Protein 5KRV (pdb70)

CATH classification: 3.40.50.720 (+1 more: 1.10.1740.10)

Radius of gyration: 30.46 Å; Cα contacts (8 Å, |Δi|>4): 1663; chains: 2; bounding box: 67×87×94 Å

InterPro domains:
  IPR003821 1-deoxy-D-xylulose 5-phosphate reductoisomerase [MF_00183] (4-396)
  IPR003821 1-deoxy-D-xylulose 5-phosphate reductoisomerase [PIRSF006205] (1-399)
  IPR003821 1-deoxy-D-xylulose 5-phosphate reductoisomerase [PTHR30525] (2-397)
  IPR003821 1-deoxy-D-xylulose 5-phosphate reductoisomerase [TIGR00243] (2-397)
  IPR013512 1-deoxy-D-xylulose 5-phosphate reductoisomerase, N-terminal [PF02670] (4-132)
  IPR013644 1-deoxy-D-xylulose 5-phosphate reductoisomerase, C-terminal [PF08436] (146-239)
  IPR026877 DXP reductoisomerase, C-terminal domain [PF13288] (271-391)
  IPR036169 DXP reductoisomerase, C-terminal domain superfamily [SSF69055] (302-399)
  IPR036291 NAD(P)-binding domain superfamily [SSF51735] (2-150)

Sequence (787 aa):
GMQKLTILGATGSIGASTLKVIEQNPDKFSVVALAADSNVEKMQQLCQQRWQPEYAVMANKEAALRLKMALAVLAPNTQVLGGQEALCYVATLEQVDSVMAAIVGAAGLVPTMAAVKAGKRILLANKEALVMSGQLFIDEVEKSGAQLLPVDSEHNAIFQCLPQTVQGNLGRCDLASQGVSHILLTGSGGPFRYTDVAELEAVTPEQAIASMGPKISVDSATMMNKGLEYIEAKWLFNASRDQLKVIIHPQSVIHSMVQYLDGSVLAQMGEPDMATPIALTLSYPERVKAGVKPLDFTQVGELTFLQPDFERYPCLALAIEACYLGQHATTTLNAANEVAVAAFLARQIKFTDIARVNDSVLNQVCKQSLDSLESLLELDRMARTLADEVVRERAGMQKLTILGATGSIGASTLKVIEQNPDKFSVVALAADSNVEKMQQLCQRWQPEYAVMANKEAALRLKMALAVLAPNTQVLGGQEALCYVATLEQVDSVMAAIVGAAGLVPTMAAVKAGKRILLANKEALVMSGQLFIDEVEKSGAQLLPVDSEHNAIFQCLPQTVQGNLGRCDLASQGVSHILLTGSGGPFRYTDVAELEAVTPEQAIAMGPKISVDSATMMNKGLEYIEAKWLFNASRDQLKVIIHPQSVIHSMVQYLDGSVLAQMGEPDMATPIALTLSYPERVKAGVKPLDFTQVGELTFLQPDFERYPCLALAIEACYLGQHATTTLNAANEVAVAAFLARQIKFTDIARVNDSVLNQVCKQSLDSLESLLELDRMARTLADEVVRERA

Organism: Vibrio vulnificus (strain CMCP6) (NCBI:txid216895)

Solvent-accessible surface area: 32197 Å² total

Structure (mmCIF, N/CA/C/O backbone):
data_5KRV
#
_entry.id   5KRV
#
_cell.length_a   65.165
_cell.length_b   149.129
_cell.length_c   245.089
_cell.angle_alpha   90.00
_cell.angle_beta   90.00
_cell.angle_gamma   90.00
#
_symmetry.space_group_name_H-M   'C 2 2 21'
#
loop_
_entity.id
_entity.type
_entity.pdbx_description
1 polymer '1-deoxy-D-xylulose 5-phosphate reductoisomerase'
2 non-polymer 1,2-ETHANEDIOL
3 non-polymer ARGININE
4 non-polymer 'CHLORIDE ION'
5 non-polymer 'S,R MESO-TARTARIC ACID'
6 water water
#
loop_
_atom_site.group_PDB
_atom_site.id
_atom_site.type_symbol
_atom_site.label_atom_id
_atom_site.label_alt_id
_atom_site.label_comp_id
_atom_site.label_asym_id
_atom_site.label_entity_id
_atom_site.label_seq_id
_atom_site.pdbx_PDB_ins_code
_atom_site.Cartn_x
_atom_site.Cartn_y
_atom_site.Cartn_z
_atom_site.occupancy
_atom_site.B_iso_or_equiv
_atom_site.auth_seq_id
_atom_site.auth_comp_id
_atom_site.auth_asym_id
_atom_site.auth_atom_id
_atom_site.pdbx_PDB_model_num
ATOM 1 N N . GLY A 1 25 ? -4.172 42.612 114.343 1.00 103.22 0 GLY A N 1
ATOM 2 C CA . GLY A 1 25 ? -2.770 42.534 113.807 1.00 99.59 0 GLY A CA 1
ATOM 3 C C . GLY A 1 25 ? -1.888 41.486 114.486 1.00 93.20 0 GLY A C 1
ATOM 4 O O . GLY A 1 25 ? -1.072 40.828 113.825 1.00 90.51 0 GLY A O 1
ATOM 5 N N . MET A 1 26 ? -2.046 41.347 115.803 1.00 85.82 1 MET A N 1
ATOM 6 C CA . MET A 1 26 ? -1.350 40.328 116.593 1.00 79.67 1 MET A CA 1
ATOM 7 C C . MET A 1 26 ? -1.716 38.882 116.186 1.00 72.73 1 MET A C 1
ATOM 8 O O . MET A 1 26 ? -2.888 38.519 116.125 1.00 74.50 1 MET A O 1
ATOM 13 N N . GLN A 1 27 ? -0.701 38.066 115.922 1.00 64.02 2 GLN A N 1
ATOM 14 C CA . GLN A 1 27 ? -0.891 36.677 115.599 1.00 60.36 2 GLN A CA 1
ATOM 15 C C . GLN A 1 27 ? -0.914 35.872 116.914 1.00 57.90 2 GLN A C 1
ATOM 16 O O . GLN A 1 27 ? 0.004 35.964 117.735 1.00 54.47 2 GLN A O 1
ATOM 22 N N . LYS A 1 28 ? -1.972 35.095 117.114 1.00 56.09 3 LYS A N 1
ATOM 23 C CA . LYS A 1 28 ? -2.127 34.264 118.310 1.00 55.02 3 LYS A CA 1
ATOM 24 C C . LYS A 1 28 ? -1.771 32.780 118.068 1.00 53.54 3 LYS A C 1
ATOM 25 O O . LYS A 1 28 ? -2.287 32.156 117.147 1.00 53.23 3 LYS A O 1
ATOM 31 N N . LEU A 1 29 ? -0.858 32.261 118.890 1.00 50.94 4 LEU A N 1
ATOM 32 C CA . LEU A 1 29 ? -0.249 30.957 118.721 1.00 50.08 4 LEU A CA 1
ATOM 33 C C . LEU A 1 29 ? -0.602 29.950 119.822 1.00 47.98 4 LEU A C 1
ATOM 34 O O . LEU A 1 29 ? -0.689 30.293 121.005 1.00 45.86 4 LEU A O 1
ATOM 39 N N . THR A 1 30 ? -0.773 28.708 119.393 1.00 45.23 5 THR A N 1
ATOM 40 C CA . THR A 1 30 ? -0.690 27.553 120.249 1.00 44.29 5 THR A CA 1
ATOM 41 C C . THR A 1 30 ? 0.586 26.831 119.875 1.00 43.24 5 THR A C 1
ATOM 42 O O . THR A 1 30 ? 0.847 26.608 118.692 1.00 43.82 5 THR A O 1
ATOM 46 N N . ILE A 1 31 ? 1.398 26.492 120.869 1.00 42.79 6 ILE A N 1
ATOM 47 C CA . ILE A 1 31 ? 2.624 25.718 120.626 1.00 42.14 6 ILE A CA 1
ATOM 48 C C . ILE A 1 31 ? 2.444 24.303 121.131 1.00 43.34 6 ILE A C 1
ATOM 49 O O . ILE A 1 31 ? 2.340 24.092 122.333 1.00 42.99 6 ILE A O 1
ATOM 54 N N . LEU A 1 32 ? 2.346 23.344 120.202 1.00 44.48 7 LEU A N 1
ATOM 55 C CA . LEU A 1 32 ? 2.317 21.904 120.543 1.00 45.28 7 LEU A CA 1
ATOM 56 C C . LEU A 1 32 ? 3.752 21.423 120.535 1.00 46.01 7 LEU A C 1
ATOM 57 O O . LEU A 1 32 ? 4.378 21.408 119.496 1.00 46.56 7 LEU A O 1
ATOM 62 N N . GLY A 1 33 ? 4.272 21.074 121.703 1.00 45.87 8 GLY A N 1
ATOM 63 C CA . GLY A 1 33 ? 5.648 20.614 121.853 1.00 45.82 8 GLY A CA 1
ATOM 64 C C . GLY A 1 33 ? 6.569 21.694 122.371 1.00 47.03 8 GLY A C 1
ATOM 65 O O . GLY A 1 33 ? 7.675 21.864 121.873 1.00 49.19 8 GLY A O 1
ATOM 66 N N . ALA A 1 34 ? 6.145 22.395 123.415 1.00 45.98 9 ALA A N 1
ATOM 67 C CA . ALA A 1 34 ? 6.853 23.586 123.850 1.00 45.43 9 ALA A CA 1
ATOM 68 C C . ALA A 1 34 ? 8.177 23.352 124.558 1.00 46.43 9 ALA A C 1
ATOM 69 O O . ALA A 1 34 ? 8.989 24.271 124.643 1.00 47.36 9 ALA A O 1
ATOM 71 N N . THR A 1 35 ? 8.395 22.149 125.071 1.00 46.83 10 THR A N 1
ATOM 72 C CA . THR A 1 35 ? 9.559 21.871 125.944 1.00 48.97 10 THR A CA 1
ATOM 73 C C . THR A 1 35 ? 10.764 21.321 125.203 1.00 50.05 10 THR A C 1
ATOM 74 O O . THR A 1 35 ? 11.823 21.149 125.796 1.00 50.62 10 THR A O 1
ATOM 78 N N . GLY A 1 36 ? 10.609 21.044 123.915 1.00 49.61 11 GLY A N 1
ATOM 79 C CA . GLY A 1 36 ? 11.758 20.659 123.091 1.00 50.70 11 GLY A CA 1
ATOM 80 C C . GLY A 1 36 ? 12.499 21.845 122.470 1.00 49.24 11 GLY A C 1
ATOM 81 O O . GLY A 1 36 ? 12.149 23.005 122.705 1.00 47.49 11 GLY A O 1
ATOM 82 N N . SER A 1 37 ? 13.509 21.536 121.657 1.00 48.19 12 SER A N 1
ATOM 83 C CA . SER A 1 37 ? 14.361 22.552 121.056 1.00 47.47 12 SER A CA 1
ATOM 84 C C . SER A 1 37 ? 13.611 23.411 120.023 1.00 44.39 12 SER A C 1
ATOM 85 O O . SER A 1 37 ? 13.869 24.608 119.906 1.00 46.23 12 SER A O 1
ATOM 88 N N . ILE A 1 38 ? 12.634 22.825 119.352 1.00 43.88 13 ILE A N 1
ATOM 89 C CA . ILE A 1 38 ? 11.777 23.547 118.412 1.00 43.89 13 ILE A CA 1
ATOM 90 C C . ILE A 1 38 ? 10.912 24.563 119.170 1.00 45.29 13 ILE A C 1
ATOM 91 O O . ILE A 1 38 ? 10.778 25.722 118.757 1.00 44.40 13 ILE A O 1
ATOM 96 N N . GLY A 1 39 ? 10.307 24.105 120.264 1.00 44.66 14 GLY A N 1
ATOM 97 C CA . GLY A 1 39 ? 9.548 24.969 121.165 1.00 42.01 14 GLY A CA 1
ATOM 98 C C . GLY A 1 39 ? 10.380 26.126 121.672 1.00 42.02 14 GLY A C 1
ATOM 99 O O . GLY A 1 39 ? 9.925 27.266 121.648 1.00 43.89 14 GLY A O 1
ATOM 100 N N . ALA A 1 40 ? 11.612 25.842 122.082 1.00 40.44 15 ALA A N 1
ATOM 101 C CA . ALA A 1 40 ? 12.529 26.869 122.571 1.00 40.40 15 ALA A CA 1
ATOM 102 C C . ALA A 1 40 ? 12.889 27.901 121.517 1.00 41.63 15 ALA A C 1
ATOM 103 O O . ALA A 1 40 ? 12.802 29.094 121.768 1.00 42.43 15 ALA A O 1
ATOM 105 N N . SER A 1 41 ? 13.268 27.428 120.335 1.00 42.42 16 SER A N 1
ATOM 106 C CA . SER A 1 41 ? 13.486 28.315 119.191 1.00 42.52 16 SER A CA 1
ATOM 107 C C . SER A 1 41 ? 12.259 29.151 118.806 1.00 41.65 16 SER A C 1
ATOM 108 O O . SER A 1 41 ? 12.396 30.318 118.468 1.00 41.91 16 SER A O 1
ATOM 111 N N . THR A 1 42 ? 11.071 28.572 118.871 1.00 39.58 17 THR A N 1
ATOM 112 C CA . THR A 1 42 ? 9.888 29.328 118.561 1.00 39.57 17 THR A CA 1
ATOM 113 C C . THR A 1 42 ? 9.736 30.476 119.569 1.00 42.79 17 THR A C 1
ATOM 114 O O . THR A 1 42 ? 9.432 31.635 119.199 1.00 41.49 17 THR A O 1
ATOM 118 N N . LEU A 1 43 ? 9.938 30.153 120.848 1.00 42.97 18 LEU A N 1
ATOM 119 C CA . LEU A 1 43 ? 9.729 31.130 121.916 1.00 42.52 18 LEU A CA 1
ATOM 120 C C . LEU A 1 43 ? 10.755 32.274 121.854 1.00 44.01 18 LEU A C 1
ATOM 121 O O . LEU A 1 43 ? 10.420 33.405 122.167 1.00 42.38 18 LEU A O 1
ATOM 126 N N . LYS A 1 44 ? 11.972 31.971 121.420 1.00 45.16 19 LYS A N 1
ATOM 127 C CA . LYS A 1 44 ? 13.016 32.985 121.169 1.00 47.69 19 LYS A CA 1
ATOM 128 C C . LYS A 1 44 ? 12.605 33.984 120.104 1.00 49.79 19 LYS A C 1
ATOM 129 O O . LYS A 1 44 ? 12.869 35.174 120.241 1.00 53.04 19 LYS A O 1
ATOM 135 N N . VAL A 1 45 ? 11.969 33.499 119.041 1.00 46.76 20 VAL A N 1
ATOM 136 C CA . VAL A 1 45 ? 11.499 34.385 117.999 1.00 46.54 20 VAL A CA 1
ATOM 137 C C . VAL A 1 45 ? 10.366 35.252 118.517 1.00 45.42 20 VAL A C 1
ATOM 138 O O . VAL A 1 45 ? 10.306 36.440 118.217 1.00 45.87 20 VAL A O 1
ATOM 142 N N . ILE A 1 46 ? 9.456 34.656 119.268 1.00 44.56 21 ILE A N 1
ATOM 143 C CA . ILE A 1 46 ? 8.332 35.407 119.831 1.00 46.35 21 ILE A CA 1
ATOM 144 C C . ILE A 1 46 ? 8.843 36.462 120.803 1.00 47.96 21 ILE A C 1
ATOM 145 O O . ILE A 1 46 ? 8.370 37.594 120.784 1.00 49.89 21 ILE A O 1
ATOM 150 N N . GLU A 1 47 ? 9.858 36.104 121.576 1.00 49.80 22 GLU A N 1
ATOM 151 C CA . GLU A 1 47 ? 10.525 37.028 122.504 1.00 56.02 22 GLU A CA 1
ATOM 152 C C . GLU A 1 47 ? 11.104 38.300 121.788 1.00 55.24 22 GLU A C 1
ATOM 153 O O . GLU A 1 47 ? 11.053 39.391 122.326 1.00 53.60 22 GLU A O 1
ATOM 159 N N . GLN A 1 48 ? 11.648 38.122 120.588 1.00 54.39 23 GLN A N 1
ATOM 160 C CA . GLN A 1 48 ? 12.182 39.219 119.772 1.00 56.06 23 GLN A CA 1
ATOM 161 C C . GLN A 1 48 ? 11.104 40.107 119.186 1.00 52.48 23 GLN A C 1
ATOM 162 O O . GLN A 1 48 ? 11.402 41.190 118.746 1.00 54.49 23 GLN A O 1
ATOM 168 N N . ASN A 1 49 ? 9.870 39.626 119.154 1.00 50.96 24 ASN A N 1
ATOM 169 C CA . ASN A 1 49 ? 8.773 40.289 118.466 1.00 51.70 24 ASN A CA 1
ATOM 170 C C . ASN A 1 49 ? 7.478 40.332 119.300 1.00 53.23 24 ASN A C 1
ATOM 171 O O . ASN A 1 49 ? 6.434 39.889 118.822 1.00 53.31 24 ASN A O 1
ATOM 176 N N . PRO A 1 50 ? 7.525 40.888 120.540 1.00 53.05 25 PRO A N 1
ATOM 177 C CA . PRO A 1 50 ? 6.320 40.940 121.397 1.00 53.54 25 PRO A CA 1
ATOM 178 C C . PRO A 1 50 ? 5.149 41.754 120.819 1.00 56.90 25 PRO A C 1
ATOM 179 O O . PRO A 1 50 ? 4.012 41.509 121.166 1.00 58.86 25 PRO A O 1
ATOM 183 N N . ASP A 1 51 ? 5.420 42.687 119.924 1.00 59.78 26 ASP A N 1
ATOM 184 C CA . ASP A 1 51 ? 4.347 43.415 119.232 1.00 64.78 26 ASP A CA 1
ATOM 185 C C . ASP A 1 51 ? 3.603 42.613 118.130 1.00 64.39 26 ASP A C 1
ATOM 186 O O . ASP A 1 51 ? 2.569 43.067 117.655 1.00 65.51 26 ASP A O 1
ATOM 191 N N . LYS A 1 52 ? 4.139 41.463 117.702 1.00 61.37 27 LYS A N 1
ATOM 192 C CA . LYS A 1 52 ? 3.561 40.694 116.584 1.00 60.11 27 LYS A CA 1
ATOM 193 C C . LYS A 1 52 ? 2.950 39.364 116.961 1.00 57.61 27 LYS A C 1
ATOM 194 O O . LYS A 1 52 ? 1.976 38.954 116.335 1.00 55.48 27 LYS A O 1
ATOM 200 N N . PHE A 1 53 ? 3.520 38.687 117.967 1.00 54.84 28 PHE A N 1
ATOM 201 C CA . PHE A 1 53 ? 3.118 37.323 118.335 1.00 52.76 28 PHE A CA 1
ATOM 202 C C . PHE A 1 53 ? 2.728 37.226 119.807 1.00 54.25 28 PHE A C 1
ATOM 203 O O . PHE A 1 53 ? 3.329 37.865 120.655 1.00 57.63 28 PHE A O 1
ATOM 211 N N . SER A 1 54 ? 1.718 36.422 120.100 1.00 53.80 29 SER A N 1
ATOM 212 C CA . SER A 1 54 ? 1.310 36.187 121.460 1.00 52.44 29 SER A CA 1
ATOM 213 C C . SER A 1 54 ? 0.947 34.730 121.701 1.00 51.25 29 SER A C 1
ATOM 214 O O . SER A 1 54 ? 0.245 34.108 120.890 1.00 49.09 29 SER A O 1
ATOM 217 N N . VAL A 1 55 ? 1.432 34.194 122.819 1.00 48.19 30 VAL A N 1
ATOM 218 C CA . VAL A 1 55 ? 1.245 32.800 123.156 1.00 47.60 30 VAL A CA 1
ATOM 219 C C . VAL A 1 55 ? -0.042 32.617 123.957 1.00 47.17 30 VAL A C 1
ATOM 220 O O . VAL A 1 55 ? -0.139 33.043 125.085 1.00 51.29 30 VAL A O 1
ATOM 224 N N . VAL A 1 56 ? -1.007 31.956 123.349 1.00 47.36 31 VAL A N 1
ATOM 225 C CA . VAL A 1 56 ? -2.284 31.630 123.962 1.00 46.36 31 VAL A CA 1
ATOM 226 C C . VAL A 1 56 ? -2.190 30.325 124.749 1.00 46.49 31 VAL A C 1
ATOM 227 O O . VAL A 1 56 ? -2.697 30.246 125.881 1.00 45.88 31 VAL A O 1
ATOM 231 N N . ALA A 1 57 ? -1.588 29.296 124.145 1.00 45.18 32 ALA A N 1
ATOM 232 C CA . ALA A 1 57 ? -1.512 27.984 124.768 1.00 43.29 32 ALA A CA 1
ATOM 233 C C . ALA A 1 57 ? -0.168 27.340 124.556 1.00 43.53 32 ALA A C 1
ATOM 234 O O . ALA A 1 57 ? 0.431 27.463 123.486 1.00 43.84 32 ALA A O 1
ATOM 236 N N . LEU A 1 58 ? 0.309 26.656 125.594 1.00 42.18 33 LEU A N 1
ATOM 237 C CA . LEU A 1 58 ? 1.499 25.849 125.503 1.00 42.43 33 LEU A CA 1
ATOM 238 C C . LEU A 1 58 ? 1.096 24.415 125.837 1.00 43.98 33 LEU A C 1
ATOM 239 O O . LEU A 1 58 ? 0.288 24.199 126.718 1.00 45.04 33 LEU A O 1
ATOM 244 N N . ALA A 1 59 ? 1.691 23.453 125.145 1.00 42.61 34 ALA A N 1
ATOM 245 C CA . ALA A 1 59 ? 1.365 22.061 125.308 1.00 44.04 34 ALA A CA 1
ATOM 246 C C . ALA A 1 59 ? 2.627 21.234 125.207 1.00 45.76 34 ALA A C 1
ATOM 247 O O . ALA A 1 59 ? 3.528 21.527 124.421 1.00 47.24 34 ALA A O 1
ATOM 249 N N . ALA A 1 60 ? 2.685 20.194 126.007 1.00 48.36 35 ALA A N 1
ATOM 250 C CA . ALA A 1 60 ? 3.833 19.326 126.045 1.00 50.80 35 ALA A CA 1
ATOM 251 C C . ALA A 1 60 ? 3.425 17.901 126.299 1.00 54.77 35 ALA A C 1
ATOM 252 O O . ALA A 1 60 ? 2.275 17.590 126.634 1.00 53.88 35 ALA A O 1
ATOM 254 N N . ASP A 1 61 ? 4.366 17.035 125.967 1.00 61.32 36 ASP A N 1
ATOM 255 C CA . ASP A 1 61 ? 4.237 15.581 126.102 1.00 67.30 36 ASP A CA 1
ATOM 256 C C . ASP A 1 61 ? 5.348 15.046 126.968 1.00 68.44 36 ASP A C 1
ATOM 257 O O . ASP A 1 61 ? 5.421 13.847 127.191 1.00 76.84 36 ASP A O 1
ATOM 262 N N . SER A 1 62 ? 6.205 15.937 127.451 1.00 67.65 37 SER A N 1
ATOM 263 C CA . SER A 1 62 ? 7.250 15.593 128.396 1.00 70.35 37 SER A CA 1
ATOM 264 C C . SER A 1 62 ? 7.718 16.862 129.155 1.00 66.45 37 SER A C 1
ATOM 265 O O . SER A 1 62 ? 7.562 17.998 128.677 1.00 65.80 37 SER A O 1
ATOM 268 N N . ASN A 1 63 ? 8.343 16.621 130.298 1.00 61.37 38 ASN A N 1
ATOM 269 C CA . ASN A 1 63 ? 9.113 17.597 131.048 1.00 59.07 38 ASN A CA 1
ATOM 270 C C . ASN A 1 63 ? 8.290 18.672 131.787 1.00 54.77 38 ASN A C 1
ATOM 271 O O . ASN A 1 63 ? 8.312 19.861 131.465 1.00 51.34 38 ASN A O 1
ATOM 276 N N . VAL A 1 64 ? 7.570 18.214 132.800 1.00 53.87 39 VAL A N 1
ATOM 277 C CA . VAL A 1 64 ? 6.772 19.070 133.653 1.00 54.57 39 VAL A CA 1
ATOM 278 C C . VAL A 1 64 ? 7.609 20.214 134.255 1.00 53.91 39 VAL A C 1
ATOM 279 O O . VAL A 1 64 ? 7.122 21.337 134.364 1.00 52.67 39 VAL A O 1
ATOM 283 N N . GLU A 1 65 ? 8.839 19.924 134.664 1.00 54.99 40 GLU A N 1
ATOM 284 C CA . GLU A 1 65 ? 9.706 20.940 135.267 1.00 59.23 40 GLU A CA 1
ATOM 285 C C . GLU A 1 65 ? 10.008 22.098 134.298 1.00 56.30 40 GLU A C 1
ATOM 286 O O . GLU A 1 65 ? 9.952 23.262 134.668 1.00 54.13 40 GLU A O 1
ATOM 292 N N . LYS A 1 66 ? 10.318 21.765 133.056 1.00 55.10 41 LYS A N 1
ATOM 293 C CA . LYS A 1 66 ? 10.527 22.750 132.014 1.00 54.69 41 LYS A CA 1
ATOM 294 C C . LYS A 1 66 ? 9.221 23.487 131.741 1.00 50.46 41 LYS A C 1
ATOM 295 O O . LYS A 1 66 ? 9.205 24.700 131.552 1.00 49.55 41 LYS A O 1
ATOM 301 N N . MET A 1 67 ? 8.134 22.742 131.705 1.00 46.93 42 MET A N 1
ATOM 302 C CA . MET A 1 67 ? 6.853 23.312 131.393 1.00 46.15 42 MET A CA 1
ATOM 303 C C . MET A 1 67 ? 6.434 24.331 132.442 1.00 48.22 42 MET A C 1
ATOM 304 O O . MET A 1 67 ? 5.886 25.370 132.103 1.00 49.41 42 MET A O 1
ATOM 309 N N . GLN A 1 68 ? 6.673 24.048 133.716 1.00 48.31 43 GLN A N 1
ATOM 310 C CA . GLN A 1 68 ? 6.253 24.995 134.724 1.00 51.01 43 GLN A CA 1
ATOM 311 C C . GLN A 1 68 ? 7.092 26.297 134.665 1.00 50.81 43 GLN A C 1
ATOM 312 O O . GLN A 1 68 ? 6.560 27.392 134.846 1.00 51.60 43 GLN A O 1
ATOM 318 N N . GLN A 1 69 ? 8.375 26.167 134.380 1.00 51.25 44 GLN A N 1
ATOM 319 C CA . GLN A 1 69 ? 9.254 27.313 134.133 1.00 53.26 44 GLN A CA 1
ATOM 320 C C . GLN A 1 69 ? 8.802 28.146 132.918 1.00 51.72 44 GLN A C 1
ATOM 321 O O . GLN A 1 69 ? 8.821 29.372 132.969 1.00 51.94 44 GLN A O 1
ATOM 327 N N . LEU A 1 70 ? 8.363 27.486 131.840 1.00 49.31 45 LEU A N 1
ATOM 328 C CA . LEU A 1 70 ? 7.831 28.189 130.666 1.00 47.85 45 LEU A CA 1
ATOM 329 C C . LEU A 1 70 ? 6.487 28.847 130.934 1.00 46.93 45 LEU A C 1
ATOM 330 O O . LEU A 1 70 ? 6.255 29.948 130.472 1.00 45.99 45 LEU A O 1
ATOM 335 N N . CYS A 1 71 ? 5.604 28.180 131.669 1.00 46.22 46 CYS A N 1
ATOM 336 C CA . CYS A 1 71 ? 4.342 28.801 132.048 1.00 46.30 46 CYS A CA 1
ATOM 337 C C . CYS A 1 71 ? 4.549 29.968 132.991 1.00 47.77 46 CYS A C 1
ATOM 338 O O . CYS A 1 71 ? 3.799 30.934 132.927 1.00 48.75 46 CYS A O 1
ATOM 341 N N A GLN A 1 72 ? 5.553 29.882 133.858 0.70 49.43 47 GLN A N 1
ATOM 342 N N B GLN A 1 72 ? 5.555 29.886 133.862 0.30 48.78 47 GLN A N 1
ATOM 343 C CA A GLN A 1 72 ? 5.903 31.024 134.696 0.70 51.79 47 GLN A CA 1
ATOM 344 C CA B GLN A 1 72 ? 5.953 31.006 134.725 0.30 50.28 47 GLN A CA 1
ATOM 345 C C A GLN A 1 72 ? 6.359 32.244 133.871 0.70 50.52 47 GLN A C 1
ATOM 346 C C B GLN A 1 72 ? 6.381 32.240 133.894 0.30 50.41 47 GLN A C 1
ATOM 347 O O A GLN A 1 72 ? 5.852 33.335 134.079 0.70 49.62 47 GLN A O 1
ATOM 348 O O B GLN A 1 72 ? 5.848 33.333 134.085 0.30 50.40 47 GLN A O 1
ATOM 359 N N . ARG A 1 73 ? 7.281 32.039 132.937 1.00 51.00 48 ARG A N 1
ATOM 360 C CA . ARG A 1 73 ? 7.744 33.114 132.041 1.00 53.03 48 ARG A CA 1
ATOM 361 C C . ARG A 1 73 ? 6.603 33.652 131.114 1.00 50.62 48 ARG A C 1
ATOM 362 O O . ARG A 1 73 ? 6.381 34.849 131.056 1.00 51.93 48 ARG A O 1
ATOM 370 N N . TRP A 1 74 ? 5.834 32.763 130.482 1.00 48.13 49 TRP A N 1
ATOM 371 C CA . TRP A 1 74 ? 4.846 33.141 129.446 1.00 46.43 49 TRP A CA 1
ATOM 372 C C . TRP A 1 74 ? 3.419 33.390 129.959 1.00 48.74 49 TRP A C 1
ATOM 373 O O . TRP A 1 74 ? 2.656 34.049 129.293 1.00 50.43 49 TRP A O 1
ATOM 384 N N . GLN A 1 75 ? 3.046 32.851 131.121 1.00 49.64 50 GLN A N 1
ATOM 385 C CA . GLN A 1 75 ? 1.683 33.049 131.680 1.00 49.50 50 GLN A CA 1
ATOM 386 C C . GLN A 1 75 ? 0.595 32.850 130.619 1.00 46.84 50 GLN A C 1
ATOM 387 O O . GLN A 1 75 ? -0.210 33.731 130.395 1.00 48.59 50 GLN A O 1
ATOM 393 N N . PRO A 1 76 ? 0.576 31.699 129.948 1.00 45.74 51 PRO A N 1
ATOM 394 C CA . PRO A 1 76 ? -0.415 31.524 128.889 1.00 44.69 51 PRO A CA 1
ATOM 395 C C . PRO A 1 76 ? -1.786 31.249 129.467 1.00 44.69 51 PRO A C 1
ATOM 396 O O . PRO A 1 76 ? -1.887 30.827 130.618 1.00 44.59 51 PRO A O 1
ATOM 400 N N . GLU A 1 77 ? -2.818 31.454 128.659 1.00 45.15 52 GLU A N 1
ATOM 401 C CA . GLU A 1 77 ? -4.189 31.118 129.033 1.00 47.98 52 GLU A CA 1
ATOM 402 C C . GLU A 1 77 ? -4.379 29.647 129.315 1.00 47.39 52 GLU A C 1
ATOM 403 O O . GLU A 1 77 ? -5.146 29.285 130.215 1.00 48.41 52 GLU A O 1
ATOM 409 N N . TYR A 1 78 ? -3.726 28.808 128.513 1.00 45.63 53 TYR A N 1
ATOM 410 C CA . TYR A 1 78 ? -3.846 27.368 128.647 1.00 44.85 53 TYR A CA 1
ATOM 411 C C . TYR A 1 78 ? -2.479 26.745 128.680 1.00 44.82 53 TYR A C 1
ATOM 412 O O . TYR A 1 78 ? -1.546 27.217 128.018 1.00 44.88 53 TYR A O 1
ATOM 421 N N . ALA A 1 79 ? -2.374 25.667 129.454 1.00 44.03 54 ALA A N 1
ATOM 422 C CA . ALA A 1 79 ? -1.209 24.799 129.447 1.00 41.95 54 ALA A CA 1
ATOM 423 C C . ALA A 1 79 ? -1.708 23.373 129.456 1.00 43.47 54 ALA A C 1
ATOM 424 O O . ALA A 1 79 ? -2.607 23.042 130.217 1.00 44.36 54 ALA A O 1
ATOM 426 N N . VAL A 1 80 ? -1.132 22.540 128.592 1.00 44.04 55 VAL A N 1
ATOM 427 C CA . VAL A 1 80 ? -1.601 21.171 128.411 1.00 45.52 55 VAL A CA 1
ATOM 428 C C . VAL A 1 80 ? -0.444 20.211 128.477 1.00 46.32 55 VAL A C 1
ATOM 429 O O . VAL A 1 80 ? 0.566 20.442 127.842 1.00 45.52 55 VAL A O 1
ATOM 433 N N . MET A 1 81 ? -0.582 19.160 129.293 1.00 48.13 56 MET A N 1
ATOM 434 C CA . MET A 1 81 ? 0.302 17.987 129.207 1.00 48.23 56 MET A CA 1
ATOM 435 C C . MET A 1 81 ? -0.460 16.864 128.506 1.00 48.83 56 MET A C 1
ATOM 436 O O . MET A 1 81 ? -1.650 16.656 128.762 1.00 47.34 56 MET A O 1
ATOM 441 N N . ALA A 1 82 ? 0.249 16.118 127.656 1.00 49.75 57 ALA A N 1
ATOM 442 C CA . ALA A 1 82 ? -0.347 14.990 126.952 1.00 52.20 57 ALA A CA 1
ATOM 443 C C . ALA A 1 82 ? -0.734 13.919 127.943 1.00 54.31 57 ALA A C 1
ATOM 444 O O . ALA A 1 82 ? -1.788 13.297 127.826 1.00 55.96 57 ALA A O 1
ATOM 446 N N . ASN A 1 83 ? 0.127 13.711 128.932 1.00 55.14 58 ASN A N 1
ATOM 447 C CA . ASN A 1 83 ? -0.148 12.745 130.010 1.00 55.09 58 ASN A CA 1
ATOM 448 C C . ASN A 1 83 ? -0.967 13.417 131.135 1.00 54.00 58 ASN A C 1
ATOM 449 O O . ASN A 1 83 ? -0.582 14.467 131.650 1.00 50.06 58 ASN A O 1
ATOM 454 N N . LYS A 1 84 ? -2.073 12.790 131.507 1.00 54.86 59 LYS A N 1
ATOM 455 C CA . LYS A 1 84 ? -2.997 13.323 132.502 1.00 58.15 59 LYS A CA 1
ATOM 456 C C . LYS A 1 84 ? -2.405 13.406 133.909 1.00 58.86 59 LYS A C 1
ATOM 457 O O . LYS A 1 84 ? -2.671 14.359 134.627 1.00 58.75 59 LYS A O 1
ATOM 463 N N . GLU A 1 85 ? -1.577 12.428 134.264 1.00 59.65 60 GLU A N 1
ATOM 464 C CA . GLU A 1 85 ? -0.872 12.413 135.551 1.00 60.38 60 GLU A CA 1
ATOM 465 C C . GLU A 1 85 ? 0.104 13.572 135.607 1.00 55.44 60 GLU A C 1
ATOM 466 O O . GLU A 1 85 ? 0.162 14.287 136.602 1.00 55.39 60 GLU A O 1
ATOM 472 N N . ALA A 1 86 ? 0.844 13.771 134.523 1.00 52.31 61 ALA A N 1
ATOM 473 C CA . ALA A 1 86 ? 1.746 14.924 134.390 1.00 50.85 61 ALA A CA 1
ATOM 474 C C . ALA A 1 86 ? 0.971 16.258 134.468 1.00 48.89 61 ALA A C 1
ATOM 475 O O . ALA A 1 86 ? 1.436 17.201 135.097 1.00 50.21 61 ALA A O 1
ATOM 477 N N . ALA A 1 87 ? -0.220 16.311 133.870 1.00 48.38 62 ALA A N 1
ATOM 478 C CA . ALA A 1 87 ? -1.074 17.513 133.931 1.00 48.83 62 ALA A CA 1
ATOM 479 C C . ALA A 1 87 ? -1.458 17.851 135.375 1.00 50.14 62 ALA A C 1
ATOM 480 O O . ALA A 1 87 ? -1.490 19.023 135.748 1.00 49.16 62 ALA A O 1
ATOM 482 N N . LEU A 1 88 ? -1.751 16.833 136.173 1.00 53.18 63 LEU A N 1
ATOM 483 C CA . LEU A 1 88 ? -2.050 17.038 137.579 1.00 56.32 63 LEU A CA 1
ATOM 484 C C . LEU A 1 88 ? -0.877 17.655 138.333 1.00 54.51 63 LEU A C 1
ATOM 485 O O . LEU A 1 88 ? -1.072 18.592 139.119 1.00 53.87 63 LEU A O 1
ATOM 490 N N . ARG A 1 89 ? 0.326 17.145 138.105 1.00 52.63 64 ARG A N 1
ATOM 491 C CA . ARG A 1 89 ? 1.509 17.742 138.723 1.00 54.27 64 ARG A CA 1
ATOM 492 C C . ARG A 1 89 ? 1.691 19.212 138.302 1.00 52.48 64 ARG A C 1
ATOM 493 O O . ARG A 1 89 ? 1.971 20.068 139.141 1.00 53.06 64 ARG A O 1
ATOM 501 N N . LEU A 1 90 ? 1.489 19.502 137.019 1.00 50.76 65 LEU A N 1
ATOM 502 C CA . LEU A 1 90 ? 1.603 20.868 136.514 1.00 47.67 65 LEU A CA 1
ATOM 503 C C . LEU A 1 90 ? 0.561 21.818 137.123 1.00 47.21 65 LEU A C 1
ATOM 504 O O . LEU A 1 90 ? 0.863 22.976 137.464 1.00 43.53 65 LEU A O 1
ATOM 509 N N . LYS A 1 91 ? -0.660 21.318 137.248 1.00 46.28 66 LYS A N 1
ATOM 510 C CA . LYS A 1 91 ? -1.756 22.098 137.815 1.00 47.58 66 LYS A CA 1
ATOM 511 C C . LYS A 1 91 ? -1.469 22.534 139.266 1.00 48.93 66 LYS A C 1
ATOM 512 O O . LYS A 1 91 ? -1.761 23.663 139.669 1.00 49.43 66 LYS A O 1
ATOM 518 N N . MET A 1 92 ? -0.872 21.637 140.036 1.00 49.84 67 MET A N 1
ATOM 519 C CA . MET A 1 92 ? -0.446 21.937 141.414 1.00 51.45 67 MET A CA 1
ATOM 520 C C . MET A 1 92 ? 0.661 22.987 141.465 1.00 49.56 67 MET A C 1
ATOM 521 O O . MET A 1 92 ? 0.623 23.897 142.288 1.00 50.61 67 MET A O 1
ATOM 526 N N . ALA A 1 93 ? 1.644 22.853 140.589 1.00 47.54 68 ALA A N 1
ATOM 527 C CA . ALA A 1 93 ? 2.731 23.824 140.500 1.00 47.14 68 ALA A CA 1
ATOM 528 C C . ALA A 1 93 ? 2.244 25.226 140.078 1.00 46.77 68 ALA A C 1
ATOM 529 O O . ALA A 1 93 ? 2.652 26.224 140.651 1.00 47.02 68 ALA A O 1
ATOM 531 N N . LEU A 1 94 ? 1.367 25.281 139.087 1.00 44.88 69 LEU A N 1
ATOM 532 C CA . LEU A 1 94 ? 0.943 26.572 138.517 1.00 43.86 69 LEU A CA 1
ATOM 533 C C . LEU A 1 94 ? -0.090 27.303 139.375 1.00 45.82 69 LEU A C 1
ATOM 534 O O . LEU A 1 94 ? -0.248 28.506 139.244 1.00 45.39 69 LEU A O 1
ATOM 539 N N . ALA A 1 95 ? -0.705 26.602 140.316 1.00 48.25 70 ALA A N 1
ATOM 540 C CA . ALA A 1 95 ? -1.516 27.227 141.363 1.00 49.55 70 ALA A CA 1
ATOM 541 C C . ALA A 1 95 ? -0.699 28.280 142.135 1.00 49.54 70 ALA A C 1
ATOM 542 O O . ALA A 1 95 ? -1.259 29.212 142.724 1.00 47.64 70 ALA A O 1
ATOM 544 N N . VAL A 1 96 ? 0.621 28.137 142.086 1.00 48.45 71 VAL A N 1
ATOM 545 C CA . VAL A 1 96 ? 1.531 29.136 142.629 1.00 50.58 71 VAL A CA 1
ATOM 546 C C . VAL A 1 96 ? 2.287 29.928 141.538 1.00 50.61 71 VAL A C 1
ATOM 547 O O . VAL A 1 96 ? 2.428 31.146 141.633 1.00 50.86 71 VAL A O 1
ATOM 551 N N . LEU A 1 97 ? 2.803 29.245 140.527 1.00 49.52 72 LEU A N 1
ATOM 552 C CA . LEU A 1 97 ? 3.693 29.903 139.565 1.00 49.21 72 LEU A CA 1
ATOM 553 C C . LEU A 1 97 ? 2.995 30.679 138.441 1.00 47.19 72 LEU A C 1
ATOM 554 O O . LEU A 1 97 ? 3.597 31.601 137.896 1.00 47.33 72 LEU A O 1
ATOM 559 N N . ALA A 1 98 ? 1.739 30.335 138.140 1.00 45.53 73 ALA A N 1
ATOM 560 C CA . ALA A 1 98 ? 0.973 30.916 137.022 1.00 44.31 73 ALA A CA 1
ATOM 561 C C . ALA A 1 98 ? -0.504 30.733 137.293 1.00 44.74 73 ALA A C 1
ATOM 562 O O . ALA A 1 98 ? -1.158 29.895 136.674 1.00 42.76 73 ALA A O 1
ATOM 564 N N . PRO A 1 99 ? -1.041 31.515 138.253 1.00 46.88 74 PRO A N 1
ATOM 565 C CA . PRO A 1 99 ? -2.397 31.293 138.742 1.00 47.26 74 PRO A CA 1
ATOM 566 C C . PRO A 1 99 ? -3.506 31.411 137.713 1.00 47.83 74 PRO A C 1
ATOM 567 O O . PRO A 1 99 ? -4.558 30.757 137.875 1.00 47.24 74 PRO A O 1
ATOM 571 N N . ASN A 1 100 ? -3.304 32.253 136.694 1.00 47.56 75 ASN A N 1
ATOM 572 C CA . ASN A 1 100 ? -4.334 32.448 135.656 1.00 48.96 75 ASN A CA 1
ATOM 573 C C . ASN A 1 100 ? -4.274 31.470 134.468 1.00 48.15 75 ASN A C 1
ATOM 574 O O . ASN A 1 100 ? -5.118 31.513 133.574 1.00 49.40 75 ASN A O 1
ATOM 579 N N . THR A 1 101 ? -3.294 30.582 134.481 1.00 45.82 76 THR A N 1
ATOM 580 C CA . THR A 1 101 ? -3.185 29.560 133.473 1.00 45.37 76 THR A CA 1
ATOM 581 C C . THR A 1 101 ? -4.113 28.407 133.815 1.00 47.75 76 THR A C 1
ATOM 582 O O . THR A 1 101 ? -3.958 27.783 134.853 1.00 47.61 76 THR A O 1
ATOM 586 N N . GLN A 1 102 ? -5.056 28.101 132.923 1.00 50.03 77 GLN A N 1
ATOM 587 C CA . GLN A 1 102 ? -5.859 26.888 133.040 1.00 50.84 77 GLN A CA 1
ATOM 588 C C . GLN A 1 102 ? -5.064 25.661 132.510 1.00 49.36 77 GLN A C 1
ATOM 589 O O . GLN A 1 102 ? -4.736 25.593 131.325 1.00 49.86 77 GLN A O 1
ATOM 595 N N . VAL A 1 103 ? -4.791 24.688 133.383 1.00 47.79 78 VAL A N 1
ATOM 596 C CA . VAL A 1 103 ? -4.065 23.483 133.015 1.00 45.62 78 VAL A CA 1
ATOM 597 C C . VAL A 1 103 ? -5.040 22.379 132.611 1.00 47.07 78 VAL A C 1
ATOM 598 O O . VAL A 1 103 ? -6.035 22.150 133.282 1.00 50.84 78 VAL A O 1
ATOM 602 N N . LEU A 1 104 ? -4.719 21.670 131.535 1.00 46.65 79 LEU A N 1
ATOM 603 C CA . LEU A 1 104 ? -5.537 20.567 131.027 1.00 46.30 79 LEU A CA 1
ATOM 604 C C . LEU A 1 104 ? -4.630 19.382 130.741 1.00 47.04 79 LEU A C 1
ATOM 605 O O . LEU A 1 104 ? -3.412 19.532 130.580 1.00 44.71 79 LEU A O 1
ATOM 610 N N . GLY A 1 105 ? -5.238 18.204 130.646 1.00 49.20 80 GLY A N 1
ATOM 611 C CA . GLY A 1 105 ? -4.510 16.967 130.359 1.00 50.75 80 GLY A CA 1
ATOM 612 C C . GLY A 1 105 ? -5.169 16.104 129.303 1.00 53.25 80 GLY A C 1
ATOM 613 O O . GLY A 1 105 ? -6.387 16.098 129.167 1.00 53.94 80 GLY A O 1
ATOM 614 N N . GLY A 1 106 ? -4.353 15.393 128.530 1.00 54.30 81 GLY A N 1
ATOM 615 C CA . GLY A 1 106 ? -4.862 14.401 127.572 1.00 57.06 81 GLY A CA 1
ATOM 616 C C . GLY A 1 106 ? -4.934 14.793 126.111 1.00 57.12 81 GLY A C 1
ATOM 617 O O . GLY A 1 106 ? -4.728 15.951 125.754 1.00 56.58 81 GLY A O 1
ATOM 618 N N . GLN A 1 107 ? -5.238 13.804 125.269 1.00 59.28 82 GLN A N 1
ATOM 619 C CA . GLN A 1 107 ? -5.317 13.997 123.811 1.00 59.55 82 GLN A CA 1
ATOM 620 C C . GLN A 1 107 ? -6.429 14.976 123.404 1.00 58.80 82 GLN A C 1
ATOM 621 O O . GLN A 1 107 ? -6.199 15.838 122.568 1.00 57.93 82 GLN A O 1
ATOM 627 N N . GLU A 1 108 ? -7.614 14.858 123.994 1.00 60.69 83 GLU A N 1
ATOM 628 C CA . GLU A 1 108 ? -8.710 15.790 123.689 1.00 64.06 83 GLU A CA 1
ATOM 629 C C . GLU A 1 108 ? -8.319 17.245 123.983 1.00 60.08 83 GLU A C 1
ATOM 630 O O . GLU A 1 108 ? -8.710 18.160 123.247 1.00 58.27 83 GLU A O 1
ATOM 636 N N . ALA A 1 109 ? -7.537 17.439 125.050 1.00 56.61 84 ALA A N 1
ATOM 637 C CA . ALA A 1 109 ? -7.077 18.765 125.467 1.00 54.30 84 ALA A CA 1
ATOM 638 C C . ALA A 1 109 ? -6.064 19.362 124.474 1.00 52.89 84 ALA A C 1
ATOM 639 O O . ALA A 1 109 ? -6.103 20.560 124.185 1.00 50.10 84 ALA A O 1
ATOM 641 N N . LEU A 1 110 ? -5.162 18.523 123.968 1.00 53.38 85 LEU A N 1
ATOM 642 C CA . LEU A 1 110 ? -4.262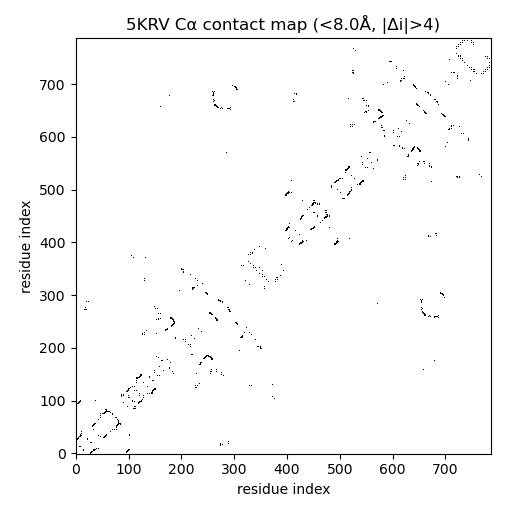 18.902 122.870 1.00 51.38 85 LEU A CA 1
ATOM 643 C C . LEU A 1 110 ? -5.048 19.397 121.643 1.00 51.29 85 LEU A C 1
ATOM 644 O O . LEU A 1 110 ? -4.752 20.463 121.100 1.00 50.04 85 LEU A O 1
ATOM 649 N N . CYS A 1 111 ? -6.079 18.657 121.263 1.00 50.94 86 CYS A N 1
ATOM 650 C CA . CYS A 1 111 ? -6.960 19.076 120.179 1.00 53.04 86 CYS A CA 1
ATOM 651 C C . CYS A 1 111 ? -7.692 20.362 120.480 1.00 53.01 86 CYS A C 1
ATOM 652 O O . CYS A 1 111 ? -7.921 21.174 119.591 1.00 52.76 86 CYS A O 1
ATOM 655 N N . TYR A 1 112 ? -8.091 20.528 121.737 1.00 54.91 87 TYR A N 1
ATOM 656 C CA . TYR A 1 112 ? -8.828 21.721 122.163 1.00 54.70 87 TYR A CA 1
ATOM 657 C C . TYR A 1 112 ? -7.988 22.994 121.980 1.00 52.34 87 TYR A C 1
ATOM 658 O O . TYR A 1 112 ? -8.462 23.946 121.383 1.00 52.17 87 TYR A O 1
ATOM 667 N N . VAL A 1 113 ? -6.759 22.997 122.474 1.00 49.71 88 VAL A N 1
ATOM 668 C CA . VAL A 1 113 ? -5.890 24.195 122.341 1.00 49.26 88 VAL A CA 1
ATOM 669 C C . VAL A 1 113 ? -5.414 24.434 120.904 1.00 50.85 88 VAL A C 1
ATOM 670 O O . VAL A 1 113 ? -5.161 25.572 120.499 1.00 52.12 88 VAL A O 1
ATOM 674 N N . ALA A 1 114 ? -5.335 23.350 120.127 1.00 51.19 89 ALA A N 1
ATOM 675 C CA . ALA A 1 114 ? -4.987 23.418 118.711 1.00 50.84 89 ALA A CA 1
ATOM 676 C C . ALA A 1 114 ? -6.099 23.994 117.839 1.00 52.26 89 ALA A C 1
ATOM 677 O O . ALA A 1 114 ? -5.840 24.375 116.718 1.00 51.13 89 ALA A O 1
ATOM 679 N N . THR A 1 115 ? -7.334 24.018 118.334 1.00 54.00 90 THR A N 1
ATOM 680 C CA . THR A 1 115 ? -8.481 24.438 117.522 1.00 56.54 90 THR A CA 1
ATOM 681 C C . THR A 1 115 ? -9.242 25.642 118.072 1.00 59.31 90 THR A C 1
ATOM 682 O O . THR A 1 115 ? -10.325 25.933 117.590 1.00 64.76 90 THR A O 1
ATOM 686 N N . LEU A 1 116 ? -8.673 26.348 119.052 1.00 59.58 91 LEU A N 1
ATOM 687 C CA . LEU A 1 116 ? -9.324 27.510 119.667 1.00 60.26 91 LEU A CA 1
ATOM 688 C C . LEU A 1 116 ? -9.645 28.580 118.638 1.00 63.07 91 LEU A C 1
ATOM 689 O O . LEU A 1 116 ? -8.854 28.835 117.729 1.00 63.81 91 LEU A O 1
ATOM 694 N N . GLU A 1 117 ? -10.798 29.214 118.810 1.00 67.58 92 GLU A N 1
ATOM 695 C CA . GLU A 1 117 ? -11.305 30.229 117.876 1.00 72.10 92 GLU A CA 1
ATOM 696 C C . GLU A 1 117 ? -10.347 31.417 117.761 1.00 68.96 92 GLU A C 1
ATOM 697 O O . GLU A 1 117 ? -10.075 31.879 116.670 1.00 68.52 92 GLU A O 1
ATOM 703 N N . GLN A 1 118 ? -9.798 31.871 118.882 1.00 68.56 93 GLN A N 1
ATOM 704 C CA . GLN A 1 118 ? -8.882 33.022 118.877 1.00 68.49 93 GLN A CA 1
ATOM 705 C C . GLN A 1 118 ? -7.481 32.729 118.287 1.00 67.28 93 GLN A C 1
ATOM 706 O O . GLN A 1 118 ? -6.771 33.672 117.940 1.00 69.97 93 GLN A O 1
ATOM 712 N N . VAL A 1 119 ? -7.105 31.447 118.150 1.00 62.46 94 VAL A N 1
ATOM 713 C CA . VAL A 1 119 ? -5.781 31.053 117.646 1.00 58.31 94 VAL A CA 1
ATOM 714 C C . VAL A 1 119 ? -5.661 31.133 116.113 1.00 58.76 94 VAL A C 1
ATOM 715 O O . VAL A 1 119 ? -6.491 30.604 115.387 1.00 59.15 94 VAL A O 1
ATOM 719 N N . ASP A 1 120 ? -4.601 31.779 115.636 1.00 56.90 95 ASP A N 1
ATOM 720 C CA . ASP A 1 120 ? -4.324 31.916 114.205 1.00 55.75 95 ASP A CA 1
ATOM 721 C C . ASP A 1 120 ? -3.364 30.829 113.699 1.00 53.97 95 ASP A C 1
ATOM 722 O O . ASP A 1 120 ? -3.574 30.264 112.628 1.00 55.20 95 ASP A O 1
ATOM 727 N N . SER A 1 121 ? -2.305 30.556 114.464 1.00 51.78 96 SER A N 1
ATOM 728 C CA . SER A 1 121 ? -1.286 29.584 114.086 1.00 50.01 96 SER A CA 1
ATOM 729 C C . SER A 1 121 ? -1.021 28.563 115.163 1.00 49.31 96 SER A C 1
ATOM 730 O O . SER A 1 121 ? -1.105 28.856 116.372 1.00 48.43 96 SER A O 1
ATOM 733 N N . VAL A 1 122 ? -0.668 27.362 114.707 1.00 46.47 97 VAL A N 1
ATOM 734 C CA . VAL A 1 122 ? -0.332 26.253 115.570 1.00 45.58 97 VAL A CA 1
ATOM 735 C C . VAL A 1 122 ? 1.033 25.720 115.175 1.00 44.41 97 VAL A C 1
ATOM 736 O O . VAL A 1 122 ? 1.199 25.226 114.072 1.00 44.58 97 VAL A O 1
ATOM 740 N N . MET A 1 123 ? 2.003 25.823 116.079 1.00 44.43 98 MET A N 1
ATOM 741 C CA . MET A 1 123 ? 3.308 25.153 115.922 1.00 44.57 98 MET A CA 1
ATOM 742 C C . MET A 1 123 ? 3.097 23.691 116.254 1.00 45.59 98 MET A C 1
ATOM 743 O O . MET A 1 123 ? 2.879 23.347 117.413 1.00 47.17 98 MET A O 1
ATOM 748 N N . ALA A 1 124 ? 3.151 22.827 115.236 1.00 46.35 99 ALA A N 1
ATOM 749 C CA . ALA A 1 124 ? 2.888 21.395 115.420 1.00 45.69 99 ALA A CA 1
ATOM 750 C C . ALA A 1 124 ? 4.201 20.661 115.569 1.00 45.58 99 ALA A C 1
ATOM 751 O O . ALA A 1 124 ? 4.738 20.159 114.599 1.00 47.83 99 ALA A O 1
ATOM 753 N N . ALA A 1 125 ? 4.737 20.665 116.791 1.00 44.97 100 ALA A N 1
ATOM 754 C CA . ALA A 1 125 ? 6.072 20.137 117.098 1.00 44.05 100 ALA A CA 1
ATOM 755 C C . ALA A 1 125 ? 6.065 18.979 118.088 1.00 45.54 100 ALA A C 1
ATOM 756 O O . ALA A 1 125 ? 7.105 18.571 118.541 1.00 48.14 100 ALA A O 1
ATOM 758 N N . ILE A 1 126 ? 4.911 18.389 118.349 1.00 49.40 101 ILE A N 1
ATOM 759 C CA . ILE A 1 126 ? 4.855 17.078 119.005 1.00 53.72 101 ILE A CA 1
ATOM 760 C C . ILE A 1 126 ? 5.274 16.004 117.986 1.00 55.54 101 ILE A C 1
ATOM 761 O O . ILE A 1 126 ? 4.650 15.871 116.941 1.00 54.43 101 ILE A O 1
ATOM 766 N N . VAL A 1 127 ? 6.299 15.223 118.321 1.00 57.45 102 VAL A N 1
ATOM 767 C CA . VAL A 1 127 ? 6.824 14.199 117.414 1.00 59.84 102 VAL A CA 1
ATOM 768 C C . VAL A 1 127 ? 6.136 12.858 117.554 1.00 63.61 102 VAL A C 1
ATOM 769 O O . VAL A 1 127 ? 5.478 12.569 118.555 1.00 68.64 102 VAL A O 1
ATOM 773 N N . GLY A 1 128 ? 6.340 12.020 116.544 1.00 66.40 103 GLY A N 1
ATOM 774 C CA . GLY A 1 128 ? 5.788 10.673 116.520 1.00 65.99 103 GLY A CA 1
ATOM 775 C C . GLY A 1 128 ? 4.321 10.675 116.157 1.00 66.25 103 GLY A C 1
ATOM 776 O O . GLY A 1 128 ? 3.713 11.718 115.951 1.00 61.97 103 GLY A O 1
ATOM 777 N N . ALA A 1 129 ? 3.755 9.475 116.114 1.00 71.81 104 ALA A N 1
ATOM 778 C CA . ALA A 1 129 ? 2.340 9.263 115.819 1.00 72.62 104 ALA A CA 1
ATOM 779 C C . ALA A 1 129 ? 1.372 9.984 116.798 1.00 70.41 104 ALA A C 1
ATOM 780 O O . ALA A 1 129 ? 0.262 10.324 116.405 1.00 68.27 104 ALA A O 1
ATOM 782 N N . ALA A 1 130 ? 1.804 10.243 118.037 1.00 67.15 105 ALA A N 1
ATOM 783 C CA . ALA A 1 130 ? 1.005 11.033 119.008 1.00 68.24 105 ALA A CA 1
ATOM 784 C C . ALA A 1 130 ? 0.674 12.468 118.546 1.00 66.41 105 ALA A C 1
ATOM 785 O O . ALA A 1 130 ? -0.335 13.039 118.931 1.00 64.66 105 ALA A O 1
ATOM 787 N N . GLY A 1 131 ? 1.543 13.033 117.715 1.00 64.87 106 GLY A N 1
ATOM 788 C CA . GLY A 1 131 ? 1.314 14.333 117.105 1.00 60.43 106 GLY A CA 1
ATOM 789 C C . GLY A 1 131 ? 0.268 14.390 116.001 1.00 61.62 106 GLY A C 1
ATOM 790 O O . GLY A 1 131 ? -0.229 15.474 115.702 1.00 63.25 106 GLY A O 1
ATOM 791 N N . LEU A 1 132 ? -0.052 13.254 115.370 1.00 62.50 107 LEU A N 1
ATOM 792 C CA . LEU A 1 132 ? -0.951 13.231 114.204 1.00 64.71 107 LEU A CA 1
ATOM 793 C C . LEU A 1 132 ? -2.311 13.823 114.491 1.00 62.18 107 LEU A C 1
ATOM 794 O O . LEU A 1 132 ? -2.778 14.675 113.752 1.00 63.29 107 LEU A O 1
ATOM 799 N N . VAL A 1 133 ? -2.965 13.323 115.528 1.00 61.45 108 VAL A N 1
ATOM 800 C CA . VAL A 1 133 ? -4.359 13.681 115.805 1.00 61.59 108 VAL A CA 1
ATOM 801 C C . VAL A 1 133 ? -4.525 15.174 116.114 1.00 58.16 108 VAL A C 1
ATOM 802 O O . VAL A 1 133 ? -5.379 15.814 115.504 1.00 59.40 108 VAL A O 1
ATOM 806 N N . PRO A 1 134 ? -3.704 15.735 117.024 1.00 55.49 109 PRO A N 1
ATOM 807 C CA . PRO A 1 134 ? -3.822 17.188 117.269 1.00 54.77 109 PRO A CA 1
ATOM 808 C C . PRO A 1 134 ? -3.396 18.056 116.070 1.00 53.04 109 PRO A C 1
ATOM 809 O O . PRO A 1 134 ? -4.047 19.068 115.788 1.00 52.75 109 PRO A O 1
ATOM 813 N N . THR A 1 135 ? -2.336 17.665 115.377 1.00 50.69 110 THR A N 1
ATOM 814 C CA . THR A 1 135 ? -1.964 18.354 114.148 1.00 51.87 110 THR A CA 1
ATOM 815 C C . THR A 1 135 ? -3.142 18.325 113.172 1.00 53.40 110 THR A C 1
ATOM 816 O O . THR A 1 135 ? -3.517 19.344 112.622 1.00 51.67 110 THR A O 1
ATOM 820 N N . MET A 1 136 ? -3.729 17.148 112.983 1.00 55.57 111 MET A N 1
ATOM 821 C CA . MET A 1 136 ? -4.875 16.998 112.086 1.00 57.81 111 MET A CA 1
ATOM 822 C C . MET A 1 136 ? -6.064 17.845 112.530 1.00 55.92 111 MET A C 1
ATOM 823 O O . MET A 1 136 ? -6.777 18.376 111.697 1.00 54.91 111 MET A O 1
ATOM 828 N N . ALA A 1 137 ? -6.302 17.930 113.839 1.00 55.02 112 ALA A N 1
ATOM 829 C CA . ALA A 1 137 ? -7.402 18.748 114.364 1.00 54.23 112 ALA A CA 1
ATOM 830 C C . ALA A 1 137 ? -7.202 20.234 114.017 1.00 53.00 112 ALA A C 1
ATOM 831 O O . ALA A 1 137 ? -8.141 20.908 113.606 1.00 54.22 112 ALA A O 1
ATOM 833 N N . ALA A 1 138 ? -5.972 20.725 114.161 1.00 51.13 113 ALA A N 1
ATOM 834 C CA . ALA A 1 138 ? -5.615 22.089 113.719 1.00 51.13 113 ALA A CA 1
ATOM 835 C C . ALA A 1 138 ? -5.879 22.286 112.221 1.00 51.62 113 ALA A C 1
ATOM 836 O O . ALA A 1 138 ? -6.436 23.297 111.815 1.00 52.69 113 ALA A O 1
ATOM 838 N N . VAL A 1 139 ? -5.492 21.302 111.420 1.00 53.08 114 VAL A N 1
ATOM 839 C CA . VAL A 1 139 ? -5.729 21.317 109.962 1.00 54.22 114 VAL A CA 1
ATOM 840 C C . VAL A 1 139 ? -7.217 21.442 109.656 1.00 58.07 114 VAL A C 1
ATOM 841 O O . VAL A 1 139 ? -7.620 22.325 108.894 1.00 60.75 114 VAL A O 1
ATOM 845 N N . LYS A 1 140 ? -8.040 20.603 110.277 1.00 59.84 115 LYS A N 1
ATOM 846 C CA . LYS A 1 140 ? -9.495 20.667 110.068 1.00 63.34 115 LYS A CA 1
ATOM 847 C C . LYS A 1 140 ? -10.137 21.972 110.547 1.00 63.31 115 LYS A C 1
ATOM 848 O O . LYS A 1 140 ? -11.185 22.366 110.056 1.00 65.87 115 LYS A O 1
ATOM 854 N N . ALA A 1 141 ? -9.500 22.648 111.495 1.00 62.23 116 ALA A N 1
ATOM 855 C CA . ALA A 1 141 ? -9.976 23.948 111.969 1.00 62.24 116 ALA A CA 1
ATOM 856 C C . ALA A 1 141 ? -9.558 25.111 111.075 1.00 62.24 116 ALA A C 1
ATOM 857 O O . ALA A 1 141 ? -9.903 26.255 111.361 1.00 62.09 116 ALA A O 1
ATOM 859 N N . GLY A 1 142 ? -8.789 24.831 110.021 1.00 62.34 117 GLY A N 1
ATOM 860 C CA . GLY A 1 142 ? -8.377 25.852 109.055 1.00 62.92 117 GLY A CA 1
ATOM 861 C C . GLY A 1 142 ? -7.281 26.775 109.553 1.00 60.85 117 GLY A C 1
ATOM 862 O O . GLY A 1 142 ? -7.127 27.888 109.071 1.00 61.61 117 GLY A O 1
ATOM 863 N N . LYS A 1 143 ? -6.507 26.302 110.514 1.00 59.27 118 LYS A N 1
ATOM 864 C CA . LYS A 1 143 ? -5.448 27.102 111.075 1.00 57.67 118 LYS A CA 1
ATOM 865 C C . LYS A 1 143 ? -4.240 27.124 110.145 1.00 55.88 118 LYS A C 1
ATOM 866 O O . LYS A 1 143 ? -4.049 26.287 109.282 1.00 57.76 118 LYS A O 1
ATOM 872 N N . ARG A 1 144 ? -3.389 28.083 110.396 1.00 54.55 119 ARG A N 1
ATOM 873 C CA . ARG A 1 144 ? -2.062 28.093 109.834 1.00 54.36 119 ARG A CA 1
ATOM 874 C C . ARG A 1 144 ? -1.196 27.089 110.611 1.00 51.31 119 ARG A C 1
ATOM 875 O O . ARG A 1 144 ? -1.113 27.158 111.830 1.00 50.89 119 ARG A O 1
ATOM 883 N N . ILE A 1 145 ? -0.573 26.159 109.905 1.00 48.98 120 ILE A N 1
ATOM 884 C CA . ILE A 1 145 ? 0.132 25.060 110.520 1.00 47.14 120 ILE A CA 1
ATOM 885 C C . ILE A 1 145 ? 1.616 25.208 110.290 1.00 45.83 120 ILE A C 1
ATOM 886 O O . ILE A 1 145 ? 2.090 25.140 109.158 1.00 47.20 120 ILE A O 1
ATOM 891 N N . LEU A 1 146 ? 2.354 25.378 111.372 1.00 43.65 121 LEU A N 1
ATOM 892 C CA . LEU A 1 146 ? 3.787 25.453 111.294 1.00 44.61 121 LEU A CA 1
ATOM 893 C C . LEU A 1 146 ? 4.234 24.016 111.524 1.00 45.50 121 LEU A C 1
ATOM 894 O O . LEU A 1 146 ? 4.280 23.536 112.657 1.00 45.90 121 LEU A O 1
ATOM 899 N N . LEU A 1 147 ? 4.510 23.308 110.436 1.00 46.15 122 LEU A N 1
ATOM 900 C CA . LEU A 1 147 ? 4.616 21.847 110.510 1.00 46.14 122 LEU A CA 1
ATOM 901 C C . LEU A 1 147 ? 6.000 21.395 110.918 1.00 46.07 122 LEU A C 1
ATOM 902 O O . LEU A 1 147 ? 6.964 21.585 110.181 1.00 43.92 122 LEU A O 1
ATOM 907 N N . ALA A 1 148 ? 6.091 20.832 112.120 1.00 45.92 123 ALA A N 1
ATOM 908 C CA . ALA A 1 148 ? 7.361 20.298 112.627 1.00 48.16 123 ALA A CA 1
ATOM 909 C C . ALA A 1 148 ? 7.204 18.845 113.102 1.00 50.06 123 ALA A C 1
ATOM 910 O O . ALA A 1 148 ? 7.946 18.409 113.954 1.00 55.94 123 ALA A O 1
ATOM 912 N N . ASN A 1 149 ? 6.229 18.130 112.558 1.00 51.19 124 ASN A N 1
ATOM 913 C CA . ASN A 1 149 ? 5.969 16.708 112.845 1.00 54.76 124 ASN A CA 1
ATOM 914 C C . ASN A 1 149 ? 6.206 15.953 111.530 1.00 56.76 124 ASN A C 1
ATOM 915 O O . ASN A 1 149 ? 5.544 16.241 110.552 1.00 53.90 124 ASN A O 1
ATOM 920 N N . LYS A 1 150 ? 7.192 15.057 111.510 1.00 57.31 125 LYS A N 1
ATOM 921 C CA . LYS A 1 150 ? 7.514 14.274 110.319 1.00 59.95 125 LYS A CA 1
ATOM 922 C C . LYS A 1 150 ? 6.433 13.244 109.933 1.00 60.26 125 LYS A C 1
ATOM 923 O O . LYS A 1 150 ? 6.213 12.984 108.755 1.00 61.84 125 LYS A O 1
ATOM 929 N N . GLU A 1 151 ? 5.739 12.687 110.909 1.00 56.12 126 GLU A N 1
ATOM 930 C CA . GLU A 1 151 ? 4.803 11.602 110.645 1.00 58.68 126 GLU A CA 1
ATOM 931 C C . GLU A 1 151 ? 3.591 12.014 109.799 1.00 57.88 126 GLU A C 1
ATOM 932 O O . GLU A 1 151 ? 3.058 11.191 109.025 1.00 59.33 126 GLU A O 1
ATOM 938 N N . ALA A 1 152 ? 3.174 13.267 109.913 1.00 54.04 127 ALA A N 1
ATOM 939 C CA . ALA A 1 152 ? 2.002 13.742 109.184 1.00 54.92 127 ALA A CA 1
ATOM 940 C C . ALA A 1 152 ? 2.124 13.477 107.676 1.00 58.28 127 ALA A C 1
ATOM 941 O O . ALA A 1 152 ? 1.204 12.973 107.057 1.00 59.53 127 ALA A O 1
ATOM 943 N N . LEU A 1 153 ? 3.284 13.780 107.110 1.00 55.76 128 LEU A N 1
ATOM 944 C CA . LEU A 1 153 ? 3.505 13.550 105.707 1.00 56.56 128 LEU A CA 1
ATOM 945 C C . LEU A 1 153 ? 4.152 12.209 105.373 1.00 57.93 128 LEU A C 1
ATOM 946 O O . LEU A 1 153 ? 3.885 11.677 104.299 1.00 59.54 128 LEU A O 1
ATOM 951 N N . VAL A 1 154 ? 4.985 11.666 106.259 1.00 56.71 129 VAL A N 1
ATOM 952 C CA . VAL A 1 154 ? 5.595 10.340 106.020 1.00 58.03 129 VAL A CA 1
ATOM 953 C C . VAL A 1 154 ? 4.547 9.218 106.040 1.00 59.96 129 VAL A C 1
ATOM 954 O O . VAL A 1 154 ? 4.586 8.325 105.219 1.00 61.86 129 VAL A O 1
ATOM 958 N N . MET A 1 155 ? 3.616 9.289 106.977 1.00 61.16 130 MET A N 1
ATOM 959 C CA . MET A 1 155 ? 2.589 8.255 107.154 1.00 64.04 130 MET A CA 1
ATOM 960 C C . MET A 1 155 ? 1.328 8.557 106.375 1.00 65.45 130 MET A C 1
ATOM 961 O O . MET A 1 155 ? 0.764 7.658 105.764 1.00 71.45 130 MET A O 1
ATOM 966 N N . SER A 1 156 ? 0.907 9.817 106.369 1.00 62.90 131 SER A N 1
ATOM 967 C CA . SER A 1 156 ? -0.424 10.182 105.898 1.00 62.57 131 SER A CA 1
ATOM 968 C C . SER A 1 156 ? -0.439 11.418 104.986 1.00 61.01 131 SER A C 1
ATOM 969 O O . SER A 1 156 ? -1.375 12.222 105.030 1.00 60.36 131 SER A O 1
ATOM 972 N N . GLY A 1 157 ? 0.587 11.546 104.149 1.00 59.67 132 GLY A N 1
ATOM 973 C CA . GLY A 1 157 ? 0.717 12.671 103.232 1.00 60.54 132 GLY A CA 1
ATOM 974 C C . GLY A 1 157 ? -0.515 13.002 102.397 1.00 62.93 132 GLY A C 1
ATOM 975 O O . GLY A 1 157 ? -0.973 14.141 102.384 1.00 61.70 132 GLY A O 1
ATOM 976 N N . GLN A 1 158 ? -1.064 12.003 101.707 1.00 67.52 133 GLN A N 1
ATOM 977 C CA . GLN A 1 158 ? -2.250 12.201 100.857 1.00 70.40 133 GLN A CA 1
ATOM 978 C C . GLN A 1 158 ? -3.413 12.741 101.702 1.00 69.58 133 GLN A C 1
ATOM 979 O O . GLN A 1 158 ? -4.086 13.710 101.340 1.00 68.28 133 GLN A O 1
ATOM 985 N N . LEU A 1 159 ? -3.626 12.086 102.835 1.00 69.95 134 LEU A N 1
ATOM 986 C CA . LEU A 1 159 ? -4.663 12.462 103.769 1.00 72.64 134 LEU A CA 1
ATOM 987 C C . LEU A 1 159 ? -4.506 13.904 104.265 1.00 69.25 134 LEU A C 1
ATOM 988 O O . LEU A 1 159 ? -5.483 14.657 104.267 1.00 68.81 134 LEU A O 1
ATOM 993 N N . PHE A 1 160 ? -3.287 14.284 104.666 1.00 66.65 135 PHE A N 1
ATOM 994 C CA . PHE A 1 160 ? -3.024 15.660 105.156 1.00 66.14 135 PHE A CA 1
ATOM 995 C C . PHE A 1 160 ? -3.222 16.706 104.072 1.00 64.85 135 PHE A C 1
ATOM 996 O O . PHE A 1 160 ? -3.923 17.682 104.304 1.00 64.17 135 PHE A O 1
ATOM 1004 N N . ILE A 1 161 ? -2.677 16.468 102.877 1.00 64.29 136 ILE A N 1
ATOM 1005 C CA . ILE A 1 161 ? -2.834 17.430 101.783 1.00 64.65 136 ILE A CA 1
ATOM 1006 C C . ILE A 1 161 ? -4.303 17.618 101.419 1.00 65.35 136 ILE A C 1
ATOM 1007 O O . ILE A 1 161 ? -4.739 18.743 101.202 1.00 64.85 136 ILE A O 1
ATOM 1012 N N . ASP A 1 162 ? -5.059 16.527 101.369 1.00 67.77 137 ASP A N 1
ATOM 1013 C CA . ASP A 1 162 ? -6.515 16.595 101.130 1.00 71.11 137 ASP A CA 1
ATOM 1014 C C . ASP A 1 162 ? -7.259 17.408 102.187 1.00 70.23 137 ASP A C 1
ATOM 1015 O O . ASP A 1 162 ? -8.093 18.254 101.851 1.00 70.97 137 ASP A O 1
ATOM 1020 N N . GLU A 1 163 ? -6.962 17.146 103.459 1.00 67.15 138 GLU A N 1
ATOM 1021 C CA . GLU A 1 163 ? -7.624 17.864 104.546 1.00 67.04 138 GLU A CA 1
ATOM 1022 C C . GLU A 1 163 ? -7.245 19.351 104.574 1.00 64.05 138 GLU A C 1
ATOM 1023 O O . GLU A 1 163 ? -8.085 20.207 104.888 1.00 64.79 138 GLU A O 1
ATOM 1029 N N . VAL A 1 164 ? -6.003 19.659 104.215 1.00 61.14 139 VAL A N 1
ATOM 1030 C CA . VAL A 1 164 ? -5.563 21.058 104.083 1.00 61.07 139 VAL A CA 1
ATOM 1031 C C . VAL A 1 164 ? -6.341 21.822 102.985 1.00 63.85 139 VAL A C 1
ATOM 1032 O O . VAL A 1 164 ? -6.769 22.959 103.186 1.00 63.97 139 VAL A O 1
ATOM 1036 N N . GLU A 1 165 ? -6.517 21.188 101.837 1.00 66.13 140 GLU A N 1
ATOM 1037 C CA . GLU A 1 165 ? -7.289 21.770 100.746 1.00 72.11 140 GLU A CA 1
ATOM 1038 C C . GLU A 1 165 ? -8.734 21.989 101.194 1.00 74.45 140 GLU A C 1
ATOM 1039 O O . GLU A 1 165 ? -9.321 23.046 100.949 1.00 75.06 140 GLU A O 1
ATOM 1045 N N . LYS A 1 166 ? -9.282 20.981 101.870 1.00 75.82 141 LYS A N 1
ATOM 1046 C CA . LYS A 1 166 ? -10.683 20.960 102.284 1.00 78.86 141 LYS A CA 1
ATOM 1047 C C . LYS A 1 166 ? -11.040 22.110 103.238 1.00 77.51 141 LYS A C 1
ATOM 1048 O O . LYS A 1 166 ? -12.110 22.690 103.115 1.00 78.75 141 LYS A O 1
ATOM 1054 N N . SER A 1 167 ? -10.127 22.457 104.153 1.00 74.74 142 SER A N 1
ATOM 1055 C CA . SER A 1 167 ? -10.381 23.466 105.207 1.00 72.57 142 SER A CA 1
ATOM 1056 C C . SER A 1 167 ? -9.821 24.879 104.947 1.00 71.33 142 SER A C 1
ATOM 1057 O O . SER A 1 167 ? -10.151 25.809 105.685 1.00 70.83 142 SER A O 1
ATOM 1060 N N . GLY A 1 168 ? -8.946 25.030 103.950 1.00 69.37 143 GLY A N 1
ATOM 1061 C CA . GLY A 1 168 ? -8.247 26.296 103.723 1.00 69.27 143 GLY A CA 1
ATOM 1062 C C . GLY A 1 168 ? -7.099 26.592 104.690 1.00 69.15 143 GLY A C 1
ATOM 1063 O O . GLY A 1 168 ? -6.671 27.746 104.814 1.00 69.47 143 GLY A O 1
ATOM 1064 N N . ALA A 1 169 ? -6.599 25.563 105.378 1.00 67.96 144 ALA A N 1
ATOM 1065 C CA . ALA A 1 169 ? -5.428 25.701 106.250 1.00 67.09 144 ALA A CA 1
ATOM 1066 C C . ALA A 1 169 ? -4.189 26.041 105.414 1.00 67.74 144 ALA A C 1
ATOM 1067 O O . ALA A 1 169 ? -4.070 25.609 104.289 1.00 66.83 144 ALA A O 1
ATOM 1069 N N . GLN A 1 170 ? -3.277 26.821 105.977 1.00 75.62 145 GLN A N 1
ATOM 1070 C CA . GLN A 1 170 ? -1.980 27.060 105.355 1.00 73.64 145 GLN A CA 1
ATOM 1071 C C . GLN A 1 170 ? -0.947 26.155 106.004 1.00 69.04 145 GLN A C 1
ATOM 1072 O O . GLN A 1 170 ? -0.909 26.020 107.221 1.00 72.22 145 GLN A O 1
ATOM 1078 N N . LEU A 1 171 ? -0.122 25.522 105.189 1.00 64.82 146 LEU A N 1
ATOM 1079 C CA . LEU A 1 171 ? 0.919 24.623 105.652 1.00 62.18 146 LEU A CA 1
ATOM 1080 C C . LEU A 1 171 ? 2.237 25.340 105.411 1.00 59.25 146 LEU A C 1
ATOM 1081 O O . LEU A 1 171 ? 2.519 25.771 104.288 1.00 58.87 146 LEU A O 1
ATOM 1086 N N . LEU A 1 172 ? 3.035 25.492 106.464 1.00 56.13 147 LEU A N 1
ATOM 1087 C CA . LEU A 1 172 ? 4.340 26.093 106.340 1.00 54.00 147 LEU A CA 1
ATOM 1088 C C . LEU A 1 172 ? 5.360 25.191 107.024 1.00 53.36 147 LEU A C 1
ATOM 1089 O O . LEU A 1 172 ? 5.295 24.995 108.234 1.00 58.15 147 LEU A O 1
ATOM 1094 N N . PRO A 1 173 ? 6.321 24.646 106.266 1.00 50.51 148 PRO A N 1
ATOM 1095 C CA . PRO A 1 173 ? 7.235 23.679 106.843 1.00 48.91 148 PRO A CA 1
ATOM 1096 C C . PRO A 1 173 ? 8.324 24.302 107.706 1.00 47.47 148 PRO A C 1
ATOM 1097 O O . PRO A 1 173 ? 8.946 25.292 107.311 1.00 48.75 148 PRO A O 1
ATOM 1101 N N . VAL A 1 174 ? 8.567 23.690 108.865 1.00 46.13 149 VAL A N 1
ATOM 1102 C CA . VAL A 1 174 ? 9.536 24.192 109.827 1.00 46.64 149 VAL A CA 1
ATOM 1103 C C . VAL A 1 174 ? 10.928 23.640 109.566 1.00 47.50 149 VAL A C 1
ATOM 1104 O O . VAL A 1 174 ? 11.933 24.320 109.773 1.00 48.23 149 VAL A O 1
ATOM 1108 N N . ASP A 1 175 ? 10.985 22.386 109.186 1.00 48.58 150 ASP A N 1
ATOM 1109 C CA . ASP A 1 175 ? 12.247 21.695 109.047 1.00 51.85 150 ASP A CA 1
ATOM 1110 C C . ASP A 1 175 ? 13.145 22.415 108.032 1.00 50.00 150 ASP A C 1
ATOM 1111 O O . ASP A 1 175 ? 12.682 22.975 107.023 1.00 48.51 150 ASP A O 1
ATOM 1116 N N . SER A 1 176 ? 14.429 22.415 108.345 1.00 48.94 151 SER A N 1
ATOM 1117 C CA . SER A 1 176 ? 15.444 23.238 107.709 1.00 48.91 151 SER A CA 1
ATOM 1118 C C . SER A 1 176 ? 15.479 23.099 106.179 1.00 49.59 151 SER A C 1
ATOM 1119 O O . SER A 1 176 ? 15.407 24.087 105.451 1.00 49.20 151 SER A O 1
ATOM 1122 N N . GLU A 1 177 ? 15.530 21.858 105.707 1.00 49.27 152 GLU A N 1
ATOM 1123 C CA . GLU A 1 177 ? 15.623 21.568 104.284 1.00 47.33 152 GLU A CA 1
ATOM 1124 C C . GLU A 1 177 ? 14.350 21.981 103.543 1.00 45.73 152 GLU A C 1
ATOM 1125 O O . GLU A 1 177 ? 14.410 22.624 102.475 1.00 44.22 152 GLU A O 1
ATOM 1131 N N . HIS A 1 178 ? 13.203 21.678 104.128 1.00 44.45 153 HIS A N 1
ATOM 1132 C CA . HIS A 1 178 ? 11.936 22.014 103.503 1.00 43.95 153 HIS A CA 1
ATOM 1133 C C . HIS A 1 178 ? 11.708 23.502 103.492 1.00 44.07 153 HIS A C 1
ATOM 1134 O O . HIS A 1 178 ? 11.144 24.061 102.550 1.00 44.68 153 HIS A O 1
ATOM 1141 N N . ASN A 1 179 ? 12.123 24.155 104.574 1.00 45.02 154 ASN A N 1
ATOM 1142 C CA . ASN A 1 179 ? 11.960 25.583 104.699 1.00 43.49 154 ASN A CA 1
ATOM 1143 C C . ASN A 1 179 ? 12.854 26.275 103.689 1.00 42.60 154 ASN A C 1
ATOM 1144 O O . ASN A 1 179 ? 12.441 27.259 103.093 1.00 42.31 154 ASN A O 1
ATOM 1149 N N . ALA A 1 180 ? 14.067 25.749 103.520 1.00 40.70 155 ALA A N 1
ATOM 1150 C CA . ALA A 1 180 ? 15.015 26.282 102.550 1.00 40.90 155 ALA A CA 1
ATOM 1151 C C . ALA A 1 180 ? 14.454 26.190 101.125 1.00 42.55 155 ALA A C 1
ATOM 1152 O O . ALA A 1 180 ? 14.462 27.180 100.386 1.00 42.51 155 ALA A O 1
ATOM 1154 N N . ILE A 1 181 ? 13.908 25.019 100.784 1.00 43.00 156 ILE A N 1
ATOM 1155 C CA . ILE A 1 181 ? 13.264 24.776 99.483 1.00 44.37 156 ILE A CA 1
ATOM 1156 C C . ILE A 1 181 ? 12.120 25.749 99.268 1.00 45.44 156 ILE A C 1
ATOM 1157 O O . ILE A 1 181 ? 11.982 26.352 98.206 1.00 46.46 156 ILE A O 1
ATOM 1162 N N . PHE A 1 182 ? 11.298 25.894 100.299 1.00 46.19 157 PHE A N 1
ATOM 1163 C CA . PHE A 1 182 ? 10.161 26.825 100.286 1.00 44.86 157 PHE A CA 1
ATOM 1164 C C . PHE A 1 182 ? 10.616 28.231 99.899 1.00 45.93 157 PHE A C 1
ATOM 1165 O O . PHE A 1 182 ? 9.982 28.872 99.048 1.00 46.31 157 PHE A O 1
ATOM 1173 N N . GLN A 1 183 ? 11.722 28.691 100.507 1.00 44.06 158 GLN A N 1
ATOM 1174 C CA . GLN A 1 183 ? 12.270 30.011 100.228 1.00 44.07 158 GLN A CA 1
ATOM 1175 C C . GLN A 1 183 ? 12.847 30.153 98.829 1.00 45.84 158 GLN A C 1
ATOM 1176 O O . GLN A 1 183 ? 12.864 31.244 98.281 1.00 48.10 158 GLN A O 1
ATOM 1182 N N . CYS A 1 184 ? 13.360 29.063 98.283 1.00 47.35 159 CYS A N 1
ATOM 1183 C CA . CYS A 1 184 ? 13.912 29.051 96.948 1.00 47.97 159 CYS A CA 1
ATOM 1184 C C . CYS A 1 184 ? 12.859 28.899 95.821 1.00 48.53 159 CYS A C 1
ATOM 1185 O O . CYS A 1 184 ? 13.209 29.001 94.662 1.00 48.71 159 CYS A O 1
ATOM 1188 N N . LEU A 1 185 ? 11.586 28.692 96.172 1.00 48.34 160 LEU A N 1
ATOM 1189 C CA . LEU A 1 185 ? 10.498 28.552 95.196 1.00 47.48 160 LEU A CA 1
ATOM 1190 C C . LEU A 1 185 ? 9.763 29.876 94.964 1.00 49.72 160 LEU A C 1
ATOM 1191 O O . LEU A 1 185 ? 9.769 30.756 95.820 1.00 49.07 160 LEU A O 1
ATOM 1196 N N . PRO A 1 186 ? 9.097 30.010 93.806 1.00 51.48 161 PRO A N 1
ATOM 1197 C CA . PRO A 1 186 ? 8.350 31.232 93.532 1.00 53.65 161 PRO A CA 1
ATOM 1198 C C . PRO A 1 186 ? 7.140 31.368 94.436 1.00 55.87 161 PRO A C 1
ATOM 1199 O O . PRO A 1 186 ? 6.629 30.373 94.927 1.00 55.06 161 PRO A O 1
ATOM 1203 N N . GLN A 1 187 ? 6.682 32.598 94.607 1.00 60.74 162 GLN A N 1
ATOM 1204 C CA . GLN A 1 187 ? 5.565 32.933 95.481 1.00 67.16 162 GLN A CA 1
ATOM 1205 C C . GLN A 1 187 ? 4.278 32.170 95.145 1.00 68.93 162 GLN A C 1
ATOM 1206 O O . GLN A 1 187 ? 3.531 31.813 96.050 1.00 67.97 162 GLN A O 1
ATOM 1212 N N . THR A 1 188 ? 4.010 31.952 93.857 1.00 72.14 163 THR A N 1
ATOM 1213 C CA . THR A 1 188 ? 2.807 31.210 93.413 1.00 73.83 163 THR A CA 1
ATOM 1214 C C . THR A 1 188 ? 2.788 29.768 93.961 1.00 71.62 163 THR A C 1
ATOM 1215 O O . THR A 1 188 ? 1.724 29.250 94.318 1.00 73.57 163 THR A O 1
ATOM 1219 N N . VAL A 1 189 ? 3.970 29.149 94.044 1.00 65.62 164 VAL A N 1
ATOM 1220 C CA . VAL A 1 189 ? 4.132 27.811 94.608 1.00 62.10 164 VAL A CA 1
ATOM 1221 C C . VAL A 1 189 ? 4.045 27.853 96.159 1.00 62.40 164 VAL A C 1
ATOM 1222 O O . VAL A 1 189 ? 3.463 26.974 96.773 1.00 60.44 164 VAL A O 1
ATOM 1226 N N . GLN A 1 190 ? 4.651 28.869 96.774 1.00 60.90 165 GLN A N 1
ATOM 1227 C CA . GLN A 1 190 ? 4.637 29.043 98.226 1.00 59.74 165 GLN A CA 1
ATOM 1228 C C . GLN A 1 190 ? 3.216 29.160 98.789 1.00 63.09 165 GLN A C 1
ATOM 1229 O O . GLN A 1 190 ? 2.923 28.609 99.847 1.00 63.92 165 GLN A O 1
ATOM 1235 N N . GLY A 1 191 ? 2.348 29.874 98.084 1.00 66.70 166 GLY A N 1
ATOM 1236 C CA . GLY A 1 191 ? 0.942 30.038 98.486 1.00 71.85 166 GLY A CA 1
ATOM 1237 C C . GLY A 1 191 ? 0.043 28.824 98.298 1.00 75.01 166 GLY A C 1
ATOM 1238 O O . GLY A 1 191 ? -1.071 28.805 98.817 1.00 78.27 166 GLY A O 1
ATOM 1239 N N . ASN A 1 192 ? 0.503 27.841 97.520 1.00 77.08 167 ASN A N 1
ATOM 1240 C CA . ASN A 1 192 ? -0.288 26.665 97.168 1.00 81.03 167 ASN A CA 1
ATOM 1241 C C . ASN A 1 192 ? 0.543 25.366 97.251 1.00 77.50 167 ASN A C 1
ATOM 1242 O O . ASN A 1 192 ? 0.728 24.619 96.271 1.00 80.71 167 ASN A O 1
ATOM 1247 N N . LEU A 1 193 ? 1.025 25.097 98.461 1.00 73.17 168 LEU A N 1
ATOM 1248 C CA . LEU A 1 193 ? 1.787 23.885 98.732 1.00 69.08 168 LEU A CA 1
ATOM 1249 C C . LEU A 1 193 ? 0.966 22.603 98.556 1.00 72.33 168 LEU A C 1
ATOM 1250 O O . LEU A 1 193 ? -0.176 22.488 99.031 1.00 73.65 168 LEU A O 1
ATOM 1255 N N . GLY A 1 194 ? 1.566 21.662 97.829 1.00 71.18 169 GLY A N 1
ATOM 1256 C CA . GLY A 1 194 ? 0.984 20.353 97.584 1.00 74.31 169 GLY A CA 1
ATOM 1257 C C . GLY A 1 194 ? 0.080 20.194 96.379 1.00 74.99 169 GLY A C 1
ATOM 1258 O O . GLY A 1 194 ? -0.329 19.074 96.075 1.00 72.87 169 GLY A O 1
ATOM 1259 N N . ARG A 1 195 ? -0.246 21.311 95.733 1.00 76.43 170 ARG A N 1
ATOM 1260 C CA . ARG A 1 195 ? -1.237 21.358 94.656 1.00 80.34 170 ARG A CA 1
ATOM 1261 C C . ARG A 1 195 ? -0.746 22.076 93.388 1.00 82.52 170 ARG A C 1
ATOM 1262 O O . ARG A 1 195 ? -1.446 22.080 92.380 1.00 88.92 170 ARG A O 1
ATOM 1264 N N . CYS A 1 196 ? 0.446 22.670 93.411 1.00 83.57 171 CYS A N 1
ATOM 1265 C CA . CYS A 1 196 ? 0.949 23.405 92.248 1.00 85.37 171 CYS A CA 1
ATOM 1266 C C . CYS A 1 196 ? 1.698 22.424 91.333 1.00 80.40 171 CYS A C 1
ATOM 1267 O O . CYS A 1 196 ? 2.338 21.490 91.801 1.00 77.42 171 CYS A O 1
ATOM 1270 N N . ASP A 1 197 ? 1.599 22.641 90.027 1.00 78.54 172 ASP A N 1
ATOM 1271 C CA . ASP A 1 197 ? 2.392 21.896 89.035 1.00 73.60 172 ASP A CA 1
ATOM 1272 C C . ASP A 1 197 ? 3.752 22.606 88.909 1.00 67.46 172 ASP A C 1
ATOM 1273 O O . ASP A 1 197 ? 3.822 23.712 88.372 1.00 66.82 172 ASP A O 1
ATOM 1278 N N . LEU A 1 198 ? 4.817 21.975 89.399 1.00 61.91 173 LEU A N 1
ATOM 1279 C CA . LEU A 1 198 ? 6.137 22.615 89.481 1.00 58.97 173 LEU A CA 1
ATOM 1280 C C . LEU A 1 198 ? 6.701 23.064 88.131 1.00 60.57 173 LEU A C 1
ATOM 1281 O O . LEU A 1 198 ? 7.249 24.177 88.016 1.00 58.34 173 LEU A O 1
ATOM 1286 N N . ALA A 1 199 ? 6.563 22.202 87.124 1.00 61.90 174 ALA A N 1
ATOM 1287 C CA . ALA A 1 199 ? 7.076 22.472 85.772 1.00 61.15 174 ALA A CA 1
ATOM 1288 C C . ALA A 1 199 ? 6.428 23.721 85.157 1.00 61.84 174 ALA A C 1
ATOM 1289 O O . ALA A 1 199 ? 7.113 24.513 84.538 1.00 60.28 174 ALA A O 1
ATOM 1291 N N . SER A 1 200 ? 5.142 23.939 85.426 1.00 63.82 175 SER A N 1
ATOM 1292 C CA . SER A 1 200 ? 4.450 25.157 84.970 1.00 66.11 175 SER A CA 1
ATOM 1293 C C . SER A 1 200 ? 4.908 26.472 85.667 1.00 64.99 175 SER A C 1
ATOM 1294 O O . SER A 1 200 ? 4.606 27.564 85.188 1.00 66.41 175 SER A O 1
ATOM 1297 N N . GLN A 1 201 ? 5.597 26.377 86.802 1.00 61.58 176 GLN A N 1
ATOM 1298 C CA . GLN A 1 201 ? 6.210 27.550 87.446 1.00 60.31 176 GLN A CA 1
ATOM 1299 C C . GLN A 1 201 ? 7.721 27.626 87.192 1.00 57.15 176 GLN A C 1
ATOM 1300 O O . GLN A 1 201 ? 8.445 28.325 87.904 1.00 58.52 176 GLN A O 1
ATOM 1306 N N . GLY A 1 202 ? 8.193 26.899 86.192 1.00 54.16 177 GLY A N 1
ATOM 1307 C CA . GLY A 1 202 ? 9.566 26.991 85.768 1.00 53.12 177 GLY A CA 1
ATOM 1308 C C . GLY A 1 202 ? 10.570 26.186 86.545 1.00 50.88 177 GLY A C 1
ATOM 1309 O O . GLY A 1 202 ? 11.769 26.364 86.356 1.00 50.94 177 GLY A O 1
ATOM 1310 N N . VAL A 1 203 ? 10.111 25.284 87.401 1.00 50.71 178 VAL A N 1
ATOM 1311 C CA . VAL A 1 203 ? 11.035 24.505 88.223 1.00 51.46 178 VAL A CA 1
ATOM 1312 C C . VAL A 1 203 ? 11.382 23.228 87.483 1.00 51.78 178 VAL A C 1
ATOM 1313 O O . VAL A 1 203 ? 10.495 22.528 87.085 1.00 54.49 178 VAL A O 1
ATOM 1317 N N . SER A 1 204 ? 12.667 22.952 87.281 1.00 53.10 179 SER A N 1
ATOM 1318 C CA . SER A 1 204 ? 13.112 21.662 86.748 1.00 55.30 179 SER A CA 1
ATOM 1319 C C . SER A 1 204 ? 13.161 20.665 87.887 1.00 56.28 179 SER A C 1
ATOM 1320 O O . SER A 1 204 ? 12.566 19.590 87.786 1.00 58.98 179 SER A O 1
ATOM 1323 N N . HIS A 1 205 ? 13.916 20.991 88.929 1.00 59.71 180 HIS A N 1
ATOM 1324 C CA . HIS A 1 205 ? 14.004 20.109 90.068 1.00 61.42 180 HIS A CA 1
ATOM 1325 C C . HIS A 1 205 ? 14.431 20.751 91.376 1.00 57.01 180 HIS A C 1
ATOM 1326 O O . HIS A 1 205 ? 15.003 21.841 91.405 1.00 58.37 180 HIS A O 1
ATOM 1333 N N . ILE A 1 206 ? 14.088 20.065 92.449 1.00 53.07 181 ILE A N 1
ATOM 1334 C CA . ILE A 1 206 ? 14.418 20.462 93.820 1.00 50.40 181 ILE A CA 1
ATOM 1335 C C . ILE A 1 206 ? 15.632 19.660 94.266 1.00 48.94 181 ILE A C 1
ATOM 1336 O O . ILE A 1 206 ? 15.699 18.462 94.043 1.00 48.13 181 ILE A O 1
ATOM 1341 N N . LEU A 1 207 ? 16.611 20.342 94.844 1.00 48.38 182 LEU A N 1
ATOM 1342 C CA . LEU A 1 207 ? 17.831 19.704 95.317 1.00 49.23 182 LEU A CA 1
ATOM 1343 C C . LEU A 1 207 ? 17.824 19.658 96.852 1.00 49.18 182 LEU A C 1
ATOM 1344 O O . LEU A 1 207 ? 18.171 20.613 97.534 1.00 47.36 182 LEU A O 1
ATOM 1349 N N . LEU A 1 208 ? 17.427 18.511 97.367 1.00 48.51 183 LEU A N 1
ATOM 1350 C CA . LEU A 1 208 ? 17.427 18.234 98.794 1.00 49.36 183 LEU A CA 1
ATOM 1351 C C . LEU A 1 208 ? 18.843 17.914 99.252 1.00 49.26 183 LEU A C 1
ATOM 1352 O O . LEU A 1 208 ? 19.424 16.936 98.796 1.00 50.60 183 LEU A O 1
ATOM 1357 N N . THR A 1 209 ? 19.407 18.746 100.121 1.00 47.72 184 THR A N 1
ATOM 1358 C CA . THR A 1 209 ? 20.778 18.571 100.569 1.00 48.48 184 THR A CA 1
ATOM 1359 C C . THR A 1 209 ? 20.865 17.923 101.956 1.00 48.96 184 THR A C 1
ATOM 1360 O O . THR A 1 209 ? 19.968 18.043 102.792 1.00 48.34 184 THR A O 1
ATOM 1364 N N . GLY A 1 210 ? 21.975 17.248 102.195 1.00 49.76 185 GLY A N 1
ATOM 1365 C CA . GLY A 1 210 ? 22.255 16.619 103.490 1.00 49.76 185 GLY A CA 1
ATOM 1366 C C . GLY A 1 210 ? 23.746 16.420 103.664 1.00 51.37 185 GLY A C 1
ATOM 1367 O O . GLY A 1 210 ? 24.498 16.382 102.695 1.00 51.33 185 GLY A O 1
ATOM 1368 N N . SER A 1 211 ? 24.166 16.268 104.908 1.00 53.04 186 SER A N 1
ATOM 1369 C CA . SER A 1 211 ? 25.581 16.205 105.240 1.00 55.16 186 SER A CA 1
ATOM 1370 C C . SER A 1 211 ? 26.211 14.866 104.880 1.00 56.52 186 SER A C 1
ATOM 1371 O O . SER A 1 211 ? 27.420 14.777 104.742 1.00 58.87 186 SER A O 1
ATOM 1374 N N . GLY A 1 212 ? 25.399 13.818 104.763 1.00 56.18 187 GLY A N 1
ATOM 1375 C CA . GLY A 1 212 ? 25.909 12.479 104.499 1.00 58.16 187 GLY A CA 1
ATOM 1376 C C . GLY A 1 212 ? 26.225 11.686 105.754 1.00 59.09 187 GLY A C 1
ATOM 1377 O O . GLY A 1 212 ? 26.573 10.518 105.658 1.00 57.71 187 GLY A O 1
ATOM 1378 N N . GLY A 1 213 ? 26.102 12.309 106.925 1.00 60.72 188 GLY A N 1
ATOM 1379 C CA . GLY A 1 213 ? 26.340 11.593 108.193 1.00 64.35 188 GLY A CA 1
ATOM 1380 C C . GLY A 1 213 ? 27.798 11.232 108.461 1.00 68.23 188 GLY A C 1
ATOM 1381 O O . GLY A 1 213 ? 28.674 11.519 107.628 1.00 69.55 188 GLY A O 1
ATOM 1382 N N . PRO A 1 214 ? 28.067 10.580 109.614 1.00 71.64 189 PRO A N 1
ATOM 1383 C CA . PRO A 1 214 ? 29.449 10.273 110.012 1.00 74.59 189 PRO A CA 1
ATOM 1384 C C . PRO A 1 214 ? 30.222 9.362 109.061 1.00 75.95 189 PRO A C 1
ATOM 1385 O O . PRO A 1 214 ? 31.448 9.456 109.025 1.00 78.21 189 PRO A O 1
ATOM 1389 N N . PHE A 1 215 ? 29.525 8.522 108.291 1.00 74.40 190 PHE A N 1
ATOM 1390 C CA . PHE A 1 215 ? 30.184 7.608 107.353 1.00 76.64 190 PHE A CA 1
ATOM 1391 C C . PHE A 1 215 ? 30.232 8.103 105.884 1.00 76.65 190 PHE A C 1
ATOM 1392 O O . PHE A 1 215 ? 30.465 7.306 104.973 1.00 78.35 190 PHE A O 1
ATOM 1400 N N . ARG A 1 216 ? 30.091 9.414 105.665 1.00 76.11 191 ARG A N 1
ATOM 1401 C CA . ARG A 1 216 ? 30.156 10.018 104.315 1.00 77.39 191 ARG A CA 1
ATOM 1402 C C . ARG A 1 216 ? 31.390 9.626 103.480 1.00 79.53 191 ARG A C 1
ATOM 1403 O O . ARG A 1 216 ? 31.301 9.531 102.253 1.00 78.48 191 ARG A O 1
ATOM 1411 N N . TYR A 1 217 ? 32.529 9.432 104.151 1.00 82.40 192 TYR A N 1
ATOM 1412 C CA . TYR A 1 217 ? 33.802 9.079 103.495 1.00 85.69 192 TYR A CA 1
ATOM 1413 C C . TYR A 1 217 ? 34.293 7.670 103.810 1.00 87.70 192 TYR A C 1
ATOM 1414 O O . TYR A 1 217 ? 35.410 7.314 103.445 1.00 90.16 192 TYR A O 1
ATOM 1423 N N . THR A 1 218 ? 33.469 6.875 104.485 1.00 86.39 193 THR A N 1
ATOM 1424 C CA . THR A 1 218 ? 33.869 5.541 104.931 1.00 89.03 193 THR A CA 1
ATOM 1425 C C . THR A 1 218 ? 33.673 4.523 103.817 1.00 90.50 193 THR A C 1
ATOM 1426 O O . THR A 1 218 ? 32.649 4.543 103.141 1.00 86.54 193 THR A O 1
ATOM 1430 N N . ASP A 1 219 ? 34.649 3.626 103.649 1.00 95.61 194 ASP A N 1
ATOM 1431 C CA . ASP A 1 219 ? 34.551 2.529 102.667 1.00 98.70 194 ASP A CA 1
ATOM 1432 C C . ASP A 1 219 ? 33.315 1.670 102.963 1.00 97.70 194 ASP A C 1
ATOM 1433 O O . ASP A 1 219 ? 33.042 1.372 104.127 1.00 99.30 194 ASP A O 1
ATOM 1438 N N . VAL A 1 220 ? 32.580 1.278 101.921 1.00 96.50 195 VAL A N 1
ATOM 1439 C CA . VAL A 1 220 ? 31.349 0.483 102.082 1.00 95.60 195 VAL A CA 1
ATOM 1440 C C . VAL A 1 220 ? 31.596 -0.828 102.849 1.00 99.53 195 VAL A C 1
ATOM 1441 O O . VAL A 1 220 ? 30.767 -1.234 103.667 1.00 98.16 195 VAL A O 1
ATOM 1445 N N . ALA A 1 221 ? 32.737 -1.469 102.597 1.00 103.83 196 ALA A N 1
ATOM 1446 C CA . ALA A 1 221 ? 33.104 -2.722 103.275 1.00 107.01 196 ALA A CA 1
ATOM 1447 C C . ALA A 1 221 ? 33.191 -2.600 104.808 1.00 107.62 196 ALA A C 1
ATOM 1448 O O . ALA A 1 221 ? 32.885 -3.564 105.517 1.00 109.52 196 ALA A O 1
ATOM 1450 N N . GLU A 1 222 ? 33.591 -1.426 105.306 1.00 106.43 197 GLU A N 1
ATOM 1451 C CA . GLU A 1 222 ? 33.713 -1.169 106.759 1.00 106.60 197 GLU A CA 1
ATOM 1452 C C . GLU A 1 222 ? 32.392 -0.946 107.500 1.00 101.57 197 GLU A C 1
ATOM 1453 O O . GLU A 1 222 ? 32.369 -0.984 108.727 1.00 102.04 197 GLU A O 1
ATOM 1459 N N . LEU A 1 223 ? 31.306 -0.709 106.769 1.00 97.84 198 LEU A N 1
ATOM 1460 C CA . LEU A 1 223 ? 29.996 -0.433 107.383 1.00 93.41 198 LEU A CA 1
ATOM 1461 C C . LEU A 1 223 ? 29.406 -1.602 108.175 1.00 92.88 198 LEU A C 1
ATOM 1462 O O . LEU A 1 223 ? 28.686 -1.392 109.147 1.00 88.21 198 LEU A O 1
ATOM 1467 N N . GLU A 1 224 ? 29.702 -2.825 107.744 1.00 97.35 199 GLU A N 1
ATOM 1468 C CA . GLU A 1 224 ? 29.292 -4.038 108.451 1.00 99.67 199 GLU A CA 1
ATOM 1469 C C . GLU A 1 224 ? 29.717 -4.083 109.928 1.00 100.93 199 GLU A C 1
ATOM 1470 O O . GLU A 1 224 ? 28.929 -4.506 110.783 1.00 99.32 199 GLU A O 1
ATOM 1476 N N . ALA A 1 225 ? 30.940 -3.631 110.218 1.00 103.55 200 ALA A N 1
ATOM 1477 C CA . ALA A 1 225 ? 31.492 -3.653 111.590 1.00 105.91 200 ALA A CA 1
ATOM 1478 C C . ALA A 1 225 ? 31.205 -2.398 112.457 1.00 103.36 200 ALA A C 1
ATOM 1479 O O . ALA A 1 225 ? 31.688 -2.304 113.580 1.00 104.30 200 ALA A O 1
ATOM 1481 N N . VAL A 1 226 ? 30.414 -1.453 111.956 1.00 99.67 201 VAL A N 1
ATOM 1482 C CA . VAL A 1 226 ? 30.083 -0.216 112.681 1.00 98.86 201 VAL A CA 1
ATOM 1483 C C . VAL A 1 226 ? 29.339 -0.490 113.978 1.00 98.34 201 VAL A C 1
ATOM 1484 O O . VAL A 1 226 ? 28.468 -1.332 114.025 1.00 97.74 201 VAL A O 1
ATOM 1488 N N . THR A 1 227 ? 29.671 0.280 115.006 1.00 100.62 202 THR A N 1
ATOM 1489 C CA . THR A 1 227 ? 29.102 0.143 116.335 1.00 104.40 202 THR A CA 1
ATOM 1490 C C . THR A 1 227 ? 28.234 1.343 116.644 1.00 100.73 202 THR A C 1
ATOM 1491 O O . THR A 1 227 ? 28.492 2.417 116.110 1.00 100.30 202 THR A O 1
ATOM 1495 N N . PRO A 1 228 ? 27.210 1.177 117.511 1.00 99.91 203 PRO A N 1
ATOM 1496 C CA . PRO A 1 228 ? 26.416 2.334 117.946 1.00 99.47 203 PRO A CA 1
ATOM 1497 C C . PRO A 1 228 ? 27.230 3.528 118.461 1.00 102.40 203 PRO A C 1
ATOM 1498 O O . PRO A 1 228 ? 26.846 4.665 118.224 1.00 101.51 203 PRO A O 1
ATOM 1502 N N . GLU A 1 229 ? 28.343 3.268 119.140 1.00 108.66 204 GLU A N 1
ATOM 1503 C CA . GLU A 1 229 ? 29.263 4.336 119.559 1.00 112.56 204 GLU A CA 1
ATOM 1504 C C . GLU A 1 229 ? 29.696 5.189 118.350 1.00 109.39 204 GLU A C 1
ATOM 1505 O O . GLU A 1 229 ? 29.621 6.422 118.379 1.00 109.33 204 GLU A O 1
ATOM 1511 N N . GLN A 1 230 ? 30.111 4.519 117.278 1.00 107.86 205 GLN A N 1
ATOM 1512 C CA . GLN A 1 230 ? 30.501 5.203 116.041 1.00 105.92 205 GLN A CA 1
ATOM 1513 C C . GLN A 1 230 ? 29.339 5.911 115.321 1.00 104.92 205 GLN A C 1
ATOM 1514 O O . GLN A 1 230 ? 29.526 6.997 114.774 1.00 107.04 205 GLN A O 1
ATOM 1520 N N . ALA A 1 231 ? 28.161 5.288 115.301 1.00 105.56 206 ALA A N 1
ATOM 1521 C CA . ALA A 1 231 ? 26.997 5.827 114.573 1.00 103.10 206 ALA A CA 1
ATOM 1522 C C . ALA A 1 231 ? 26.366 7.066 115.208 1.00 104.89 206 ALA A C 1
ATOM 1523 O O . ALA A 1 231 ? 25.653 7.796 114.525 1.00 104.47 206 ALA A O 1
ATOM 1525 N N . ILE A 1 232 ? 26.628 7.294 116.495 1.00 113.58 207 ILE A N 1
ATOM 1526 C CA . ILE A 1 232 ? 26.119 8.473 117.225 1.00 120.35 207 ILE A CA 1
ATOM 1527 C C . ILE A 1 232 ? 27.030 9.707 117.046 1.00 125.76 207 ILE A C 1
ATOM 1528 O O . ILE A 1 232 ? 26.527 10.823 116.884 1.00 128.62 207 ILE A O 1
ATOM 1533 N N . ALA A 1 233 ? 28.351 9.504 117.099 1.00 129.59 208 ALA A N 1
ATOM 1534 C CA . ALA A 1 233 ? 29.352 10.578 116.887 1.00 129.67 208 ALA A CA 1
ATOM 1535 C C . ALA A 1 233 ? 29.260 11.685 117.949 1.00 131.58 208 ALA A C 1
ATOM 1536 O O . ALA A 1 233 ? 29.345 12.884 117.645 1.00 133.18 208 ALA A O 1
ATOM 1538 N N . SER A 1 238 ? 24.826 17.349 118.898 1.00 140.74 213 SER A N 1
ATOM 1539 C CA . SER A 1 238 ? 24.397 16.249 119.755 1.00 141.48 213 SER A CA 1
ATOM 1540 C C . SER A 1 238 ? 22.869 16.262 119.954 1.00 142.37 213 SER A C 1
ATOM 1541 O O . SER A 1 238 ? 22.345 17.203 120.565 1.00 147.13 213 SER A O 1
ATOM 1544 N N . MET A 1 239 ? 22.171 15.250 119.408 1.00 138.47 214 MET A N 1
ATOM 1545 C CA . MET A 1 239 ? 20.717 14.998 119.667 1.00 133.23 214 MET A CA 1
ATOM 1546 C C . MET A 1 239 ? 20.403 13.472 119.929 1.00 123.74 214 MET A C 1
ATOM 1547 O O . MET A 1 239 ? 21.325 12.640 120.063 1.00 117.58 214 MET A O 1
ATOM 1552 N N . GLY A 1 240 ? 19.115 13.111 120.032 1.00 118.47 215 GLY A N 1
ATOM 1553 C CA . GLY A 1 240 ? 18.669 11.737 120.389 1.00 116.74 215 GLY A CA 1
ATOM 1554 C C . GLY A 1 240 ? 19.219 10.611 119.511 1.00 113.10 215 GLY A C 1
ATOM 1555 O O . GLY A 1 240 ? 19.470 10.833 118.334 1.00 108.85 215 GLY A O 1
ATOM 1556 N N . PRO A 1 241 ? 19.407 9.391 120.072 1.00 113.60 216 PRO A N 1
ATOM 1557 C CA . PRO A 1 241 ? 20.131 8.342 119.329 1.00 109.39 216 PRO A CA 1
ATOM 1558 C C . PRO A 1 241 ? 19.429 7.777 118.086 1.00 102.47 216 PRO A C 1
ATOM 1559 O O . PRO A 1 241 ? 20.112 7.386 117.138 1.00 100.84 216 PRO A O 1
ATOM 1563 N N . LYS A 1 242 ? 18.097 7.745 118.083 1.00 98.01 217 LYS A N 1
ATOM 1564 C CA . LYS A 1 242 ? 17.334 7.286 116.910 1.00 97.08 217 LYS A CA 1
ATOM 1565 C C . LYS A 1 242 ? 17.579 8.207 115.696 1.00 93.83 217 LYS A C 1
ATOM 1566 O O . LYS A 1 242 ? 17.889 7.743 114.579 1.00 89.16 217 LYS A O 1
ATOM 1568 N N . ILE A 1 243 ? 17.453 9.513 115.948 1.00 95.06 218 ILE A N 1
ATOM 1569 C CA . ILE A 1 243 ? 17.750 10.580 114.967 1.00 93.23 218 ILE A CA 1
ATOM 1570 C C . ILE A 1 243 ? 19.205 10.520 114.450 1.00 87.55 218 ILE A C 1
ATOM 1571 O O . ILE A 1 243 ? 19.449 10.763 113.264 1.00 86.07 218 ILE A O 1
ATOM 1576 N N . SER A 1 244 ? 20.150 10.187 115.330 1.00 85.64 219 SER A N 1
ATOM 1577 C CA . SER A 1 244 ? 21.572 10.039 114.950 1.00 83.07 219 SER A CA 1
ATOM 1578 C C . SER A 1 244 ? 21.858 8.841 114.054 1.00 79.30 219 SER A C 1
ATOM 1579 O O . SER A 1 244 ? 22.615 8.964 113.099 1.00 78.94 219 SER A O 1
ATOM 1582 N N . VAL A 1 245 ? 21.278 7.685 114.386 1.00 77.01 220 VAL A N 1
ATOM 1583 C CA . VAL A 1 245 ? 21.415 6.482 113.549 1.00 74.96 220 VAL A CA 1
ATOM 1584 C C . VAL A 1 245 ? 20.766 6.693 112.174 1.00 69.54 220 VAL A C 1
ATOM 1585 O O . VAL A 1 245 ? 21.354 6.330 111.161 1.00 68.19 220 VAL A O 1
ATOM 1589 N N . ASP A 1 246 ? 19.593 7.323 112.140 1.00 67.83 221 ASP A N 1
ATOM 1590 C CA . ASP A 1 246 ? 18.960 7.710 110.863 1.00 69.69 221 ASP A CA 1
ATOM 1591 C C . ASP A 1 246 ? 19.811 8.651 110.008 1.00 68.18 221 ASP A C 1
ATOM 1592 O O . ASP A 1 246 ? 19.816 8.558 108.766 1.00 70.30 221 ASP A O 1
ATOM 1597 N N . SER A 1 247 ? 20.522 9.547 110.676 1.00 67.88 222 SER A N 1
ATOM 1598 C CA . SER A 1 247 ? 21.507 10.403 110.024 1.00 69.52 222 SER A CA 1
ATOM 1599 C C . SER A 1 247 ? 22.670 9.598 109.422 1.00 68.13 222 SER A C 1
ATOM 1600 O O . SER A 1 247 ? 23.159 9.920 108.337 1.00 69.31 222 SER A O 1
ATOM 1603 N N . ALA A 1 248 ? 23.106 8.555 110.124 1.00 68.18 223 ALA A N 1
ATOM 1604 C CA . ALA A 1 248 ? 24.153 7.648 109.619 1.00 68.67 223 ALA A CA 1
ATOM 1605 C C . ALA A 1 248 ? 23.736 6.768 108.424 1.00 66.47 223 ALA A C 1
ATOM 1606 O O . ALA A 1 248 ? 24.527 6.533 107.517 1.00 67.78 223 ALA A O 1
ATOM 1608 N N . THR A 1 249 ? 22.498 6.303 108.419 1.00 63.62 224 THR A N 1
ATOM 1609 C CA . THR A 1 249 ? 21.972 5.515 107.290 1.00 63.53 224 THR A CA 1
ATOM 1610 C C . THR A 1 249 ? 21.407 6.368 106.135 1.00 62.04 224 THR A C 1
ATOM 1611 O O . THR A 1 249 ? 21.107 5.835 105.056 1.00 62.23 224 THR A O 1
ATOM 1615 N N . MET A 1 250 ? 21.231 7.668 106.398 1.00 59.71 225 MET A N 1
ATOM 1616 C CA . MET A 1 250 ? 20.506 8.627 105.545 1.00 59.68 225 MET A CA 1
ATOM 1617 C C . MET A 1 250 ? 19.016 8.328 105.392 1.00 58.53 225 MET A C 1
ATOM 1618 O O . MET A 1 250 ? 18.355 8.872 104.508 1.00 59.54 225 MET A O 1
ATOM 1623 N N . MET A 1 251 ? 18.470 7.532 106.307 1.00 59.47 226 MET A N 1
ATOM 1624 C CA . MET A 1 251 ? 17.027 7.380 106.409 1.00 58.66 226 MET A CA 1
ATOM 1625 C C . MET A 1 251 ? 16.389 8.712 106.781 1.00 56.60 226 MET A C 1
ATOM 1626 O O . MET A 1 251 ? 15.304 8.989 106.320 1.00 56.55 226 MET A O 1
ATOM 1631 N N . ASN A 1 252 ? 17.082 9.550 107.565 1.00 56.37 227 ASN A N 1
ATOM 1632 C CA . ASN A 1 252 ? 16.625 10.921 107.847 1.00 56.68 227 ASN A CA 1
ATOM 1633 C C . ASN A 1 252 ? 16.318 11.698 106.525 1.00 54.47 227 ASN A C 1
ATOM 1634 O O . ASN A 1 252 ? 15.243 12.278 106.347 1.00 52.02 227 ASN A O 1
ATOM 1639 N N . LYS A 1 253 ? 17.230 11.612 105.557 1.00 53.91 228 LYS A N 1
ATOM 1640 C CA . LYS A 1 253 ? 17.045 12.259 104.257 1.00 53.33 228 LYS A CA 1
ATOM 1641 C C . LYS A 1 253 ? 15.935 11.590 103.463 1.00 52.09 228 LYS A C 1
ATOM 1642 O O . LYS A 1 253 ? 15.214 12.236 102.679 1.00 52.60 228 LYS A O 1
ATOM 1648 N N . GLY A 1 254 ? 15.821 10.279 103.620 1.00 52.54 229 GLY A N 1
ATOM 1649 C CA . GLY A 1 254 ? 14.756 9.513 102.958 1.00 52.94 229 GLY A CA 1
ATOM 1650 C C . GLY A 1 254 ? 13.403 9.981 103.404 1.00 51.55 229 GLY A C 1
ATOM 1651 O O . GLY A 1 254 ? 12.508 10.211 102.599 1.00 50.76 229 GLY A O 1
ATOM 1652 N N . LEU A 1 255 ? 13.266 10.154 104.703 1.00 52.59 230 LEU A N 1
ATOM 1653 C CA . LEU A 1 255 ? 12.012 10.645 105.251 1.00 54.25 230 LEU A CA 1
ATOM 1654 C C . LEU A 1 255 ? 11.743 12.074 104.778 1.00 53.30 230 LEU A C 1
ATOM 1655 O O . LEU A 1 255 ? 10.647 12.368 104.336 1.00 54.23 230 LEU A O 1
ATOM 1660 N N . GLU A 1 256 ? 12.769 12.917 104.775 1.00 51.84 231 GLU A N 1
ATOM 1661 C CA . GLU A 1 256 ? 12.641 14.278 104.239 1.00 52.95 231 GLU A CA 1
ATOM 1662 C C . GLU A 1 256 ? 12.281 14.304 102.756 1.00 50.82 231 GLU A C 1
ATOM 1663 O O . GLU A 1 256 ? 11.494 15.150 102.307 1.00 50.07 231 GLU A O 1
ATOM 1669 N N . TYR A 1 257 ? 12.843 13.360 102.011 1.00 48.59 232 TYR A N 1
ATOM 1670 C CA . TYR A 1 257 ? 12.498 13.186 100.626 1.00 48.55 232 TYR A CA 1
ATOM 1671 C C . TYR A 1 257 ? 10.985 12.950 100.497 1.00 49.20 232 TYR A C 1
ATOM 1672 O O . TYR A 1 257 ? 10.311 13.576 99.668 1.00 50.04 232 TYR A O 1
ATOM 1681 N N . ILE A 1 258 ? 10.445 12.051 101.314 1.00 49.08 233 ILE A N 1
ATOM 1682 C CA . ILE A 1 258 ? 9.026 11.712 101.239 1.00 48.76 233 ILE A CA 1
ATOM 1683 C C . ILE A 1 258 ? 8.168 12.924 101.563 1.00 50.00 233 ILE A C 1
ATOM 1684 O O . ILE A 1 258 ? 7.166 13.183 100.906 1.00 50.32 233 ILE A O 1
ATOM 1689 N N . GLU A 1 259 ? 8.544 13.645 102.610 1.00 51.32 234 GLU A N 1
ATOM 1690 C CA . GLU A 1 259 ? 7.805 14.856 102.985 1.00 51.90 234 GLU A CA 1
ATOM 1691 C C . GLU A 1 259 ? 7.838 15.909 101.878 1.00 50.41 234 GLU A C 1
ATOM 1692 O O . GLU A 1 259 ? 6.812 16.517 101.573 1.00 50.11 234 GLU A O 1
ATOM 1698 N N . ALA A 1 260 ? 9.007 16.087 101.269 1.00 48.45 235 ALA A N 1
ATOM 1699 C CA . ALA A 1 260 ? 9.163 17.027 100.151 1.00 50.28 235 ALA A CA 1
ATOM 1700 C C . ALA A 1 260 ? 8.234 16.699 98.989 1.00 50.94 235 ALA A C 1
ATOM 1701 O O . ALA A 1 260 ? 7.612 17.580 98.400 1.00 52.25 235 ALA A O 1
ATOM 1703 N N . LYS A 1 261 ? 8.122 15.421 98.676 1.00 51.50 236 LYS A N 1
ATOM 1704 C CA . LYS A 1 261 ? 7.240 14.991 97.603 1.00 52.80 236 LYS A CA 1
ATOM 1705 C C . LYS A 1 261 ? 5.828 15.527 97.844 1.00 52.38 236 LYS A C 1
ATOM 1706 O O . LYS A 1 261 ? 5.203 16.046 96.926 1.00 52.02 236 LYS A O 1
ATOM 1712 N N . TRP A 1 262 ? 5.329 15.391 99.075 1.00 50.33 237 TRP A N 1
ATOM 1713 C CA . TRP A 1 262 ? 3.967 15.835 99.389 1.00 50.39 237 TRP A CA 1
ATOM 1714 C C . TRP A 1 262 ? 3.859 17.310 99.559 1.00 50.30 237 TRP A C 1
ATOM 1715 O O . TRP A 1 262 ? 2.865 17.887 99.173 1.00 52.83 237 TRP A O 1
ATOM 1726 N N . LEU A 1 263 ? 4.855 17.925 100.178 1.00 49.36 238 LEU A N 1
ATOM 1727 C CA . LEU A 1 263 ? 4.832 19.381 100.374 1.00 49.82 238 LEU A CA 1
ATOM 1728 C C . LEU A 1 263 ? 4.827 20.146 99.048 1.00 49.77 238 LEU A C 1
ATOM 1729 O O . LEU A 1 263 ? 4.106 21.124 98.896 1.00 49.55 238 LEU A O 1
ATOM 1734 N N . PHE A 1 264 ? 5.659 19.706 98.130 1.00 49.40 239 PHE A N 1
ATOM 1735 C CA . PHE A 1 264 ? 5.893 20.440 96.885 1.00 51.85 239 PHE A CA 1
ATOM 1736 C C . PHE A 1 264 ? 5.291 19.775 95.620 1.00 54.01 239 PHE A C 1
ATOM 1737 O O . PHE A 1 264 ? 5.390 20.323 94.530 1.00 55.83 239 PHE A O 1
ATOM 1745 N N . ASN A 1 265 ? 4.623 18.637 95.804 1.00 55.32 240 ASN A N 1
ATOM 1746 C CA . ASN A 1 265 ? 3.994 17.878 94.724 1.00 56.99 240 ASN A CA 1
ATOM 1747 C C . ASN A 1 265 ? 4.980 17.522 93.626 1.00 56.93 240 ASN A C 1
ATOM 1748 O O . ASN A 1 265 ? 4.725 17.733 92.472 1.00 56.81 240 ASN A O 1
ATOM 1753 N N . ALA A 1 266 ? 6.113 16.977 94.030 1.00 56.02 241 ALA A N 1
ATOM 1754 C CA . ALA A 1 266 ? 7.221 16.736 93.137 1.00 55.59 241 ALA A CA 1
ATOM 1755 C C . ALA A 1 266 ? 7.228 15.304 92.666 1.00 56.97 241 ALA A C 1
ATOM 1756 O O . ALA A 1 266 ? 7.045 14.404 93.458 1.00 60.04 241 ALA A O 1
ATOM 1758 N N . SER A 1 267 ? 7.442 15.083 91.376 1.00 58.21 242 SER A N 1
ATOM 1759 C CA . SER A 1 267 ? 7.647 13.720 90.840 1.00 59.13 242 SER A CA 1
ATOM 1760 C C . SER A 1 267 ? 9.089 13.267 91.081 1.00 58.51 242 SER A C 1
ATOM 1761 O O . SER A 1 267 ? 9.924 14.052 91.492 1.00 54.56 242 SER A O 1
ATOM 1764 N N . ARG A 1 268 ? 9.385 12.004 90.816 1.00 62.55 243 ARG A N 1
ATOM 1765 C CA . ARG A 1 268 ? 10.759 11.484 91.012 1.00 66.33 243 ARG A CA 1
ATOM 1766 C C . ARG A 1 268 ? 11.809 12.182 90.129 1.00 67.68 243 ARG A C 1
ATOM 1767 O O . ARG A 1 268 ? 12.990 12.161 90.459 1.00 67.42 243 ARG A O 1
ATOM 1775 N N . ASP A 1 269 ? 11.374 12.769 89.011 1.00 68.91 244 ASP A N 1
ATOM 1776 C CA . ASP A 1 269 ? 12.262 13.542 88.130 1.00 72.53 244 ASP A CA 1
ATOM 1777 C C . ASP A 1 269 ? 12.617 14.888 88.742 1.00 65.61 244 ASP A C 1
ATOM 1778 O O . ASP A 1 269 ? 13.653 15.426 88.435 1.00 63.25 244 ASP A O 1
ATOM 1783 N N . GLN A 1 270 ? 11.706 15.426 89.553 1.00 61.78 245 GLN A N 1
ATOM 1784 C CA . GLN A 1 270 ? 11.799 16.760 90.081 1.00 59.70 245 GLN A CA 1
ATOM 1785 C C . GLN A 1 270 ? 12.458 16.822 91.459 1.00 59.09 245 GLN A C 1
ATOM 1786 O O . GLN A 1 270 ? 12.486 17.895 92.069 1.00 62.73 245 GLN A O 1
ATOM 1792 N N . LEU A 1 271 ? 12.957 15.703 91.980 1.00 57.74 246 LEU A N 1
ATOM 1793 C CA . LEU A 1 271 ? 13.419 15.668 93.363 1.00 56.55 246 LEU A CA 1
ATOM 1794 C C . LEU A 1 271 ? 14.721 14.891 93.467 1.00 57.04 246 LEU A C 1
ATOM 1795 O O . LEU A 1 271 ? 14.741 13.695 93.238 1.00 63.57 246 LEU A O 1
ATOM 1800 N N . LYS A 1 272 ? 15.804 15.588 93.780 1.00 55.54 247 LYS A N 1
ATOM 1801 C CA . LYS A 1 272 ? 17.143 15.007 93.789 1.00 57.84 247 LYS A CA 1
ATOM 1802 C C . LYS A 1 272 ? 17.763 15.192 95.156 1.00 56.15 247 LYS A C 1
ATOM 1803 O O . LYS A 1 272 ? 17.382 16.091 95.900 1.00 55.23 247 LYS A O 1
ATOM 1809 N N . VAL A 1 273 ? 18.713 14.312 95.482 1.00 55.23 248 VAL A N 1
ATOM 1810 C CA . VAL A 1 273 ? 19.432 14.352 96.741 1.00 53.63 248 VAL A CA 1
ATOM 1811 C C . VAL A 1 273 ? 20.882 14.599 96.444 1.00 54.77 248 VAL A C 1
ATOM 1812 O O . VAL A 1 273 ? 21.466 13.900 95.642 1.00 56.17 248 VAL A O 1
ATOM 1816 N N . ILE A 1 274 ? 21.449 15.588 97.128 1.00 53.57 249 ILE A N 1
ATOM 1817 C CA . ILE A 1 274 ? 22.835 15.966 96.987 1.00 56.59 249 ILE A CA 1
ATOM 1818 C C . ILE A 1 274 ? 23.435 15.995 98.387 1.00 56.32 249 ILE A C 1
ATOM 1819 O O . ILE A 1 274 ? 22.833 16.480 99.330 1.00 56.04 249 ILE A O 1
ATOM 1824 N N . ILE A 1 275 ? 24.621 15.444 98.530 1.00 53.70 250 ILE A N 1
ATOM 1825 C CA . ILE A 1 275 ? 25.322 15.501 99.792 1.00 53.82 250 ILE A CA 1
ATOM 1826 C C . ILE A 1 275 ? 26.181 16.752 99.778 1.00 53.13 250 ILE A C 1
ATOM 1827 O O . ILE A 1 275 ? 26.900 17.017 98.823 1.00 52.27 250 ILE A O 1
ATOM 1832 N N . HIS A 1 276 ? 26.048 17.527 100.843 1.00 51.34 251 HIS A N 1
ATOM 1833 C CA . HIS A 1 276 ? 26.784 18.757 101.038 1.00 50.95 251 HIS A CA 1
ATOM 1834 C C . HIS A 1 276 ? 27.325 18.690 102.471 1.00 51.86 251 HIS A C 1
ATOM 1835 O O . HIS A 1 276 ? 26.598 19.010 103.416 1.00 50.24 251 HIS A O 1
ATOM 1842 N N . PRO A 1 277 ? 28.581 18.241 102.648 1.00 53.99 252 PRO A N 1
ATOM 1843 C CA . PRO A 1 277 ? 29.023 17.879 104.012 1.00 55.65 252 PRO A CA 1
ATOM 1844 C C . PRO A 1 277 ? 29.033 18.979 105.069 1.00 55.67 252 PRO A C 1
ATOM 1845 O O . PRO A 1 277 ? 28.872 18.672 106.245 1.00 56.45 252 PRO A O 1
ATOM 1849 N N . GLN A 1 278 ? 29.150 20.242 104.658 1.00 54.81 253 GLN A N 1
ATOM 1850 C CA . GLN A 1 278 ? 29.291 21.352 105.607 1.00 53.96 253 GLN A CA 1
ATOM 1851 C C . GLN A 1 278 ? 27.942 21.927 106.098 1.00 53.36 253 GLN A C 1
ATOM 1852 O O . GLN A 1 278 ? 27.911 22.679 107.063 1.00 52.83 253 GLN A O 1
ATOM 1858 N N . SER A 1 279 ? 26.836 21.579 105.441 1.00 53.65 254 SER A N 1
ATOM 1859 C CA . SER A 1 279 ? 25.501 22.064 105.835 1.00 54.10 254 SER A CA 1
ATOM 1860 C C . SER A 1 279 ? 25.327 23.596 105.973 1.00 54.79 254 SER A C 1
ATOM 1861 O O . SER A 1 279 ? 24.520 24.064 106.769 1.00 59.49 254 SER A O 1
ATOM 1864 N N . VAL A 1 280 ? 26.056 24.361 105.180 1.00 53.84 255 VAL A N 1
ATOM 1865 C CA . VAL A 1 280 ? 25.854 25.803 105.082 1.00 52.58 255 VAL A CA 1
ATOM 1866 C C . VAL A 1 280 ? 24.670 26.086 104.175 1.00 51.46 255 VAL A C 1
ATOM 1867 O O . VAL A 1 280 ? 23.773 26.830 104.533 1.00 51.87 255 VAL A O 1
ATOM 1871 N N . ILE A 1 281 ? 24.695 25.504 102.982 1.00 49.56 256 ILE A N 1
ATOM 1872 C CA . ILE A 1 281 ? 23.528 25.442 102.097 1.00 47.95 256 ILE A CA 1
ATOM 1873 C C . ILE A 1 281 ? 22.557 24.441 102.692 1.00 47.73 256 ILE A C 1
ATOM 1874 O O . ILE A 1 281 ? 22.960 23.330 103.038 1.00 49.01 256 ILE A O 1
ATOM 1879 N N . HIS A 1 282 ? 21.291 24.827 102.788 1.00 44.72 257 HIS A N 1
ATOM 1880 C CA . HIS A 1 282 ? 20.273 23.979 103.423 1.00 45.54 257 HIS A CA 1
ATOM 1881 C C . HIS A 1 282 ? 19.361 23.247 102.467 1.00 44.83 257 HIS A C 1
ATOM 1882 O O . HIS A 1 282 ? 18.847 22.199 102.816 1.00 43.72 257 HIS A O 1
ATOM 1889 N N . SER A 1 283 ? 19.167 23.817 101.276 1.00 45.82 258 SER A N 1
ATOM 1890 C CA . SER A 1 283 ? 18.698 23.101 100.059 1.00 44.33 258 SER A CA 1
ATOM 1891 C C . SER A 1 283 ? 18.619 24.117 98.919 1.00 45.01 258 SER A C 1
ATOM 1892 O O . SER A 1 283 ? 18.909 25.296 99.108 1.00 48.63 258 SER A O 1
ATOM 1895 N N . MET A 1 284 ? 18.315 23.651 97.723 1.00 45.24 259 MET A N 1
ATOM 1896 C CA . MET A 1 284 ? 18.344 24.484 96.510 1.00 45.88 259 MET A CA 1
ATOM 1897 C C . MET A 1 284 ? 17.236 24.067 95.539 1.00 45.08 259 MET A C 1
ATOM 1898 O O . MET A 1 284 ? 16.686 22.974 95.656 1.00 46.00 259 MET A O 1
ATOM 1903 N N . VAL A 1 285 ? 16.922 24.954 94.602 1.00 44.31 260 VAL A N 1
ATOM 1904 C CA . VAL A 1 285 ? 15.962 24.698 93.544 1.00 44.22 260 VAL A CA 1
ATOM 1905 C C . VAL A 1 285 ? 16.590 25.094 92.230 1.00 46.28 260 VAL A C 1
ATOM 1906 O O . VAL A 1 285 ? 17.128 26.191 92.097 1.00 48.52 260 VAL A O 1
ATOM 1910 N N . GLN A 1 286 ? 16.485 24.197 91.257 1.00 47.57 261 GLN A N 1
ATOM 1911 C CA . GLN A 1 286 ? 16.991 24.389 89.911 1.00 47.66 261 GLN A CA 1
ATOM 1912 C C . GLN A 1 286 ? 15.824 24.795 89.015 1.00 47.85 261 GLN A C 1
ATOM 1913 O O . GLN A 1 286 ? 14.846 24.058 88.891 1.00 48.15 261 GLN A O 1
ATOM 1919 N N . TYR A 1 287 ? 15.959 25.937 88.362 1.00 47.41 262 TYR A N 1
ATOM 1920 C CA . TYR A 1 287 ? 14.982 26.440 87.412 1.00 50.27 262 TYR A CA 1
ATOM 1921 C C . TYR A 1 287 ? 15.338 26.107 85.945 1.00 52.66 262 TYR A C 1
ATOM 1922 O O . TYR A 1 287 ? 16.480 25.768 85.595 1.00 51.06 262 TYR A O 1
ATOM 1931 N N . LEU A 1 288 ? 14.317 26.286 85.114 1.00 55.63 263 LEU A N 1
ATOM 1932 C CA . LEU A 1 288 ? 14.284 25.942 83.678 1.00 60.30 263 LEU A CA 1
ATOM 1933 C C . LEU A 1 288 ? 15.247 26.727 82.801 1.00 57.54 263 LEU A C 1
ATOM 1934 O O . LEU A 1 288 ? 15.663 26.274 81.759 1.00 58.99 263 LEU A O 1
ATOM 1939 N N . ASP A 1 289 ? 15.580 27.931 83.230 1.00 56.65 264 ASP A N 1
ATOM 1940 C CA . ASP A 1 289 ? 16.496 28.785 82.489 1.00 55.31 264 ASP A CA 1
ATOM 1941 C C . ASP A 1 289 ? 17.977 28.563 82.786 1.00 53.59 264 ASP A C 1
ATOM 1942 O O . ASP A 1 289 ? 18.856 29.261 82.183 1.00 55.32 264 ASP A O 1
ATOM 1947 N N . GLY A 1 290 ? 18.255 27.619 83.718 1.00 52.28 265 GLY A N 1
ATOM 1948 C CA . GLY A 1 290 ? 19.616 27.363 84.221 1.00 52.35 265 GLY A CA 1
ATOM 1949 C C . GLY A 1 290 ? 19.908 27.927 85.582 1.00 51.59 265 GLY A C 1
ATOM 1950 O O . GLY A 1 290 ? 20.878 27.533 86.214 1.00 53.05 265 GLY A O 1
ATOM 1951 N N . SER A 1 291 ? 19.049 28.812 86.070 1.00 51.78 266 SER A N 1
ATOM 1952 C CA . SER A 1 291 ? 19.260 29.477 87.365 1.00 50.31 266 SER A CA 1
ATOM 1953 C C . SER A 1 291 ? 18.995 28.531 88.531 1.00 50.11 266 SER A C 1
ATOM 1954 O O . SER A 1 291 ? 18.063 27.753 88.482 1.00 49.63 266 SER A O 1
ATOM 1957 N N . VAL A 1 292 ? 19.840 28.596 89.568 1.00 48.76 267 VAL A N 1
ATOM 1958 C CA . VAL A 1 292 ? 19.649 27.875 90.801 1.00 47.08 267 VAL A CA 1
ATOM 1959 C C . VAL A 1 292 ? 19.517 28.893 91.945 1.00 46.66 267 VAL A C 1
ATOM 1960 O O . VAL A 1 292 ? 20.319 29.822 92.065 1.00 45.10 267 VAL A O 1
ATOM 1964 N N . LEU A 1 293 ? 18.515 28.707 92.788 1.00 45.71 268 LEU A N 1
ATOM 1965 C CA . LEU A 1 293 ? 18.431 29.465 94.037 1.00 46.68 268 LEU A CA 1
ATOM 1966 C C . LEU A 1 293 ? 18.734 28.558 95.205 1.00 44.37 268 LEU A C 1
ATOM 1967 O O . LEU A 1 293 ? 18.245 27.429 95.277 1.00 44.23 268 LEU A O 1
ATOM 1972 N N . ALA A 1 294 ? 19.563 29.051 96.107 1.00 43.94 269 ALA A N 1
ATOM 1973 C CA . ALA A 1 294 ? 19.955 28.310 97.297 1.00 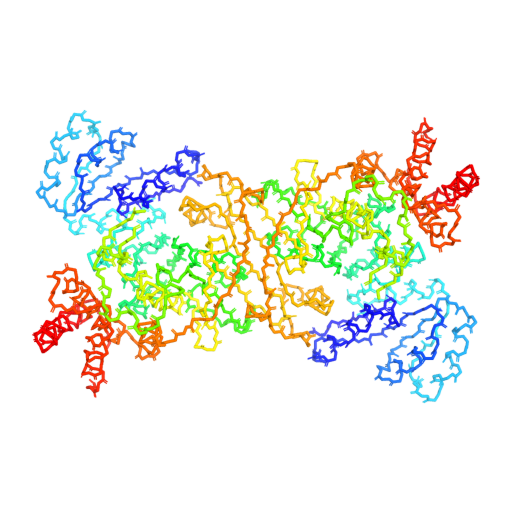44.63 269 ALA A CA 1
ATOM 1974 C C . ALA A 1 294 ? 19.692 29.147 98.529 1.00 45.20 269 ALA A C 1
ATOM 1975 O O . ALA A 1 294 ? 19.798 30.353 98.481 1.00 45.27 269 ALA A O 1
ATOM 1977 N N . GLN A 1 295 ? 19.358 28.473 99.624 1.00 46.45 270 GLN A N 1
ATOM 1978 C CA . GLN A 1 295 ? 19.201 29.098 100.924 1.00 45.98 270 GLN A CA 1
ATOM 1979 C C . GLN A 1 295 ? 20.321 28.639 101.828 1.00 44.74 270 GLN A C 1
ATOM 1980 O O . GLN A 1 295 ? 20.612 27.473 101.892 1.00 44.05 270 GLN A O 1
ATOM 1986 N N . MET A 1 296 ? 20.962 29.595 102.485 1.00 45.66 271 MET A N 1
ATOM 1987 C CA . MET A 1 296 ? 22.096 29.379 103.370 1.00 47.82 271 MET A CA 1
ATOM 1988 C C . MET A 1 296 ? 21.820 30.130 104.696 1.00 47.15 271 MET A C 1
ATOM 1989 O O . MET A 1 296 ? 20.946 30.992 104.747 1.00 44.44 271 MET A O 1
ATOM 1994 N N . GLY A 1 297 ? 22.574 29.800 105.742 1.00 46.21 272 GLY A N 1
ATOM 1995 C CA . GLY A 1 297 ? 22.468 30.511 107.009 1.00 48.03 272 GLY A CA 1
ATOM 1996 C C . GLY A 1 297 ? 23.167 29.840 108.171 1.00 48.97 272 GLY A C 1
ATOM 1997 O O . GLY A 1 297 ? 23.599 28.712 108.056 1.00 49.89 272 GLY A O 1
ATOM 1998 N N . GLU A 1 298 ? 23.253 30.539 109.297 1.00 50.75 273 GLU A N 1
ATOM 1999 C CA . GLU A 1 298 ? 23.789 29.943 110.528 1.00 53.55 273 GLU A CA 1
ATOM 2000 C C . GLU A 1 298 ? 22.885 28.797 110.922 1.00 53.01 273 GLU A C 1
ATOM 2001 O O . GLU A 1 298 ? 21.688 28.820 110.588 1.00 54.78 273 GLU A O 1
ATOM 2007 N N . PRO A 1 299 ? 23.456 27.757 111.562 1.00 52.83 274 PRO A N 1
ATOM 2008 C CA . PRO A 1 299 ? 22.675 26.555 111.921 1.00 52.88 274 PRO A CA 1
ATOM 2009 C C . PRO A 1 299 ? 21.833 26.806 113.186 1.00 55.10 274 PRO A C 1
ATOM 2010 O O . PRO A 1 299 ? 22.221 26.401 114.293 1.00 59.82 274 PRO A O 1
ATOM 2014 N N . ASP A 1 300 ? 20.694 27.460 113.001 1.00 52.66 275 ASP A N 1
ATOM 2015 C CA . ASP A 1 300 ? 19.808 27.829 114.090 1.00 50.99 275 ASP A CA 1
ATOM 2016 C C . ASP A 1 300 ? 18.384 27.732 113.594 1.00 48.57 275 ASP A C 1
ATOM 2017 O O . ASP A 1 300 ? 18.001 28.419 112.654 1.00 49.68 275 ASP A O 1
ATOM 2022 N N . MET A 1 301 ? 17.589 26.909 114.257 1.00 48.38 276 MET A N 1
ATOM 2023 C CA . MET A 1 301 ? 16.214 26.645 113.843 1.00 48.04 276 MET A CA 1
ATOM 2024 C C . MET A 1 301 ? 15.302 27.877 113.951 1.00 47.01 276 MET A C 1
ATOM 2025 O O . MET A 1 301 ? 14.237 27.900 113.358 1.00 45.04 276 MET A O 1
ATOM 2030 N N . ALA A 1 302 ? 15.733 28.902 114.682 1.00 46.27 277 ALA A N 1
ATOM 2031 C CA . ALA A 1 302 ? 14.961 30.138 114.787 1.00 46.20 277 ALA A CA 1
ATOM 2032 C C . ALA A 1 302 ? 14.743 30.808 113.428 1.00 45.45 277 ALA A C 1
ATOM 2033 O O . ALA A 1 302 ? 13.728 31.459 113.218 1.00 44.28 277 ALA A O 1
ATOM 2035 N N . THR A 1 303 ? 15.690 30.630 112.511 1.00 45.20 278 THR A N 1
ATOM 2036 C CA . THR A 1 303 ? 15.574 31.216 111.170 1.00 44.20 278 THR A CA 1
ATOM 2037 C C . THR A 1 303 ? 14.351 30.645 110.407 1.00 43.87 278 THR A C 1
ATOM 2038 O O . THR A 1 303 ? 13.418 31.386 110.110 1.00 44.32 278 THR A O 1
ATOM 2042 N N . PRO A 1 304 ? 14.327 29.329 110.124 1.00 43.91 279 PRO A N 1
ATOM 2043 C CA . PRO A 1 304 ? 13.153 28.781 109.428 1.00 43.31 279 PRO A CA 1
ATOM 2044 C C . PRO A 1 304 ? 11.854 28.955 110.179 1.00 45.88 279 PRO A C 1
ATOM 2045 O O . PRO A 1 304 ? 10.833 29.256 109.545 1.00 48.38 279 PRO A O 1
ATOM 2049 N N . ILE A 1 305 ? 11.895 28.811 111.512 1.00 43.50 280 ILE A N 1
ATOM 2050 C CA . ILE A 1 305 ? 10.711 29.010 112.317 1.00 43.97 280 ILE A CA 1
ATOM 2051 C C . ILE A 1 305 ? 10.176 30.423 112.108 1.00 43.39 280 ILE A C 1
ATOM 2052 O O . ILE A 1 305 ? 8.971 30.618 111.952 1.00 43.20 280 ILE A O 1
ATOM 2057 N N . ALA A 1 306 ? 11.079 31.398 112.192 1.00 43.13 281 ALA A N 1
ATOM 2058 C CA . ALA A 1 306 ? 10.715 32.815 112.087 1.00 44.15 281 ALA A CA 1
ATOM 2059 C C . ALA A 1 306 ? 9.942 33.080 110.805 1.00 43.96 281 ALA A C 1
ATOM 2060 O O . ALA A 1 306 ? 8.930 33.776 110.839 1.00 43.86 281 ALA A O 1
ATOM 2062 N N . LEU A 1 307 ? 10.392 32.499 109.694 1.00 43.49 282 LEU A N 1
ATOM 2063 C CA . LEU A 1 307 ? 9.663 32.643 108.449 1.00 45.49 282 LEU A CA 1
ATOM 2064 C C . LEU A 1 307 ? 8.297 31.976 108.490 1.00 47.01 282 LEU A C 1
ATOM 2065 O O . LEU A 1 307 ? 7.332 32.534 107.972 1.00 49.09 282 LEU A O 1
ATOM 2070 N N . THR A 1 308 ? 8.187 30.794 109.097 1.00 46.73 283 THR A N 1
ATOM 2071 C CA . THR A 1 308 ? 6.863 30.158 109.210 1.00 47.48 283 THR A CA 1
ATOM 2072 C C . THR A 1 308 ? 5.893 31.047 109.981 1.00 48.90 283 THR A C 1
ATOM 2073 O O . THR A 1 308 ? 4.718 31.054 109.689 1.00 50.66 283 THR A O 1
ATOM 2077 N N . LEU A 1 309 ? 6.395 31.801 110.951 1.00 48.61 284 LEU A N 1
ATOM 2078 C CA . LEU A 1 309 ? 5.561 32.701 111.730 1.00 50.65 284 LEU A CA 1
ATOM 2079 C C . LEU A 1 309 ? 5.198 33.999 110.986 1.00 53.05 284 LEU A C 1
ATOM 2080 O O . LEU A 1 309 ? 4.083 34.512 111.134 1.00 54.15 284 LEU A O 1
ATOM 2085 N N . SER A 1 310 ? 6.153 34.545 110.237 1.00 52.46 285 SER A N 1
ATOM 2086 C CA . SER A 1 310 ? 6.015 35.869 109.648 1.00 54.79 285 SER A CA 1
ATOM 2087 C C . SER A 1 310 ? 5.520 35.868 108.176 1.00 55.97 285 SER A C 1
ATOM 2088 O O . SER A 1 310 ? 5.085 36.903 107.702 1.00 56.73 285 SER A O 1
ATOM 2091 N N . TYR A 1 311 ? 5.588 34.729 107.483 1.00 56.31 286 TYR A N 1
ATOM 2092 C CA . TYR A 1 311 ? 5.288 34.652 106.028 1.00 57.83 286 TYR A CA 1
ATOM 2093 C C . TYR A 1 311 ? 3.955 35.364 105.661 1.00 59.82 286 TYR A C 1
ATOM 2094 O O . TYR A 1 311 ? 2.933 35.114 106.299 1.00 60.58 286 TYR A O 1
ATOM 2103 N N . PRO A 1 312 ? 3.944 36.238 104.645 1.00 60.42 287 PRO A N 1
ATOM 2104 C CA . PRO A 1 312 ? 5.037 36.461 103.676 1.00 58.43 287 PRO A CA 1
ATOM 2105 C C . PRO A 1 312 ? 6.051 37.547 104.057 1.00 56.91 287 PRO A C 1
ATOM 2106 O O . PRO A 1 312 ? 6.989 37.782 103.317 1.00 56.42 287 PRO A O 1
ATOM 2110 N N . GLU A 1 313 ? 5.865 38.202 105.191 1.00 58.97 288 GLU A N 1
ATOM 2111 C CA . GLU A 1 313 ? 6.861 39.146 105.725 1.00 59.58 288 GLU A CA 1
ATOM 2112 C C . GLU A 1 313 ? 7.992 38.411 106.454 1.00 56.94 288 GLU A C 1
ATOM 2113 O O . GLU A 1 313 ? 8.011 37.174 106.560 1.00 54.80 288 GLU A O 1
ATOM 2119 N N . ARG A 1 314 ? 8.947 39.187 106.942 1.00 55.92 289 ARG A N 1
ATOM 2120 C CA . ARG A 1 314 ? 10.072 38.668 107.690 1.00 54.66 289 ARG A CA 1
ATOM 2121 C C . ARG A 1 314 ? 10.257 39.410 109.013 1.00 52.58 289 ARG A C 1
ATOM 2122 O O . ARG A 1 314 ? 9.871 40.556 109.139 1.00 51.24 289 ARG A O 1
ATOM 2130 N N . VAL A 1 315 ? 10.800 38.708 110.010 1.00 50.74 290 VAL A N 1
ATOM 2131 C CA . VAL A 1 315 ? 11.036 39.273 111.363 1.00 50.66 290 VAL A CA 1
ATOM 2132 C C . VAL A 1 315 ? 12.424 38.941 111.867 1.00 50.34 290 VAL A C 1
ATOM 2133 O O . VAL A 1 315 ? 13.037 37.971 111.409 1.00 47.86 290 VAL A O 1
ATOM 2137 N N . LYS A 1 316 ? 12.878 39.719 112.845 1.00 53.15 291 LYS A N 1
ATOM 2138 C CA . LYS A 1 316 ? 14.118 39.421 113.558 1.00 54.86 291 LYS A CA 1
ATOM 2139 C C . LYS A 1 316 ? 13.939 38.059 114.225 1.00 52.27 291 LYS A C 1
ATOM 2140 O O . LYS A 1 316 ? 12.862 37.756 114.729 1.00 51.16 291 LYS A O 1
ATOM 2146 N N . ALA A 1 317 ? 14.980 37.236 114.187 1.00 49.44 292 ALA A N 1
ATOM 2147 C CA . ALA A 1 317 ? 14.915 35.907 114.765 1.00 50.41 292 ALA A CA 1
ATOM 2148 C C . ALA A 1 317 ? 15.910 35.644 115.926 1.00 50.98 292 ALA A C 1
ATOM 2149 O O . ALA A 1 317 ? 15.938 34.547 116.468 1.00 50.69 292 ALA A O 1
ATOM 2151 N N . GLY A 1 318 ? 16.725 36.623 116.272 1.00 51.08 293 GLY A N 1
ATOM 2152 C CA . GLY A 1 318 ? 17.812 36.413 117.211 1.00 53.39 293 GLY A CA 1
ATOM 2153 C C . GLY A 1 318 ? 18.974 35.631 116.640 1.00 52.89 293 GLY A C 1
ATOM 2154 O O . GLY A 1 318 ? 19.778 35.095 117.384 1.00 54.67 293 GLY A O 1
ATOM 2155 N N . VAL A 1 319 ? 19.079 35.601 115.317 1.00 51.49 294 VAL A N 1
ATOM 2156 C CA . VAL A 1 319 ? 20.115 34.863 114.615 1.00 49.72 294 VAL A CA 1
ATOM 2157 C C . VAL A 1 319 ? 20.915 35.889 113.854 1.00 49.16 294 VAL A C 1
ATOM 2158 O O . VAL A 1 319 ? 20.344 36.694 113.110 1.00 47.88 294 VAL A O 1
ATOM 2162 N N . LYS A 1 320 ? 22.228 35.836 114.032 1.00 49.77 295 LYS A N 1
ATOM 2163 C CA . LYS A 1 320 ? 23.150 36.723 113.352 1.00 53.27 295 LYS A CA 1
ATOM 2164 C C . LYS A 1 320 ? 23.233 36.456 111.832 1.00 50.99 295 LYS A C 1
ATOM 2165 O O . LYS A 1 320 ? 22.998 35.347 111.376 1.00 47.53 295 LYS A O 1
ATOM 2171 N N . PRO A 1 321 ? 23.651 37.465 111.071 1.00 50.55 296 PRO A N 1
ATOM 2172 C CA . PRO A 1 321 ? 23.882 37.202 109.626 1.00 50.65 296 PRO A CA 1
ATOM 2173 C C . PRO A 1 321 ? 25.019 36.212 109.449 1.00 50.63 296 PRO A C 1
ATOM 2174 O O . PRO A 1 321 ? 25.873 36.070 110.351 1.00 52.04 296 PRO A O 1
ATOM 2178 N N . LEU A 1 322 ? 25.020 35.515 108.316 1.00 49.18 297 LEU A N 1
ATOM 2179 C CA . LEU A 1 322 ? 26.041 34.516 108.035 1.00 50.55 297 LEU A CA 1
ATOM 2180 C C . LEU A 1 322 ? 27.427 35.124 107.903 1.00 51.46 297 LEU A C 1
ATOM 2181 O O . LEU A 1 322 ? 27.586 36.135 107.236 1.00 50.66 297 LEU A O 1
ATOM 2186 N N . ASP A 1 323 ? 28.411 34.516 108.560 1.00 53.21 298 ASP A N 1
ATOM 2187 C CA . ASP A 1 323 ? 29.778 35.022 108.568 1.00 58.53 298 ASP A CA 1
ATOM 2188 C C . ASP A 1 323 ? 30.642 34.268 107.559 1.00 59.69 298 ASP A C 1
ATOM 2189 O O . ASP A 1 323 ? 31.142 33.182 107.860 1.00 60.42 298 ASP A O 1
ATOM 2194 N N . PHE A 1 324 ? 30.856 34.871 106.386 1.00 60.61 299 PHE A N 1
ATOM 2195 C CA . PHE A 1 324 ? 31.618 34.231 105.293 1.00 61.34 299 PHE A CA 1
ATOM 2196 C C . PHE A 1 324 ? 33.125 34.048 105.567 1.00 66.24 299 PHE A C 1
ATOM 2197 O O . PHE A 1 324 ? 33.775 33.223 104.921 1.00 68.27 299 PHE A O 1
ATOM 2205 N N . THR A 1 325 ? 33.638 34.780 106.559 1.00 70.07 300 THR A N 1
ATOM 2206 C CA . THR A 1 325 ? 34.957 34.558 107.185 1.00 75.88 300 THR A CA 1
ATOM 2207 C C . THR A 1 325 ? 35.158 33.156 107.798 1.00 77.89 300 THR A C 1
ATOM 2208 O O . THR A 1 325 ? 36.266 32.605 107.772 1.00 80.57 300 THR A O 1
ATOM 2212 N N . GLN A 1 326 ? 34.091 32.610 108.371 1.00 77.56 301 GLN A N 1
ATOM 2213 C CA . GLN A 1 326 ? 34.146 31.348 109.137 1.00 77.64 301 GLN A CA 1
ATOM 2214 C C . GLN A 1 326 ? 33.489 30.176 108.435 1.00 73.01 301 GLN A C 1
ATOM 2215 O O . GLN A 1 326 ? 33.439 29.081 108.993 1.00 71.62 301 GLN A O 1
ATOM 2221 N N . VAL A 1 327 ? 32.974 30.396 107.232 1.00 69.15 302 VAL A N 1
ATOM 2222 C CA . VAL A 1 327 ? 32.227 29.356 106.521 1.00 67.47 302 VAL A CA 1
ATOM 2223 C C . VAL A 1 327 ? 33.127 28.204 106.080 1.00 65.82 302 VAL A C 1
ATOM 2224 O O . VAL A 1 327 ? 32.696 27.065 106.083 1.00 66.18 302 VAL A O 1
ATOM 2228 N N . GLY A 1 328 ? 34.375 28.493 105.712 1.00 65.88 303 GLY A N 1
ATOM 2229 C CA . GLY A 1 328 ? 35.268 27.489 105.111 1.00 65.77 303 GLY A CA 1
ATOM 2230 C C . GLY A 1 328 ? 34.807 27.086 103.710 1.00 66.07 303 GLY A C 1
ATOM 2231 O O . GLY A 1 328 ? 33.993 27.788 103.075 1.00 66.91 303 GLY A O 1
ATOM 2232 N N . GLU A 1 329 ? 35.315 25.957 103.232 1.00 65.84 304 GLU A N 1
ATOM 2233 C CA . GLU A 1 329 ? 34.993 25.446 101.888 1.00 67.58 304 GLU A CA 1
ATOM 2234 C C . GLU A 1 329 ? 33.613 24.757 101.808 1.00 64.50 304 GLU A C 1
ATOM 2235 O O . GLU A 1 329 ? 33.206 24.071 102.739 1.00 66.87 304 GLU A O 1
ATOM 2241 N N . LEU A 1 330 ? 32.899 24.954 100.702 1.00 59.58 305 LEU A N 1
ATOM 2242 C CA . LEU A 1 330 ? 31.643 24.239 100.432 1.00 56.38 305 LEU A CA 1
ATOM 2243 C C . LEU A 1 330 ? 31.870 23.206 99.343 1.00 55.73 305 LEU A C 1
ATOM 2244 O O . LEU A 1 330 ? 32.471 23.511 98.327 1.00 56.26 305 LEU A O 1
ATOM 2249 N N . THR A 1 331 ? 31.437 21.972 99.578 1.00 54.81 306 THR A N 1
ATOM 2250 C CA . THR A 1 331 ? 31.627 20.897 98.613 1.00 56.54 306 THR A CA 1
ATOM 2251 C C . THR A 1 331 ? 30.361 20.087 98.435 1.00 56.02 306 THR A C 1
ATOM 2252 O O . THR A 1 331 ? 29.409 20.224 99.215 1.00 52.85 306 THR A O 1
ATOM 2256 N N . PHE A 1 332 ? 30.372 19.242 97.398 1.00 56.56 307 PHE A N 1
ATOM 2257 C CA . PHE A 1 332 ? 29.221 18.432 97.035 1.00 56.23 307 PHE A CA 1
ATOM 2258 C C . PHE A 1 332 ? 29.608 17.042 96.547 1.00 58.83 307 PHE A C 1
ATOM 2259 O O . PHE A 1 332 ? 30.635 16.867 95.922 1.00 59.58 307 PHE A O 1
ATOM 2267 N N . LEU A 1 333 ? 28.808 16.052 96.930 1.00 62.40 308 LEU A N 1
ATOM 2268 C CA . LEU A 1 333 ? 29.024 14.641 96.592 1.00 66.79 308 LEU A CA 1
ATOM 2269 C C . LEU A 1 333 ? 27.705 14.077 96.064 1.00 65.77 308 LEU A C 1
ATOM 2270 O O . LEU A 1 333 ? 26.646 14.461 96.521 1.00 60.47 308 LEU A O 1
ATOM 2275 N N . GLN A 1 334 ? 27.781 13.108 95.166 1.00 67.69 309 GLN A N 1
ATOM 2276 C CA . GLN A 1 334 ? 26.615 12.320 94.784 1.00 68.24 309 GLN A CA 1
ATOM 2277 C C . GLN A 1 334 ? 26.493 11.139 95.759 1.00 66.36 309 GLN A C 1
ATOM 2278 O O . GLN A 1 334 ? 27.481 10.440 96.008 1.00 66.28 309 GLN A O 1
ATOM 2284 N N . PRO A 1 335 ? 25.302 10.918 96.336 1.00 64.21 310 PRO A N 1
ATOM 2285 C CA . PRO A 1 335 ? 25.164 9.779 97.239 1.00 66.43 310 PRO A CA 1
ATOM 2286 C C . PRO A 1 335 ? 25.317 8.472 96.493 1.00 68.57 310 PRO A C 1
ATOM 2287 O O . PRO A 1 335 ? 24.897 8.356 95.351 1.00 69.49 310 PRO A O 1
ATOM 2291 N N . ASP A 1 336 ? 25.951 7.524 97.151 1.00 70.12 311 ASP A N 1
ATOM 2292 C CA . ASP A 1 336 ? 26.125 6.208 96.629 1.00 72.85 311 ASP A CA 1
ATOM 2293 C C . ASP A 1 336 ? 25.064 5.357 97.342 1.00 71.42 311 ASP A C 1
ATOM 2294 O O . ASP A 1 336 ? 25.029 5.324 98.566 1.00 70.86 311 ASP A O 1
ATOM 2299 N N . PHE A 1 337 ? 24.192 4.687 96.595 1.00 72.36 312 PHE A N 1
ATOM 2300 C CA . PHE A 1 337 ? 23.220 3.755 97.206 1.00 73.85 312 PHE A CA 1
ATOM 2301 C C . PHE A 1 337 ? 23.805 2.475 97.826 1.00 75.93 312 PHE A C 1
ATOM 2302 O O . PHE A 1 337 ? 23.114 1.813 98.595 1.00 76.15 312 PHE A O 1
ATOM 2310 N N . GLU A 1 338 ? 25.048 2.115 97.501 1.00 78.54 313 GLU A N 1
ATOM 2311 C CA . GLU A 1 338 ? 25.761 1.048 98.232 1.00 83.28 313 GLU A CA 1
ATOM 2312 C C . GLU A 1 338 ? 26.035 1.473 99.678 1.00 80.14 313 GLU A C 1
ATOM 2313 O O . GLU A 1 338 ? 26.018 0.646 100.597 1.00 79.37 313 GLU A O 1
ATOM 2319 N N . ARG A 1 339 ? 26.334 2.761 99.853 1.00 75.99 314 ARG A N 1
ATOM 2320 C CA . ARG A 1 339 ? 26.600 3.346 101.166 1.00 73.29 314 ARG A CA 1
ATOM 2321 C C . ARG A 1 339 ? 25.308 3.618 101.940 1.00 69.55 314 ARG A C 1
ATOM 2322 O O . ARG A 1 339 ? 25.266 3.486 103.154 1.00 68.56 314 ARG A O 1
ATOM 2330 N N . TYR A 1 340 ? 24.263 4.015 101.235 1.00 65.91 315 TYR A N 1
ATOM 2331 C CA . TYR A 1 340 ? 23.033 4.460 101.884 1.00 62.81 315 TYR A CA 1
ATOM 2332 C C . TYR A 1 340 ? 21.822 3.711 101.318 1.00 62.80 315 TYR A C 1
ATOM 2333 O O . TYR A 1 340 ? 20.950 4.330 100.694 1.00 61.36 315 TYR A O 1
ATOM 2342 N N . PRO A 1 341 ? 21.754 2.381 101.532 1.00 64.05 316 PRO A N 1
ATOM 2343 C CA . PRO A 1 341 ? 20.621 1.623 100.990 1.00 64.43 316 PRO A CA 1
ATOM 2344 C C . PRO A 1 341 ? 19.264 2.118 101.477 1.00 62.01 316 PRO A C 1
ATOM 2345 O O . PRO A 1 341 ? 18.297 2.072 100.717 1.00 62.30 316 PRO A O 1
ATOM 2349 N N . CYS A 1 342 ? 19.205 2.613 102.706 1.00 61.67 317 CYS A N 1
ATOM 2350 C CA . CYS A 1 342 ? 17.960 3.149 103.246 1.00 61.36 317 CYS A CA 1
ATOM 2351 C C . CYS A 1 342 ? 17.401 4.303 102.432 1.00 59.38 317 CYS A C 1
ATOM 2352 O O . CYS A 1 342 ? 16.188 4.450 102.297 1.00 58.85 317 CYS A O 1
ATOM 2355 N N . LEU A 1 343 ? 18.285 5.100 101.845 1.00 58.50 318 LEU A N 1
ATOM 2356 C CA . LEU A 1 343 ? 17.856 6.215 101.026 1.00 56.59 318 LEU A CA 1
ATOM 2357 C C . LEU A 1 343 ? 17.136 5.739 99.760 1.00 57.04 318 LEU A C 1
ATOM 2358 O O . LEU A 1 343 ? 16.131 6.322 99.347 1.00 57.73 318 LEU A O 1
ATOM 2363 N N . ALA A 1 344 ? 17.663 4.689 99.138 1.00 57.23 319 ALA A N 1
ATOM 2364 C CA . ALA A 1 344 ? 17.025 4.058 97.971 1.00 57.62 319 ALA A CA 1
ATOM 2365 C C . ALA A 1 344 ? 15.645 3.510 98.325 1.00 58.11 319 ALA A C 1
ATOM 2366 O O . ALA A 1 344 ? 14.694 3.653 97.558 1.00 58.50 319 ALA A O 1
ATOM 2368 N N . LEU A 1 345 ? 15.547 2.880 99.492 1.00 58.67 320 LEU A N 1
ATOM 2369 C CA . LEU A 1 345 ? 14.272 2.326 99.961 1.00 58.42 320 LEU A CA 1
ATOM 2370 C C . LEU A 1 345 ? 13.223 3.392 100.161 1.00 56.10 320 LEU A C 1
ATOM 2371 O O . LEU A 1 345 ? 12.061 3.214 99.735 1.00 56.70 320 LEU A O 1
ATOM 2376 N N . ALA A 1 346 ? 13.632 4.495 100.781 1.00 53.16 321 ALA A N 1
ATOM 2377 C CA . ALA A 1 346 ? 12.724 5.621 101.016 1.00 52.05 321 ALA A CA 1
ATOM 2378 C C . ALA A 1 346 ? 12.210 6.233 99.721 1.00 50.69 321 ALA A C 1
ATOM 2379 O O . ALA A 1 346 ? 11.027 6.502 99.597 1.00 48.81 321 ALA A O 1
ATOM 2381 N N . ILE A 1 347 ? 13.099 6.423 98.755 1.00 52.47 322 ILE A N 1
ATOM 2382 C CA . ILE A 1 347 ? 12.716 6.945 97.428 1.00 54.46 322 ILE A CA 1
ATOM 2383 C C . ILE A 1 347 ? 11.738 5.999 96.712 1.00 56.87 322 ILE A C 1
ATOM 2384 O O . ILE A 1 347 ? 10.686 6.415 96.198 1.00 57.90 322 ILE A O 1
ATOM 2389 N N . GLU A 1 348 ? 12.056 4.718 96.748 1.00 58.81 323 GLU A N 1
ATOM 2390 C CA . GLU A 1 348 ? 11.180 3.686 96.202 1.00 60.65 323 GLU A CA 1
ATOM 2391 C C . GLU A 1 348 ? 9.816 3.723 96.911 1.00 59.13 323 GLU A C 1
ATOM 2392 O O . GLU A 1 348 ? 8.758 3.778 96.259 1.00 58.54 323 GLU A O 1
ATOM 2398 N N . ALA A 1 349 ? 9.847 3.718 98.249 1.00 57.35 324 ALA A N 1
ATOM 2399 C CA . ALA A 1 349 ? 8.626 3.713 99.046 1.00 55.25 324 ALA A CA 1
ATOM 2400 C C . ALA A 1 349 ? 7.788 4.942 98.750 1.00 54.60 324 ALA A C 1
ATOM 2401 O O . ALA A 1 349 ? 6.564 4.876 98.657 1.00 52.85 324 ALA A O 1
ATOM 2403 N N . CYS A 1 350 ? 8.462 6.065 98.575 1.00 55.51 325 CYS A N 1
ATOM 2404 C CA . CYS A 1 350 ? 7.786 7.321 98.295 1.00 57.48 325 CYS A CA 1
ATOM 2405 C C . CYS A 1 350 ? 6.754 7.198 97.185 1.00 60.45 325 CYS A C 1
ATOM 2406 O O . CYS A 1 350 ? 5.594 7.586 97.362 1.00 64.04 325 CYS A O 1
ATOM 2409 N N . TYR A 1 351 ? 7.168 6.628 96.056 1.00 61.07 326 TYR A N 1
ATOM 2410 C CA . TYR A 1 351 ? 6.303 6.575 94.881 1.00 62.23 326 TYR A CA 1
ATOM 2411 C C . TYR A 1 351 ? 5.367 5.369 94.839 1.00 64.04 326 TYR A C 1
ATOM 2412 O O . TYR A 1 351 ? 4.474 5.300 93.999 1.00 65.68 326 TYR A O 1
ATOM 2421 N N . LEU A 1 352 ? 5.546 4.440 95.770 1.00 63.10 327 LEU A N 1
ATOM 2422 C CA . LEU A 1 352 ? 4.533 3.412 96.030 1.00 61.72 327 LEU A CA 1
ATOM 2423 C C . LEU A 1 352 ? 3.358 3.897 96.893 1.00 62.36 327 LEU A C 1
ATOM 2424 O O . LEU A 1 352 ? 2.331 3.243 96.919 1.00 66.30 327 LEU A O 1
ATOM 2429 N N . GLY A 1 353 ? 3.517 4.994 97.640 1.00 61.26 328 GLY A N 1
ATOM 2430 C CA . GLY A 1 353 ? 2.398 5.618 98.382 1.00 59.70 328 GLY A CA 1
ATOM 2431 C C . GLY A 1 353 ? 2.408 5.460 99.899 1.00 59.05 328 GLY A C 1
ATOM 2432 O O . GLY A 1 353 ? 3.349 4.907 100.488 1.00 56.96 328 GLY A O 1
ATOM 2433 N N . GLN A 1 354 ? 1.336 5.942 100.519 1.00 60.17 329 GLN A N 1
ATOM 2434 C CA . GLN A 1 354 ? 1.204 5.988 101.996 1.00 63.36 329 GLN A CA 1
ATOM 2435 C C . GLN A 1 354 ? 1.471 4.661 102.725 1.00 62.96 329 GLN A C 1
ATOM 2436 O O . GLN A 1 354 ? 2.156 4.636 103.761 1.00 62.91 329 GLN A O 1
ATOM 2442 N N . HIS A 1 355 ? 0.911 3.576 102.189 1.00 61.28 330 HIS A N 1
ATOM 2443 C CA . HIS A 1 355 ? 1.082 2.256 102.776 1.00 60.44 330 HIS A CA 1
ATOM 2444 C C . HIS A 1 355 ? 2.564 1.891 102.855 1.00 57.38 330 HIS A C 1
ATOM 2445 O O . HIS A 1 355 ? 3.034 1.387 103.884 1.00 56.97 330 HIS A O 1
ATOM 2452 N N . ALA A 1 356 ? 3.301 2.149 101.779 1.00 54.07 331 ALA A N 1
ATOM 2453 C CA . ALA A 1 356 ? 4.720 1.809 101.746 1.00 53.70 331 ALA A CA 1
ATOM 2454 C C . ALA A 1 356 ? 5.550 2.693 102.673 1.00 53.07 331 ALA A C 1
ATOM 2455 O O . ALA A 1 356 ? 6.461 2.201 103.357 1.00 52.66 331 ALA A O 1
ATOM 2457 N N . THR A 1 357 ? 5.266 3.993 102.697 1.00 52.13 332 THR A N 1
ATOM 2458 C CA . THR A 1 357 ? 6.062 4.904 103.549 1.00 52.06 332 THR A CA 1
ATOM 2459 C C . THR A 1 357 ? 5.769 4.702 105.049 1.00 52.60 332 THR A C 1
ATOM 2460 O O . THR A 1 357 ? 6.703 4.660 105.867 1.00 52.91 332 THR A O 1
ATOM 2464 N N . THR A 1 358 ? 4.497 4.512 105.402 1.00 52.58 333 THR A N 1
ATOM 2465 C CA . THR A 1 358 ? 4.134 4.103 106.768 1.00 53.74 333 THR A CA 1
ATOM 2466 C C . THR A 1 358 ? 4.863 2.817 107.162 1.00 53.78 333 THR A C 1
ATOM 2467 O O . THR A 1 358 ? 5.399 2.715 108.266 1.00 54.28 333 THR A O 1
ATOM 2471 N N . THR A 1 359 ? 4.871 1.832 106.268 1.00 52.79 334 THR A N 1
ATOM 2472 C CA . THR A 1 359 ? 5.524 0.554 106.557 1.00 53.27 334 THR A CA 1
ATOM 2473 C C . THR A 1 359 ? 7.029 0.744 106.790 1.00 53.51 334 THR A C 1
ATOM 2474 O O . THR A 1 359 ? 7.596 0.223 107.762 1.00 54.95 334 THR A O 1
ATOM 2478 N N . LEU A 1 360 ? 7.665 1.505 105.915 1.00 53.23 335 LEU A N 1
ATOM 2479 C CA . LEU A 1 360 ? 9.104 1.715 106.006 1.00 53.75 335 LEU A CA 1
ATOM 2480 C C . LEU A 1 360 ? 9.514 2.449 107.285 1.00 54.99 335 LEU A C 1
ATOM 2481 O O . LEU A 1 360 ? 10.490 2.063 107.958 1.00 56.39 335 LEU A O 1
ATOM 2486 N N . ASN A 1 361 ? 8.768 3.504 107.610 1.00 54.80 336 ASN A N 1
ATOM 2487 C CA . ASN A 1 361 ? 9.004 4.277 108.820 1.00 53.78 336 ASN A CA 1
ATOM 2488 C C . ASN A 1 361 ? 8.881 3.408 110.074 1.00 55.50 336 ASN A C 1
ATOM 2489 O O . ASN A 1 361 ? 9.753 3.424 110.936 1.00 57.09 336 ASN A O 1
ATOM 2494 N N . ALA A 1 362 ? 7.808 2.626 110.143 1.00 55.65 337 ALA A N 1
ATOM 2495 C CA . ALA A 1 362 ? 7.589 1.688 111.249 1.00 55.88 337 ALA A CA 1
ATOM 2496 C C . ALA A 1 362 ? 8.704 0.650 111.374 1.00 57.12 337 ALA A C 1
ATOM 2497 O O . ALA A 1 362 ? 9.257 0.426 112.453 1.00 59.24 337 ALA A O 1
ATOM 2499 N N . ALA A 1 363 ? 9.041 0.026 110.258 1.00 56.83 338 ALA A N 1
ATOM 2500 C CA . ALA A 1 363 ? 10.080 -1.001 110.244 1.00 58.27 338 ALA A CA 1
ATOM 2501 C C . ALA A 1 363 ? 11.405 -0.442 110.727 1.00 58.40 338 ALA A C 1
ATOM 2502 O O . ALA A 1 363 ? 12.108 -1.068 111.525 1.00 59.35 338 ALA A O 1
ATOM 2504 N N . ASN A 1 364 ? 11.728 0.743 110.224 1.00 58.87 339 ASN A N 1
ATOM 2505 C CA . ASN A 1 364 ? 12.969 1.422 110.564 1.00 59.86 339 ASN A CA 1
ATOM 2506 C C . ASN A 1 364 ? 13.093 1.774 112.049 1.00 60.65 339 ASN A C 1
ATOM 2507 O O . ASN A 1 364 ? 14.164 1.629 112.638 1.00 61.49 339 ASN A O 1
ATOM 2512 N N . GLU A 1 365 ? 12.003 2.223 112.656 1.00 62.05 340 GLU A N 1
ATOM 2513 C CA . GLU A 1 365 ? 12.011 2.480 114.109 1.00 65.19 340 GLU A CA 1
ATOM 2514 C C . GLU A 1 365 ? 12.402 1.211 114.884 1.00 65.54 340 GLU A C 1
ATOM 2515 O O . GLU A 1 365 ? 13.277 1.256 115.756 1.00 67.25 340 GLU A O 1
ATOM 2521 N N . VAL A 1 366 ? 11.832 0.067 114.502 1.00 65.95 341 VAL A N 1
ATOM 2522 C CA . VAL A 1 366 ? 12.168 -1.226 115.133 1.00 65.59 341 VAL A CA 1
ATOM 2523 C C . VAL A 1 366 ? 13.602 -1.658 114.829 1.00 66.58 341 VAL A C 1
ATOM 2524 O O . VAL A 1 366 ? 14.302 -2.163 115.702 1.00 70.25 341 VAL A O 1
ATOM 2528 N N . ALA A 1 367 ? 14.025 -1.480 113.587 1.00 66.60 342 ALA A N 1
ATOM 2529 C CA . ALA A 1 367 ? 15.363 -1.899 113.150 1.00 69.06 342 ALA A CA 1
ATOM 2530 C C . ALA A 1 367 ? 16.475 -1.120 113.846 1.00 70.45 342 ALA A C 1
ATOM 2531 O O . ALA A 1 367 ? 17.500 -1.694 114.231 1.00 72.15 342 ALA A O 1
ATOM 2533 N N . VAL A 1 368 ? 16.270 0.190 113.990 1.00 69.65 343 VAL A N 1
ATOM 2534 C CA . VAL A 1 368 ? 17.230 1.061 114.690 1.00 71.61 343 VAL A CA 1
ATOM 2535 C C . VAL A 1 368 ? 17.343 0.694 116.184 1.00 74.12 343 VAL A C 1
ATOM 2536 O O . VAL A 1 368 ? 18.454 0.616 116.732 1.00 74.64 343 VAL A O 1
ATOM 2540 N N . ALA A 1 369 ? 16.202 0.465 116.830 1.00 74.53 344 ALA A N 1
ATOM 2541 C CA . ALA A 1 369 ? 16.197 0.023 118.238 1.00 76.30 344 ALA A CA 1
ATOM 2542 C C . ALA A 1 369 ? 16.974 -1.296 118.425 1.00 79.10 344 ALA A C 1
ATOM 2543 O O . ALA A 1 369 ? 17.688 -1.457 119.422 1.00 84.93 344 ALA A O 1
ATOM 2545 N N . ALA A 1 370 ? 16.872 -2.204 117.454 1.00 78.42 345 ALA A N 1
ATOM 2546 C CA . ALA A 1 370 ? 17.618 -3.472 117.484 1.00 79.55 345 ALA A CA 1
ATOM 2547 C C . ALA A 1 370 ? 19.133 -3.292 117.288 1.00 81.46 345 ALA A C 1
ATOM 2548 O O . ALA A 1 370 ? 19.935 -3.994 117.902 1.00 83.73 345 ALA A O 1
ATOM 2550 N N . PHE A 1 371 ? 19.525 -2.379 116.406 1.00 80.92 346 PHE A N 1
ATOM 2551 C CA . PHE A 1 371 ? 20.948 -2.064 116.217 1.00 81.54 346 PHE A CA 1
ATOM 2552 C C . PHE A 1 371 ? 21.573 -1.485 117.498 1.00 83.21 346 PHE A C 1
ATOM 2553 O O . PHE A 1 371 ? 22.685 -1.873 117.891 1.00 82.71 346 PHE A O 1
ATOM 2561 N N . LEU A 1 372 ? 20.849 -0.544 118.103 1.00 83.46 347 LEU A N 1
ATOM 2562 C CA . LEU A 1 372 ? 21.250 0.103 119.353 1.00 86.67 347 LEU A CA 1
ATOM 2563 C C . LEU A 1 372 ? 21.271 -0.854 120.535 1.00 94.89 347 LEU A C 1
ATOM 2564 O O . LEU A 1 372 ? 22.102 -0.704 121.427 1.00 100.71 347 LEU A O 1
ATOM 2569 N N . ALA A 1 373 ? 20.373 -1.840 120.539 1.00 97.43 348 ALA A N 1
ATOM 2570 C CA . ALA A 1 373 ? 20.403 -2.918 121.537 1.00 99.17 348 ALA A CA 1
ATOM 2571 C C . ALA A 1 373 ? 21.454 -3.999 121.240 1.00 102.38 348 ALA A C 1
ATOM 2572 O O . ALA A 1 373 ? 21.568 -4.956 121.987 1.00 104.90 348 ALA A O 1
ATOM 2574 N N . ARG A 1 374 ? 22.225 -3.836 120.163 1.00 104.30 349 ARG A N 1
ATOM 2575 C CA . ARG A 1 374 ? 23.313 -4.760 119.773 1.00 109.44 349 ARG A CA 1
ATOM 2576 C C . ARG A 1 374 ? 22.845 -6.162 119.343 1.00 107.31 349 ARG A C 1
ATOM 2577 O O . ARG A 1 374 ? 23.624 -7.115 119.378 1.00 111.90 349 ARG A O 1
ATOM 2585 N N . GLN A 1 375 ? 21.590 -6.257 118.900 1.00 102.32 350 GLN A N 1
ATOM 2586 C CA . GLN A 1 375 ? 20.986 -7.498 118.398 1.00 98.56 350 GLN A CA 1
ATOM 2587 C C . GLN A 1 375 ? 21.326 -7.742 116.928 1.00 96.53 350 GLN A C 1
ATOM 2588 O O . GLN A 1 375 ? 21.418 -8.888 116.489 1.00 96.43 350 GLN A O 1
ATOM 2594 N N . ILE A 1 376 ? 21.476 -6.654 116.163 1.00 95.12 351 ILE A N 1
ATOM 2595 C CA . ILE A 1 376 ? 21.809 -6.711 114.721 1.00 92.32 351 ILE A CA 1
ATOM 2596 C C . ILE A 1 376 ? 22.939 -5.756 114.340 1.00 90.22 351 ILE A C 1
ATOM 2597 O O . ILE A 1 376 ? 23.226 -4.793 115.050 1.00 88.65 351 ILE A O 1
ATOM 2602 N N . LYS A 1 377 ? 23.549 -6.021 113.193 1.00 90.62 352 LYS A N 1
ATOM 2603 C CA . LYS A 1 377 ? 24.625 -5.172 112.666 1.00 93.02 352 LYS A CA 1
ATOM 2604 C C . LYS A 1 377 ? 24.062 -3.873 112.056 1.00 89.15 352 LYS A C 1
ATOM 2605 O O . LYS A 1 377 ? 22.905 -3.831 111.644 1.00 88.34 352 LYS A O 1
ATOM 2611 N N . PHE A 1 378 ? 24.887 -2.830 111.994 1.00 85.23 353 PHE A N 1
ATOM 2612 C CA . PHE A 1 378 ? 24.516 -1.563 111.343 1.00 81.25 353 PHE A CA 1
ATOM 2613 C C . PHE A 1 378 ? 23.909 -1.758 109.952 1.00 79.07 353 PHE A C 1
ATOM 2614 O O . PHE A 1 378 ? 22.840 -1.220 109.655 1.00 75.66 353 PHE A O 1
ATOM 2622 N N . THR A 1 379 ? 24.590 -2.548 109.124 1.00 80.01 354 THR A N 1
ATOM 2623 C CA . THR A 1 379 ? 24.114 -2.869 107.772 1.00 79.24 354 THR A CA 1
ATOM 2624 C C . THR A 1 379 ? 22.834 -3.713 107.731 1.00 78.90 354 THR A C 1
ATOM 2625 O O . THR A 1 379 ? 22.209 -3.805 106.687 1.00 77.71 354 THR A O 1
ATOM 2629 N N . ASP A 1 380 ? 22.448 -4.339 108.842 1.00 81.32 355 ASP A N 1
ATOM 2630 C CA . ASP A 1 380 ? 21.161 -5.052 108.920 1.00 82.06 355 ASP A CA 1
ATOM 2631 C C . ASP A 1 380 ? 19.950 -4.125 108.977 1.00 79.44 355 ASP A C 1
ATOM 2632 O O . ASP A 1 380 ? 18.821 -4.581 108.765 1.00 78.89 355 ASP A O 1
ATOM 2637 N N . ILE A 1 381 ? 20.161 -2.845 109.290 1.00 75.70 356 ILE A N 1
ATOM 2638 C CA . ILE A 1 381 ? 19.047 -1.901 109.378 1.00 72.36 356 ILE A CA 1
ATOM 2639 C C . ILE A 1 381 ? 18.326 -1.865 108.031 1.00 70.14 356 ILE A C 1
ATOM 2640 O O . ILE A 1 381 ? 17.116 -2.037 107.959 1.00 70.05 356 ILE A O 1
ATOM 2645 N N . ALA A 1 382 ? 19.092 -1.662 106.973 1.00 69.46 357 ALA A N 1
ATOM 2646 C CA . ALA A 1 382 ? 18.560 -1.654 105.613 1.00 69.34 357 ALA A CA 1
ATOM 2647 C C . ALA A 1 382 ? 17.904 -2.971 105.192 1.00 71.28 357 ALA A C 1
ATOM 2648 O O . ALA A 1 382 ? 16.875 -2.969 104.510 1.00 69.50 357 ALA A O 1
ATOM 2650 N N . ARG A 1 383 ? 18.506 -4.091 105.597 1.00 75.27 358 ARG A N 1
ATOM 2651 C CA . ARG A 1 383 ? 17.971 -5.435 105.284 1.00 76.77 358 ARG A CA 1
ATOM 2652 C C . ARG A 1 383 ? 16.617 -5.690 105.936 1.00 71.85 358 ARG A C 1
ATOM 2653 O O . ARG A 1 383 ? 15.711 -6.206 105.289 1.00 69.52 358 ARG A O 1
ATOM 2661 N N . VAL A 1 384 ? 16.484 -5.295 107.200 1.00 69.40 359 VAL A N 1
ATOM 2662 C CA . VAL A 1 384 ? 15.209 -5.382 107.914 1.00 67.76 359 VAL A CA 1
ATOM 2663 C C . VAL A 1 384 ? 14.159 -4.540 107.204 1.00 64.74 359 VAL A C 1
ATOM 2664 O O . VAL A 1 384 ? 13.075 -5.014 106.893 1.00 64.87 359 VAL A O 1
ATOM 2668 N N . ASN A 1 385 ? 14.497 -3.287 106.938 1.00 63.50 360 ASN A N 1
ATOM 2669 C CA . ASN A 1 385 ? 13.590 -2.379 106.214 1.00 61.89 360 ASN A CA 1
ATOM 2670 C C . ASN A 1 385 ? 13.163 -2.958 104.868 1.00 61.71 360 ASN A C 1
ATOM 2671 O O . ASN A 1 385 ? 11.988 -2.920 104.504 1.00 59.12 360 ASN A O 1
ATOM 2676 N N . ASP A 1 386 ? 14.138 -3.489 104.142 1.00 63.34 361 ASP A N 1
ATOM 2677 C CA . ASP A 1 386 ? 13.911 -4.034 102.815 1.00 65.13 361 ASP A CA 1
ATOM 2678 C C . ASP A 1 386 ? 12.996 -5.271 102.867 1.00 66.98 361 ASP A C 1
ATOM 2679 O O . ASP A 1 386 ? 12.033 -5.344 102.110 1.00 67.04 361 ASP A O 1
ATOM 2684 N N . SER A 1 387 ? 13.257 -6.205 103.785 1.00 66.85 362 SER A N 1
ATOM 2685 C CA . SER A 1 387 ? 12.381 -7.375 103.948 1.00 68.51 362 SER A CA 1
ATOM 2686 C C . SER A 1 387 ? 10.945 -7.004 104.265 1.00 65.21 362 SER A C 1
ATOM 2687 O O . SER A 1 387 ? 10.023 -7.543 103.660 1.00 65.60 362 SER A O 1
ATOM 2690 N N . VAL A 1 388 ? 10.764 -6.107 105.227 1.00 62.46 363 VAL A N 1
ATOM 2691 C CA . VAL A 1 388 ? 9.426 -5.784 105.708 1.00 61.78 363 VAL A CA 1
ATOM 2692 C C . VAL A 1 388 ? 8.669 -5.066 104.614 1.00 61.73 363 VAL A C 1
ATOM 2693 O O . VAL A 1 388 ? 7.504 -5.340 104.394 1.00 62.96 363 VAL A O 1
ATOM 2697 N N . LEU A 1 389 ? 9.339 -4.149 103.933 1.00 62.71 364 LEU A N 1
ATOM 2698 C CA . LEU A 1 389 ? 8.716 -3.388 102.856 1.00 65.40 364 LEU A CA 1
ATOM 2699 C C . LEU A 1 389 ? 8.201 -4.279 101.721 1.00 67.60 364 LEU A C 1
ATOM 2700 O O . LEU A 1 389 ? 7.090 -4.073 101.244 1.00 66.27 364 LEU A O 1
ATOM 2705 N N . ASN A 1 390 ? 9.019 -5.254 101.305 1.00 71.57 365 ASN A N 1
ATOM 2706 C CA . ASN A 1 390 ? 8.648 -6.216 100.254 1.00 76.78 365 ASN A CA 1
ATOM 2707 C C . ASN A 1 390 ? 7.452 -7.078 100.644 1.00 75.10 365 ASN A C 1
ATOM 2708 O O . ASN A 1 390 ? 6.504 -7.228 99.868 1.00 74.08 365 ASN A O 1
ATOM 2713 N N . GLN A 1 391 ? 7.510 -7.636 101.847 1.00 73.75 366 GLN A N 1
ATOM 2714 C CA . GLN A 1 391 ? 6.419 -8.451 102.378 1.00 74.55 366 GLN A CA 1
ATOM 2715 C C . GLN A 1 391 ? 5.081 -7.731 102.386 1.00 72.28 366 GLN A C 1
ATOM 2716 O O . GLN A 1 391 ? 4.094 -8.296 101.945 1.00 72.32 366 GLN A O 1
ATOM 2722 N N . VAL A 1 392 ? 5.047 -6.491 102.878 1.00 70.05 367 VAL A N 1
ATOM 2723 C CA . VAL A 1 392 ? 3.777 -5.749 103.000 1.00 69.39 367 VAL A CA 1
ATOM 2724 C C . VAL A 1 392 ? 3.222 -5.336 101.627 1.00 70.34 367 VAL A C 1
ATOM 2725 O O . VAL A 1 392 ? 2.031 -5.488 101.375 1.00 70.90 367 VAL A O 1
ATOM 2729 N N . CYS A 1 393 ? 4.077 -4.814 100.755 1.00 72.49 368 CYS A N 1
ATOM 2730 C CA . CYS A 1 393 ? 3.607 -4.236 99.488 1.00 76.50 368 CYS A CA 1
ATOM 2731 C C . CYS A 1 393 ? 3.304 -5.250 98.371 1.00 81.01 368 CYS A C 1
ATOM 2732 O O . CYS A 1 393 ? 2.667 -4.881 97.385 1.00 81.78 368 CYS A O 1
ATOM 2735 N N . LYS A 1 394 ? 3.694 -6.520 98.527 1.00 85.10 369 LYS A N 1
ATOM 2736 C CA . LYS A 1 394 ? 3.251 -7.545 97.566 1.00 89.92 369 LYS A CA 1
ATOM 2737 C C . LYS A 1 394 ? 1.740 -7.839 97.695 1.00 92.33 369 LYS A C 1
ATOM 2738 O O . LYS A 1 394 ? 1.111 -8.233 96.718 1.00 91.79 369 LYS A O 1
ATOM 2744 N N . GLN A 1 395 ? 1.144 -7.579 98.865 1.00 95.94 370 GLN A N 1
ATOM 2745 C CA . GLN A 1 395 ? -0.305 -7.768 99.053 1.00 101.61 370 GLN A CA 1
ATOM 2746 C C . GLN A 1 395 ? -1.042 -6.714 98.218 1.00 107.13 370 GLN A C 1
ATOM 2747 O O . GLN A 1 395 ? -0.405 -5.871 97.590 1.00 110.67 370 GLN A O 1
ATOM 2753 N N . SER A 1 396 ? -2.374 -6.760 98.201 1.00 113.42 371 SER A N 1
ATOM 2754 C CA . SER A 1 396 ? -3.174 -5.789 97.414 1.00 115.11 371 SER A CA 1
ATOM 2755 C C . SER A 1 396 ? -4.262 -5.064 98.222 1.00 111.38 371 SER A C 1
ATOM 2756 O O . SER A 1 396 ? -4.346 -5.194 99.439 1.00 104.58 371 SER A O 1
ATOM 2759 N N . LEU A 1 401 ? -10.341 3.749 101.068 1.00 98.79 376 LEU A N 1
ATOM 2760 C CA . LEU A 1 401 ? -9.922 5.069 101.565 1.00 99.32 376 LEU A CA 1
ATOM 2761 C C . LEU A 1 401 ? -9.215 4.949 102.929 1.00 92.85 376 LEU A C 1
ATOM 2762 O O . LEU A 1 401 ? -9.785 4.421 103.887 1.00 89.40 376 LEU A O 1
ATOM 2767 N N . ASP A 1 402 ? -7.983 5.449 102.997 1.00 86.57 377 ASP A N 1
ATOM 2768 C CA . ASP A 1 402 ? -7.189 5.425 104.230 1.00 84.19 377 ASP A CA 1
ATOM 2769 C C . ASP A 1 402 ? -7.671 6.442 105.278 1.00 82.43 377 ASP A C 1
ATOM 2770 O O . ASP A 1 402 ? -8.216 7.492 104.941 1.00 83.43 377 ASP A O 1
ATOM 2775 N N . SER A 1 403 ? -7.459 6.101 106.547 1.00 79.01 378 SER A N 1
ATOM 2776 C CA . SER A 1 403 ? -7.646 7.014 107.680 1.00 78.26 378 SER A CA 1
ATOM 2777 C C . SER A 1 403 ? -6.402 6.966 108.564 1.00 78.21 378 SER A C 1
ATOM 2778 O O . SER A 1 403 ? -5.526 6.111 108.365 1.00 77.89 378 SER A O 1
ATOM 2781 N N . LEU A 1 404 ? -6.337 7.870 109.543 1.00 78.67 379 LEU A N 1
ATOM 2782 C CA . LEU A 1 404 ? -5.266 7.849 110.547 1.00 79.49 379 LEU A CA 1
ATOM 2783 C C . LEU A 1 404 ? -5.296 6.539 111.340 1.00 79.62 379 LEU A C 1
ATOM 2784 O O . LEU A 1 404 ? -4.244 5.953 111.617 1.00 78.80 379 LEU A O 1
ATOM 2789 N N . GLU A 1 405 ? -6.501 6.093 111.692 1.00 81.31 380 GLU A N 1
ATOM 2790 C CA . GLU A 1 405 ? -6.695 4.821 112.387 1.00 84.69 380 GLU A CA 1
ATOM 2791 C C . GLU A 1 405 ? -6.144 3.631 111.577 1.00 80.88 380 GLU A C 1
ATOM 2792 O O . GLU A 1 405 ? -5.361 2.839 112.118 1.00 80.97 380 GLU A O 1
ATOM 2798 N N . SER A 1 406 ? -6.536 3.514 110.300 1.00 76.03 381 SER A N 1
ATOM 2799 C CA . SER A 1 406 ? -6.118 2.366 109.461 1.00 72.87 381 SER A CA 1
ATOM 2800 C C . SER A 1 406 ? -4.609 2.348 109.185 1.00 69.60 381 SER A C 1
ATOM 2801 O O . SER A 1 406 ? -3.986 1.291 109.191 1.00 69.06 381 SER A O 1
ATOM 2804 N N . LEU A 1 407 ? -4.017 3.524 109.004 1.00 67.74 382 LEU A N 1
ATOM 2805 C CA . LEU A 1 407 ? -2.561 3.645 108.867 1.00 66.09 382 LEU A CA 1
ATOM 2806 C C . LEU A 1 407 ? -1.790 3.351 110.170 1.00 66.08 382 LEU A C 1
ATOM 2807 O O . LEU A 1 407 ? -0.700 2.787 110.125 1.00 63.11 382 LEU A O 1
ATOM 2812 N N . LEU A 1 408 ? -2.322 3.761 111.319 1.00 69.28 383 LEU A N 1
ATOM 2813 C CA . LEU A 1 408 ? -1.742 3.337 112.613 1.00 72.62 383 LEU A CA 1
ATOM 2814 C C . LEU A 1 408 ? -1.772 1.802 112.762 1.00 71.43 383 LEU A C 1
ATOM 2815 O O . LEU A 1 408 ? -0.841 1.213 113.286 1.00 68.86 383 LEU A O 1
ATOM 2820 N N . GLU A 1 409 ? -2.854 1.183 112.304 1.00 71.70 384 GLU A N 1
ATOM 2821 C CA . GLU A 1 409 ? -3.010 -0.280 112.288 1.00 75.23 384 GLU A CA 1
ATOM 2822 C C . GLU A 1 409 ? -1.918 -0.931 111.401 1.00 71.04 384 GLU A C 1
ATOM 2823 O O . GLU A 1 409 ? -1.266 -1.909 111.771 1.00 67.63 384 GLU A O 1
ATOM 2829 N N . LEU A 1 410 ? -1.705 -0.335 110.242 1.00 66.62 385 LEU A N 1
ATOM 2830 C CA . LEU A 1 410 ? -0.642 -0.760 109.357 1.00 66.37 385 LEU A CA 1
ATOM 2831 C C . LEU A 1 410 ? 0.760 -0.554 109.964 1.00 65.60 385 LEU A C 1
ATOM 2832 O O . LEU A 1 410 ? 1.650 -1.404 109.804 1.00 64.55 385 LEU A O 1
ATOM 2837 N N . ASP A 1 411 ? 0.940 0.558 110.677 1.00 63.71 386 ASP A N 1
ATOM 2838 C CA . ASP A 1 411 ? 2.176 0.831 111.404 1.00 64.35 386 ASP A CA 1
ATOM 2839 C C . ASP A 1 411 ? 2.467 -0.326 112.378 1.00 65.27 386 ASP A C 1
ATOM 2840 O O . ASP A 1 411 ? 3.583 -0.836 112.446 1.00 64.60 386 ASP A O 1
ATOM 2845 N N . ARG A 1 412 ? 1.439 -0.733 113.119 1.00 68.45 387 ARG A N 1
ATOM 2846 C CA . ARG A 1 412 ? 1.536 -1.827 114.098 1.00 68.87 387 ARG A CA 1
ATOM 2847 C C . ARG A 1 412 ? 1.879 -3.171 113.434 1.00 67.02 387 ARG A C 1
ATOM 2848 O O . ARG A 1 412 ? 2.754 -3.901 113.915 1.00 65.33 387 ARG A O 1
ATOM 2856 N N . MET A 1 413 ? 1.189 -3.492 112.339 1.00 64.97 388 MET A N 1
ATOM 2857 C CA . MET A 1 413 ? 1.470 -4.717 111.572 1.00 64.17 388 MET A CA 1
ATOM 2858 C C . MET A 1 413 ? 2.916 -4.751 111.107 1.00 61.71 388 MET A C 1
ATOM 2859 O O . MET A 1 413 ? 3.565 -5.786 111.203 1.00 63.03 388 MET A O 1
ATOM 2864 N N . ALA A 1 414 ? 3.419 -3.614 110.628 1.00 59.37 389 ALA A N 1
ATOM 2865 C CA . ALA A 1 414 ? 4.798 -3.514 110.146 1.00 58.44 389 ALA A CA 1
ATOM 2866 C C . ALA A 1 414 ? 5.833 -3.693 111.247 1.00 58.84 389 ALA A C 1
ATOM 2867 O O . ALA A 1 414 ? 6.838 -4.375 111.069 1.00 60.02 389 ALA A O 1
ATOM 2869 N N . ARG A 1 415 ? 5.574 -3.099 112.398 1.00 60.06 390 ARG A N 1
ATOM 2870 C CA . ARG A 1 415 ? 6.399 -3.356 113.597 1.00 61.80 390 ARG A CA 1
ATOM 2871 C C . ARG A 1 415 ? 6.488 -4.843 113.961 1.00 62.13 390 ARG A C 1
ATOM 2872 O O . ARG A 1 415 ? 7.578 -5.351 114.247 1.00 61.77 390 ARG A O 1
ATOM 2880 N N . THR A 1 416 ? 5.353 -5.535 113.950 1.00 62.62 391 THR A N 1
ATOM 2881 C CA . THR A 1 416 ? 5.326 -6.965 114.253 1.00 64.84 391 THR A CA 1
ATOM 2882 C C . THR A 1 416 ? 6.231 -7.738 113.289 1.00 67.10 391 THR A C 1
ATOM 2883 O O . THR A 1 416 ? 7.017 -8.598 113.710 1.00 69.62 391 THR A O 1
ATOM 2887 N N . LEU A 1 417 ? 6.116 -7.432 112.000 1.00 66.08 392 LEU A N 1
ATOM 2888 C CA . LEU A 1 417 ? 6.962 -8.067 110.991 1.00 67.08 392 LEU A CA 1
ATOM 2889 C C . LEU A 1 417 ? 8.425 -7.741 111.174 1.00 65.60 392 LEU A C 1
ATOM 2890 O O . LEU A 1 417 ? 9.277 -8.619 111.019 1.00 66.23 392 LEU A O 1
ATOM 2895 N N . ALA A 1 418 ? 8.710 -6.475 111.462 1.00 63.47 393 ALA A N 1
ATOM 2896 C CA . ALA A 1 418 ? 10.084 -6.054 111.702 1.00 63.99 393 ALA A CA 1
ATOM 2897 C C . ALA A 1 418 ? 10.705 -6.815 112.884 1.00 66.79 393 ALA A C 1
ATOM 2898 O O . ALA A 1 418 ? 11.834 -7.297 112.767 1.00 67.65 393 ALA A O 1
ATOM 2900 N N . ASP A 1 419 ? 9.953 -6.952 113.989 1.00 69.27 394 ASP A N 1
ATOM 2901 C CA . ASP A 1 419 ? 10.373 -7.764 115.175 1.00 72.66 394 ASP A CA 1
ATOM 2902 C C . ASP A 1 419 ? 10.793 -9.178 114.785 1.00 72.98 394 ASP A C 1
ATOM 2903 O O . ASP A 1 419 ? 11.792 -9.714 115.288 1.00 72.80 394 ASP A O 1
ATOM 2908 N N . GLU A 1 420 ? 10.010 -9.776 113.897 1.00 73.59 395 GLU A N 1
ATOM 2909 C CA . GLU A 1 420 ? 10.299 -11.109 113.403 1.00 76.88 395 GLU A CA 1
ATOM 2910 C C . GLU A 1 420 ? 11.565 -11.172 112.529 1.00 78.35 395 GLU A C 1
ATOM 2911 O O . GLU A 1 420 ? 12.327 -12.137 112.626 1.00 81.51 395 GLU A O 1
ATOM 2917 N N . VAL A 1 421 ? 11.787 -10.162 111.688 1.00 76.57 396 VAL A N 1
ATOM 2918 C CA . VAL A 1 421 ? 12.991 -10.123 110.838 1.00 77.75 396 V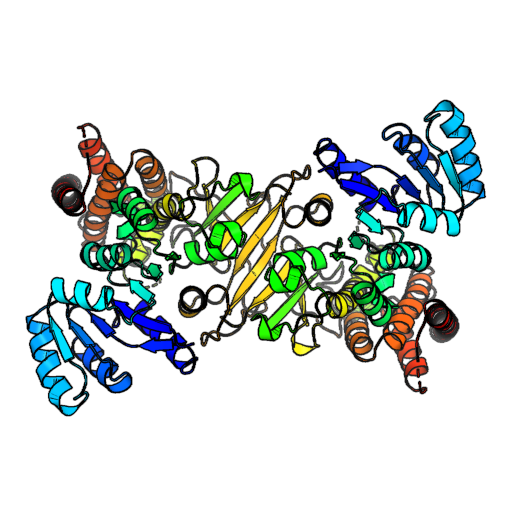AL A CA 1
ATOM 2919 C C . VAL A 1 421 ? 14.244 -9.858 111.682 1.00 79.58 396 VAL A C 1
ATOM 2920 O O . VAL A 1 421 ? 15.309 -10.403 111.395 1.00 80.86 396 VAL A O 1
ATOM 2924 N N . VAL A 1 422 ? 14.106 -9.026 112.714 1.00 81.45 397 VAL A N 1
ATOM 2925 C CA . VAL A 1 422 ? 15.178 -8.819 113.711 1.00 85.28 397 VAL A CA 1
ATOM 2926 C C . VAL A 1 422 ? 15.659 -10.137 114.353 1.00 90.79 397 VAL A C 1
ATOM 2927 O O . VAL A 1 422 ? 16.864 -10.320 114.540 1.00 92.69 397 VAL A O 1
ATOM 2931 N N . ARG A 1 423 ? 14.735 -11.047 114.673 1.00 96.33 398 ARG A N 1
ATOM 2932 C CA . ARG A 1 423 ? 15.098 -12.396 115.175 1.00 104.54 398 ARG A CA 1
ATOM 2933 C C . ARG A 1 423 ? 15.857 -13.266 114.149 1.00 106.67 398 ARG A C 1
ATOM 2934 O O . ARG A 1 423 ? 16.842 -13.922 114.501 1.00 107.29 398 ARG A O 1
ATOM 2942 N N . GLU A 1 424 ? 15.374 -13.285 112.904 1.00 109.67 399 GLU A N 1
ATOM 2943 C CA . GLU A 1 424 ? 16.074 -13.944 111.772 1.00 113.03 399 GLU A CA 1
ATOM 2944 C C . GLU A 1 424 ? 17.532 -13.463 111.667 1.00 113.79 399 GLU A C 1
ATOM 2945 O O . GLU A 1 424 ? 18.463 -14.272 111.599 1.00 113.74 399 GLU A O 1
ATOM 2951 N N . ARG A 1 425 ? 17.703 -12.141 111.673 1.00 113.96 400 ARG A N 1
ATOM 2952 C CA . ARG A 1 425 ? 19.033 -11.514 111.587 1.00 115.66 400 ARG A CA 1
ATOM 2953 C C . ARG A 1 425 ? 19.915 -11.723 112.829 1.00 118.06 400 ARG A C 1
ATOM 2954 O O . ARG A 1 425 ? 21.130 -11.851 112.695 1.00 119.58 400 ARG A O 1
ATOM 2962 N N . ALA A 1 426 ? 19.306 -11.783 114.015 1.00 120.21 401 ALA A N 1
ATOM 2963 C CA . ALA A 1 426 ? 19.993 -12.254 115.239 1.00 122.70 401 ALA A CA 1
ATOM 2964 C C . ALA A 1 426 ? 20.128 -13.778 115.225 1.00 121.76 401 ALA A C 1
ATOM 2965 O O . ALA A 1 426 ? 21.074 -14.328 115.780 1.00 120.78 401 ALA A O 1
ATOM 2967 N N . GLY B 1 25 ? -0.399 37.924 73.318 1.00 110.10 0 GLY B N 1
ATOM 2968 C CA . GLY B 1 25 ? 0.584 37.062 74.054 1.00 107.42 0 GLY B CA 1
ATOM 2969 C C . GLY B 1 25 ? 2.053 37.340 73.753 1.00 102.66 0 GLY B C 1
ATOM 2970 O O . GLY B 1 25 ? 2.888 37.358 74.673 1.00 98.98 0 GLY B O 1
ATOM 2971 N N . MET B 1 26 ? 2.360 37.562 72.472 1.00 99.77 1 MET B N 1
ATOM 2972 C CA . MET B 1 26 ? 3.746 37.765 72.004 1.00 96.56 1 MET B CA 1
ATOM 2973 C C . MET B 1 26 ? 4.401 39.065 72.499 1.00 89.37 1 MET B C 1
ATOM 2974 O O . MET B 1 26 ? 3.846 40.159 72.373 1.00 91.21 1 MET B O 1
ATOM 2979 N N . GLN B 1 27 ? 5.584 38.925 73.079 1.00 80.32 2 GLN B N 1
ATOM 2980 C CA . GLN B 1 27 ? 6.379 40.067 73.490 1.00 77.15 2 GLN B CA 1
ATOM 2981 C C . GLN B 1 27 ? 7.233 40.517 72.289 1.00 73.31 2 GLN B C 1
ATOM 2982 O O . GLN B 1 27 ? 7.938 39.705 71.671 1.00 68.91 2 GLN B O 1
ATOM 2988 N N . LYS B 1 28 ? 7.148 41.803 71.956 1.00 70.47 3 LYS B N 1
ATOM 2989 C CA . LYS B 1 28 ? 7.883 42.362 70.830 1.00 69.53 3 LYS B CA 1
ATOM 2990 C C . LYS B 1 28 ? 9.120 43.121 71.277 1.00 64.97 3 LYS B C 1
ATOM 2991 O O . LYS B 1 28 ? 9.023 44.051 72.064 1.00 64.82 3 LYS B O 1
ATOM 2997 N N . LEU B 1 29 ? 10.267 42.739 70.715 1.00 63.37 4 LEU B N 1
ATOM 2998 C CA . LEU B 1 29 ? 11.577 43.246 71.100 1.00 62.61 4 LEU B CA 1
ATOM 2999 C C . LEU B 1 29 ? 12.302 44.079 70.049 1.00 60.91 4 LEU B C 1
ATOM 3000 O O . LEU B 1 29 ? 12.238 43.810 68.842 1.00 62.02 4 LEU B O 1
ATOM 3005 N N . THR B 1 30 ? 12.998 45.094 70.533 1.00 58.25 5 THR B N 1
ATOM 3006 C CA . THR B 1 30 ? 14.056 45.760 69.807 1.00 57.09 5 THR B CA 1
ATOM 3007 C C . THR B 1 30 ? 15.338 45.373 70.510 1.00 56.63 5 THR B C 1
ATOM 3008 O O . THR B 1 30 ? 15.425 45.487 71.730 1.00 58.38 5 THR B O 1
ATOM 3012 N N . ILE B 1 31 ? 16.332 44.927 69.754 1.00 54.93 6 ILE B N 1
ATOM 3013 C CA . ILE B 1 31 ? 17.641 44.622 70.312 1.00 53.77 6 ILE B CA 1
ATOM 3014 C C . ILE B 1 31 ? 18.662 45.679 69.889 1.00 55.48 6 ILE B C 1
ATOM 3015 O O . ILE B 1 31 ? 19.012 45.767 68.717 1.00 57.66 6 ILE B O 1
ATOM 3020 N N . LEU B 1 32 ? 19.099 46.506 70.845 1.00 55.98 7 LEU B N 1
ATOM 3021 C CA . LEU B 1 32 ? 20.187 47.484 70.623 1.00 56.13 7 LEU B CA 1
ATOM 3022 C C . LEU B 1 32 ? 21.479 46.80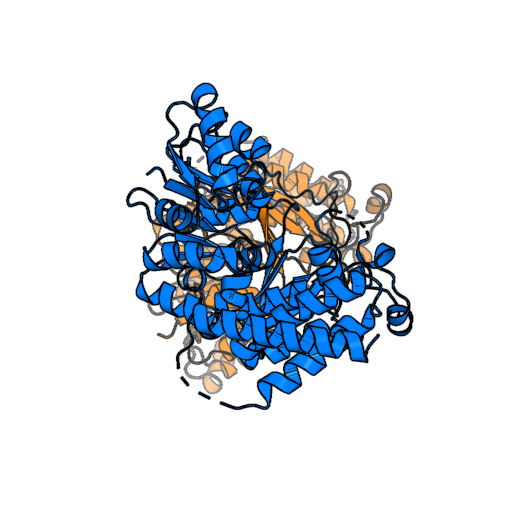1 70.991 1.00 56.03 7 LEU B C 1
ATOM 3023 O O . LEU B 1 32 ? 21.665 46.433 72.151 1.00 58.81 7 LEU B O 1
ATOM 3028 N N . GLY B 1 33 ? 22.340 46.588 70.007 1.00 56.92 8 GLY B N 1
ATOM 3029 C CA . GLY B 1 33 ? 23.618 45.885 70.195 1.00 57.69 8 GLY B CA 1
ATOM 3030 C C . GLY B 1 33 ? 23.554 44.420 69.798 1.00 56.85 8 GLY B C 1
ATOM 3031 O O . GLY B 1 33 ? 24.035 43.559 70.514 1.00 60.03 8 GLY B O 1
ATOM 3032 N N . ALA B 1 34 ? 22.964 44.128 68.650 1.00 57.14 9 ALA B N 1
ATOM 3033 C CA . ALA B 1 34 ? 22.651 42.745 68.289 1.00 56.43 9 ALA B CA 1
ATOM 3034 C C . ALA B 1 34 ? 23.847 41.882 67.917 1.00 57.50 9 ALA B C 1
ATOM 3035 O O . ALA B 1 34 ? 23.738 40.657 67.938 1.00 59.16 9 ALA B O 1
ATOM 3037 N N . THR B 1 35 ? 24.964 42.500 67.537 1.00 59.49 10 THR B N 1
ATOM 3038 C CA . THR B 1 35 ? 26.104 41.767 66.973 1.00 61.42 10 THR B CA 1
ATOM 3039 C C . THR B 1 35 ? 27.129 41.367 68.024 1.00 61.95 10 THR B C 1
ATOM 3040 O O . THR B 1 35 ? 28.082 40.666 67.707 1.00 64.04 10 THR B O 1
ATOM 3044 N N . GLY B 1 36 ? 26.965 41.832 69.262 1.00 62.42 11 GLY B N 1
ATOM 3045 C CA . GLY B 1 36 ? 27.831 41.414 70.377 1.00 61.85 11 GLY B CA 1
ATOM 3046 C C . GLY B 1 36 ? 27.361 40.139 71.045 1.00 61.82 11 GLY B C 1
ATOM 3047 O O . GLY B 1 36 ? 26.351 39.545 70.652 1.00 63.34 11 GLY B O 1
ATOM 3048 N N . SER B 1 37 ? 28.094 39.712 72.068 1.00 61.16 12 SER B N 1
ATOM 3049 C CA . SER B 1 37 ? 27.797 38.448 72.742 1.00 60.98 12 SER B CA 1
ATOM 3050 C C . SER B 1 37 ? 26.455 38.481 73.500 1.00 56.14 12 SER B C 1
ATOM 3051 O O . SER B 1 37 ? 25.764 37.465 73.580 1.00 56.20 12 SER B O 1
ATOM 3054 N N . ILE B 1 38 ? 26.100 39.639 74.039 1.00 52.20 13 ILE B N 1
ATOM 3055 C CA . ILE B 1 38 ? 24.824 39.818 74.711 1.00 52.72 13 ILE B CA 1
ATOM 3056 C C . ILE B 1 38 ? 23.686 39.673 73.702 1.00 52.64 13 ILE B C 1
ATOM 3057 O O . ILE B 1 38 ? 22.675 38.989 73.964 1.00 56.09 13 ILE B O 1
ATOM 3062 N N . GLY B 1 39 ? 23.833 40.336 72.562 1.00 53.29 14 GLY B N 1
ATOM 3063 C CA . GLY B 1 39 ? 22.903 40.170 71.420 1.00 51.99 14 GLY B CA 1
ATOM 3064 C C . GLY B 1 39 ? 22.733 38.727 70.984 1.00 51.57 14 GLY B C 1
ATOM 3065 O O . GLY B 1 39 ? 21.611 38.258 70.797 1.00 52.73 14 GLY B O 1
ATOM 3066 N N . ALA B 1 40 ? 23.850 38.010 70.866 1.00 50.88 15 ALA B N 1
ATOM 3067 C CA . ALA B 1 40 ? 23.833 36.593 70.483 1.00 51.93 15 ALA B CA 1
ATOM 3068 C C . ALA B 1 40 ? 23.109 35.727 71.517 1.00 54.77 15 ALA B C 1
ATOM 3069 O O . ALA B 1 40 ? 22.251 34.922 71.163 1.00 59.15 15 ALA B O 1
ATOM 3071 N N . SER B 1 41 ? 23.449 35.899 72.795 1.00 54.27 16 SER B N 1
ATOM 3072 C CA . SER B 1 41 ? 22.725 35.227 73.880 1.00 53.05 16 SER B CA 1
ATOM 3073 C C . SER B 1 41 ? 21.237 35.542 73.893 1.00 51.56 16 SER B C 1
ATOM 3074 O O . SER B 1 41 ? 20.426 34.673 74.197 1.00 53.14 16 SER B O 1
ATOM 3077 N N . THR B 1 42 ? 20.869 36.790 73.629 1.00 50.23 17 THR B N 1
ATOM 3078 C CA . THR B 1 42 ? 19.457 37.151 73.613 1.00 49.76 17 THR B CA 1
ATOM 3079 C C . THR B 1 42 ? 18.747 36.367 72.493 1.00 51.79 17 THR B C 1
ATOM 3080 O O . THR B 1 42 ? 17.652 35.803 72.696 1.00 52.95 17 THR B O 1
ATOM 3084 N N . LEU B 1 43 ? 19.385 36.301 71.336 1.00 52.00 18 LEU B N 1
ATOM 3085 C CA . LEU B 1 43 ? 18.774 35.656 70.173 1.00 56.13 18 LEU B CA 1
ATOM 3086 C C . LEU B 1 43 ? 18.641 34.143 70.342 1.00 56.39 18 LEU B C 1
ATOM 3087 O O . LEU B 1 43 ? 17.672 33.571 69.886 1.00 55.75 18 LEU B O 1
ATOM 3092 N N . LYS B 1 44 ? 19.594 33.525 71.039 1.00 59.03 19 LYS B N 1
ATOM 3093 C CA . LYS B 1 44 ? 19.525 32.102 71.456 1.00 60.46 19 LYS B CA 1
ATOM 3094 C C . LYS B 1 44 ? 18.305 31.818 72.315 1.00 58.83 19 LYS B C 1
ATOM 3095 O O . LYS B 1 44 ? 17.658 30.792 72.152 1.00 62.01 19 LYS B O 1
ATOM 3101 N N . VAL B 1 45 ? 18.002 32.712 73.244 1.00 56.23 20 VAL B N 1
ATOM 3102 C CA . VAL B 1 45 ? 16.826 32.541 74.094 1.00 56.94 20 VAL B CA 1
ATOM 3103 C C . VAL B 1 45 ? 15.560 32.698 73.265 1.00 56.43 20 VAL B C 1
ATOM 3104 O O . VAL B 1 45 ? 14.600 31.949 73.438 1.00 56.91 20 VAL B O 1
ATOM 3108 N N . ILE B 1 46 ? 15.541 33.695 72.398 1.00 56.12 21 ILE B N 1
ATOM 3109 C CA . ILE B 1 46 ? 14.365 33.905 71.535 1.00 59.80 21 ILE B CA 1
ATOM 3110 C C . ILE B 1 46 ? 14.158 32.690 70.630 1.00 60.89 21 ILE B C 1
ATOM 3111 O O . ILE B 1 46 ? 13.023 32.264 70.427 1.00 60.96 21 ILE B O 1
ATOM 3116 N N . GLU B 1 47 ? 15.259 32.131 70.136 1.00 62.05 22 GLU B N 1
ATOM 3117 C CA . GLU B 1 47 ? 15.238 30.929 69.286 1.00 66.39 22 GLU B CA 1
ATOM 3118 C C . GLU B 1 47 ? 14.594 29.715 69.983 1.00 67.17 22 GLU B C 1
ATOM 3119 O O . GLU B 1 47 ? 13.873 28.949 69.367 1.00 67.02 22 GLU B O 1
ATOM 3125 N N . GLN B 1 48 ? 14.829 29.577 71.288 1.00 66.11 23 GLN B N 1
ATOM 3126 C CA . GLN B 1 48 ? 14.220 28.528 72.098 1.00 66.18 23 GLN B CA 1
ATOM 3127 C C . GLN B 1 48 ? 12.730 28.734 72.341 1.00 64.99 23 GLN B C 1
ATOM 3128 O O . GLN B 1 48 ? 12.054 27.807 72.756 1.00 66.70 23 GLN B O 1
ATOM 3134 N N . ASN B 1 49 ? 12.237 29.954 72.146 1.00 62.76 24 ASN B N 1
ATOM 3135 C CA . ASN B 1 49 ? 10.872 30.346 72.509 1.00 63.72 24 ASN B CA 1
ATOM 3136 C C . ASN B 1 49 ? 10.153 31.146 71.408 1.00 65.98 24 ASN B C 1
ATOM 3137 O O . ASN B 1 49 ? 9.672 32.252 71.663 1.00 67.22 24 ASN B O 1
ATOM 3142 N N . PRO B 1 50 ? 10.040 30.585 70.188 1.00 69.47 25 PRO B N 1
ATOM 3143 C CA . PRO B 1 50 ? 9.405 31.326 69.066 1.00 71.07 25 PRO B CA 1
ATOM 3144 C C . PRO B 1 50 ? 7.922 31.662 69.278 1.00 74.39 25 PRO B C 1
ATOM 3145 O O . PRO B 1 50 ? 7.423 32.604 68.702 1.00 75.68 25 PRO B O 1
ATOM 3149 N N . ASP B 1 51 ? 7.234 30.909 70.121 1.00 79.83 26 ASP B N 1
ATOM 3150 C CA . ASP B 1 51 ? 5.849 31.244 70.499 1.00 83.97 26 ASP B CA 1
ATOM 3151 C C . ASP B 1 51 ? 5.690 32.444 71.470 1.00 80.46 26 ASP B C 1
ATOM 3152 O O . ASP B 1 51 ? 4.585 32.943 71.635 1.00 81.93 26 ASP B O 1
ATOM 3157 N N . LYS B 1 52 ? 6.771 32.906 72.101 1.00 76.23 27 LYS B N 1
ATOM 3158 C CA . LYS B 1 52 ? 6.687 33.975 73.113 1.00 74.88 27 LYS B CA 1
ATOM 3159 C C . LYS B 1 52 ? 7.312 35.303 72.729 1.00 71.33 27 LYS B C 1
ATOM 3160 O O . LYS B 1 52 ? 6.824 36.347 73.164 1.00 70.37 27 LYS B O 1
ATOM 3166 N N . PHE B 1 53 ? 8.403 35.264 71.965 1.00 67.92 28 PHE B N 1
ATOM 3167 C CA . PHE B 1 53 ? 9.168 36.458 71.655 1.00 67.39 28 PHE B CA 1
ATOM 3168 C C . PHE B 1 53 ? 9.284 36.655 70.148 1.00 72.07 28 PHE B C 1
ATOM 3169 O O . PHE B 1 53 ? 9.422 35.695 69.392 1.00 76.40 28 PHE B O 1
ATOM 3177 N N . SER B 1 54 ? 9.250 37.913 69.716 1.00 71.79 29 SER B N 1
ATOM 3178 C CA . SER B 1 54 ? 9.440 38.237 68.326 1.00 71.32 29 SER B CA 1
ATOM 3179 C C . SER B 1 54 ? 10.304 39.483 68.164 1.00 68.42 29 SER B C 1
ATOM 3180 O O . SER B 1 54 ? 10.094 40.502 68.832 1.00 68.17 29 SER B O 1
ATOM 3183 N N . VAL B 1 55 ? 11.253 39.397 67.239 1.00 65.34 30 VAL B N 1
ATOM 3184 C CA . VAL B 1 55 ? 12.204 40.463 66.980 1.00 62.45 30 VAL B CA 1
ATOM 3185 C C . VAL B 1 55 ? 11.643 41.430 65.942 1.00 62.21 30 VAL B C 1
ATOM 3186 O O . VAL B 1 55 ? 11.491 41.084 64.784 1.00 64.07 30 VAL B O 1
ATOM 3190 N N . VAL B 1 56 ? 11.346 42.647 66.382 1.00 62.13 31 VAL B N 1
ATOM 3191 C CA . VAL B 1 56 ? 10.859 43.734 65.529 1.00 62.14 31 VAL B CA 1
ATOM 3192 C C . VAL B 1 56 ? 12.017 44.489 64.885 1.00 61.35 31 VAL B C 1
ATOM 3193 O O . VAL B 1 56 ? 11.969 44.789 63.687 1.00 62.94 31 VAL B O 1
ATOM 3197 N N . ALA B 1 57 ? 13.026 44.825 65.685 1.00 57.74 32 ALA B N 1
ATOM 3198 C CA . ALA B 1 57 ? 14.150 45.612 65.208 1.00 56.88 32 ALA B CA 1
ATOM 3199 C C . ALA B 1 57 ? 15.462 45.119 65.759 1.00 55.96 32 ALA B C 1
ATOM 3200 O O . ALA B 1 57 ? 15.553 44.710 66.918 1.00 55.45 32 ALA B O 1
ATOM 3202 N N . LEU B 1 58 ? 16.478 45.144 64.910 1.00 54.96 33 LEU B N 1
ATOM 3203 C CA . LEU B 1 58 ? 17.836 44.857 65.322 1.00 55.12 33 LEU B CA 1
ATOM 3204 C C . LEU B 1 58 ? 18.656 46.087 65.025 1.00 54.91 33 LEU B C 1
ATOM 3205 O O . LEU B 1 58 ? 18.477 46.716 63.993 1.00 57.70 33 LEU B O 1
ATOM 3210 N N . ALA B 1 59 ? 19.604 46.382 65.898 1.00 54.80 34 ALA B N 1
ATOM 3211 C CA . ALA B 1 59 ? 20.448 47.554 65.773 1.00 56.27 34 ALA B CA 1
ATOM 3212 C C . ALA B 1 59 ? 21.870 47.241 66.199 1.00 57.47 34 ALA B C 1
ATOM 3213 O O . ALA B 1 59 ? 22.089 46.486 67.140 1.00 58.58 34 ALA B O 1
ATOM 3215 N N . ALA B 1 60 ? 22.827 47.828 65.492 1.00 60.65 35 ALA B N 1
ATOM 3216 C CA . ALA B 1 60 ? 24.250 47.597 65.738 1.00 62.95 35 ALA B CA 1
ATOM 3217 C C . ALA B 1 60 ? 25.106 48.832 65.362 1.00 66.69 35 ALA B C 1
ATOM 3218 O O . ALA B 1 60 ? 24.552 49.848 64.997 1.00 65.13 35 ALA B O 1
ATOM 3220 N N . ASP B 1 61 ? 26.442 48.715 65.392 1.00 72.19 36 ASP B N 1
ATOM 3221 C CA . ASP B 1 61 ? 27.369 49.850 65.196 1.00 77.46 36 ASP B CA 1
ATOM 3222 C C . ASP B 1 61 ? 27.922 49.898 63.749 1.00 80.46 36 ASP B C 1
ATOM 3223 O O . ASP B 1 61 ? 27.521 50.756 62.966 1.00 80.85 36 ASP B O 1
ATOM 3228 N N . SER B 1 62 ? 28.842 48.980 63.419 1.00 85.30 37 SER B N 1
ATOM 3229 C CA . SER B 1 62 ? 29.433 48.852 62.071 1.00 88.91 37 SER B CA 1
ATOM 3230 C C . SER B 1 62 ? 29.981 47.424 61.662 1.00 94.20 37 SER B C 1
ATOM 3231 O O . SER B 1 62 ? 30.804 47.308 60.736 1.00 96.47 37 SER B O 1
ATOM 3234 N N . ASN B 1 63 ? 29.475 46.349 62.303 1.00 96.38 38 ASN B N 1
ATOM 3235 C CA . ASN B 1 63 ? 29.781 44.924 61.909 1.00 97.19 38 ASN B CA 1
ATOM 3236 C C . ASN B 1 63 ? 28.661 44.492 60.981 1.00 93.94 38 ASN B C 1
ATOM 3237 O O . ASN B 1 63 ? 27.768 43.673 61.298 1.00 97.48 38 ASN B O 1
ATOM 3242 N N . VAL B 1 64 ? 28.772 45.063 59.806 1.00 89.28 39 VAL B N 1
ATOM 3243 C CA . VAL B 1 64 ? 27.807 44.907 58.757 1.00 87.33 39 VAL B CA 1
ATOM 3244 C C . VAL B 1 64 ? 27.690 43.450 58.318 1.00 84.51 39 VAL B C 1
ATOM 3245 O O . VAL B 1 64 ? 26.588 42.985 58.075 1.00 84.19 39 VAL B O 1
ATOM 3249 N N . GLU B 1 65 ? 28.807 42.727 58.273 1.00 83.65 40 GLU B N 1
ATOM 3250 C CA . GLU B 1 65 ? 28.803 41.309 57.878 1.00 83.33 40 GLU B CA 1
ATOM 3251 C C . GLU B 1 65 ? 27.991 40.426 58.847 1.00 79.77 40 GLU B C 1
ATOM 3252 O O . GLU B 1 65 ? 27.164 39.623 58.412 1.00 78.89 40 GLU B O 1
ATOM 3254 N N . LYS B 1 66 ? 28.196 40.613 60.148 1.00 76.87 41 LYS B N 1
ATOM 3255 C CA . LYS B 1 66 ? 27.413 39.895 61.173 1.00 75.22 41 LYS B CA 1
ATOM 3256 C C . LYS B 1 66 ? 25.952 40.331 61.131 1.00 73.17 41 LYS B C 1
ATOM 3257 O O . LYS B 1 66 ? 25.025 39.511 61.197 1.00 71.69 41 LYS B O 1
ATOM 3259 N N . MET B 1 67 ? 25.753 41.625 60.943 1.00 71.95 42 MET B N 1
ATOM 3260 C CA . MET B 1 67 ? 24.418 42.174 60.891 1.00 70.39 42 MET B CA 1
ATOM 3261 C C . MET B 1 67 ? 23.603 41.669 59.698 1.00 69.61 42 MET B C 1
ATOM 3262 O O . MET B 1 67 ? 22.419 41.362 59.840 1.00 70.39 42 MET B O 1
ATOM 3267 N N . GLN B 1 68 ? 24.213 41.546 58.529 1.00 71.51 43 GLN B N 1
ATOM 3268 C CA . GLN B 1 68 ? 23.445 41.068 57.373 1.00 74.29 43 GLN B CA 1
ATOM 3269 C C . GLN B 1 68 ? 23.052 39.593 57.546 1.00 71.82 43 GLN B C 1
ATOM 3270 O O . GLN B 1 68 ? 21.946 39.203 57.178 1.00 70.45 43 GLN B O 1
ATOM 3276 N N . GLN B 1 69 ? 23.954 38.803 58.119 1.00 71.34 44 GLN B N 1
ATOM 3277 C CA . GLN B 1 69 ? 23.677 37.406 58.471 1.00 73.74 44 GLN B CA 1
ATOM 3278 C C . GLN B 1 69 ? 22.517 37.284 59.485 1.00 70.90 44 GLN B C 1
ATOM 3279 O O . GLN B 1 69 ? 21.658 36.411 59.342 1.00 70.25 44 GLN B O 1
ATOM 3285 N N . LEU B 1 70 ? 22.486 38.164 60.488 1.00 67.13 45 LEU B N 1
ATOM 3286 C CA . LEU B 1 70 ? 21.386 38.189 61.459 1.00 65.07 45 LEU B CA 1
ATOM 3287 C C . LEU B 1 70 ? 20.086 38.654 60.848 1.00 63.80 45 LEU B C 1
ATOM 3288 O O . LEU B 1 70 ? 19.041 38.110 61.175 1.00 62.31 45 LEU B O 1
ATOM 3293 N N . CYS B 1 71 ? 20.131 39.665 59.979 1.00 63.81 46 CYS B N 1
ATOM 3294 C CA . CYS B 1 71 ? 18.914 40.113 59.286 1.00 63.26 46 CYS B CA 1
ATOM 3295 C C . CYS B 1 71 ? 18.390 39.067 58.313 1.00 63.94 46 CYS B C 1
ATOM 3296 O O . CYS B 1 71 ? 17.190 38.935 58.162 1.00 62.59 46 CYS B O 1
ATOM 3299 N N . GLN B 1 72 ? 19.286 38.301 57.703 1.00 68.00 47 GLN B N 1
ATOM 3300 C CA . GLN B 1 72 ? 18.877 37.131 56.915 1.00 73.80 47 GLN B CA 1
ATOM 3301 C C . GLN B 1 72 ? 18.091 36.120 57.730 1.00 72.05 47 GLN B C 1
ATOM 3302 O O . GLN B 1 72 ? 17.032 35.688 57.320 1.00 73.38 47 GLN B O 1
ATOM 3308 N N . ARG B 1 73 ? 18.678 35.692 58.843 1.00 71.51 48 ARG B N 1
ATOM 3309 C CA . ARG B 1 73 ? 18.053 34.693 59.732 1.00 72.46 48 ARG B CA 1
ATOM 3310 C C . ARG B 1 73 ? 16.740 35.237 60.345 1.00 68.12 48 ARG B C 1
ATOM 3311 O O . ARG B 1 73 ? 15.716 34.573 60.275 1.00 67.77 48 ARG B O 1
ATOM 3319 N N . TRP B 1 74 ? 16.755 36.467 60.859 1.00 64.12 49 TRP B N 1
ATOM 3320 C CA . TRP B 1 74 ? 15.612 37.024 61.627 1.00 62.84 49 TRP B CA 1
ATOM 3321 C C . TRP B 1 74 ? 14.590 37.835 60.825 1.00 62.32 49 TRP B C 1
ATOM 3322 O O . TRP B 1 74 ? 13.472 37.974 61.256 1.00 60.25 49 TRP B O 1
ATOM 3333 N N . GLN B 1 75 ? 14.962 38.361 59.658 1.00 65.48 50 GLN B N 1
ATOM 3334 C CA . GLN B 1 75 ? 14.020 39.140 58.793 1.00 66.15 50 GLN B CA 1
ATOM 3335 C C . GLN B 1 75 ? 13.228 40.160 59.609 1.00 65.36 50 GLN B C 1
ATOM 3336 O O . GLN B 1 75 ? 12.010 40.142 59.603 1.00 66.86 50 GLN B O 1
ATOM 3342 N N . PRO B 1 76 ? 13.914 41.028 60.349 1.00 64.56 51 PRO B N 1
ATOM 3343 C CA . PRO B 1 76 ? 13.175 41.978 61.171 1.00 63.67 51 PRO B CA 1
ATOM 3344 C C . PRO B 1 76 ? 12.580 43.097 60.336 1.00 63.69 51 PRO B C 1
ATOM 3345 O O . PRO B 1 76 ? 13.039 43.338 59.232 1.00 64.95 51 PRO B O 1
ATOM 3349 N N . GLU B 1 77 ? 11.572 43.766 60.875 1.00 64.79 52 GLU B N 1
ATOM 3350 C CA . GLU B 1 77 ? 10.989 44.946 60.248 1.00 68.08 52 GLU B CA 1
ATOM 3351 C C . GLU B 1 77 ? 11.982 46.080 60.073 1.00 67.24 52 GLU B C 1
ATOM 3352 O O . GLU B 1 77 ? 11.930 46.799 59.081 1.00 71.04 52 GLU B O 1
ATOM 3358 N N . TYR B 1 78 ? 12.855 46.265 61.055 1.00 63.72 53 TYR B N 1
ATOM 3359 C CA . TYR B 1 78 ? 13.853 47.322 61.004 1.00 63.26 53 TYR B CA 1
ATOM 3360 C C . TYR B 1 78 ? 15.218 46.775 61.315 1.00 61.27 53 TYR B C 1
ATOM 3361 O O . TYR B 1 78 ? 15.357 45.835 62.095 1.00 60.37 53 TYR B O 1
ATOM 3370 N N . ALA B 1 79 ? 16.214 47.363 60.667 1.00 61.18 54 ALA B N 1
ATOM 3371 C CA . ALA B 1 79 ? 17.608 47.115 60.972 1.00 61.03 54 ALA B CA 1
ATOM 3372 C C . ALA B 1 79 ? 18.315 48.449 60.967 1.00 61.73 54 ALA B C 1
ATOM 3373 O O . ALA B 1 79 ? 18.123 49.243 60.049 1.00 64.58 54 ALA B O 1
ATOM 3375 N N . VAL B 1 80 ? 19.119 48.699 61.995 1.00 60.53 55 VAL B N 1
ATOM 3376 C CA . VAL B 1 80 ? 19.769 49.982 62.156 1.00 62.11 55 VAL B CA 1
ATOM 3377 C C . VAL B 1 80 ? 21.245 49.791 62.393 1.00 63.87 55 VAL B C 1
ATOM 3378 O O . VAL B 1 80 ? 21.612 48.980 63.225 1.00 63.25 55 VAL B O 1
ATOM 3382 N N . MET B 1 81 ? 22.078 50.536 61.662 1.00 67.75 56 MET B N 1
ATOM 3383 C CA . MET B 1 81 ? 23.487 50.706 62.018 1.00 70.83 56 MET B CA 1
ATOM 3384 C C . MET B 1 81 ? 23.680 52.100 62.612 1.00 73.80 56 MET B C 1
ATOM 3385 O O . MET B 1 81 ? 23.101 53.075 62.141 1.00 77.50 56 MET B O 1
ATOM 3390 N N . ALA B 1 82 ? 24.492 52.190 63.662 1.00 73.92 57 ALA B N 1
ATOM 3391 C CA . ALA B 1 82 ? 24.787 53.470 64.306 1.00 73.46 57 ALA B CA 1
ATOM 3392 C C . ALA B 1 82 ? 25.542 54.370 63.337 1.00 75.15 57 ALA B C 1
ATOM 3393 O O . ALA B 1 82 ? 25.282 55.561 63.281 1.00 75.02 57 ALA B O 1
ATOM 3395 N N . ASN B 1 83 ? 26.466 53.774 62.590 1.00 75.44 58 ASN B N 1
ATOM 3396 C CA . ASN B 1 83 ? 27.230 54.470 61.572 1.00 81.20 58 ASN B CA 1
ATOM 3397 C C . ASN B 1 83 ? 26.449 54.508 60.242 1.00 81.07 58 ASN B C 1
ATOM 3398 O O . ASN B 1 83 ? 26.004 53.475 59.731 1.00 77.27 58 ASN B O 1
ATOM 3403 N N . LYS B 1 84 ? 26.272 55.712 59.704 1.00 83.05 59 LYS B N 1
ATOM 3404 C CA . LYS B 1 84 ? 25.445 55.923 58.511 1.00 85.39 59 LYS B CA 1
ATOM 3405 C C . LYS B 1 84 ? 26.049 55.296 57.254 1.00 84.32 59 LYS B C 1
ATOM 3406 O O . LYS B 1 84 ? 25.314 54.779 56.422 1.00 81.99 59 LYS B O 1
ATOM 3412 N N . GLU B 1 85 ? 27.377 55.315 57.156 1.00 85.97 60 GLU B N 1
ATOM 3413 C CA . GLU B 1 85 ? 28.091 54.681 56.040 1.00 89.54 60 GLU B CA 1
ATOM 3414 C C . GLU B 1 85 ? 27.861 53.179 56.073 1.00 84.35 60 GLU B C 1
ATOM 3415 O O . GLU B 1 85 ? 27.563 52.565 55.053 1.00 82.31 60 GLU B O 1
ATOM 3421 N N . ALA B 1 86 ? 27.993 52.606 57.265 1.00 81.43 61 ALA B N 1
ATOM 3422 C CA . ALA B 1 86 ? 27.695 51.193 57.481 1.00 77.38 61 ALA B CA 1
ATOM 3423 C C . ALA B 1 86 ? 26.238 50.853 57.147 1.00 73.09 61 ALA B C 1
ATOM 3424 O O . ALA B 1 86 ? 25.973 49.822 56.531 1.00 70.56 61 ALA B O 1
ATOM 3426 N N . ALA B 1 87 ? 25.309 51.735 57.516 1.00 71.24 62 ALA B N 1
ATOM 3427 C CA . ALA B 1 87 ? 23.884 51.557 57.168 1.00 71.76 62 ALA B CA 1
ATOM 3428 C C . ALA B 1 87 ? 23.649 51.477 55.658 1.00 72.82 62 ALA B C 1
ATOM 3429 O O . ALA B 1 87 ? 22.848 50.660 55.187 1.00 71.10 62 ALA B O 1
ATOM 3431 N N . LEU B 1 88 ? 24.356 52.315 54.906 1.00 77.52 63 LEU B N 1
ATOM 3432 C CA . LEU B 1 88 ? 24.274 52.275 53.439 1.00 80.88 63 LEU B CA 1
ATOM 3433 C C . LEU B 1 88 ? 24.730 50.931 52.856 1.00 77.67 63 LEU B C 1
ATOM 3434 O O . LEU B 1 88 ? 24.050 50.362 51.990 1.00 75.43 63 LEU B O 1
ATOM 3439 N N . ARG B 1 89 ? 25.860 50.417 53.338 1.00 75.63 64 ARG B N 1
ATOM 3440 C CA . ARG B 1 89 ? 26.314 49.090 52.903 1.00 76.26 64 ARG B CA 1
ATOM 3441 C C . ARG B 1 89 ? 25.288 47.992 53.255 1.00 74.33 64 ARG B C 1
ATOM 3442 O O . ARG B 1 89 ? 24.990 47.130 52.420 1.00 74.02 64 ARG B O 1
ATOM 3450 N N . LEU B 1 90 ? 24.719 48.049 54.465 1.00 69.68 65 LEU B N 1
ATOM 3451 C CA . LEU B 1 90 ? 23.708 47.072 54.881 1.00 68.09 65 LEU B CA 1
ATOM 3452 C C . LEU B 1 90 ? 22.443 47.117 54.007 1.00 67.51 65 LEU B C 1
ATOM 3453 O O . LEU B 1 90 ? 21.861 46.075 53.672 1.00 66.87 65 LEU B O 1
ATOM 3458 N N . LYS B 1 91 ? 22.002 48.328 53.698 1.00 68.92 66 LYS B N 1
ATOM 3459 C CA . LYS B 1 91 ? 20.806 48.549 52.886 1.00 73.21 66 LYS B CA 1
ATOM 3460 C C . LYS B 1 91 ? 20.925 47.898 51.492 1.00 77.07 66 LYS B C 1
ATOM 3461 O O . LYS B 1 91 ? 19.981 47.286 50.987 1.00 76.14 66 LYS B O 1
ATOM 3467 N N . MET B 1 92 ? 22.110 48.015 50.900 1.00 79.69 67 MET B N 1
ATOM 3468 C CA . MET B 1 92 ? 22.418 47.364 49.621 1.00 82.99 67 MET B CA 1
ATOM 3469 C C . MET B 1 92 ? 22.411 45.839 49.726 1.00 81.16 67 MET B C 1
ATOM 3470 O O . MET B 1 92 ? 21.850 45.162 48.857 1.00 82.17 67 MET B O 1
ATOM 3475 N N . ALA B 1 93 ? 23.032 45.308 50.782 1.00 77.62 68 ALA B N 1
ATOM 3476 C CA . ALA B 1 93 ? 23.062 43.858 51.023 1.00 75.91 68 ALA B CA 1
ATOM 3477 C C . ALA B 1 93 ? 21.666 43.284 51.244 1.00 74.95 68 ALA B C 1
ATOM 3478 O O . ALA B 1 93 ? 21.310 42.263 50.665 1.00 75.88 68 ALA B O 1
ATOM 3480 N N . LEU B 1 94 ? 20.856 43.955 52.058 1.00 73.52 69 LEU B N 1
ATOM 3481 C CA . LEU B 1 94 ? 19.541 43.403 52.420 1.00 73.48 69 LEU B CA 1
ATOM 3482 C C . LEU B 1 94 ? 18.469 43.558 51.337 1.00 72.17 69 LEU B C 1
ATOM 3483 O O . LEU B 1 94 ? 17.449 42.885 51.386 1.00 71.24 69 LEU B O 1
ATOM 3488 N N . ALA B 1 95 ? 18.664 44.443 50.375 1.00 73.58 70 ALA B N 1
ATOM 3489 C CA . ALA B 1 95 ? 17.620 44.671 49.327 1.00 75.69 70 ALA B CA 1
ATOM 3490 C C . ALA B 1 95 ? 17.017 43.413 48.631 1.00 76.63 70 ALA B C 1
ATOM 3491 O O . ALA B 1 95 ? 15.850 43.430 48.196 1.00 79.27 70 ALA B O 1
ATOM 3493 N N . VAL B 1 96 ? 17.805 42.338 48.540 1.00 77.54 71 VAL B N 1
ATOM 3494 C CA . VAL B 1 96 ? 17.317 41.014 48.120 1.00 80.77 71 VAL B CA 1
ATOM 3495 C C . VAL B 1 96 ? 17.233 39.981 49.257 1.00 80.86 71 VAL B C 1
ATOM 3496 O O . VAL B 1 96 ? 16.255 39.229 49.336 1.00 83.12 71 VAL B O 1
ATOM 3500 N N . LEU B 1 97 ? 18.256 39.924 50.116 1.00 79.77 72 LEU B N 1
ATOM 3501 C CA . LEU B 1 97 ? 18.352 38.874 51.150 1.00 77.10 72 LEU B CA 1
ATOM 3502 C C . LEU B 1 97 ? 17.384 39.056 52.301 1.00 76.00 72 LEU B C 1
ATOM 3503 O O . LEU B 1 97 ? 17.033 38.093 52.969 1.00 74.84 72 LEU B O 1
ATOM 3508 N N . ALA B 1 98 ? 16.989 40.294 52.567 1.00 75.63 73 ALA B N 1
ATOM 3509 C CA . ALA B 1 98 ? 15.972 40.571 53.581 1.00 75.89 73 ALA B CA 1
ATOM 3510 C C . ALA B 1 98 ? 15.122 41.712 53.061 1.00 75.93 73 ALA B C 1
ATOM 3511 O O . ALA B 1 98 ? 15.257 42.830 53.541 1.00 73.14 73 ALA B O 1
ATOM 3513 N N . PRO B 1 99 ? 14.280 41.435 52.042 1.00 79.86 74 PRO B N 1
ATOM 3514 C CA . PRO B 1 99 ? 13.626 42.492 51.256 1.00 83.41 74 PRO B CA 1
ATOM 3515 C C . PRO B 1 99 ? 12.635 43.320 52.034 1.00 83.86 74 PRO B C 1
ATOM 3516 O O . PRO B 1 99 ? 12.419 44.482 51.696 1.00 85.39 74 PRO B O 1
ATOM 3520 N N . ASN B 1 100 ? 12.049 42.727 53.069 1.00 83.79 75 ASN B N 1
ATOM 3521 C CA . ASN B 1 100 ? 11.070 43.430 53.906 1.00 82.57 75 ASN B CA 1
ATOM 3522 C C . ASN B 1 100 ? 11.664 44.190 55.070 1.00 78.96 75 ASN B C 1
ATOM 3523 O O . ASN B 1 100 ? 10.948 44.892 55.756 1.00 80.04 75 ASN B O 1
ATOM 3528 N N . THR B 1 101 ? 12.974 44.100 55.262 1.00 76.30 76 THR B N 1
ATOM 3529 C CA . THR B 1 101 ? 13.650 44.852 56.313 1.00 72.39 76 THR B CA 1
ATOM 3530 C C . THR B 1 101 ? 13.961 46.279 55.865 1.00 72.74 76 THR B C 1
ATOM 3531 O O . THR B 1 101 ? 14.687 46.484 54.907 1.00 76.00 76 THR B O 1
ATOM 3535 N N . GLN B 1 102 ? 13.397 47.259 56.557 1.00 71.75 77 GLN B N 1
ATOM 3536 C CA . GLN B 1 102 ? 13.756 48.656 56.333 1.00 71.28 77 GLN B CA 1
ATOM 3537 C C . GLN B 1 102 ? 15.047 49.004 57.101 1.00 67.58 77 GLN B C 1
ATOM 3538 O O . GLN B 1 102 ? 15.090 48.910 58.329 1.00 66.04 77 GLN B O 1
ATOM 3544 N N . VAL B 1 103 ? 16.096 49.380 56.376 1.00 64.99 78 VAL B N 1
ATOM 3545 C CA . VAL B 1 103 ? 17.387 49.712 56.967 1.00 63.62 78 VAL B CA 1
ATOM 3546 C C . VAL B 1 103 ? 17.490 51.210 57.242 1.00 65.97 78 VAL B C 1
ATOM 3547 O O . VAL B 1 103 ? 17.136 52.025 56.395 1.00 69.20 78 VAL B O 1
ATOM 3551 N N . LEU B 1 104 ? 17.990 51.562 58.424 1.00 65.77 79 LEU B N 1
ATOM 3552 C CA . LEU B 1 104 ? 18.161 52.961 58.830 1.00 67.42 79 LEU B CA 1
ATOM 3553 C C . LEU B 1 104 ? 19.555 53.163 59.397 1.00 67.38 79 LEU B C 1
ATOM 3554 O O . LEU B 1 104 ? 20.213 52.200 59.795 1.00 66.41 79 LEU B O 1
ATOM 3559 N N . GLY B 1 105 ? 19.989 54.422 59.445 1.00 69.18 80 GLY B N 1
ATOM 3560 C CA . GLY B 1 105 ? 21.318 54.784 59.973 1.00 70.38 80 GLY B CA 1
ATOM 3561 C C . GLY B 1 105 ? 21.299 55.949 60.947 1.00 71.66 80 GLY B C 1
ATOM 3562 O O . GLY B 1 105 ? 20.482 56.853 60.821 1.00 74.45 80 GLY B O 1
ATOM 3563 N N . GLY B 1 106 ? 22.187 55.915 61.933 1.00 71.66 81 GLY B N 1
ATOM 3564 C CA . GLY B 1 106 ? 22.392 57.054 62.846 1.00 73.50 81 GLY B CA 1
ATOM 3565 C C . GLY B 1 106 ? 21.752 56.988 64.222 1.00 72.47 81 GLY B C 1
ATOM 3566 O O . GLY B 1 106 ? 20.959 56.089 64.512 1.00 70.92 81 GLY B O 1
ATOM 3567 N N . GLN B 1 107 ? 22.082 57.976 65.051 1.00 74.02 82 GLN B N 1
ATOM 3568 C CA . GLN B 1 107 ? 21.581 58.048 66.425 1.00 76.12 82 GLN B CA 1
ATOM 3569 C C . GLN B 1 107 ? 20.065 58.223 66.504 1.00 76.09 82 GLN B C 1
ATOM 3570 O O . GLN B 1 107 ? 19.416 57.553 67.306 1.00 77.89 82 GLN B O 1
ATOM 3576 N N . GLU B 1 108 ? 19.494 59.096 65.684 1.00 77.24 83 GLU B N 1
ATOM 3577 C CA . GLU B 1 108 ? 18.034 59.280 65.690 1.00 78.85 83 GLU B CA 1
ATOM 3578 C C . GLU B 1 108 ? 17.299 57.965 65.361 1.00 73.44 83 GLU B C 1
ATOM 3579 O O . GLU B 1 108 ? 16.214 57.705 65.891 1.00 72.34 83 GLU B O 1
ATOM 3585 N N . ALA B 1 109 ? 17.891 57.162 64.481 1.00 68.35 84 ALA B N 1
ATOM 3586 C CA . ALA B 1 109 ? 17.308 55.883 64.058 1.00 65.88 84 ALA B CA 1
ATOM 3587 C C . ALA B 1 109 ? 17.331 54.834 65.176 1.00 62.13 84 ALA B C 1
ATOM 3588 O O . ALA B 1 109 ? 16.379 54.079 65.354 1.00 58.49 84 ALA B O 1
ATOM 3590 N N . LEU B 1 110 ? 18.429 54.809 65.926 1.00 62.51 85 LEU B N 1
ATOM 3591 C CA . LEU B 1 110 ? 18.515 54.020 67.178 1.00 60.40 85 LEU B CA 1
ATOM 3592 C C . LEU B 1 110 ? 17.379 54.379 68.133 1.00 61.22 85 LEU B C 1
ATOM 3593 O O . LEU B 1 110 ? 16.693 53.493 68.654 1.00 61.19 85 LEU B O 1
ATOM 3598 N N . CYS B 1 111 ? 17.164 55.673 68.338 1.00 63.43 86 CYS B N 1
ATOM 3599 C CA . CYS B 1 111 ? 16.048 56.142 69.179 1.00 66.34 86 CYS B CA 1
ATOM 3600 C C . CYS B 1 111 ? 14.684 55.768 68.612 1.00 67.20 86 CYS B C 1
ATOM 3601 O O . CYS B 1 111 ? 13.773 55.438 69.361 1.00 66.41 86 CYS B O 1
ATOM 3604 N N . TYR B 1 112 ? 14.557 55.809 67.289 1.00 67.01 87 TYR B N 1
ATOM 3605 C CA . TYR B 1 112 ? 13.307 55.469 66.626 1.00 67.45 87 TYR B CA 1
ATOM 3606 C C . TYR B 1 112 ? 12.902 54.017 66.872 1.00 64.50 87 TYR B C 1
ATOM 3607 O O . TYR B 1 112 ? 11.774 53.754 67.272 1.00 64.72 87 TYR B O 1
ATOM 3616 N N . VAL B 1 113 ? 13.815 53.077 66.651 1.00 62.00 88 VAL B N 1
ATOM 3617 C CA . VAL B 1 113 ? 13.499 51.643 66.893 1.00 61.82 88 VAL B CA 1
ATOM 3618 C C . VAL B 1 113 ? 13.333 51.276 68.381 1.00 62.77 88 VAL B C 1
ATOM 3619 O O . VAL B 1 113 ? 12.590 50.339 68.737 1.00 61.89 88 VAL B O 1
ATOM 3623 N N . ALA B 1 114 ? 14.013 52.031 69.234 1.00 63.58 89 ALA B N 1
ATOM 3624 C CA . ALA B 1 114 ? 13.888 51.876 70.677 1.00 64.23 89 ALA B CA 1
ATOM 3625 C C . ALA B 1 114 ? 12.561 52.377 71.227 1.00 66.50 89 ALA B C 1
ATOM 3626 O O . ALA B 1 114 ? 12.211 52.041 72.341 1.00 65.63 89 ALA B O 1
ATOM 3628 N N . THR B 1 115 ? 11.834 53.192 70.462 1.00 70.01 90 THR B N 1
ATOM 3629 C CA . THR B 1 115 ? 10.599 53.814 70.949 1.00 70.87 90 THR B CA 1
ATOM 3630 C C . THR B 1 115 ? 9.344 53.477 70.148 1.00 71.85 90 THR B C 1
ATOM 3631 O O . THR B 1 115 ? 8.306 54.094 70.363 1.00 74.90 90 THR B O 1
ATOM 3635 N N . LEU B 1 116 ? 9.419 52.477 69.275 1.00 72.02 91 LEU B N 1
ATOM 3636 C CA . LEU B 1 116 ? 8.270 52.070 68.452 1.00 75.22 91 LEU B CA 1
ATOM 3637 C C . LEU B 1 116 ? 7.058 51.677 69.287 1.00 78.16 91 LEU B C 1
ATOM 3638 O O . LEU B 1 116 ? 7.199 51.026 70.329 1.00 76.72 91 LEU B O 1
ATOM 3643 N N . GLU B 1 117 ? 5.875 52.049 68.808 1.00 82.33 92 GLU B N 1
ATOM 3644 C CA . GLU B 1 117 ? 4.617 51.803 69.521 1.00 88.67 92 GLU B CA 1
ATOM 3645 C C . GLU B 1 117 ? 4.382 50.304 69.765 1.00 86.43 92 GLU B C 1
ATOM 3646 O O . GLU B 1 117 ? 3.974 49.913 70.843 1.00 85.54 92 GLU B O 1
ATOM 3652 N N . GLN B 1 118 ? 4.651 49.473 68.762 1.00 85.92 93 GLN B N 1
ATOM 3653 C CA . GLN B 1 118 ? 4.410 48.030 68.879 1.00 84.70 93 GLN B CA 1
ATOM 3654 C C . GLN B 1 118 ? 5.405 47.292 69.794 1.00 80.92 93 GLN B C 1
ATOM 3655 O O . GLN B 1 118 ? 5.129 46.157 70.201 1.00 79.32 93 GLN B O 1
ATOM 3661 N N . VAL B 1 119 ? 6.543 47.922 70.110 1.00 76.84 94 VAL B N 1
ATOM 3662 C CA . VAL B 1 119 ? 7.606 47.289 70.910 1.00 73.20 94 VAL B CA 1
ATOM 3663 C C . VAL B 1 119 ? 7.301 47.303 72.407 1.00 73.12 94 VAL B C 1
ATOM 3664 O O . VAL B 1 119 ? 6.988 48.345 72.975 1.00 73.71 94 VAL B O 1
ATOM 3668 N N . ASP B 1 120 ? 7.432 46.137 73.039 1.00 71.35 95 ASP B N 1
ATOM 3669 C CA . ASP B 1 120 ? 7.214 45.978 74.482 1.00 71.31 95 ASP B CA 1
ATOM 3670 C C . ASP B 1 120 ? 8.516 46.112 75.266 1.00 67.98 95 ASP B C 1
ATOM 3671 O O . ASP B 1 120 ? 8.552 46.775 76.312 1.00 70.04 95 ASP B O 1
ATOM 3676 N N . SER B 1 121 ? 9.575 45.462 74.774 1.00 64.98 96 SER B N 1
ATOM 3677 C CA . SER B 1 121 ? 10.877 45.443 75.450 1.00 62.62 96 SER B CA 1
ATOM 3678 C C . SER B 1 121 ? 12.039 45.824 74.550 1.00 60.22 96 SER B C 1
ATOM 3679 O O . SER B 1 121 ? 12.021 45.570 73.350 1.00 58.29 96 SER B O 1
ATOM 3682 N N . VAL B 1 122 ? 13.049 46.425 75.174 1.00 56.72 97 VAL B N 1
ATOM 3683 C CA . VAL B 1 122 ? 14.243 46.882 74.505 1.00 55.13 97 VAL B CA 1
ATOM 3684 C C . VAL B 1 122 ? 15.433 46.310 75.251 1.00 55.07 97 VAL B C 1
ATOM 3685 O O . VAL B 1 122 ? 15.652 46.656 76.405 1.00 56.01 97 VAL B O 1
ATOM 3689 N N . MET B 1 123 ? 16.192 45.439 74.591 1.00 54.38 98 MET B N 1
ATOM 3690 C CA . MET B 1 123 ? 17.494 44.994 75.080 1.00 52.61 98 MET B CA 1
ATOM 3691 C C . MET B 1 123 ? 18.485 46.124 74.838 1.00 52.97 98 MET B C 1
ATOM 3692 O O . MET B 1 123 ? 18.840 46.404 73.692 1.00 53.81 98 MET B O 1
ATOM 3697 N N . ALA B 1 124 ? 18.922 46.772 75.910 1.00 51.66 99 ALA B N 1
ATOM 3698 C CA . ALA B 1 124 ? 19.814 47.924 75.800 1.00 51.08 99 ALA B CA 1
ATOM 3699 C C . ALA B 1 124 ? 21.207 47.425 76.033 1.00 50.01 99 ALA B C 1
ATOM 3700 O O . ALA B 1 124 ? 21.733 47.523 77.147 1.00 49.43 99 ALA B O 1
ATOM 3702 N N . ALA B 1 125 ? 21.826 46.935 74.966 1.00 50.42 100 ALA B N 1
ATOM 3703 C CA . ALA B 1 125 ? 23.165 46.333 75.025 1.00 51.02 100 ALA B CA 1
ATOM 3704 C C . ALA B 1 125 ? 24.219 47.043 74.198 1.00 53.23 100 ALA B C 1
ATOM 3705 O O . ALA B 1 125 ? 25.285 46.484 73.950 1.00 54.78 100 ALA B O 1
ATOM 3707 N N . ILE B 1 126 ? 23.940 48.258 73.751 1.00 56.20 101 ILE B N 1
ATOM 3708 C CA . ILE B 1 126 ? 24.994 49.098 73.174 1.00 60.16 101 ILE B CA 1
ATOM 3709 C C . ILE B 1 126 ? 25.838 49.596 74.336 1.00 62.58 101 ILE B C 1
ATOM 3710 O O . ILE B 1 126 ? 25.302 50.224 75.252 1.00 65.55 101 ILE B O 1
ATOM 3715 N N . VAL B 1 127 ? 27.138 49.327 74.294 1.00 63.58 102 VAL B N 1
ATOM 3716 C CA . VAL B 1 127 ? 28.029 49.694 75.398 1.00 65.89 102 VAL B CA 1
ATOM 3717 C C . VAL B 1 127 ? 28.617 51.077 75.241 1.00 66.81 102 VAL B C 1
ATOM 3718 O O . VAL B 1 127 ? 28.601 51.660 74.161 1.00 67.45 102 VAL B O 1
ATOM 3722 N N . GLY B 1 128 ? 29.136 51.584 76.354 1.00 66.89 103 GLY B N 1
ATOM 3723 C CA . GLY B 1 128 ? 29.747 52.889 76.405 1.00 66.68 103 GLY B CA 1
ATOM 3724 C C . GLY B 1 128 ? 28.714 53.992 76.411 1.00 67.28 103 GLY B C 1
ATOM 3725 O O . GLY B 1 128 ? 27.506 53.766 76.382 1.00 66.51 103 GLY B O 1
ATOM 3726 N N . ALA B 1 129 ? 29.218 55.209 76.423 1.00 71.20 104 ALA B N 1
ATOM 3727 C CA . ALA B 1 129 ? 28.388 56.408 76.414 1.00 73.45 104 ALA B CA 1
ATOM 3728 C C . ALA B 1 129 ? 27.460 56.547 75.182 1.00 73.45 104 ALA B C 1
ATOM 3729 O O . ALA B 1 129 ? 26.405 57.185 75.263 1.00 77.91 104 ALA B O 1
ATOM 3731 N N . ALA B 1 130 ? 27.822 55.935 74.055 1.00 72.13 105 ALA B N 1
ATOM 3732 C CA . ALA B 1 130 ? 26.941 55.924 72.865 1.00 71.13 105 ALA B CA 1
ATOM 3733 C C . ALA B 1 130 ? 25.564 55.284 73.133 1.00 70.34 105 ALA B C 1
ATOM 3734 O O . ALA B 1 130 ? 24.566 55.581 72.445 1.00 70.38 105 ALA B O 1
ATOM 3736 N N . GLY B 1 131 ? 25.530 54.361 74.096 1.00 68.44 106 GLY B N 1
ATOM 3737 C CA . GLY B 1 131 ? 24.290 53.685 74.485 1.00 66.40 106 GLY B CA 1
ATOM 3738 C C . GLY B 1 131 ? 23.315 54.515 75.292 1.00 65.12 106 GLY B C 1
ATOM 3739 O O . GLY B 1 131 ? 22.122 54.175 75.350 1.00 64.72 106 GLY B O 1
ATOM 3740 N N . LEU B 1 132 ? 23.798 55.594 75.902 1.00 63.28 107 LEU B N 1
ATOM 3741 C CA . LEU B 1 132 ? 22.961 56.387 76.812 1.00 65.01 107 LEU B CA 1
ATOM 3742 C C . LEU B 1 132 ? 21.702 56.980 76.199 1.00 65.38 107 LEU B C 1
ATOM 3743 O O . LEU B 1 132 ? 20.598 56.777 76.708 1.00 63.79 107 LEU B O 1
ATOM 3748 N N . VAL B 1 133 ? 21.875 57.682 75.086 1.00 67.33 108 VAL B N 1
ATOM 3749 C CA . VAL B 1 133 ? 20.767 58.387 74.450 1.00 68.02 108 VAL B CA 1
ATOM 3750 C C . VAL B 1 133 ? 19.632 57.445 73.995 1.00 65.47 108 VAL B C 1
ATOM 3751 O O . VAL B 1 133 ? 18.465 57.697 74.315 1.00 64.14 108 VAL B O 1
ATOM 3755 N N . PRO B 1 134 ? 19.957 56.376 73.242 1.00 64.09 109 PRO B N 1
ATOM 3756 C CA . PRO B 1 134 ? 18.873 55.447 72.856 1.00 62.94 109 PRO B CA 1
ATOM 3757 C C . PRO B 1 134 ? 18.252 54.680 74.030 1.00 61.24 109 PRO B C 1
ATOM 3758 O O . PRO B 1 134 ? 17.034 54.486 74.068 1.00 60.03 109 PRO B O 1
ATOM 3762 N N . THR B 1 135 ? 19.078 54.258 74.987 1.00 60.65 110 THR B N 1
ATOM 3763 C CA . THR B 1 135 ? 18.558 53.643 76.212 1.00 59.05 110 THR B CA 1
ATOM 3764 C C . THR B 1 135 ? 17.610 54.624 76.904 1.00 59.03 110 THR B C 1
ATOM 3765 O O . THR B 1 135 ? 16.493 54.266 77.239 1.00 59.59 110 THR B O 1
ATOM 3769 N N . MET B 1 136 ? 18.040 55.868 77.067 1.00 60.07 111 MET B N 1
ATOM 3770 C CA . MET B 1 136 ? 17.182 56.910 77.653 1.00 62.13 111 MET B CA 1
ATOM 3771 C C . MET B 1 136 ? 15.882 57.159 76.868 1.00 64.04 111 MET B C 1
ATOM 3772 O O . MET B 1 136 ? 14.831 57.384 77.458 1.00 65.67 111 MET B O 1
ATOM 3777 N N . ALA B 1 137 ? 15.953 57.123 75.542 1.00 64.95 112 ALA B N 1
ATOM 3778 C CA . ALA B 1 137 ? 14.752 57.270 74.724 1.00 66.44 112 ALA B CA 1
ATOM 3779 C C . ALA B 1 137 ? 13.736 56.139 74.991 1.00 65.54 112 ALA B C 1
ATOM 3780 O O . ALA B 1 137 ? 12.531 56.393 75.114 1.00 67.02 112 ALA B O 1
ATOM 3782 N N . ALA B 1 138 ? 14.225 54.905 75.081 1.00 62.98 113 ALA B N 1
ATOM 3783 C CA . ALA B 1 138 ? 13.377 53.765 75.477 1.00 64.27 113 ALA B CA 1
ATOM 3784 C C . ALA B 1 138 ? 12.732 53.980 76.848 1.00 65.55 113 ALA B C 1
ATOM 3785 O O . ALA B 1 138 ? 11.537 53.725 77.028 1.00 67.66 113 ALA B O 1
ATOM 3787 N N . VAL B 1 139 ? 13.519 54.494 77.790 1.00 65.37 114 VAL B N 1
ATOM 3788 C CA . VAL B 1 139 ? 13.022 54.810 79.120 1.00 67.08 114 VAL B CA 1
ATOM 3789 C C . VAL B 1 139 ? 11.882 55.827 79.062 1.00 70.84 114 VAL B C 1
ATOM 3790 O O . VAL B 1 139 ? 10.818 55.595 79.633 1.00 71.76 114 VAL B O 1
ATOM 3794 N N . LYS B 1 140 ? 12.090 56.939 78.360 1.00 74.11 115 LYS B N 1
ATOM 3795 C CA . LYS B 1 140 ? 11.040 57.969 78.221 1.00 77.13 115 LYS B CA 1
ATOM 3796 C C . LYS B 1 140 ? 9.784 57.473 77.495 1.00 77.33 115 LYS B C 1
ATOM 3797 O O . LYS B 1 140 ? 8.705 58.018 77.679 1.00 78.81 115 LYS B O 1
ATOM 3803 N N . ALA B 1 141 ? 9.926 56.436 76.675 1.00 75.94 116 ALA B N 1
ATOM 3804 C CA . ALA B 1 141 ? 8.776 55.817 76.002 1.00 76.23 116 ALA B CA 1
ATOM 3805 C C . ALA B 1 141 ? 8.017 54.808 76.867 1.00 75.41 116 ALA B C 1
ATOM 3806 O O . ALA B 1 141 ? 7.015 54.238 76.424 1.00 77.98 116 ALA B O 1
ATOM 3808 N N . GLY B 1 142 ? 8.495 54.573 78.081 1.00 72.86 117 GLY B N 1
ATOM 3809 C CA . GLY B 1 142 ? 7.814 53.687 79.018 1.00 73.01 117 GLY B CA 1
ATOM 3810 C C . GLY B 1 142 ? 7.984 52.208 78.718 1.00 71.39 117 GLY B C 1
ATOM 3811 O O . GLY B 1 142 ? 7.170 51.381 79.140 1.00 72.73 117 GLY B O 1
ATOM 3812 N N . LYS B 1 143 ? 9.052 51.864 78.008 1.00 69.24 118 LYS B N 1
ATOM 3813 C CA . LYS B 1 143 ? 9.292 50.483 77.642 1.00 68.91 118 LYS B CA 1
ATOM 3814 C C . LYS B 1 143 ? 9.874 49.703 78.800 1.00 68.32 118 LYS B C 1
ATOM 3815 O O . LYS B 1 143 ? 10.398 50.247 79.768 1.00 68.46 118 LYS B O 1
ATOM 3821 N N . ARG B 1 144 ? 9.779 48.398 78.671 1.00 68.57 119 ARG B N 1
ATOM 3822 C CA . ARG B 1 144 ? 10.506 47.483 79.527 1.00 66.92 119 ARG B CA 1
ATOM 3823 C C . ARG B 1 144 ? 11.960 47.467 79.051 1.00 62.42 119 ARG B C 1
ATOM 3824 O O . ARG B 1 144 ? 12.241 47.230 77.882 1.00 65.24 119 ARG B O 1
ATOM 3832 N N . ILE B 1 145 ? 12.882 47.759 79.943 1.00 58.41 120 ILE B N 1
ATOM 3833 C CA . ILE B 1 145 ? 14.283 47.931 79.591 1.00 56.25 120 ILE B CA 1
ATOM 3834 C C . ILE B 1 145 ? 15.095 46.771 80.144 1.00 55.15 120 ILE B C 1
ATOM 3835 O O . ILE B 1 145 ? 15.204 46.600 81.359 1.00 57.84 120 ILE B O 1
ATOM 3840 N N . LEU B 1 146 ? 15.691 45.999 79.258 1.00 53.16 121 LEU B N 1
ATOM 3841 C CA . LEU B 1 146 ? 16.568 44.920 79.655 1.00 52.02 121 LEU B CA 1
ATOM 3842 C C . LEU B 1 146 ? 17.938 45.562 79.660 1.00 52.08 121 LEU B C 1
ATOM 3843 O O . LEU B 1 146 ? 18.573 45.738 78.614 1.00 52.84 121 LEU B O 1
ATOM 3848 N N . LEU B 1 147 ? 18.376 45.982 80.842 1.00 52.26 122 LEU B N 1
ATOM 3849 C CA . LEU B 1 147 ? 19.512 46.883 80.930 1.00 51.67 122 LEU B CA 1
ATOM 3850 C C . LEU B 1 147 ? 20.813 46.125 80.895 1.00 50.48 122 LEU B C 1
ATOM 3851 O O . LEU B 1 147 ? 21.157 45.425 81.834 1.00 50.07 122 LEU B O 1
ATOM 3856 N N . ALA B 1 148 ? 21.564 46.311 79.822 1.00 52.26 123 ALA B N 1
ATOM 3857 C CA . ALA B 1 148 ? 22.916 45.725 79.678 1.00 54.14 123 ALA B CA 1
ATOM 3858 C C . ALA B 1 148 ? 23.973 46.761 79.342 1.00 56.00 123 ALA B C 1
ATOM 3859 O O . ALA B 1 148 ? 24.966 46.449 78.724 1.00 60.21 123 ALA B O 1
ATOM 3861 N N . ASN B 1 149 ? 23.725 48.011 79.709 1.00 58.96 124 ASN B N 1
ATOM 3862 C CA . ASN B 1 149 ? 24.670 49.115 79.508 1.00 60.76 124 ASN B CA 1
ATOM 3863 C C . ASN B 1 149 ? 25.053 49.568 80.939 1.00 62.21 124 ASN B C 1
ATOM 3864 O O . ASN B 1 149 ? 24.182 49.993 81.683 1.00 61.71 124 ASN B O 1
ATOM 3869 N N . LYS B 1 150 ? 26.325 49.456 81.316 1.00 63.33 125 LYS B N 1
ATOM 3870 C CA . LYS B 1 150 ? 26.823 49.942 82.615 1.00 67.44 125 LYS B CA 1
ATOM 3871 C C . LYS B 1 150 ? 26.759 51.477 82.794 1.00 66.00 125 LYS B C 1
ATOM 3872 O O . LYS B 1 150 ? 26.546 51.973 83.893 1.00 69.09 125 LYS B O 1
ATOM 3878 N N . GLU B 1 151 ? 26.935 52.223 81.717 1.00 61.57 126 GLU B N 1
ATOM 3879 C CA . GLU B 1 151 ? 27.077 53.667 81.818 1.00 61.85 126 GLU B CA 1
ATOM 3880 C C . GLU B 1 151 ? 25.800 54.371 82.292 1.00 60.35 126 GLU B C 1
ATOM 3881 O O . GLU B 1 151 ? 25.869 55.420 82.946 1.00 59.38 126 GLU B O 1
ATOM 3887 N N . ALA B 1 152 ? 24.644 53.806 81.966 1.00 57.25 127 ALA B N 1
ATOM 3888 C CA . ALA B 1 152 ? 23.373 54.441 82.317 1.00 58.38 127 ALA B CA 1
ATOM 3889 C C . ALA B 1 152 ? 23.302 54.722 83.821 1.00 59.28 127 ALA B C 1
ATOM 3890 O O . ALA B 1 152 ? 22.939 55.828 84.232 1.00 60.93 127 ALA B O 1
ATOM 3892 N N . LEU B 1 153 ? 23.694 53.745 84.628 1.00 57.01 128 LEU B N 1
ATOM 3893 C CA . LEU B 1 153 ? 23.687 53.940 86.075 1.00 59.55 128 LEU B CA 1
ATOM 3894 C C . LEU B 1 153 ? 25.001 54.439 86.677 1.00 61.67 128 LEU B C 1
ATOM 3895 O O . LEU B 1 153 ? 24.968 55.153 87.676 1.00 68.57 128 LEU B O 1
ATOM 3900 N N . VAL B 1 154 ? 26.140 54.106 86.078 1.00 61.24 129 VAL B N 1
ATOM 3901 C CA . VAL B 1 154 ? 27.439 54.606 86.563 1.00 62.58 129 VAL B CA 1
ATOM 3902 C C . VAL B 1 154 ? 27.586 56.115 86.347 1.00 66.61 129 VAL B C 1
ATOM 3903 O O . VAL B 1 154 ? 28.089 56.823 87.211 1.00 71.38 129 VAL B O 1
ATOM 3907 N N . MET B 1 155 ? 27.160 56.599 85.189 1.00 68.00 130 MET B N 1
ATOM 3908 C CA . MET B 1 155 ? 27.302 58.010 84.825 1.00 71.51 130 MET B CA 1
ATOM 3909 C C . MET B 1 155 ? 26.103 58.830 85.251 1.00 71.86 130 MET B C 1
ATOM 3910 O O . MET B 1 155 ? 26.266 59.947 85.716 1.00 77.12 130 MET B O 1
ATOM 3915 N N . SER B 1 156 ? 24.910 58.282 85.072 1.00 68.40 131 SER B N 1
ATOM 3916 C CA . SER B 1 156 ? 23.684 59.064 85.154 1.00 69.80 131 SER B CA 1
ATOM 3917 C C . SER B 1 156 ? 22.561 58.351 85.921 1.00 69.09 131 SER B C 1
ATOM 3918 O O . SER B 1 156 ? 21.376 58.492 85.592 1.00 68.69 131 SER B O 1
ATOM 3921 N N . GLY B 1 157 ? 22.934 57.625 86.975 1.00 69.36 132 GLY B N 1
ATOM 3922 C CA . GLY B 1 157 ? 21.980 56.895 87.808 1.00 68.32 132 GLY B CA 1
ATOM 3923 C C . GLY B 1 157 ? 20.775 57.693 88.277 1.00 70.17 132 GLY B C 1
ATOM 3924 O O . GLY B 1 157 ? 19.637 57.248 88.108 1.00 69.09 132 GLY B O 1
ATOM 3925 N N . GLN B 1 158 ? 21.018 58.858 88.872 1.00 74.78 133 GLN B N 1
ATOM 3926 C CA . GLN B 1 158 ? 19.923 59.698 89.390 1.00 79.41 133 GLN B CA 1
ATOM 3927 C C . GLN B 1 158 ? 18.955 60.054 88.269 1.00 77.97 133 GLN B C 1
ATOM 3928 O O . GLN B 1 158 ? 17.732 59.920 88.394 1.00 77.04 133 GLN B O 1
ATOM 3934 N N . LEU B 1 159 ? 19.543 60.509 87.174 1.00 77.64 134 LEU B N 1
ATOM 3935 C CA . LEU B 1 159 ? 18.797 60.888 85.980 1.00 79.61 134 LEU B CA 1
ATOM 3936 C C . LEU B 1 159 ? 17.954 59.733 85.428 1.00 74.71 134 LEU B C 1
ATOM 3937 O O . LEU B 1 159 ? 16.766 59.916 85.172 1.00 75.42 134 LEU B O 1
ATOM 3942 N N . PHE B 1 160 ? 18.549 58.543 85.317 1.00 69.79 135 PHE B N 1
ATOM 3943 C CA . PHE B 1 160 ? 17.818 57.365 84.829 1.00 67.73 135 PHE B CA 1
ATOM 3944 C C . PHE B 1 160 ? 16.680 56.940 85.748 1.00 67.41 135 PHE B C 1
ATOM 3945 O O . PHE B 1 160 ? 15.567 56.716 85.276 1.00 65.25 135 PHE B O 1
ATOM 3953 N N . ILE B 1 161 ? 16.945 56.837 87.052 1.00 69.20 136 ILE B N 1
ATOM 3954 C CA . ILE B 1 161 ? 15.896 56.418 88.002 1.00 70.48 136 ILE B CA 1
ATOM 3955 C C . ILE B 1 161 ? 14.730 57.398 87.994 1.00 72.12 136 ILE B C 1
ATOM 3956 O O . ILE B 1 161 ? 13.581 56.972 88.011 1.00 71.91 136 ILE B O 1
ATOM 3961 N N . ASP B 1 162 ? 15.030 58.693 87.943 1.00 74.75 137 ASP B N 1
ATOM 3962 C CA . ASP B 1 162 ? 13.988 59.725 87.827 1.00 79.15 137 ASP B CA 1
ATOM 3963 C C . ASP B 1 162 ? 13.135 59.568 86.565 1.00 79.65 137 ASP B C 1
ATOM 3964 O O . ASP B 1 162 ? 11.900 59.640 86.623 1.00 80.56 137 ASP B O 1
ATOM 3969 N N . GLU B 1 163 ? 13.794 59.360 85.427 1.00 77.39 138 GLU B N 1
ATOM 3970 C CA . GLU B 1 163 ? 13.073 59.213 84.163 1.00 76.97 138 GLU B CA 1
ATOM 3971 C C . GLU B 1 163 ? 12.247 57.918 84.113 1.00 75.62 138 GLU B C 1
ATOM 3972 O O . GLU B 1 163 ? 11.156 57.894 83.540 1.00 75.29 138 GLU B O 1
ATOM 3978 N N . VAL B 1 164 ? 12.760 56.855 84.735 1.00 74.59 139 VAL B N 1
ATOM 3979 C CA . VAL B 1 164 ? 12.017 55.588 84.857 1.00 74.47 139 VAL B CA 1
ATOM 3980 C C . VAL B 1 164 ? 10.723 55.758 85.678 1.00 78.13 139 VAL B C 1
ATOM 3981 O O . VAL B 1 164 ? 9.669 55.250 85.293 1.00 80.79 139 VAL B O 1
ATOM 3985 N N . GLU B 1 165 ? 10.808 56.472 86.794 1.00 81.49 140 GLU B N 1
ATOM 3986 C CA . GLU B 1 165 ? 9.638 56.776 87.621 1.00 86.70 140 GLU B CA 1
ATOM 3987 C C . GLU B 1 165 ? 8.627 57.590 86.819 1.00 88.80 140 GLU B C 1
ATOM 3988 O O . GLU B 1 165 ? 7.432 57.298 86.824 1.00 89.08 140 GLU B O 1
ATOM 3994 N N . LYS B 1 166 ? 9.138 58.594 86.116 1.00 89.96 141 LYS B N 1
ATOM 3995 C CA . LYS B 1 166 ? 8.319 59.548 85.377 1.00 94.00 141 LYS B CA 1
ATOM 3996 C C . LYS B 1 166 ? 7.471 58.879 84.279 1.00 92.26 141 LYS B C 1
ATOM 3997 O O . LYS B 1 166 ? 6.321 59.257 84.085 1.00 92.78 141 LYS B O 1
ATOM 4003 N N . SER B 1 167 ? 8.029 57.873 83.599 1.00 89.26 142 SER B N 1
ATOM 4004 C CA . SER B 1 167 ? 7.376 57.226 82.441 1.00 87.81 142 SER B CA 1
ATOM 4005 C C . SER B 1 167 ? 6.686 55.875 82.707 1.00 86.91 142 SER B C 1
ATOM 4006 O O . SER B 1 167 ? 5.943 55.383 81.851 1.00 87.43 142 SER B O 1
ATOM 4009 N N . GLY B 1 168 ? 6.942 55.266 83.861 1.00 83.92 143 GLY B N 1
ATOM 4010 C CA . GLY B 1 168 ? 6.432 53.918 84.149 1.00 83.36 143 GLY B CA 1
ATOM 4011 C C . GLY B 1 168 ? 7.173 52.777 83.456 1.00 81.37 143 GLY B C 1
ATOM 4012 O O . GLY B 1 168 ? 6.652 51.664 83.354 1.00 82.03 143 GLY B O 1
ATOM 4013 N N . ALA B 1 169 ? 8.390 53.044 82.993 1.00 79.33 144 ALA B N 1
ATOM 4014 C CA . ALA B 1 169 ? 9.250 52.004 82.425 1.00 77.41 144 ALA B CA 1
ATOM 4015 C C . ALA B 1 169 ? 9.641 50.976 83.490 1.00 77.11 144 ALA B C 1
ATOM 4016 O O . ALA B 1 169 ? 9.794 51.328 84.650 1.00 75.86 144 ALA B O 1
ATOM 4018 N N . GLN B 1 170 ? 9.777 49.713 83.087 1.00 77.90 145 GLN B N 1
ATOM 4019 C CA . GLN B 1 170 ? 10.335 48.670 83.954 1.00 77.63 145 GLN B CA 1
ATOM 4020 C C . GLN B 1 170 ? 11.799 48.497 83.623 1.00 73.32 145 GLN B C 1
ATOM 4021 O O . GLN B 1 170 ? 12.176 48.389 82.470 1.00 74.05 145 GLN B O 1
ATOM 4027 N N . LEU B 1 171 ? 12.608 48.404 84.654 1.00 70.13 146 LEU B N 1
ATOM 4028 C CA . LEU B 1 171 ? 14.037 48.224 84.525 1.00 68.63 146 LEU B CA 1
ATOM 4029 C C . LEU B 1 171 ? 14.340 46.788 84.983 1.00 67.38 146 LEU B C 1
ATOM 4030 O O . LEU B 1 171 ? 13.919 46.388 86.066 1.00 68.13 146 LEU B O 1
ATOM 4035 N N . LEU B 1 172 ? 14.981 45.987 84.130 1.00 61.72 147 LEU B N 1
ATOM 4036 C CA . LEU B 1 172 ? 15.364 44.622 84.489 1.00 59.97 147 LEU B CA 1
ATOM 4037 C C . LEU B 1 172 ? 16.829 44.428 84.154 1.00 56.47 147 LEU B C 1
ATOM 4038 O O . LEU B 1 172 ? 17.204 44.490 83.006 1.00 57.65 147 LEU B O 1
ATOM 4043 N N . PRO B 1 173 ? 17.669 44.204 85.166 1.00 55.84 148 PRO B N 1
ATOM 4044 C CA . PRO B 1 173 ? 19.103 44.172 84.926 1.00 55.49 148 PRO B CA 1
ATOM 4045 C C . PRO B 1 173 ? 19.591 42.860 84.308 1.00 53.25 148 PRO B C 1
ATOM 4046 O O . PRO B 1 173 ? 19.192 41.779 84.729 1.00 53.55 148 PRO B O 1
ATOM 4050 N N . VAL B 1 174 ? 20.446 42.983 83.303 1.00 52.77 149 VAL B N 1
ATOM 4051 C CA . VAL B 1 174 ? 20.947 41.842 82.529 1.00 51.83 149 VAL B CA 1
ATOM 4052 C C . VAL B 1 174 ? 22.219 41.292 83.154 1.00 52.75 149 VAL B C 1
ATOM 4053 O O . VAL B 1 174 ? 22.458 40.090 83.140 1.00 53.67 149 VAL B O 1
ATOM 4057 N N . ASP B 1 175 ? 23.041 42.176 83.680 1.00 55.59 150 ASP B N 1
ATOM 4058 C CA . ASP B 1 175 ? 24.335 41.796 84.204 1.00 60.30 150 ASP B CA 1
ATOM 4059 C C . ASP B 1 175 ? 24.190 40.760 85.334 1.00 58.03 150 ASP B C 1
ATOM 4060 O O . ASP B 1 175 ? 23.252 40.789 86.136 1.00 54.03 150 ASP B O 1
ATOM 4065 N N . SER B 1 176 ? 25.124 39.824 85.334 1.00 57.78 151 SER B N 1
ATOM 4066 C CA . SER B 1 176 ? 25.053 38.585 86.105 1.00 58.18 151 SER B CA 1
ATOM 4067 C C . SER B 1 176 ? 24.804 38.816 87.614 1.00 56.46 151 SER B C 1
ATOM 4068 O O . SER B 1 176 ? 23.881 38.259 88.202 1.00 52.31 151 SER B O 1
ATOM 4071 N N . GLU B 1 177 ? 25.611 39.680 88.215 1.00 56.69 152 GLU B N 1
ATOM 4072 C CA . GLU B 1 177 ? 25.519 39.971 89.648 1.00 57.52 152 GLU B CA 1
ATOM 4073 C C . GLU B 1 177 ? 24.188 40.651 89.984 1.00 52.78 152 GLU B C 1
ATOM 4074 O O . GLU B 1 177 ? 23.536 40.295 91.005 1.00 50.30 152 GLU B O 1
ATOM 4080 N N . HIS B 1 178 ? 23.792 41.627 89.162 1.00 47.95 153 HIS B N 1
ATOM 4081 C CA . HIS B 1 178 ? 22.570 42.376 89.429 1.00 46.52 153 HIS B CA 1
ATOM 4082 C C . HIS B 1 178 ? 21.362 41.511 89.221 1.00 46.38 153 HIS B C 1
ATOM 4083 O O . HIS B 1 178 ? 20.378 41.604 89.972 1.00 45.73 153 HIS B O 1
ATOM 4090 N N . ASN B 1 179 ? 21.441 40.645 88.209 1.00 47.01 154 ASN B N 1
ATOM 4091 C CA . ASN B 1 179 ? 20.362 39.734 87.908 1.00 46.27 154 ASN B CA 1
ATOM 4092 C C . ASN B 1 179 ? 20.223 38.742 89.038 1.00 44.93 154 ASN B C 1
ATOM 4093 O O . ASN B 1 179 ? 19.122 38.405 89.423 1.00 46.01 154 ASN B O 1
ATOM 4098 N N . ALA B 1 180 ? 21.358 38.269 89.546 1.00 44.23 155 ALA B N 1
ATOM 4099 C CA . ALA B 1 180 ? 21.375 37.335 90.670 1.00 45.00 155 ALA B CA 1
ATOM 4100 C C . ALA B 1 180 ? 20.709 37.948 91.910 1.00 46.23 155 ALA B C 1
ATOM 4101 O O . ALA B 1 180 ? 19.856 37.321 92.529 1.00 49.25 155 ALA B O 1
ATOM 4103 N N . ILE B 1 181 ? 21.103 39.178 92.241 1.00 46.69 156 ILE B N 1
ATOM 4104 C CA . ILE B 1 181 ? 20.539 39.934 93.375 1.00 47.39 156 ILE B CA 1
ATOM 4105 C C . ILE B 1 181 ? 19.043 40.082 93.209 1.00 47.74 156 ILE B C 1
ATOM 4106 O O . ILE B 1 181 ? 18.276 39.837 94.138 1.00 48.36 156 ILE B O 1
ATOM 4111 N N . PHE B 1 182 ? 18.646 40.457 92.006 1.00 48.35 157 PHE B N 1
ATOM 4112 C CA . PHE B 1 182 ? 17.243 40.572 91.640 1.00 50.63 157 PHE B CA 1
ATOM 4113 C C . PHE B 1 182 ? 16.441 39.304 91.937 1.00 50.46 157 PHE B C 1
ATOM 4114 O O . PHE B 1 182 ? 15.375 39.374 92.566 1.00 51.44 157 PHE B O 1
ATOM 4122 N N . GLN B 1 183 ? 16.996 38.158 91.558 1.00 49.37 158 GLN B N 1
ATOM 4123 C CA . GLN B 1 183 ? 16.372 36.851 91.863 1.00 50.56 158 GLN B CA 1
ATOM 4124 C C . GLN B 1 183 ? 16.341 36.478 93.338 1.00 50.22 158 GLN B C 1
ATOM 4125 O O . GLN B 1 183 ? 15.450 35.755 93.769 1.00 51.87 158 GLN B O 1
ATOM 4131 N N . CYS B 1 184 ? 17.317 36.949 94.100 1.00 49.18 159 CYS B N 1
ATOM 4132 C CA . CYS B 1 184 ? 17.352 36.696 95.535 1.00 50.77 159 CYS B CA 1
ATOM 4133 C C . CYS B 1 184 ? 16.475 37.630 96.366 1.00 51.51 159 CYS B C 1
ATOM 4134 O O . CYS B 1 184 ? 16.379 37.448 97.574 1.00 52.34 159 CYS B O 1
ATOM 4137 N N . LEU B 1 185 ? 15.859 38.635 95.733 1.00 52.11 160 LEU B N 1
ATOM 4138 C CA . LEU B 1 185 ? 15.003 39.590 96.430 1.00 53.51 160 LEU B CA 1
ATOM 4139 C C . LEU B 1 185 ? 13.537 39.185 96.355 1.00 55.37 160 LEU B C 1
ATOM 4140 O O . LEU B 1 185 ? 13.133 38.512 95.413 1.00 55.08 160 LEU B O 1
ATOM 4145 N N . PRO B 1 186 ? 12.722 39.625 97.330 1.00 58.54 161 PRO B N 1
ATOM 4146 C CA . PRO B 1 186 ? 11.294 39.343 97.267 1.00 61.00 161 PRO B CA 1
ATOM 4147 C C . PRO B 1 186 ? 10.609 40.017 96.087 1.00 63.29 161 PRO B C 1
ATOM 4148 O O . PRO B 1 186 ? 11.076 41.033 95.586 1.00 62.59 161 PRO B O 1
ATOM 4152 N N . GLN B 1 187 ? 9.486 39.443 95.676 1.00 73.42 162 GLN B N 1
ATOM 4153 C CA . GLN B 1 187 ? 8.719 39.911 94.530 1.00 78.37 162 GLN B CA 1
ATOM 4154 C C . GLN B 1 187 ? 8.263 41.372 94.618 1.00 79.50 162 GLN B C 1
ATOM 4155 O O . GLN B 1 187 ? 8.232 42.074 93.609 1.00 81.09 162 GLN B O 1
ATOM 4161 N N . THR B 1 188 ? 7.920 41.831 95.819 1.00 79.46 163 THR B N 1
ATOM 4162 C CA . THR B 1 188 ? 7.527 43.241 96.034 1.00 80.61 163 THR B CA 1
ATOM 4163 C C . THR B 1 188 ? 8.653 44.235 95.656 1.00 79.18 163 THR B C 1
ATOM 4164 O O . THR B 1 188 ? 8.389 45.322 95.136 1.00 83.39 163 THR B O 1
ATOM 4168 N N . VAL B 1 189 ? 9.901 43.840 95.906 1.00 75.94 164 VAL B N 1
ATOM 4169 C CA . VAL B 1 189 ? 11.090 44.639 95.544 1.00 75.13 164 VAL B CA 1
ATOM 4170 C C . VAL B 1 189 ? 11.389 44.551 94.041 1.00 75.72 164 VAL B C 1
ATOM 4171 O O . VAL B 1 189 ? 11.776 45.548 93.399 1.00 76.07 164 VAL B O 1
ATOM 4175 N N . GLN B 1 190 ? 11.226 43.348 93.496 1.00 74.69 165 GLN B N 1
ATOM 4176 C CA . GLN B 1 190 ? 11.462 43.103 92.078 1.00 77.78 165 GLN B CA 1
ATOM 4177 C C . GLN B 1 190 ? 10.550 43.965 91.177 1.00 80.81 165 GLN B C 1
ATOM 4178 O O . GLN B 1 190 ? 11.011 44.478 90.162 1.00 81.26 165 GLN B O 1
ATOM 4184 N N . GLY B 1 191 ? 9.285 44.126 91.578 1.00 83.63 166 GLY B N 1
ATOM 4185 C CA . GLY B 1 191 ? 8.319 44.975 90.873 1.00 89.03 166 GLY B CA 1
ATOM 4186 C C . GLY B 1 191 ? 8.501 46.489 90.988 1.00 92.10 166 GLY B C 1
ATOM 4187 O O . GLY B 1 191 ? 7.927 47.229 90.186 1.00 97.87 166 GLY B O 1
ATOM 4188 N N . ASN B 1 192 ? 9.310 46.950 91.950 1.00 91.77 167 ASN B N 1
ATOM 4189 C CA . ASN B 1 192 ? 9.597 48.388 92.165 1.00 94.41 167 ASN B CA 1
ATOM 4190 C C . ASN B 1 192 ? 11.088 48.697 92.347 1.00 92.81 167 ASN B C 1
ATOM 4191 O O . ASN B 1 192 ? 11.504 49.203 93.391 1.00 92.34 167 ASN B O 1
ATOM 4196 N N . LEU B 1 193 ? 11.888 48.427 91.323 1.00 94.18 168 LEU B N 1
ATOM 4197 C CA . LEU B 1 193 ? 13.326 48.733 91.376 1.00 94.78 168 LEU B CA 1
ATOM 4198 C C . LEU B 1 193 ? 13.649 50.242 91.440 1.00 98.49 168 LEU B C 1
ATOM 4199 O O . LEU B 1 193 ? 13.077 51.058 90.715 1.00 100.40 168 LEU B O 1
ATOM 4204 N N . GLY B 1 194 ? 14.558 50.584 92.354 1.00 100.19 169 GLY B N 1
ATOM 4205 C CA . GLY B 1 194 ? 15.023 51.962 92.550 1.00 100.84 169 GLY B CA 1
ATOM 4206 C C . GLY B 1 194 ? 14.180 52.803 93.508 1.00 101.78 169 GLY B C 1
ATOM 4207 O O . GLY B 1 194 ? 14.589 53.913 93.840 1.00 100.45 169 GLY B O 1
ATOM 4208 N N . ARG B 1 195 ? 13.034 52.265 93.961 1.00 100.45 170 ARG B N 1
ATOM 4209 C CA . ARG B 1 195 ? 12.038 52.985 94.773 1.00 100.24 170 ARG B CA 1
ATOM 4210 C C . ARG B 1 195 ? 11.554 52.242 96.039 1.00 98.28 170 ARG B C 1
ATOM 4211 O O . ARG B 1 195 ? 10.814 52.825 96.836 1.00 94.23 170 ARG B O 1
ATOM 4213 N N . CYS B 1 196 ? 11.950 50.983 96.236 1.00 96.98 171 CYS B N 1
ATOM 4214 C CA . CYS B 1 196 ? 11.486 50.207 97.402 1.00 97.36 171 CYS B CA 1
ATOM 4215 C C . CYS B 1 196 ? 12.441 50.456 98.571 1.00 90.54 171 CYS B C 1
ATOM 4216 O O . CYS B 1 196 ? 13.645 50.677 98.368 1.00 90.15 171 CYS B O 1
ATOM 4219 N N . ASP B 1 197 ? 11.879 50.497 99.776 1.00 84.29 172 ASP B N 1
ATOM 4220 C CA . ASP B 1 197 ? 12.668 50.581 101.009 1.00 81.50 172 ASP B CA 1
ATOM 4221 C C . ASP B 1 197 ? 13.048 49.145 101.389 1.00 75.61 172 ASP B C 1
ATOM 4222 O O . ASP B 1 197 ? 12.188 48.368 101.810 1.00 77.30 172 ASP B O 1
ATOM 4227 N N . LEU B 1 198 ? 14.326 48.797 101.225 1.00 69.10 173 LEU B N 1
ATOM 4228 C CA . LEU B 1 198 ? 14.797 47.406 101.412 1.00 64.85 173 LEU B CA 1
ATOM 4229 C C . LEU B 1 198 ? 14.525 46.835 102.808 1.00 63.31 173 LEU B C 1
ATOM 4230 O O . LEU B 1 198 ? 14.105 45.679 102.951 1.00 61.29 173 LEU B O 1
ATOM 4235 N N . ALA B 1 199 ? 14.768 47.654 103.826 1.00 63.17 174 ALA B N 1
ATOM 4236 C CA . ALA B 1 199 ? 14.605 47.234 105.219 1.00 64.03 174 ALA B CA 1
ATOM 4237 C C . ALA B 1 199 ? 13.164 46.836 105.494 1.00 64.44 174 ALA B C 1
ATOM 4238 O O . ALA B 1 199 ? 12.923 45.892 106.239 1.00 63.55 174 ALA B O 1
ATOM 4240 N N . SER B 1 200 ? 12.212 47.546 104.886 1.00 66.90 175 SER B N 1
ATOM 4241 C CA . SER B 1 200 ? 10.782 47.237 105.076 1.00 68.29 175 SER B CA 1
ATOM 4242 C C . SER B 1 200 ? 10.341 45.917 104.422 1.00 65.50 175 SER B C 1
ATOM 4243 O O . SER B 1 200 ? 9.272 45.406 104.722 1.00 65.85 175 SER B O 1
ATOM 4246 N N . GLN B 1 201 ? 11.159 45.380 103.527 1.00 63.76 176 GLN B N 1
ATOM 4247 C CA . GLN B 1 201 ? 10.925 44.050 102.952 1.00 62.04 176 GLN B CA 1
ATOM 4248 C C . GLN B 1 201 ? 11.840 42.977 103.559 1.00 57.76 176 GLN B C 1
ATOM 4249 O O . GLN B 1 201 ? 12.010 41.906 102.995 1.00 56.56 176 GLN B O 1
ATOM 4255 N N . GLY B 1 202 ? 12.413 43.269 104.724 1.00 54.43 177 GLY B N 1
ATOM 4256 C CA . GLY B 1 202 ? 13.172 42.285 105.476 1.00 52.07 177 GLY B CA 1
ATOM 4257 C C . GLY B 1 202 ? 14.601 42.062 105.040 1.00 49.40 177 GLY B C 1
ATOM 4258 O O . GLY B 1 202 ? 15.237 41.125 105.502 1.00 46.73 177 GLY B O 1
ATOM 4259 N N . VAL B 1 203 ? 15.127 42.941 104.196 1.00 47.19 178 VAL B N 1
ATOM 4260 C CA . VAL B 1 203 ? 16.490 42.788 103.727 1.00 47.09 178 VAL B CA 1
ATOM 4261 C C . VAL B 1 203 ? 17.414 43.524 104.680 1.00 47.68 178 VAL B C 1
ATOM 4262 O O . VAL B 1 203 ? 17.210 44.693 104.894 1.00 50.06 178 VAL B O 1
ATOM 4266 N N . SER B 1 204 ? 18.427 42.849 105.208 1.00 47.07 179 SER B N 1
ATOM 4267 C CA . SER B 1 204 ? 19.505 43.506 105.950 1.00 48.63 179 SER B CA 1
ATOM 4268 C C . SER B 1 204 ? 20.524 44.069 104.989 1.00 49.71 179 SER B C 1
ATOM 4269 O O . SER B 1 204 ? 20.839 45.245 105.046 1.00 51.89 179 SER B O 1
ATOM 4272 N N . HIS B 1 205 ? 21.063 43.212 104.122 1.00 49.80 180 HIS B N 1
ATOM 4273 C CA . HIS B 1 205 ? 22.018 43.654 103.132 1.00 50.12 180 HIS B CA 1
ATOM 4274 C C . HIS B 1 205 ? 22.172 42.748 101.915 1.00 49.83 180 HIS B C 1
ATOM 4275 O O . HIS B 1 205 ? 21.803 41.582 101.923 1.00 49.01 180 HIS B O 1
ATOM 4282 N N . ILE B 1 206 ? 22.684 43.361 100.851 1.00 48.69 181 ILE B N 1
ATOM 4283 C CA . ILE B 1 206 ? 22.966 42.703 99.597 1.00 47.71 181 ILE B CA 1
ATOM 4284 C C . ILE B 1 206 ? 24.455 42.357 99.604 1.00 46.68 181 ILE B C 1
ATOM 4285 O O . ILE B 1 206 ? 25.279 43.198 99.916 1.00 47.49 181 ILE B O 1
ATOM 4290 N N . LEU B 1 207 ? 24.790 41.138 99.215 1.00 46.75 182 LEU B N 1
ATOM 4291 C CA . LEU B 1 207 ? 26.184 40.687 99.111 1.00 48.63 182 LEU B CA 1
ATOM 4292 C C . LEU B 1 207 ? 26.601 40.540 97.639 1.00 49.57 182 LEU B C 1
ATOM 4293 O O . LEU B 1 207 ? 26.295 39.554 96.952 1.00 48.79 182 LEU B O 1
ATOM 4298 N N . LEU B 1 208 ? 27.265 41.572 97.165 1.00 50.04 183 LEU B N 1
ATOM 4299 C CA . LEU B 1 208 ? 27.783 41.624 95.826 1.00 52.26 183 LEU B CA 1
ATOM 4300 C C . LEU B 1 208 ? 29.059 40.803 95.781 1.00 51.61 183 LEU B C 1
ATOM 4301 O O . LEU B 1 208 ? 30.019 41.112 96.483 1.00 51.22 183 LEU B O 1
ATOM 4306 N N . THR B 1 209 ? 29.057 39.735 94.980 1.00 51.14 184 THR B N 1
ATOM 4307 C CA . THR B 1 209 ? 30.205 38.825 94.894 1.00 51.01 184 THR B CA 1
ATOM 4308 C C . THR B 1 209 ? 31.053 39.045 93.646 1.00 49.95 184 THR B C 1
ATOM 4309 O O . THR B 1 209 ? 30.547 39.412 92.599 1.00 49.44 184 THR B O 1
ATOM 4313 N N . GLY B 1 210 ? 32.336 38.731 93.776 1.00 50.29 185 GLY B N 1
ATOM 4314 C CA . GLY B 1 210 ? 33.279 38.785 92.677 1.00 49.87 185 GLY B CA 1
ATOM 4315 C C . GLY B 1 210 ? 34.466 37.863 92.891 1.00 50.11 185 GLY B C 1
ATOM 4316 O O . GLY B 1 210 ? 34.736 37.406 94.007 1.00 50.71 185 GLY B O 1
ATOM 4317 N N . SER B 1 211 ? 35.160 37.559 91.808 1.00 49.92 186 SER B N 1
ATOM 4318 C CA . SER B 1 211 ? 36.176 36.520 91.822 1.00 51.39 186 SER B CA 1
ATOM 4319 C C . SER B 1 211 ? 37.453 36.977 92.496 1.00 51.57 186 SER B C 1
ATOM 4320 O O . SER B 1 211 ? 38.280 36.147 92.900 1.00 53.92 186 SER B O 1
ATOM 4323 N N . GLY B 1 212 ? 37.643 38.285 92.578 1.00 50.29 187 GLY B N 1
ATOM 4324 C CA . GLY B 1 212 ? 38.896 38.831 93.072 1.00 50.54 187 GLY B CA 1
ATOM 4325 C C . GLY B 1 212 ? 39.969 38.951 91.999 1.00 50.87 187 GLY B C 1
ATOM 4326 O O . GLY B 1 212 ? 41.038 39.477 92.257 1.00 50.42 187 GLY B O 1
ATOM 4327 N N . GLY B 1 213 ? 39.683 38.475 90.794 1.00 51.54 188 GLY B N 1
ATOM 4328 C CA . GLY B 1 213 ? 40.620 38.510 89.702 1.00 53.23 188 GLY B CA 1
ATOM 4329 C C . GLY B 1 213 ? 41.862 37.653 89.844 1.00 55.30 188 GLY B C 1
ATOM 4330 O O . GLY B 1 213 ? 42.038 36.966 90.843 1.00 56.99 188 GLY B O 1
ATOM 4331 N N . PRO B 1 214 ? 42.746 37.690 88.833 1.00 56.45 189 PRO B N 1
ATOM 4332 C CA . PRO B 1 214 ? 43.932 36.810 88.801 1.00 58.05 189 PRO B CA 1
ATOM 4333 C C . PRO B 1 214 ? 44.913 37.010 89.956 1.00 59.76 189 PRO B C 1
ATOM 4334 O O . PRO B 1 214 ? 45.652 36.086 90.267 1.00 61.53 189 PRO B O 1
ATOM 4338 N N . PHE B 1 215 ? 44.915 38.193 90.580 1.00 60.41 190 PHE B N 1
ATOM 4339 C CA . PHE B 1 215 ? 45.813 38.482 91.707 1.00 62.32 190 PHE B CA 1
ATOM 4340 C C . PHE B 1 215 ? 45.197 38.318 93.114 1.00 61.68 190 PHE B C 1
ATOM 4341 O O . PHE B 1 215 ? 45.707 38.857 94.095 1.00 60.38 190 PHE B O 1
ATOM 4349 N N . ARG B 1 216 ? 44.107 37.571 93.200 1.00 59.79 191 ARG B N 1
ATOM 4350 C CA . ARG B 1 216 ? 43.408 37.326 94.467 1.00 60.27 191 ARG B CA 1
ATOM 4351 C C . ARG B 1 216 ? 44.302 36.792 95.609 1.00 61.81 191 ARG B C 1
ATOM 4352 O O . ARG B 1 216 ? 44.052 37.103 96.775 1.00 60.81 191 ARG B O 1
ATOM 4360 N N . TYR B 1 217 ? 45.325 36.005 95.248 1.00 63.01 192 TYR B N 1
ATOM 4361 C CA . TYR B 1 217 ? 46.281 35.401 96.188 1.00 64.82 192 TYR B CA 1
ATOM 4362 C C . TYR B 1 217 ? 47.698 35.974 96.082 1.00 66.40 192 TYR B C 1
ATOM 4363 O O . TYR B 1 217 ? 48.613 35.474 96.726 1.00 68.98 192 TYR B O 1
ATOM 4372 N N . THR B 1 218 ? 47.883 37.024 95.295 1.00 66.97 193 THR B N 1
ATOM 4373 C CA . THR B 1 218 ? 49.206 37.587 95.048 1.00 69.24 193 THR B CA 1
ATOM 4374 C C . THR B 1 218 ? 49.591 38.595 96.142 1.00 71.95 193 THR B C 1
ATOM 4375 O O . THR B 1 218 ? 48.765 39.414 96.546 1.00 70.40 193 THR B O 1
ATOM 4379 N N . ASP B 1 219 ? 50.847 38.543 96.589 1.00 76.21 194 ASP B N 1
ATOM 4380 C CA . ASP B 1 219 ? 51.378 39.525 97.550 1.00 81.18 194 ASP B CA 1
ATOM 4381 C C . ASP B 1 219 ? 51.247 40.946 96.983 1.00 80.04 194 ASP B C 1
ATOM 4382 O O . ASP B 1 219 ? 51.529 41.170 95.813 1.00 83.66 194 ASP B O 1
ATOM 4387 N N . VAL B 1 220 ? 50.834 41.897 97.812 1.00 80.01 195 VAL B N 1
ATOM 4388 C CA . VAL B 1 220 ? 50.650 43.299 97.379 1.00 79.32 195 VAL B CA 1
ATOM 4389 C C . VAL B 1 220 ? 51.924 43.903 96.751 1.00 79.62 195 VAL B C 1
ATOM 4390 O O . VAL B 1 220 ? 51.837 44.652 95.786 1.00 77.74 195 VAL B O 1
ATOM 4394 N N . ALA B 1 221 ? 53.089 43.572 97.303 1.00 81.78 196 ALA B N 1
ATOM 4395 C CA . ALA B 1 221 ? 54.374 44.071 96.794 1.00 83.33 196 ALA B CA 1
ATOM 4396 C C . ALA B 1 221 ? 54.645 43.689 95.332 1.00 82.97 196 ALA B C 1
ATOM 4397 O O . ALA B 1 221 ? 55.286 44.443 94.613 1.00 82.23 196 ALA B O 1
ATOM 4399 N N . GLU B 1 222 ? 54.156 42.520 94.910 1.00 83.91 197 GLU B N 1
ATOM 4400 C CA . GLU B 1 222 ? 54.345 42.021 93.530 1.00 84.20 197 GLU B CA 1
ATOM 4401 C C . GLU B 1 222 ? 53.450 42.681 92.478 1.00 79.90 197 GLU B C 1
ATOM 4402 O O . GLU B 1 222 ? 53.695 42.513 91.291 1.00 78.47 197 GLU B O 1
ATOM 4408 N N . LEU B 1 223 ? 52.417 43.404 92.904 1.00 77.30 198 LEU B N 1
ATOM 4409 C CA . LEU B 1 223 ? 51.480 44.053 91.976 1.00 75.53 198 LEU B CA 1
ATOM 4410 C C . LEU B 1 223 ? 52.119 45.129 91.092 1.00 78.55 198 LEU B C 1
ATOM 4411 O O . LEU B 1 223 ? 51.656 45.344 89.972 1.00 76.29 198 LEU B O 1
ATOM 4416 N N . GLU B 1 224 ? 53.142 45.819 91.610 1.00 83.39 199 GLU B N 1
ATOM 4417 C CA . GLU B 1 224 ? 53.894 46.822 90.830 1.00 85.33 199 GLU B CA 1
ATOM 4418 C C . GLU B 1 224 ? 54.433 46.275 89.507 1.00 83.06 199 GLU B C 1
ATOM 4419 O O . GLU B 1 224 ? 54.378 46.961 88.505 1.00 81.70 199 GLU B O 1
ATOM 4425 N N . ALA B 1 225 ? 54.940 45.045 89.514 1.00 82.08 200 ALA B N 1
ATOM 4426 C CA . ALA B 1 225 ? 55.564 44.435 88.317 1.00 82.13 200 ALA B CA 1
ATOM 4427 C C . ALA B 1 225 ? 54.629 43.627 87.380 1.00 81.06 200 ALA B C 1
ATOM 4428 O O . ALA B 1 225 ? 55.111 43.057 86.391 1.00 80.37 200 ALA B O 1
ATOM 4430 N N . VAL B 1 226 ? 53.322 43.572 87.668 1.00 79.83 201 VAL B N 1
ATOM 4431 C CA . VAL B 1 226 ? 52.426 42.763 86.823 1.00 78.68 201 VAL B CA 1
ATOM 4432 C C . VAL B 1 226 ? 52.311 43.360 85.424 1.00 76.64 201 VAL B C 1
ATOM 4433 O O . VAL B 1 226 ? 52.313 44.582 85.239 1.00 75.44 201 VAL B O 1
ATOM 4437 N N . THR B 1 227 ? 52.195 42.468 84.457 1.00 75.19 202 THR B N 1
ATOM 4438 C CA . THR B 1 227 ? 52.124 42.835 83.050 1.00 74.54 202 THR B CA 1
ATOM 4439 C C . THR B 1 227 ? 50.723 42.539 82.533 1.00 72.82 202 THR B C 1
ATOM 4440 O O . THR B 1 227 ? 50.003 41.713 83.114 1.00 70.16 202 THR B O 1
ATOM 4444 N N . PRO B 1 228 ? 50.326 43.210 81.436 1.00 73.93 203 PRO B N 1
ATOM 4445 C CA . PRO B 1 228 ? 49.031 42.936 80.807 1.00 72.51 203 PRO B CA 1
ATOM 4446 C C . PRO B 1 228 ? 48.772 41.460 80.493 1.00 72.21 203 PRO B C 1
ATOM 4447 O O . PRO B 1 228 ? 47.642 41.007 80.617 1.00 72.34 203 PRO B O 1
ATOM 4451 N N . GLU B 1 229 ? 49.810 40.715 80.124 1.00 73.83 204 GLU B N 1
ATOM 4452 C CA . GLU B 1 229 ? 49.691 39.260 79.922 1.00 75.09 204 GLU B CA 1
ATOM 4453 C C . GLU B 1 229 ? 49.132 38.589 81.190 1.00 74.03 204 GLU B C 1
ATOM 4454 O O . GLU B 1 229 ? 48.185 37.812 81.128 1.00 73.03 204 GLU B O 1
ATOM 4460 N N . GLN B 1 230 ? 49.707 38.932 82.341 1.00 74.06 205 GLN B N 1
ATOM 4461 C CA . GLN B 1 230 ? 49.240 38.411 83.640 1.00 71.78 205 GLN B CA 1
ATOM 4462 C C . GLN B 1 230 ? 47.850 38.908 84.058 1.00 70.38 205 GLN B C 1
ATOM 4463 O O . GLN B 1 230 ? 47.065 38.128 84.595 1.00 71.32 205 GLN B O 1
ATOM 4469 N N . ALA B 1 231 ? 47.536 40.174 83.788 1.00 70.04 206 ALA B N 1
ATOM 4470 C CA . ALA B 1 231 ? 46.237 40.758 84.179 1.00 70.89 206 ALA B CA 1
ATOM 4471 C C . ALA B 1 231 ? 45.019 40.243 83.395 1.00 74.62 206 ALA B C 1
ATOM 4472 O O . ALA B 1 231 ? 43.885 40.395 83.850 1.00 73.26 206 ALA B O 1
ATOM 4474 N N . ILE B 1 232 ? 45.250 39.678 82.208 1.00 82.25 207 ILE B N 1
ATOM 4475 C CA . ILE B 1 232 ? 44.175 39.129 81.346 1.00 87.83 207 ILE B CA 1
ATOM 4476 C C . ILE B 1 232 ? 43.836 37.679 81.708 1.00 93.93 207 ILE B C 1
ATOM 4477 O O . ILE B 1 232 ? 42.657 37.313 81.726 1.00 98.54 207 ILE B O 1
ATOM 4482 N N . ALA B 1 233 ? 44.864 36.865 81.970 1.00 99.63 208 ALA B N 1
ATOM 4483 C CA . ALA B 1 233 ? 44.711 35.439 82.349 1.00 103.57 208 ALA B CA 1
ATOM 4484 C C . ALA B 1 233 ? 44.085 34.594 81.225 1.00 105.02 208 ALA B C 1
ATOM 4485 O O . ALA B 1 233 ? 43.185 33.785 81.458 1.00 105.14 208 ALA B O 1
ATOM 4487 N N . MET B 1 239 ? 36.423 37.393 76.156 1.00 116.57 214 MET B N 1
ATOM 4488 C CA . MET B 1 239 ? 36.351 38.289 77.321 1.00 114.81 214 MET B CA 1
ATOM 4489 C C . MET B 1 239 ? 37.269 39.480 77.107 1.00 107.75 214 MET B C 1
ATOM 4490 O O . MET B 1 239 ? 38.475 39.329 77.259 1.00 108.00 214 MET B O 1
ATOM 4495 N N . GLY B 1 240 ? 36.699 40.639 76.744 1.00 98.13 215 GLY B N 1
ATOM 4496 C CA . GLY B 1 240 ? 37.480 41.818 76.331 1.00 91.41 215 GLY B CA 1
ATOM 4497 C C . GLY B 1 240 ? 38.518 42.294 77.348 1.00 85.61 215 GLY B C 1
ATOM 4498 O O . GLY B 1 240 ? 38.301 42.148 78.551 1.00 80.83 215 GLY B O 1
ATOM 4499 N N . PRO B 1 241 ? 39.650 42.870 76.881 1.00 80.33 216 PRO B N 1
ATOM 4500 C CA . PRO B 1 241 ? 40.749 43.168 77.806 1.00 75.80 216 PRO B CA 1
ATOM 4501 C C . PRO B 1 241 ? 40.478 44.257 78.874 1.00 72.60 216 PRO B C 1
ATOM 4502 O O . PRO B 1 241 ? 41.049 44.191 79.953 1.00 66.98 216 PRO B O 1
ATOM 4506 N N . LYS B 1 242 ? 39.639 45.240 78.561 1.00 72.04 217 LYS B N 1
ATOM 4507 C CA . LYS B 1 242 ? 39.295 46.294 79.512 1.00 71.04 217 LYS B CA 1
ATOM 4508 C C . LYS B 1 242 ? 38.538 45.711 80.715 1.00 71.62 217 LYS B C 1
ATOM 4509 O O . LYS B 1 242 ? 38.882 45.986 81.865 1.00 67.04 217 LYS B O 1
ATOM 4515 N N . ILE B 1 243 ? 37.526 44.895 80.414 1.00 72.79 218 ILE B N 1
ATOM 4516 C CA . ILE B 1 243 ? 36.752 44.136 81.403 1.00 72.08 218 ILE B CA 1
ATOM 4517 C C . ILE B 1 243 ? 37.645 43.205 82.249 1.00 69.43 218 ILE B C 1
ATOM 4518 O O . ILE B 1 243 ? 37.414 43.063 83.450 1.00 68.12 218 ILE B O 1
ATOM 4523 N N . SER B 1 244 ? 38.652 42.581 81.637 1.00 65.68 219 SER B N 1
ATOM 4524 C CA . SER B 1 244 ? 39.602 41.723 82.372 1.00 64.37 219 SER B CA 1
ATOM 4525 C C . SER B 1 244 ? 40.501 42.488 83.348 1.00 62.53 219 SER B C 1
ATOM 4526 O O . SER B 1 244 ? 40.760 42.007 84.452 1.00 60.34 219 SER B O 1
ATOM 4529 N N . VAL B 1 245 ? 41.039 43.632 82.909 1.00 60.99 220 VAL B N 1
ATOM 4530 C CA . VAL B 1 245 ? 41.874 44.469 83.772 1.00 60.34 220 VAL B CA 1
ATOM 4531 C C . VAL B 1 245 ? 41.039 45.006 84.951 1.00 59.85 220 VAL B C 1
ATOM 4532 O O . VAL B 1 245 ? 41.522 45.041 86.069 1.00 57.83 220 VAL B O 1
ATOM 4536 N N . ASP B 1 246 ? 39.807 45.428 84.680 1.00 59.93 221 ASP B N 1
ATOM 4537 C CA . ASP B 1 246 ? 38.906 45.888 85.719 1.00 60.21 221 ASP B CA 1
ATOM 4538 C C . ASP B 1 246 ? 38.600 44.793 86.733 1.00 61.95 221 ASP B C 1
ATOM 4539 O O . ASP B 1 246 ? 38.441 45.071 87.929 1.00 60.08 221 ASP B O 1
ATOM 4544 N N . SER B 1 247 ? 38.511 43.561 86.249 1.00 62.01 222 SER B N 1
ATOM 4545 C CA . SER B 1 247 ? 38.410 42.389 87.110 1.00 61.31 222 SER B CA 1
ATOM 4546 C C . SER B 1 247 ? 39.662 42.191 87.991 1.00 60.30 222 SER B C 1
ATOM 4547 O O . SER B 1 247 ? 39.544 41.815 89.156 1.00 59.61 222 SER B O 1
ATOM 4550 N N . ALA B 1 248 ? 40.845 42.451 87.438 1.00 59.55 223 ALA B N 1
ATOM 4551 C CA . ALA B 1 248 ? 42.100 42.403 88.202 1.00 58.57 223 ALA B CA 1
ATOM 4552 C C . ALA B 1 248 ? 42.220 43.490 89.297 1.00 57.39 223 ALA B C 1
ATOM 4553 O O . ALA B 1 248 ? 42.766 43.229 90.366 1.00 57.69 223 ALA B O 1
ATOM 4555 N N . THR B 1 249 ? 41.739 44.704 89.019 1.00 56.75 224 THR B N 1
ATOM 4556 C CA . THR B 1 249 ? 41.773 45.829 89.993 1.00 56.38 224 THR B CA 1
ATOM 4557 C C . THR B 1 249 ? 40.552 45.868 90.944 1.00 56.00 224 THR B C 1
ATOM 4558 O O . THR B 1 249 ? 40.526 46.632 91.908 1.00 55.27 224 THR B O 1
ATOM 4562 N N . MET B 1 250 ? 39.542 45.075 90.602 1.00 55.77 225 MET B N 1
ATOM 4563 C CA . MET B 1 250 ? 38.188 45.096 91.186 1.00 56.16 225 MET B CA 1
ATOM 4564 C C . MET B 1 250 ? 37.413 46.392 90.968 1.00 55.43 225 MET B C 1
ATOM 4565 O O . MET B 1 250 ? 36.391 46.643 91.600 1.00 52.98 225 MET B O 1
ATOM 4570 N N . MET B 1 251 ? 37.847 47.176 89.993 1.00 57.05 226 MET B N 1
ATOM 4571 C CA . MET B 1 251 ? 37.031 48.280 89.521 1.00 58.10 226 MET B CA 1
ATOM 4572 C C . MET B 1 251 ? 35.706 47.764 88.965 1.00 56.65 226 MET B C 1
ATOM 4573 O O . MET B 1 251 ? 34.708 48.457 89.069 1.00 55.47 226 MET B O 1
ATOM 4578 N N . ASN B 1 252 ? 35.705 46.571 88.364 1.00 56.49 227 ASN B N 1
ATOM 4579 C CA . ASN B 1 252 ? 34.463 45.954 87.870 1.00 58.91 227 ASN B CA 1
ATOM 4580 C C . ASN B 1 252 ? 33.410 45.906 88.985 1.00 57.19 227 ASN B C 1
ATOM 4581 O O . ASN B 1 252 ? 32.270 46.333 88.796 1.00 57.77 227 ASN B O 1
ATOM 4586 N N . LYS B 1 253 ? 33.847 45.468 90.155 1.00 54.71 228 LYS B N 1
ATOM 4587 C CA . LYS B 1 253 ? 32.982 45.363 91.305 1.00 54.07 228 LYS B CA 1
ATOM 4588 C C . LYS B 1 253 ? 32.588 46.719 91.887 1.00 52.63 228 LYS B C 1
ATOM 4589 O O . LYS B 1 253 ? 31.460 46.914 92.318 1.00 49.65 228 LYS B O 1
ATOM 4595 N N . GLY B 1 254 ? 33.516 47.663 91.828 1.00 50.82 229 GLY B N 1
ATOM 4596 C CA . GLY B 1 254 ? 33.219 49.036 92.143 1.00 52.37 229 GLY B CA 1
ATOM 4597 C C . GLY B 1 254 ? 32.108 49.628 91.290 1.00 52.87 229 GLY B C 1
ATOM 4598 O O . GLY B 1 254 ? 31.179 50.264 91.790 1.00 54.93 229 GLY B O 1
ATOM 4599 N N . LEU B 1 255 ? 32.195 49.421 89.993 1.00 53.36 230 LEU B N 1
ATOM 4600 C CA . LEU B 1 255 ? 31.158 49.922 89.091 1.00 54.71 230 LEU B CA 1
ATOM 4601 C C . LEU B 1 255 ? 29.837 49.236 89.387 1.00 52.61 230 LEU B C 1
ATOM 4602 O O . LEU B 1 255 ? 28.804 49.880 89.435 1.00 52.67 230 LEU B O 1
ATOM 4607 N N . GLU B 1 256 ? 29.885 47.931 89.606 1.00 52.07 231 GLU B N 1
ATOM 4608 C CA . GLU B 1 256 ? 28.684 47.159 89.910 1.00 52.81 231 GLU B CA 1
ATOM 4609 C C . GLU B 1 256 ? 28.071 47.605 91.217 1.00 53.10 231 GLU B C 1
ATOM 4610 O O . GLU B 1 256 ? 26.850 47.634 91.332 1.00 53.70 231 GLU B O 1
ATOM 4616 N N . TYR B 1 257 ? 28.927 47.964 92.183 1.00 51.66 232 TYR B N 1
ATOM 4617 C CA . TYR B 1 257 ? 28.492 48.535 93.434 1.00 49.97 232 TYR B CA 1
ATOM 4618 C C . TYR B 1 257 ? 27.675 49.802 93.185 1.00 50.32 232 TYR B C 1
ATOM 4619 O O . TYR B 1 257 ? 26.572 49.927 93.694 1.00 49.09 232 TYR B O 1
ATOM 4628 N N . ILE B 1 258 ? 28.198 50.711 92.372 1.00 50.87 233 ILE B N 1
ATOM 4629 C CA . ILE B 1 258 ? 27.510 51.966 92.060 1.00 52.32 233 ILE B CA 1
ATOM 4630 C C . ILE B 1 258 ? 26.154 51.675 91.394 1.00 52.50 233 ILE B C 1
ATOM 4631 O O . ILE B 1 258 ? 25.156 52.285 91.735 1.00 52.73 233 ILE B O 1
ATOM 4636 N N . GLU B 1 259 ? 26.119 50.763 90.430 1.00 52.50 234 GLU B N 1
ATOM 4637 C CA . GLU B 1 259 ? 24.856 50.411 89.757 1.00 55.63 234 GLU B CA 1
ATOM 4638 C C . GLU B 1 259 ? 23.837 49.807 90.728 1.00 54.23 234 GLU B C 1
ATOM 4639 O O . GLU B 1 259 ? 22.645 50.121 90.667 1.00 56.28 234 GLU B O 1
ATOM 4645 N N . ALA B 1 260 ? 24.312 48.910 91.586 1.00 52.40 235 ALA B N 1
ATOM 4646 C CA . ALA B 1 260 ? 23.451 48.252 92.586 1.00 51.71 235 ALA B CA 1
ATOM 4647 C C . ALA B 1 260 ? 22.781 49.267 93.489 1.00 53.37 235 ALA B C 1
ATOM 4648 O O . ALA B 1 260 ? 21.601 49.149 93.789 1.00 53.98 235 ALA B O 1
ATOM 4650 N N . LYS B 1 261 ? 23.536 50.281 93.883 1.00 54.20 236 LYS B N 1
ATOM 4651 C CA . LYS B 1 261 ? 23.008 51.322 94.734 1.00 59.02 236 LYS B CA 1
ATOM 4652 C C . LYS B 1 261 ? 21.785 51.964 94.108 1.00 58.91 236 LYS B C 1
ATOM 4653 O O . LYS B 1 261 ? 20.759 52.105 94.760 1.00 58.95 236 LYS B O 1
ATOM 4659 N N . TRP B 1 262 ? 21.884 52.303 92.829 1.00 60.49 237 TRP B N 1
ATOM 4660 C CA . TRP B 1 262 ? 20.759 52.897 92.104 1.00 60.45 237 TRP B CA 1
ATOM 4661 C C . TRP B 1 262 ? 19.655 51.899 91.731 1.00 57.66 237 TRP B C 1
ATOM 4662 O O . TRP B 1 262 ? 18.493 52.235 91.817 1.00 57.97 237 TRP B O 1
ATOM 4673 N N . LEU B 1 263 ? 20.005 50.688 91.311 1.00 56.17 238 LEU B N 1
ATOM 4674 C CA . LEU B 1 263 ? 18.985 49.650 90.987 1.00 56.78 238 LEU B CA 1
ATOM 4675 C C . LEU B 1 263 ? 18.103 49.246 92.173 1.00 57.87 238 LEU B C 1
ATOM 4676 O O . LEU B 1 263 ? 16.887 49.069 92.041 1.00 58.54 238 LEU B O 1
ATOM 4681 N N . PHE B 1 264 ? 18.734 49.050 93.330 1.00 56.52 239 PHE B N 1
ATOM 4682 C CA . PHE B 1 264 ? 18.044 48.475 94.486 1.00 55.90 239 PHE B CA 1
ATOM 4683 C C . PHE B 1 264 ? 17.764 49.484 95.583 1.00 58.67 239 PHE B C 1
ATOM 4684 O O . PHE B 1 264 ? 17.179 49.114 96.608 1.00 60.00 239 PHE B O 1
ATOM 4692 N N . ASN B 1 265 ? 18.164 50.745 95.350 1.00 60.12 240 ASN B N 1
ATOM 4693 C CA . ASN B 1 265 ? 18.003 51.830 96.310 1.00 62.40 240 ASN B CA 1
ATOM 4694 C C . ASN B 1 265 ? 18.618 51.471 97.646 1.00 62.20 240 ASN B C 1
ATOM 4695 O O . ASN B 1 265 ? 17.992 51.596 98.681 1.00 63.19 240 ASN B O 1
ATOM 4700 N N . ALA B 1 266 ? 19.861 51.022 97.609 1.00 62.85 241 ALA B N 1
ATOM 4701 C CA . ALA B 1 266 ? 20.529 50.510 98.789 1.00 62.53 241 ALA B CA 1
ATOM 4702 C C . ALA B 1 266 ? 21.323 51.626 99.437 1.00 63.40 241 ALA B C 1
ATOM 4703 O O . ALA B 1 266 ? 22.068 52.317 98.754 1.00 66.63 241 ALA B O 1
ATOM 4705 N N . SER B 1 267 ? 21.203 51.746 100.764 1.00 61.66 242 SER B N 1
ATOM 4706 C CA . SER B 1 267 ? 22.017 52.662 101.559 1.00 60.59 242 SER B CA 1
ATOM 4707 C C . SER B 1 267 ? 23.406 52.086 101.824 1.00 59.10 242 SER B C 1
ATOM 4708 O O . SER B 1 267 ? 23.693 50.904 101.494 1.00 57.96 242 SER B O 1
ATOM 4711 N N . ARG B 1 268 ? 24.271 52.910 102.417 1.00 59.59 243 ARG B N 1
ATOM 4712 C CA . ARG B 1 268 ? 25.623 52.472 102.782 1.00 63.52 243 ARG B CA 1
ATOM 4713 C C . ARG B 1 268 ? 25.671 51.295 103.751 1.00 60.12 243 ARG B C 1
ATOM 4714 O O . ARG B 1 268 ? 26.675 50.632 103.814 1.00 63.29 243 ARG B O 1
ATOM 4722 N N . ASP B 1 269 ? 24.611 51.046 104.503 1.00 59.77 244 ASP B N 1
ATOM 4723 C CA . ASP B 1 269 ? 24.525 49.850 105.392 1.00 60.83 244 ASP B CA 1
ATOM 4724 C C . ASP B 1 269 ? 24.128 48.569 104.666 1.00 58.76 244 ASP B C 1
ATOM 4725 O O . ASP B 1 269 ? 24.436 47.472 105.130 1.00 55.73 244 ASP B O 1
ATOM 4730 N N . GLN B 1 270 ? 23.439 48.726 103.532 1.00 56.64 245 GLN B N 1
ATOM 4731 C CA . GLN B 1 270 ? 22.769 47.616 102.852 1.00 54.03 245 GLN B CA 1
ATOM 4732 C C . GLN B 1 270 ? 23.531 46.998 101.681 1.00 51.90 245 GLN B C 1
ATOM 4733 O O . GLN B 1 270 ? 23.014 46.093 101.043 1.00 50.97 245 GLN B O 1
ATOM 4739 N N . LEU B 1 271 ? 24.773 47.406 101.445 1.00 51.43 246 LEU B N 1
ATOM 4740 C CA . LEU B 1 271 ? 25.496 46.918 100.292 1.00 49.94 246 LEU B CA 1
ATOM 4741 C C . LEU B 1 271 ? 26.926 46.527 100.616 1.00 48.26 246 LEU B C 1
ATOM 4742 O O . LEU B 1 271 ? 27.711 47.355 100.987 1.00 48.93 246 LEU B O 1
ATOM 4747 N N . LYS B 1 272 ? 27.248 45.236 100.475 1.00 48.55 247 LYS B N 1
ATOM 4748 C CA . LYS B 1 272 ? 28.554 44.676 100.845 1.00 49.07 247 LYS B CA 1
ATOM 4749 C C . LYS B 1 272 ? 29.210 43.981 99.694 1.00 51.30 247 LYS B C 1
ATOM 4750 O O . LYS B 1 272 ? 28.526 43.520 98.790 1.00 51.52 247 LYS B O 1
ATOM 4756 N N . VAL B 1 273 ? 30.532 43.845 99.777 1.00 53.48 248 VAL B N 1
ATOM 4757 C CA . VAL B 1 273 ? 31.317 43.156 98.763 1.00 53.79 248 VAL B CA 1
ATOM 4758 C C . VAL B 1 273 ? 32.072 41.967 99.362 1.00 54.99 248 VAL B C 1
ATOM 4759 O O . VAL B 1 273 ? 32.768 42.113 100.357 1.00 59.68 248 VAL B O 1
ATOM 4763 N N . ILE B 1 274 ? 31.953 40.814 98.719 1.00 55.99 249 ILE B N 1
ATOM 4764 C CA . ILE B 1 274 ? 32.599 39.553 99.133 1.00 57.58 249 ILE B CA 1
ATOM 4765 C C . ILE B 1 274 ? 33.346 38.983 97.918 1.00 54.45 249 ILE B C 1
ATOM 4766 O O . ILE B 1 274 ? 32.807 38.989 96.801 1.00 51.25 249 ILE B O 1
ATOM 4771 N N . ILE B 1 275 ? 34.529 38.420 98.148 1.00 52.40 250 ILE B N 1
ATOM 4772 C CA . ILE B 1 275 ? 35.236 37.682 97.110 1.00 52.10 250 ILE B CA 1
ATOM 4773 C C . ILE B 1 275 ? 34.871 36.202 97.171 1.00 51.20 250 ILE B C 1
ATOM 4774 O O . ILE B 1 275 ? 34.923 35.585 98.210 1.00 50.77 250 ILE B O 1
ATOM 4779 N N . HIS B 1 276 ? 34.487 35.665 96.019 1.00 50.81 251 HIS B N 1
ATOM 4780 C CA . HIS B 1 276 ? 34.133 34.265 95.842 1.00 49.48 251 HIS B CA 1
ATOM 4781 C C . HIS B 1 276 ? 34.874 33.782 94.589 1.00 49.81 251 HIS B C 1
ATOM 4782 O O . HIS B 1 276 ? 34.390 34.007 93.464 1.00 51.18 251 HIS B O 1
ATOM 4789 N N . PRO B 1 277 ? 36.052 33.150 94.754 1.00 50.19 252 PRO B N 1
ATOM 4790 C CA . PRO B 1 277 ? 36.925 32.956 93.595 1.00 52.40 252 PRO B CA 1
ATOM 4791 C C . PRO B 1 277 ? 36.398 32.114 92.431 1.00 52.88 252 PRO B C 1
ATOM 4792 O O . PRO B 1 277 ? 36.805 32.338 91.296 1.00 54.75 252 PRO B O 1
ATOM 4796 N N . GLN B 1 278 ? 35.487 31.191 92.698 1.00 52.22 253 GLN B N 1
ATOM 4797 C CA . GLN B 1 278 ? 35.032 30.243 91.686 1.00 52.63 253 GLN B CA 1
ATOM 4798 C C . GLN B 1 278 ? 33.862 30.768 90.826 1.00 53.89 253 GLN B C 1
ATOM 4799 O O . GLN B 1 278 ? 33.545 30.185 89.784 1.00 54.52 253 GLN B O 1
ATOM 4805 N N . SER B 1 279 ? 33.221 31.861 91.245 1.00 53.11 254 SER B N 1
ATOM 4806 C CA . SER B 1 279 ? 32.101 32.459 90.484 1.00 52.66 254 SER B CA 1
ATOM 4807 C C . SER B 1 279 ? 30.929 31.519 90.149 1.00 52.69 254 SER B C 1
ATOM 4808 O O . SER B 1 279 ? 30.255 31.703 89.143 1.00 53.56 254 SER B O 1
ATOM 4811 N N . VAL B 1 280 ? 30.671 30.545 91.016 1.00 53.39 255 VAL B N 1
ATOM 4812 C CA . VAL B 1 280 ? 29.487 29.697 90.905 1.00 52.84 255 VAL B CA 1
ATOM 4813 C C . VAL B 1 280 ? 28.298 30.456 91.475 1.00 50.48 255 VAL B C 1
ATOM 4814 O O . VAL B 1 280 ? 27.265 30.552 90.831 1.00 51.95 255 VAL B O 1
ATOM 4818 N N . ILE B 1 281 ? 28.451 30.954 92.693 1.00 49.08 256 ILE B N 1
ATOM 4819 C CA . ILE B 1 281 ? 27.520 31.922 93.295 1.00 49.00 256 ILE B CA 1
ATOM 4820 C C . ILE B 1 281 ? 27.731 33.260 92.613 1.00 47.90 256 ILE B C 1
ATOM 4821 O O . ILE B 1 281 ? 28.865 33.708 92.480 1.00 48.40 256 ILE B O 1
ATOM 4826 N N . HIS B 1 282 ? 26.643 33.874 92.175 1.00 46.61 257 HIS B N 1
ATOM 4827 C CA . HIS B 1 282 ? 26.720 35.118 91.409 1.00 47.91 257 HIS B CA 1
ATOM 4828 C C . HIS B 1 282 ? 26.427 36.356 92.230 1.00 48.30 257 HIS B C 1
ATOM 4829 O O . HIS B 1 282 ? 26.902 37.423 91.874 1.00 50.24 257 HIS B O 1
ATOM 4836 N N . SER B 1 283 ? 25.577 36.224 93.238 1.00 47.42 258 SER B N 1
ATOM 4837 C CA . SER B 1 283 ? 25.473 37.166 94.357 1.00 48.73 258 SER B CA 1
ATOM 4838 C C . SER B 1 283 ? 24.458 36.612 95.354 1.00 47.04 258 SER B C 1
ATOM 4839 O O . SER B 1 283 ? 23.851 35.596 95.105 1.00 45.70 258 SER B O 1
ATOM 4842 N N . MET B 1 284 ? 24.300 37.283 96.488 1.00 46.28 259 MET B N 1
ATOM 4843 C CA . MET B 1 284 ? 23.435 36.822 97.554 1.00 46.79 259 MET B CA 1
ATOM 4844 C C . MET B 1 284 ? 22.755 38.000 98.255 1.00 46.95 259 MET B C 1
ATOM 4845 O O . MET B 1 284 ? 23.189 39.152 98.125 1.00 48.19 259 MET B O 1
ATOM 4850 N N . VAL B 1 285 ? 21.691 37.688 98.996 1.00 44.83 260 VAL B N 1
ATOM 4851 C CA . VAL B 1 285 ? 20.964 38.664 99.800 1.00 44.38 260 VAL B CA 1
ATOM 4852 C C . VAL B 1 285 ? 20.774 38.084 101.193 1.00 44.24 260 VAL B C 1
ATOM 4853 O O . VAL B 1 285 ? 20.338 36.946 101.329 1.00 43.53 260 VAL B O 1
ATOM 4857 N N . GLN B 1 286 ? 21.095 38.892 102.198 1.00 44.21 261 GLN B N 1
ATOM 4858 C CA . GLN B 1 286 ? 20.977 38.542 103.600 1.00 45.37 261 GLN B CA 1
ATOM 4859 C C . GLN B 1 286 ? 19.705 39.160 104.160 1.00 46.26 261 GLN B C 1
ATOM 4860 O O . GLN B 1 286 ? 19.519 40.365 104.075 1.00 47.15 261 GLN B O 1
ATOM 4866 N N . TYR B 1 287 ? 18.838 38.319 104.710 1.00 45.80 262 TYR B N 1
ATOM 4867 C CA . TYR B 1 287 ? 17.590 38.737 105.311 1.00 46.44 262 TYR B CA 1
ATOM 4868 C C . TYR B 1 287 ? 17.702 38.849 106.829 1.00 47.95 262 TYR B C 1
ATOM 4869 O O . TYR B 1 287 ? 18.625 38.321 107.482 1.00 47.44 262 TYR B O 1
ATOM 4878 N N . LEU B 1 288 ? 16.696 39.516 107.364 1.00 48.97 263 LEU B N 1
ATOM 4879 C CA . LEU B 1 288 ? 16.575 39.935 108.760 1.00 51.29 263 LEU B CA 1
ATOM 4880 C C . LEU B 1 288 ? 16.472 38.785 109.767 1.00 50.60 263 LEU B C 1
ATOM 4881 O O . LEU B 1 288 ? 16.807 38.938 110.943 1.00 50.19 263 LEU B O 1
ATOM 4886 N N . ASP B 1 289 ? 15.936 37.658 109.331 1.00 49.65 264 ASP B N 1
ATOM 4887 C CA . ASP B 1 289 ? 15.771 36.507 110.220 1.00 48.38 264 ASP B CA 1
ATOM 4888 C C . ASP B 1 289 ? 17.024 35.598 110.344 1.00 47.81 264 ASP B C 1
ATOM 4889 O O . ASP B 1 289 ? 16.983 34.561 111.028 1.00 48.92 264 ASP B O 1
ATOM 4894 N N . GLY B 1 290 ? 18.098 35.966 109.602 1.00 46.69 265 GLY B N 1
ATOM 4895 C CA . GLY B 1 290 ? 19.300 35.126 109.440 1.00 45.92 265 GLY B CA 1
ATOM 4896 C C . GLY B 1 290 ? 19.413 34.378 108.119 1.00 45.23 265 GLY B C 1
ATOM 4897 O O . GLY B 1 290 ? 20.486 33.915 107.770 1.00 46.09 265 GLY B O 1
ATOM 4898 N N . SER B 1 291 ? 18.330 34.312 107.356 1.00 45.18 266 SER B N 1
ATOM 4899 C CA . SER B 1 291 ? 18.314 33.569 106.081 1.00 44.96 266 SER B CA 1
ATOM 4900 C C . SER B 1 291 ? 19.079 34.314 104.975 1.00 44.19 266 SER B C 1
ATOM 4901 O O . SER B 1 291 ? 18.997 35.518 104.878 1.00 43.27 266 SER B O 1
ATOM 4904 N N . VAL B 1 292 ? 19.837 33.574 104.169 1.00 44.20 267 VAL B N 1
ATOM 4905 C CA . VAL B 1 292 ? 20.529 34.109 102.997 1.00 44.55 267 VAL B CA 1
ATOM 4906 C C . VAL B 1 292 ? 20.035 33.369 101.759 1.00 43.94 267 VAL B C 1
ATOM 4907 O O . VAL B 1 292 ? 19.932 32.140 101.754 1.00 42.53 267 VAL B O 1
ATOM 4911 N N . LEU B 1 293 ? 19.698 34.121 100.727 1.00 44.17 268 LEU B N 1
ATOM 4912 C CA . LEU B 1 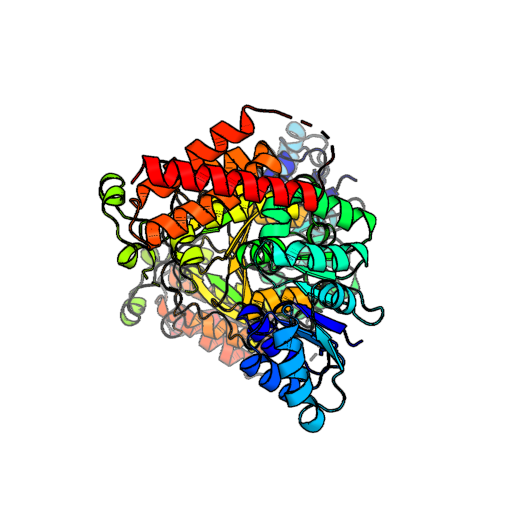293 ? 19.401 33.528 99.442 1.00 45.28 268 LEU B CA 1
ATOM 4913 C C . LEU B 1 293 ? 20.527 33.832 98.487 1.00 44.18 268 LEU B C 1
ATOM 4914 O O . LEU B 1 293 ? 20.991 34.968 98.392 1.00 45.68 268 LEU B O 1
ATOM 4919 N N . ALA B 1 294 ? 20.947 32.810 97.770 1.00 43.30 269 ALA B N 1
ATOM 4920 C CA . ALA B 1 294 ? 21.996 32.939 96.794 1.00 44.02 269 ALA B CA 1
ATOM 4921 C C . ALA B 1 294 ? 21.504 32.436 95.444 1.00 44.83 269 ALA B C 1
ATOM 4922 O O . ALA B 1 294 ? 20.684 31.539 95.386 1.00 45.60 269 ALA B O 1
ATOM 4924 N N . GLN B 1 295 ? 22.023 33.030 94.371 1.00 44.90 270 GLN B N 1
ATOM 4925 C CA . GLN B 1 295 ? 21.767 32.574 93.018 1.00 44.80 270 GLN B CA 1
ATOM 4926 C C . GLN B 1 295 ? 23.048 32.007 92.454 1.00 46.10 270 GLN B C 1
ATOM 4927 O O . GLN B 1 295 ? 24.097 32.617 92.565 1.00 47.10 270 GLN B O 1
ATOM 4933 N N . MET B 1 296 ? 22.944 30.828 91.855 1.00 46.94 271 MET B N 1
ATOM 4934 C CA . MET B 1 296 ? 24.068 30.104 91.267 1.00 49.03 271 MET B CA 1
ATOM 4935 C C . MET B 1 296 ? 23.683 29.656 89.850 1.00 47.90 271 MET B C 1
ATOM 4936 O O . MET B 1 296 ? 22.500 29.656 89.502 1.00 45.93 271 MET B O 1
ATOM 4941 N N . GLY B 1 297 ? 24.663 29.234 89.053 1.00 49.08 272 GLY B N 1
ATOM 4942 C CA . GLY B 1 297 ? 24.369 28.674 87.719 1.00 51.84 272 GLY B CA 1
ATOM 4943 C C . GLY B 1 297 ? 25.571 28.507 86.842 1.00 53.66 272 GLY B C 1
ATOM 4944 O O . GLY B 1 297 ? 26.646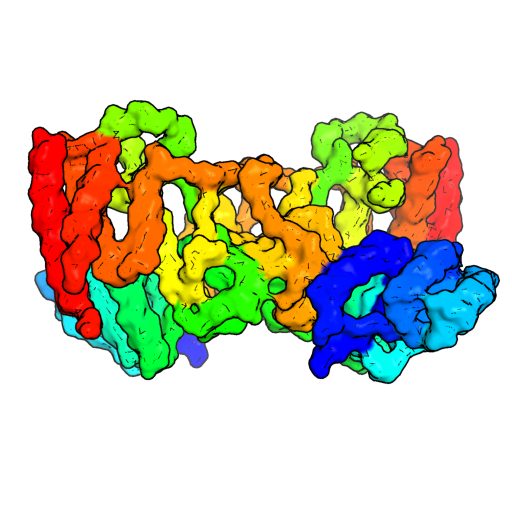 28.998 87.170 1.00 56.58 272 GLY B O 1
ATOM 4945 N N . GLU B 1 298 ? 25.388 27.827 85.714 1.00 58.30 273 GLU B N 1
ATOM 4946 C CA . GLU B 1 298 ? 26.453 27.722 84.700 1.00 62.83 273 GLU B CA 1
ATOM 4947 C C . GLU B 1 298 ? 26.770 29.145 84.226 1.00 60.81 273 GLU B C 1
ATOM 4948 O O . GLU B 1 298 ? 25.872 30.003 84.237 1.00 59.83 273 GLU B O 1
ATOM 4954 N N . PRO B 1 299 ? 28.035 29.412 83.841 1.00 59.80 274 PRO B N 1
ATOM 4955 C CA . PRO B 1 299 ? 28.454 30.760 83.399 1.00 58.97 274 PRO B CA 1
ATOM 4956 C C . PRO B 1 299 ? 28.018 31.060 81.953 1.00 59.69 274 PRO B C 1
ATOM 4957 O O . PRO B 1 299 ? 28.806 30.935 81.021 1.00 64.19 274 PRO B O 1
ATOM 4961 N N . ASP B 1 300 ? 26.747 31.403 81.780 1.00 58.09 275 ASP B N 1
ATOM 4962 C CA . ASP B 1 300 ? 26.149 31.612 80.466 1.00 57.78 275 ASP B CA 1
ATOM 4963 C C . ASP B 1 300 ? 25.155 32.734 80.601 1.00 56.01 275 ASP B C 1
ATOM 4964 O O . ASP B 1 300 ? 24.195 32.623 81.342 1.00 55.07 275 ASP B O 1
ATOM 4969 N N . MET B 1 301 ? 25.370 33.800 79.839 1.00 55.46 276 MET B N 1
ATOM 4970 C CA . MET B 1 301 ? 24.550 34.994 79.944 1.00 54.39 276 MET B CA 1
ATOM 4971 C C . MET B 1 301 ? 23.101 34.761 79.515 1.00 52.88 276 MET B C 1
ATOM 4972 O O . MET B 1 301 ? 22.230 35.573 79.834 1.00 52.23 276 MET B O 1
ATOM 4977 N N . ALA B 1 302 ? 22.823 33.665 78.808 1.00 51.74 277 ALA B N 1
ATOM 4978 C CA . ALA B 1 302 ? 21.445 33.354 78.411 1.00 50.78 277 ALA B CA 1
ATOM 4979 C C . ALA B 1 302 ? 20.518 33.191 79.615 1.00 50.16 277 ALA B C 1
ATOM 4980 O O . ALA B 1 302 ? 19.324 33.482 79.521 1.00 49.77 277 ALA B O 1
ATOM 4982 N N . THR B 1 303 ? 21.065 32.730 80.737 1.00 49.23 278 THR B N 1
ATOM 4983 C CA . THR B 1 303 ? 20.269 32.562 81.968 1.00 49.82 278 THR B CA 1
ATOM 4984 C C . THR B 1 303 ? 19.700 33.904 82.461 1.00 48.00 278 THR B C 1
ATOM 4985 O O . THR B 1 303 ? 18.480 34.081 82.464 1.00 47.95 278 THR B O 1
ATOM 4989 N N . PRO B 1 304 ? 20.559 34.853 82.846 1.00 48.22 279 PRO B N 1
ATOM 4990 C CA . PRO B 1 304 ? 20.007 36.130 83.302 1.00 48.63 279 PRO B CA 1
ATOM 4991 C C . PRO B 1 304 ? 19.176 36.858 82.255 1.00 49.80 279 PRO B C 1
ATOM 4992 O O . PRO B 1 304 ? 18.145 37.450 82.607 1.00 51.14 279 PRO B O 1
ATOM 4996 N N . ILE B 1 305 ? 19.605 36.792 80.993 1.00 50.23 280 ILE B N 1
ATOM 4997 C CA . ILE B 1 305 ? 18.859 37.407 79.894 1.00 50.27 280 ILE B CA 1
ATOM 4998 C C . ILE B 1 305 ? 17.466 36.822 79.822 1.00 51.03 280 ILE B C 1
ATOM 4999 O O . ILE B 1 305 ? 16.477 37.568 79.729 1.00 52.26 280 ILE B O 1
ATOM 5004 N N . ALA B 1 306 ? 17.389 35.492 79.863 1.00 51.34 281 ALA B N 1
ATOM 5005 C CA . ALA B 1 306 ? 16.107 34.790 79.777 1.00 52.79 281 ALA B CA 1
ATOM 5006 C C . ALA B 1 306 ? 15.112 35.297 80.825 1.00 53.93 281 ALA B C 1
ATOM 5007 O O . ALA B 1 306 ? 13.944 35.520 80.514 1.00 54.46 281 ALA B O 1
ATOM 5009 N N . LEU B 1 307 ? 15.577 35.498 82.059 1.00 53.79 282 LEU B N 1
ATOM 5010 C CA . LEU B 1 307 ? 14.699 36.039 83.095 1.00 55.08 282 LEU B CA 1
ATOM 5011 C C . LEU B 1 307 ? 14.275 37.485 82.810 1.00 55.27 282 LEU B C 1
ATOM 5012 O O . LEU B 1 307 ? 13.117 37.827 83.030 1.00 54.71 282 LEU B O 1
ATOM 5017 N N . THR B 1 308 ? 15.181 38.323 82.299 1.00 54.10 283 THR B N 1
ATOM 5018 C CA . THR B 1 308 ? 14.784 39.683 81.941 1.00 54.47 283 THR B CA 1
ATOM 5019 C C . THR B 1 308 ? 13.683 39.681 80.881 1.00 57.25 283 THR B C 1
ATOM 5020 O O . THR B 1 308 ? 12.814 40.549 80.904 1.00 59.18 283 THR B O 1
ATOM 5024 N N . LEU B 1 309 ? 13.710 38.705 79.973 1.00 57.69 284 LEU B N 1
ATOM 5025 C CA . LEU B 1 309 ? 12.679 38.581 78.955 1.00 59.95 284 LEU B CA 1
ATOM 5026 C C . LEU B 1 309 ? 11.357 38.012 79.482 1.00 62.96 284 LEU B C 1
ATOM 5027 O O . LEU B 1 309 ? 10.278 38.445 79.067 1.00 67.19 284 LEU B O 1
ATOM 5032 N N . SER B 1 310 ? 11.434 37.026 80.369 1.00 62.02 285 SER B N 1
ATOM 5033 C CA . SER B 1 310 ? 10.253 36.270 80.794 1.00 64.34 285 SER B CA 1
ATOM 5034 C C . SER B 1 310 ? 9.584 36.762 82.087 1.00 65.43 285 SER B C 1
ATOM 5035 O O . SER B 1 310 ? 8.438 36.392 82.344 1.00 67.47 285 SER B O 1
ATOM 5038 N N . TYR B 1 311 ? 10.283 37.573 82.887 1.00 65.07 286 TYR B N 1
ATOM 5039 C CA . TYR B 1 311 ? 9.797 37.988 84.213 1.00 67.17 286 TYR B CA 1
ATOM 5040 C C . TYR B 1 311 ? 8.325 38.490 84.192 1.00 67.92 286 TYR B C 1
ATOM 5041 O O . TYR B 1 311 ? 7.973 39.316 83.340 1.00 67.18 286 TYR B O 1
ATOM 5050 N N . PRO B 1 312 ? 7.463 38.027 85.108 1.00 66.89 287 PRO B N 1
ATOM 5051 C CA . PRO B 1 312 ? 7.784 37.167 86.257 1.00 66.72 287 PRO B CA 1
ATOM 5052 C C . PRO B 1 312 ? 7.784 35.649 86.032 1.00 66.83 287 PRO B C 1
ATOM 5053 O O . PRO B 1 312 ? 8.065 34.899 86.965 1.00 65.27 287 PRO B O 1
ATOM 5057 N N . GLU B 1 313 ? 7.469 35.201 84.822 1.00 67.98 288 GLU B N 1
ATOM 5058 C CA . GLU B 1 313 ? 7.584 33.786 84.482 1.00 69.17 288 GLU B CA 1
ATOM 5059 C C . GLU B 1 313 ? 9.030 33.408 84.130 1.00 64.88 288 GLU B C 1
ATOM 5060 O O . GLU B 1 313 ? 9.930 34.246 84.126 1.00 62.12 288 GLU B O 1
ATOM 5066 N N . ARG B 1 314 ? 9.225 32.136 83.806 1.00 62.09 289 ARG B N 1
ATOM 5067 C CA . ARG B 1 314 ? 10.509 31.625 83.366 1.00 59.88 289 ARG B CA 1
ATOM 5068 C C . ARG B 1 314 ? 10.399 30.861 82.041 1.00 59.74 289 ARG B C 1
ATOM 5069 O O . ARG B 1 314 ? 9.357 30.304 81.733 1.00 60.78 289 ARG B O 1
ATOM 5077 N N . VAL B 1 315 ? 11.486 30.858 81.268 1.00 57.85 290 VAL B N 1
ATOM 5078 C CA . VAL B 1 315 ? 11.539 30.163 79.978 1.00 58.94 290 VAL B CA 1
ATOM 5079 C C . VAL B 1 315 ? 12.812 29.357 79.842 1.00 59.22 290 VAL B C 1
ATOM 5080 O O . VAL B 1 315 ? 13.806 29.634 80.516 1.00 58.32 290 VAL B O 1
ATOM 5084 N N . LYS B 1 316 ? 12.779 28.391 78.936 1.00 61.09 291 LYS B N 1
ATOM 5085 C CA . LYS B 1 316 ? 13.974 27.648 78.550 1.00 63.65 291 LYS B CA 1
ATOM 5086 C C . LYS B 1 316 ? 14.975 28.641 77.965 1.00 60.31 291 LYS B C 1
ATOM 5087 O O . LYS B 1 316 ? 14.593 29.575 77.280 1.00 59.62 291 LYS B O 1
ATOM 5093 N N . ALA B 1 317 ? 16.244 28.464 78.286 1.00 58.50 292 ALA B N 1
ATOM 5094 C CA . ALA B 1 317 ? 17.286 29.385 77.858 1.00 58.16 292 ALA B CA 1
ATOM 5095 C C . ALA B 1 317 ? 18.392 28.737 77.034 1.00 57.53 292 ALA B C 1
ATOM 5096 O O . ALA B 1 317 ? 19.318 29.423 76.613 1.00 57.07 292 ALA B O 1
ATOM 5098 N N . GLY B 1 318 ? 18.306 27.431 76.808 1.00 57.57 293 GLY B N 1
ATOM 5099 C CA . GLY B 1 318 ? 19.389 26.698 76.167 1.00 59.66 293 GLY B CA 1
ATOM 5100 C C . GLY B 1 318 ? 20.597 26.472 77.059 1.00 59.68 293 GLY B C 1
ATOM 5101 O O . GLY B 1 318 ? 21.680 26.207 76.568 1.00 63.17 293 GLY B O 1
ATOM 5102 N N . VAL B 1 319 ? 20.401 26.552 78.372 1.00 58.16 294 VAL B N 1
ATOM 5103 C CA . VAL B 1 319 ? 21.469 26.384 79.349 1.00 57.76 294 VAL B CA 1
ATOM 5104 C C . VAL B 1 319 ? 21.122 25.144 80.172 1.00 58.43 294 VAL B C 1
ATOM 5105 O O . VAL B 1 319 ? 20.005 25.045 80.672 1.00 56.50 294 VAL B O 1
ATOM 5109 N N . LYS B 1 320 ? 22.096 24.251 80.330 1.00 59.10 295 LYS B N 1
ATOM 5110 C CA . LYS B 1 320 ? 21.944 23.016 81.123 1.00 62.22 295 LYS B CA 1
ATOM 5111 C C . LYS B 1 320 ? 21.840 23.299 82.634 1.00 60.71 295 LYS B C 1
ATOM 5112 O O . LYS B 1 320 ? 22.324 24.335 83.115 1.00 56.51 295 LYS B O 1
ATOM 5118 N N . PRO B 1 321 ? 21.217 22.379 83.388 1.00 60.13 296 PRO B N 1
ATOM 5119 C CA . PRO B 1 321 ? 21.170 22.568 84.854 1.00 61.47 296 PRO B CA 1
ATOM 5120 C C . PRO B 1 321 ? 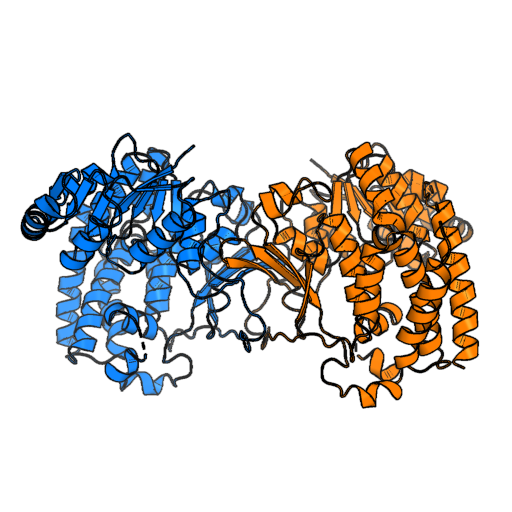22.572 22.483 85.452 1.00 60.32 296 PRO B C 1
ATOM 5121 O O . PRO B 1 321 ? 23.471 21.919 84.825 1.00 63.28 296 PRO B O 1
ATOM 5125 N N . LEU B 1 322 ? 22.770 23.127 86.591 1.00 58.53 297 LEU B N 1
ATOM 5126 C CA . LEU B 1 322 ? 24.078 23.152 87.228 1.00 59.27 297 LEU B CA 1
ATOM 5127 C C . LEU B 1 322 ? 24.424 21.738 87.714 1.00 61.19 297 LEU B C 1
ATOM 5128 O O . LEU B 1 322 ? 23.621 21.085 88.361 1.00 61.09 297 LEU B O 1
ATOM 5133 N N . ASP B 1 323 ? 25.622 21.273 87.400 1.00 63.09 298 ASP B N 1
ATOM 5134 C CA . ASP B 1 323 ? 26.051 19.924 87.801 1.00 64.87 298 ASP B CA 1
ATOM 5135 C C . ASP B 1 323 ? 26.935 19.981 89.057 1.00 62.94 298 ASP B C 1
ATOM 5136 O O . ASP B 1 323 ? 28.120 20.304 88.973 1.00 62.28 298 ASP B O 1
ATOM 5141 N N . PHE B 1 324 ? 26.358 19.661 90.212 1.00 63.23 299 PHE B N 1
ATOM 5142 C CA . PHE B 1 324 ? 27.077 19.762 91.503 1.00 63.26 299 PHE B CA 1
ATOM 5143 C C . PHE B 1 324 ? 28.219 18.764 91.712 1.00 67.30 299 PHE B C 1
ATOM 5144 O O . PHE B 1 324 ? 29.108 18.976 92.551 1.00 67.55 299 PHE B O 1
ATOM 5152 N N . THR B 1 325 ? 28.227 17.699 90.921 1.00 71.02 300 THR B N 1
ATOM 5153 C CA . THR B 1 325 ? 29.386 16.808 90.896 1.00 73.91 300 THR B CA 1
ATOM 5154 C C . THR B 1 325 ? 30.649 17.439 90.264 1.00 76.19 300 THR B C 1
ATOM 5155 O O . THR B 1 325 ? 31.747 17.016 90.586 1.00 80.57 300 THR B O 1
ATOM 5159 N N . GLN B 1 326 ? 30.497 18.439 89.389 1.00 76.49 301 GLN B N 1
ATOM 5160 C CA . GLN B 1 326 ? 31.632 19.094 88.693 1.00 78.71 301 GLN B CA 1
ATOM 5161 C C . GLN B 1 326 ? 31.939 20.517 89.195 1.00 74.07 301 GLN B C 1
ATOM 5162 O O . GLN B 1 326 ? 32.815 21.197 88.659 1.00 74.52 301 GLN B O 1
ATOM 5168 N N . VAL B 1 327 ? 31.198 20.984 90.187 1.00 69.93 302 VAL B N 1
ATOM 5169 C CA . VAL B 1 327 ? 31.343 22.360 90.699 1.00 69.14 302 VAL B CA 1
ATOM 5170 C C . VAL B 1 327 ? 32.677 22.583 91.423 1.00 65.87 302 VAL B C 1
ATOM 5171 O O . VAL B 1 327 ? 33.217 23.679 91.387 1.00 65.04 302 VAL B O 1
ATOM 5175 N N . GLY B 1 328 ? 33.193 21.548 92.082 1.00 65.09 303 GLY B N 1
ATOM 5176 C CA . GLY B 1 328 ? 34.371 21.681 92.940 1.00 65.17 303 GLY B CA 1
ATOM 5177 C C . GLY B 1 328 ? 34.046 22.468 94.209 1.00 64.21 303 GLY B C 1
ATOM 5178 O O . GLY B 1 328 ? 32.872 22.660 94.563 1.00 62.56 303 GLY B O 1
ATOM 5179 N N . GLU B 1 329 ? 35.087 22.933 94.884 1.00 64.68 304 GLU B N 1
ATOM 5180 C CA . GLU B 1 329 ? 34.926 23.658 96.143 1.00 65.50 304 GLU B CA 1
ATOM 5181 C C . GLU B 1 329 ? 34.491 25.122 95.951 1.00 61.38 304 GLU B C 1
ATOM 5182 O O . GLU B 1 329 ? 34.955 25.803 95.046 1.00 61.70 304 GLU B O 1
ATOM 5188 N N . LEU B 1 330 ? 33.615 25.605 96.827 1.00 57.67 305 LEU B N 1
ATOM 5189 C CA . LEU B 1 330 ? 33.255 27.024 96.890 1.00 54.63 305 LEU B CA 1
ATOM 5190 C C . LEU B 1 330 ? 33.901 27.662 98.115 1.00 54.50 305 LEU B C 1
ATOM 5191 O O . LEU B 1 330 ? 33.794 27.134 99.232 1.00 54.16 305 LEU B O 1
ATOM 5196 N N . THR B 1 331 ? 34.564 28.799 97.923 1.00 52.95 306 THR B N 1
ATOM 5197 C CA . THR B 1 331 ? 35.208 29.498 99.038 1.00 54.28 306 THR B CA 1
ATOM 5198 C C . THR B 1 331 ? 34.920 30.995 99.004 1.00 53.29 306 THR B C 1
ATOM 5199 O O . THR B 1 331 ? 34.357 31.523 98.037 1.00 52.08 306 THR B O 1
ATOM 5203 N N . PHE B 1 332 ? 35.279 31.659 100.103 1.00 53.43 307 PHE B N 1
ATOM 5204 C CA . PHE B 1 332 ? 35.032 33.080 100.275 1.00 53.94 307 PHE B CA 1
ATOM 5205 C C . PHE B 1 332 ? 36.233 33.729 100.915 1.00 56.30 307 PHE B C 1
ATOM 5206 O O . PHE B 1 332 ? 36.801 33.192 101.850 1.00 58.70 307 PHE B O 1
ATOM 5214 N N . LEU B 1 333 ? 36.545 34.927 100.450 1.00 57.82 308 LEU B N 1
ATOM 5215 C CA . LEU B 1 333 ? 37.602 35.742 101.023 1.00 61.93 308 LEU B CA 1
ATOM 5216 C C . LEU B 1 333 ? 37.129 37.151 101.273 1.00 60.70 308 LEU B C 1
ATOM 5217 O O . LEU B 1 333 ? 36.109 37.635 100.699 1.00 58.04 308 LEU B O 1
ATOM 5222 N N . GLN B 1 334 ? 37.928 37.812 102.089 1.00 71.33 309 GLN B N 1
ATOM 5223 C CA . GLN B 1 334 ? 37.708 39.182 102.394 1.00 72.99 309 GLN B CA 1
ATOM 5224 C C . GLN B 1 334 ? 38.618 40.050 101.565 1.00 70.52 309 GLN B C 1
ATOM 5225 O O . GLN B 1 334 ? 39.840 39.860 101.589 1.00 65.31 309 GLN B O 1
ATOM 5231 N N . PRO B 1 335 ? 38.026 41.017 100.838 1.00 70.18 310 PRO B N 1
ATOM 5232 C CA . PRO B 1 335 ? 38.884 41.914 100.102 1.00 70.31 310 PRO B CA 1
ATOM 5233 C C . PRO B 1 335 ? 39.751 42.777 101.018 1.00 69.68 310 PRO B C 1
ATOM 5234 O O . PRO B 1 335 ? 39.317 43.173 102.071 1.00 70.50 310 PRO B O 1
ATOM 5238 N N . ASP B 1 336 ? 40.963 43.036 100.564 1.00 71.60 311 ASP B N 1
ATOM 5239 C CA . ASP B 1 336 ? 41.934 43.943 101.178 1.00 73.90 311 ASP B CA 1
ATOM 5240 C C . ASP B 1 336 ? 42.040 45.214 100.286 1.00 69.18 311 ASP B C 1
ATOM 5241 O O . ASP B 1 336 ? 42.246 45.085 99.072 1.00 64.88 311 ASP B O 1
ATOM 5246 N N . PHE B 1 337 ? 41.854 46.411 100.852 1.00 64.96 312 PHE B N 1
ATOM 5247 C CA . PHE B 1 337 ? 42.010 47.662 100.074 1.00 63.40 312 PHE B CA 1
ATOM 5248 C C . PHE B 1 337 ? 43.451 48.005 99.629 1.00 65.02 312 PHE B C 1
ATOM 5249 O O . PHE B 1 337 ? 43.618 48.835 98.736 1.00 63.46 312 PHE B O 1
ATOM 5257 N N . GLU B 1 338 ? 44.463 47.381 100.234 1.00 67.87 313 GLU B N 1
ATOM 5258 C CA . GLU B 1 338 ? 45.848 47.477 99.743 1.00 70.70 313 GLU B CA 1
ATOM 5259 C C . GLU B 1 338 ? 45.980 46.792 98.381 1.00 67.35 313 GLU B C 1
ATOM 5260 O O . GLU B 1 338 ? 46.732 47.239 97.522 1.00 65.84 313 GLU B O 1
ATOM 5266 N N . ARG B 1 339 ? 45.256 45.687 98.220 1.00 63.78 314 ARG B N 1
ATOM 5267 C CA . ARG B 1 339 ? 45.245 44.902 96.996 1.00 60.76 314 ARG B CA 1
ATOM 5268 C C . ARG B 1 339 ? 44.319 45.512 95.946 1.00 58.02 314 ARG B C 1
ATOM 5269 O O . ARG B 1 339 ? 44.653 45.501 94.773 1.00 55.62 314 ARG B O 1
ATOM 5277 N N . TYR B 1 340 ? 43.193 46.083 96.386 1.00 56.30 315 TYR B N 1
ATOM 5278 C CA . TYR B 1 340 ? 42.156 46.625 95.499 1.00 54.14 315 TYR B CA 1
ATOM 5279 C C . TYR B 1 340 ? 41.806 48.106 95.810 1.00 54.47 315 TYR B C 1
ATOM 5280 O O . TYR B 1 340 ? 40.651 48.427 96.138 1.00 53.21 315 TYR B O 1
ATOM 5289 N N . PRO B 1 341 ? 42.788 49.031 95.674 1.00 56.09 316 PRO B N 1
ATOM 5290 C CA . PRO B 1 341 ? 42.492 50.471 95.888 1.00 56.44 316 PRO B CA 1
ATOM 5291 C C . PRO B 1 341 ? 41.344 51.040 95.035 1.00 56.40 316 PRO B C 1
ATOM 5292 O O . PRO B 1 341 ? 40.587 51.899 95.503 1.00 56.21 316 PRO B O 1
ATOM 5296 N N . CYS B 1 342 ? 41.181 50.535 93.817 1.00 56.22 317 CYS B N 1
ATOM 5297 C CA . CYS B 1 342 ? 40.084 50.982 92.956 1.00 56.53 317 CYS B CA 1
ATOM 5298 C C . CYS B 1 342 ? 38.707 50.758 93.579 1.00 54.18 317 CYS B C 1
ATOM 5299 O O . CYS B 1 342 ? 37.772 51.530 93.346 1.00 55.45 317 CYS B O 1
ATOM 5302 N N . LEU B 1 343 ? 38.574 49.690 94.345 1.00 54.10 318 LEU B N 1
ATOM 5303 C CA . LEU B 1 343 ? 37.281 49.359 94.965 1.00 54.39 318 LEU B CA 1
ATOM 5304 C C . LEU B 1 343 ? 36.884 50.400 96.007 1.00 54.66 318 LEU B C 1
ATOM 5305 O O . LEU B 1 343 ? 35.708 50.797 96.086 1.00 55.30 318 LEU B O 1
ATOM 5310 N N . ALA B 1 344 ? 37.878 50.847 96.780 1.00 54.62 319 ALA B N 1
ATOM 5311 C CA . ALA B 1 344 ? 37.698 51.957 97.726 1.00 54.33 319 ALA B CA 1
ATOM 5312 C C . ALA B 1 344 ? 37.298 53.262 97.027 1.00 53.46 319 ALA B C 1
ATOM 5313 O O . ALA B 1 344 ? 36.380 53.946 97.471 1.00 52.79 319 ALA B O 1
ATOM 5315 N N . LEU B 1 345 ? 37.962 53.568 95.913 1.00 52.61 320 LEU B N 1
ATOM 5316 C CA . LEU B 1 345 ? 37.629 54.755 95.107 1.00 52.55 320 LEU B CA 1
ATOM 5317 C C . LEU B 1 345 ? 36.185 54.742 94.602 1.00 51.57 320 LEU B C 1
ATOM 5318 O O . LEU B 1 345 ? 35.487 55.766 94.687 1.00 51.62 320 LEU B O 1
ATOM 5323 N N . ALA B 1 346 ? 35.746 53.590 94.085 1.00 48.79 321 ALA B N 1
ATOM 5324 C CA . ALA B 1 346 ? 34.399 53.461 93.556 1.00 48.07 321 ALA B CA 1
ATOM 5325 C C . ALA B 1 346 ? 33.341 53.654 94.621 1.00 49.57 321 ALA B C 1
ATOM 5326 O O . ALA B 1 346 ? 32.335 54.335 94.396 1.00 50.66 321 ALA B O 1
ATOM 5328 N N . ILE B 1 347 ? 33.544 53.027 95.771 1.00 50.51 322 ILE B N 1
ATOM 5329 C CA . ILE B 1 347 ? 32.600 53.171 96.891 1.00 53.08 322 ILE B CA 1
ATOM 5330 C C . ILE B 1 347 ? 32.541 54.656 97.331 1.00 55.51 322 ILE B C 1
ATOM 5331 O O . ILE B 1 347 ? 31.467 55.223 97.548 1.00 54.63 322 ILE B O 1
ATOM 5336 N N . GLU B 1 348 ? 33.713 55.272 97.446 1.00 57.64 323 GLU B N 1
ATOM 5337 C CA . GLU B 1 348 ? 33.821 56.684 97.800 1.00 59.51 323 GLU B CA 1
ATOM 5338 C C . GLU B 1 348 ? 33.098 57.544 96.767 1.00 58.06 323 GLU B C 1
ATOM 5339 O O . GLU B 1 348 ? 32.256 58.389 97.114 1.00 55.64 323 GLU B O 1
ATOM 5345 N N . ALA B 1 349 ? 33.399 57.286 95.489 1.00 56.56 324 ALA B N 1
ATOM 5346 C CA . ALA B 1 349 ? 32.782 58.032 94.394 1.00 56.09 324 ALA B CA 1
ATOM 5347 C C . ALA B 1 349 ? 31.274 57.867 94.395 1.00 56.13 324 ALA B C 1
ATOM 5348 O O . ALA B 1 349 ? 30.544 58.825 94.181 1.00 56.16 324 ALA B O 1
ATOM 5350 N N . CYS B 1 350 ? 30.813 56.651 94.673 1.00 57.29 325 CYS B N 1
ATOM 5351 C CA . CYS B 1 350 ? 29.387 56.354 94.733 1.00 60.09 325 CYS B CA 1
ATOM 5352 C C . CYS B 1 350 ? 28.615 57.390 95.564 1.00 64.58 325 CYS B C 1
ATOM 5353 O O . CYS B 1 350 ? 27.643 57.963 95.091 1.00 68.82 325 CYS B O 1
ATOM 5356 N N . TYR B 1 351 ? 29.079 57.659 96.777 1.00 66.39 326 TYR B N 1
ATOM 5357 C CA . TYR B 1 351 ? 28.355 58.546 97.702 1.00 70.35 326 TYR B CA 1
ATOM 5358 C C . TYR B 1 351 ? 28.673 60.033 97.538 1.00 69.49 326 TYR B C 1
ATOM 5359 O O . TYR B 1 351 ? 27.981 60.875 98.092 1.00 72.37 326 TYR B O 1
ATOM 5368 N N . LEU B 1 352 ? 29.661 60.353 96.716 1.00 68.39 327 LEU B N 1
ATOM 5369 C CA . LEU B 1 352 ? 29.836 61.737 96.214 1.00 68.64 327 LEU B CA 1
ATOM 5370 C C . LEU B 1 352 ? 28.911 62.120 95.032 1.00 68.05 327 LEU B C 1
ATOM 5371 O O . LEU B 1 352 ? 28.737 63.304 94.777 1.00 72.39 327 LEU B O 1
ATOM 5376 N N . GLY B 1 353 ? 28.331 61.141 94.333 1.00 65.32 328 GLY B N 1
ATOM 5377 C CA . GLY B 1 353 ? 27.297 61.398 93.318 1.00 64.79 328 GLY B CA 1
ATOM 5378 C C . GLY B 1 353 ? 27.743 61.251 91.868 1.00 65.33 328 GLY B C 1
ATOM 5379 O O . GLY B 1 353 ? 28.870 60.834 91.567 1.00 62.92 328 GLY B O 1
ATOM 5380 N N . GLN B 1 354 ? 26.828 61.591 90.967 1.00 67.41 329 GLN B N 1
ATOM 5381 C CA . GLN B 1 354 ? 27.010 61.390 89.517 1.00 68.75 329 GLN B CA 1
ATOM 5382 C C . GLN B 1 354 ? 28.318 61.960 88.954 1.00 69.52 329 GLN B C 1
ATOM 5383 O O . GLN B 1 354 ? 28.981 61.318 88.124 1.00 73.27 329 GLN B O 1
ATOM 5389 N N . HIS B 1 355 ? 28.663 63.170 89.371 1.00 69.12 330 HIS B N 1
ATOM 5390 C CA . HIS B 1 355 ? 29.878 63.844 88.881 1.00 68.56 330 HIS B CA 1
ATOM 5391 C C . HIS B 1 355 ? 31.111 63.013 89.197 1.00 65.45 330 HIS B C 1
ATOM 5392 O O . HIS B 1 355 ? 31.984 62.841 88.356 1.00 65.32 330 HIS B O 1
ATOM 5399 N N . ALA B 1 356 ? 31.156 62.471 90.409 1.00 63.59 331 ALA B N 1
ATOM 5400 C CA . ALA B 1 356 ? 32.303 61.683 90.840 1.00 60.66 331 ALA B CA 1
ATOM 5401 C C . ALA B 1 356 ? 32.370 60.333 90.139 1.00 57.83 331 ALA B C 1
ATOM 5402 O O . ALA B 1 356 ? 33.452 59.892 89.749 1.00 56.20 331 ALA B O 1
ATOM 5404 N N . THR B 1 357 ? 31.230 59.670 89.978 1.00 56.98 332 THR B N 1
ATOM 5405 C CA . THR B 1 357 ? 31.228 58.348 89.331 1.00 57.51 332 THR B CA 1
ATOM 5406 C C . THR B 1 357 ? 31.520 58.455 87.838 1.00 57.00 332 THR B C 1
ATOM 5407 O O . THR B 1 357 ? 32.300 57.670 87.305 1.00 57.55 332 THR B O 1
ATOM 5411 N N . THR B 1 358 ? 30.929 59.450 87.176 1.00 58.58 333 THR B N 1
ATOM 5412 C CA . THR B 1 358 ? 31.275 59.769 85.769 1.00 58.35 333 THR B CA 1
ATOM 5413 C C . THR B 1 358 ? 32.765 60.031 85.630 1.00 57.76 333 THR B C 1
ATOM 5414 O O . THR B 1 358 ? 33.403 59.525 84.710 1.00 56.89 333 THR B O 1
ATOM 5418 N N . THR B 1 359 ? 33.312 60.822 86.542 1.00 58.10 334 THR B N 1
ATOM 5419 C CA . THR B 1 359 ? 34.734 61.159 86.477 1.00 60.13 334 THR B CA 1
ATOM 5420 C C . THR B 1 359 ? 35.612 59.909 86.641 1.00 60.77 334 THR B C 1
ATOM 5421 O O . THR B 1 359 ? 36.552 59.684 85.863 1.00 61.59 334 THR B O 1
ATOM 5425 N N . LEU B 1 360 ? 35.272 59.076 87.623 1.00 59.99 335 LEU B N 1
ATOM 5426 C CA . LEU B 1 360 ? 36.054 57.872 87.915 1.00 58.91 335 LEU B CA 1
ATOM 5427 C C . LEU B 1 360 ? 36.033 56.879 86.775 1.00 57.47 335 LEU B C 1
ATOM 5428 O O . LEU B 1 360 ? 37.069 56.314 86.399 1.00 57.04 335 LEU B O 1
ATOM 5433 N N . ASN B 1 361 ? 34.842 56.671 86.234 1.00 57.01 336 ASN B N 1
ATOM 5434 C CA . ASN B 1 361 ? 34.667 55.779 85.098 1.00 57.20 336 ASN B CA 1
ATOM 5435 C C . ASN B 1 361 ? 35.492 56.234 83.889 1.00 58.80 336 ASN B C 1
ATOM 5436 O O . ASN B 1 361 ? 36.204 55.436 83.288 1.00 61.46 336 ASN B O 1
ATOM 5441 N N . ALA B 1 362 ? 35.397 57.515 83.558 1.00 58.45 337 ALA B N 1
ATOM 5442 C CA . ALA B 1 362 ? 36.150 58.100 82.449 1.00 59.77 337 ALA B CA 1
ATOM 5443 C C . ALA B 1 362 ? 37.650 57.959 82.653 1.00 59.99 337 ALA B C 1
ATOM 5444 O O . ALA B 1 362 ? 38.378 57.519 81.753 1.00 61.24 337 ALA B O 1
ATOM 5446 N N . ALA B 1 363 ? 38.108 58.324 83.841 1.00 59.54 338 ALA B N 1
ATOM 5447 C CA . ALA B 1 363 ? 39.532 58.266 84.165 1.00 60.46 338 ALA B CA 1
ATOM 5448 C C . ALA B 1 363 ? 40.065 56.851 84.028 1.00 59.79 338 ALA B C 1
ATOM 5449 O O . ALA B 1 363 ? 41.127 56.624 83.468 1.00 59.92 338 ALA B O 1
ATOM 5451 N N . ASN B 1 364 ? 39.288 55.907 84.549 1.00 59.20 339 ASN B N 1
ATOM 5452 C CA . ASN B 1 364 ? 39.637 54.497 84.535 1.00 58.79 339 ASN B CA 1
ATOM 5453 C C . ASN B 1 364 ? 39.742 53.923 83.122 1.00 60.90 339 ASN B C 1
ATOM 5454 O O . ASN B 1 364 ? 40.641 53.130 82.851 1.00 60.47 339 ASN B O 1
ATOM 5459 N N . GLU B 1 365 ? 38.838 54.326 82.232 1.00 62.32 340 GLU B N 1
ATOM 5460 C CA . GLU B 1 365 ? 38.948 53.917 80.816 1.00 66.75 340 GLU B CA 1
ATOM 5461 C C . GLU B 1 365 ? 40.299 54.324 80.236 1.00 64.78 340 GLU B C 1
ATOM 5462 O O . GLU B 1 365 ? 40.969 53.506 79.621 1.00 62.72 340 GLU B O 1
ATOM 5468 N N . VAL B 1 366 ? 40.701 55.567 80.491 1.00 63.85 341 VAL B N 1
ATOM 5469 C CA . VAL B 1 366 ? 41.991 56.073 80.011 1.00 65.51 341 VAL B CA 1
ATOM 5470 C C . VAL B 1 366 ? 43.159 55.367 80.692 1.00 65.74 341 VAL B C 1
ATOM 5471 O O . VAL B 1 366 ? 44.153 55.048 80.042 1.00 67.37 341 VAL B O 1
ATOM 5475 N N . ALA B 1 367 ? 43.043 55.146 82.000 1.00 63.89 342 ALA B N 1
ATOM 5476 C CA . ALA B 1 367 ? 44.128 54.537 82.796 1.00 63.83 342 ALA B CA 1
ATOM 5477 C C . ALA B 1 367 ? 44.397 53.087 82.403 1.00 63.07 342 ALA B C 1
ATOM 5478 O O . ALA B 1 367 ? 45.558 52.684 82.289 1.00 64.10 342 ALA B O 1
ATOM 5480 N N . VAL B 1 368 ? 43.323 52.324 82.185 1.00 60.54 343 VAL B N 1
ATOM 5481 C CA . VAL B 1 368 ? 43.425 50.935 81.726 1.00 60.39 343 VAL B CA 1
ATOM 5482 C C . VAL B 1 368 ? 44.045 50.846 80.309 1.00 63.36 343 VAL B C 1
ATOM 5483 O O . VAL B 1 368 ? 44.924 50.007 80.065 1.00 64.70 343 VAL B O 1
ATOM 5487 N N . ALA B 1 369 ? 43.618 51.718 79.392 1.00 63.18 344 ALA B N 1
ATOM 5488 C CA . ALA B 1 369 ? 44.219 51.761 78.041 1.00 67.00 344 ALA B CA 1
ATOM 5489 C C . ALA B 1 369 ? 45.732 52.036 78.114 1.00 69.02 344 ALA B C 1
ATOM 5490 O O . ALA B 1 369 ? 46.498 51.477 77.324 1.00 70.72 344 ALA B O 1
ATOM 5492 N N . ALA B 1 370 ? 46.144 52.899 79.052 1.00 68.04 345 ALA B N 1
ATOM 5493 C CA . ALA B 1 370 ? 47.574 53.221 79.236 1.00 70.25 345 ALA B CA 1
ATOM 5494 C C . ALA B 1 370 ? 48.382 52.048 79.812 1.00 69.39 345 ALA B C 1
ATOM 5495 O O . ALA B 1 370 ? 49.529 51.835 79.430 1.00 71.47 345 ALA B O 1
ATOM 5497 N N . PHE B 1 371 ? 47.781 51.304 80.736 1.00 66.44 346 PHE B N 1
ATOM 5498 C CA . PHE B 1 371 ? 48.412 50.099 81.284 1.00 66.12 346 PHE B CA 1
ATOM 5499 C C . PHE B 1 371 ? 48.611 49.029 80.209 1.00 68.10 346 PHE B C 1
ATOM 5500 O O . PHE B 1 371 ? 49.700 48.439 80.098 1.00 70.90 346 PHE B O 1
ATOM 5508 N N . LEU B 1 372 ? 47.558 48.816 79.415 1.00 67.65 347 LEU B N 1
ATOM 5509 C CA . LEU B 1 372 ? 47.583 47.895 78.270 1.00 69.56 347 LEU B CA 1
ATOM 5510 C C . LEU B 1 372 ? 48.543 48.305 77.159 1.00 71.98 347 LEU B C 1
ATOM 5511 O O . LEU B 1 372 ? 49.125 47.450 76.495 1.00 75.31 347 LEU B O 1
ATOM 5516 N N . ALA B 1 373 ? 48.702 49.604 76.949 1.00 73.33 348 ALA B N 1
ATOM 5517 C CA . ALA B 1 373 ? 49.704 50.116 76.010 1.00 76.23 348 ALA B CA 1
ATOM 5518 C C . ALA B 1 373 ? 51.132 50.121 76.584 1.00 78.81 348 ALA B C 1
ATOM 5519 O O . ALA B 1 373 ? 52.046 50.564 75.914 1.00 80.52 348 ALA B O 1
ATOM 5521 N N . ARG B 1 374 ? 51.303 49.666 77.830 1.00 79.56 349 ARG B N 1
ATOM 5522 C CA . ARG B 1 374 ? 52.604 49.586 78.539 1.00 82.51 349 ARG B CA 1
ATOM 5523 C C . ARG B 1 374 ? 53.278 50.931 78.821 1.00 84.23 349 ARG B C 1
ATOM 5524 O O . ARG B 1 374 ? 54.491 51.006 78.987 1.00 86.42 349 ARG B O 1
ATOM 5532 N N . GLN B 1 375 ? 52.458 51.971 78.936 1.00 83.52 350 GLN B N 1
ATOM 5533 C CA . GLN B 1 375 ? 52.903 53.314 79.308 1.00 86.29 350 GLN B CA 1
ATOM 5534 C C . GLN B 1 375 ? 53.020 53.500 80.829 1.00 84.36 350 GLN B C 1
ATOM 5535 O O . GLN B 1 375 ? 53.842 54.287 81.296 1.00 86.41 350 GLN B O 1
ATOM 5541 N N . ILE B 1 376 ? 52.160 52.810 81.577 1.00 81.00 351 ILE B N 1
ATOM 5542 C CA . ILE B 1 376 ? 52.136 52.872 83.053 1.00 79.76 351 ILE B CA 1
ATOM 5543 C C . ILE B 1 376 ? 52.076 51.486 83.678 1.00 78.05 351 ILE B C 1
ATOM 5544 O O . ILE B 1 376 ? 51.686 50.512 83.039 1.00 77.85 351 ILE B O 1
ATOM 5549 N N . LYS B 1 377 ? 52.455 51.427 84.944 1.00 79.14 352 LYS B N 1
ATOM 5550 C CA . LYS B 1 377 ? 52.431 50.176 85.701 1.00 79.36 352 LYS B CA 1
ATOM 5551 C C . LYS B 1 377 ? 51.001 49.825 86.126 1.00 73.52 352 LYS B C 1
ATOM 5552 O O . LYS B 1 377 ? 50.135 50.694 86.226 1.00 71.82 352 LYS B O 1
ATOM 5558 N N . PHE B 1 378 ? 50.751 48.545 86.352 1.00 69.93 353 PHE B N 1
ATOM 5559 C CA . PHE B 1 378 ? 49.447 48.082 86.847 1.00 66.82 353 PHE B CA 1
ATOM 5560 C C . PHE B 1 378 ? 48.939 48.886 88.050 1.00 65.78 353 PHE B C 1
ATOM 5561 O O . PHE B 1 378 ? 47.793 49.340 88.060 1.00 64.15 353 PHE B O 1
ATOM 5569 N N . THR B 1 379 ? 49.813 49.063 89.043 1.00 66.96 354 THR B N 1
ATOM 5570 C CA . THR B 1 379 ? 49.492 49.852 90.241 1.00 66.86 354 THR B CA 1
ATOM 5571 C C . THR B 1 379 ? 49.274 51.346 89.993 1.00 67.53 354 THR B C 1
ATOM 5572 O O . THR B 1 379 ? 48.718 52.022 90.847 1.00 66.65 354 THR B O 1
ATOM 5576 N N . ASP B 1 380 ? 49.685 51.854 88.828 1.00 69.12 355 ASP B N 1
ATOM 5577 C CA . ASP B 1 380 ? 49.383 53.237 88.439 1.00 69.21 355 ASP B CA 1
ATOM 5578 C C . ASP B 1 380 ? 47.933 53.463 88.029 1.00 65.54 355 ASP B C 1
ATOM 5579 O O . ASP B 1 380 ? 47.483 54.608 87.990 1.00 66.89 355 ASP B O 1
ATOM 5584 N N . ILE B 1 381 ? 47.194 52.403 87.753 1.00 62.01 356 ILE B N 1
ATOM 5585 C CA . ILE B 1 381 ? 45.783 52.557 87.385 1.00 62.03 356 ILE B CA 1
ATOM 5586 C C . ILE B 1 381 ? 45.012 53.272 88.504 1.00 62.79 356 ILE B C 1
ATOM 5587 O O . ILE B 1 381 ? 44.340 54.270 88.271 1.00 65.14 356 ILE B O 1
ATOM 5592 N N . ALA B 1 382 ? 45.127 52.746 89.715 1.00 63.76 357 ALA B N 1
ATOM 5593 C CA . ALA B 1 382 ? 44.517 53.360 90.909 1.00 64.16 357 ALA B CA 1
ATOM 5594 C C . ALA B 1 382 ? 44.988 54.794 91.160 1.00 65.02 357 ALA B C 1
ATOM 5595 O O . ALA B 1 382 ? 44.180 55.646 91.566 1.00 65.02 357 ALA B O 1
ATOM 5597 N N . ARG B 1 383 ? 46.286 55.043 90.947 1.00 67.28 358 ARG B N 1
ATOM 5598 C CA . ARG B 1 383 ? 46.879 56.384 91.160 1.00 70.41 358 ARG B CA 1
ATOM 5599 C C . ARG B 1 383 ? 46.321 57.422 90.193 1.00 69.10 358 ARG B C 1
ATOM 5600 O O . ARG B 1 383 ? 45.985 58.527 90.604 1.00 67.65 358 ARG B O 1
ATOM 5608 N N . VAL B 1 384 ? 46.183 57.034 88.922 1.00 67.95 359 VAL B N 1
ATOM 5609 C CA . VAL B 1 384 ? 45.579 57.888 87.904 1.00 67.90 359 VAL B CA 1
ATOM 5610 C C . VAL B 1 384 ? 44.136 58.194 88.289 1.00 66.25 359 VAL B C 1
ATOM 5611 O O . VAL B 1 384 ? 43.735 59.358 88.319 1.00 68.08 359 VAL B O 1
ATOM 5615 N N . ASN B 1 385 ? 43.371 57.153 88.593 1.00 64.17 360 ASN B N 1
ATOM 5616 C CA . ASN B 1 385 ? 41.972 57.322 89.023 1.00 63.62 360 ASN B CA 1
ATOM 5617 C C . ASN B 1 385 ? 41.837 58.233 90.236 1.00 63.41 360 ASN B C 1
ATOM 5618 O O . ASN B 1 385 ? 40.992 59.129 90.271 1.00 63.08 360 ASN B O 1
ATOM 5623 N N . ASP B 1 386 ? 42.704 58.007 91.212 1.00 65.04 361 ASP B N 1
ATOM 5624 C CA . ASP B 1 386 ? 42.708 58.782 92.441 1.00 66.29 361 ASP B CA 1
ATOM 5625 C C . ASP B 1 386 ? 43.037 60.257 92.171 1.00 67.23 361 ASP B C 1
ATOM 5626 O O . ASP B 1 386 ? 42.335 61.134 92.667 1.00 67.79 361 ASP B O 1
ATOM 5631 N N . SER B 1 387 ? 44.084 60.536 91.389 1.00 68.55 362 SER B N 1
ATOM 5632 C CA . SER B 1 387 ? 44.442 61.935 91.056 1.00 72.52 362 SER B CA 1
ATOM 5633 C C . SER B 1 387 ? 43.316 62.667 90.370 1.00 71.43 362 SER B C 1
ATOM 5634 O O . SER B 1 387 ? 43.000 63.801 90.738 1.00 72.67 362 SER B O 1
ATOM 5637 N N . VAL B 1 388 ? 42.724 62.024 89.367 1.00 68.39 363 VAL B N 1
ATOM 5638 C CA . VAL B 1 388 ? 41.729 62.694 88.538 1.00 69.68 363 VAL B CA 1
ATOM 5639 C C . VAL B 1 388 ? 40.486 62.946 89.367 1.00 69.25 363 VAL B C 1
ATOM 5640 O O . VAL B 1 388 ? 39.907 64.022 89.290 1.00 74.10 363 VAL B O 1
ATOM 5644 N N . LEU B 1 389 ? 40.101 61.969 90.168 1.00 68.18 364 LEU B N 1
ATOM 5645 C CA . LEU B 1 389 ? 38.921 62.089 91.027 1.00 70.55 364 LEU B CA 1
ATOM 5646 C C . LEU B 1 389 ? 39.018 63.250 92.025 1.00 73.12 364 LEU B C 1
ATOM 5647 O O . LEU B 1 389 ? 38.058 64.008 92.178 1.00 72.88 364 LEU B O 1
ATOM 5652 N N . ASN B 1 390 ? 40.173 63.377 92.679 1.00 78.40 365 ASN B N 1
ATOM 5653 C CA . ASN B 1 390 ? 40.437 64.482 93.623 1.00 86.37 365 ASN B CA 1
ATOM 5654 C C . ASN B 1 390 ? 40.387 65.853 92.954 1.00 87.48 365 ASN B C 1
ATOM 5655 O O . ASN B 1 390 ? 39.742 66.776 93.462 1.00 89.91 365 ASN B O 1
ATOM 5660 N N . GLN B 1 391 ? 41.082 65.976 91.826 1.00 86.65 366 GLN B N 1
ATOM 5661 C CA . GLN B 1 391 ? 41.109 67.231 91.063 1.00 88.37 366 GLN B CA 1
ATOM 5662 C C . GLN B 1 391 ? 39.728 67.718 90.677 1.00 84.85 366 GLN B C 1
ATOM 5663 O O . GLN B 1 391 ? 39.430 68.884 90.872 1.00 84.72 366 GLN B O 1
ATOM 5669 N N . VAL B 1 392 ? 38.889 66.832 90.142 1.00 80.39 367 VAL B N 1
ATOM 5670 C CA . VAL B 1 392 ? 37.561 67.242 89.662 1.00 80.30 367 VAL B CA 1
ATOM 5671 C C . VAL B 1 392 ? 36.627 67.619 90.818 1.00 80.67 367 VAL B C 1
ATOM 5672 O O . VAL B 1 392 ? 35.930 68.636 90.743 1.00 80.55 367 VAL B O 1
ATOM 5676 N N . CYS B 1 393 ? 36.600 66.805 91.868 1.00 81.24 368 CYS B N 1
ATOM 5677 C CA . CYS B 1 393 ? 35.607 66.987 92.935 1.00 83.28 368 CYS B CA 1
ATOM 5678 C C . CYS B 1 393 ? 35.924 68.104 93.938 1.00 88.87 368 CYS B C 1
ATOM 5679 O O . CYS B 1 393 ? 35.032 68.498 94.681 1.00 92.80 368 CYS B O 1
ATOM 5682 N N . LYS B 1 394 ? 37.143 68.652 93.945 1.00 95.46 369 LYS B N 1
ATOM 5683 C CA . LYS B 1 394 ? 37.400 69.888 94.724 1.00 105.62 369 LYS B CA 1
ATOM 5684 C C . LYS B 1 394 ? 36.588 71.111 94.260 1.00 112.51 369 LYS B C 1
ATOM 5685 O O . LYS B 1 394 ? 36.315 71.991 95.078 1.00 113.02 369 LYS B O 1
ATOM 5691 N N . GLN B 1 395 ? 36.250 71.165 92.961 1.00 115.24 370 GLN B N 1
ATOM 5692 C CA . GLN B 1 395 ? 35.396 72.235 92.376 1.00 119.14 370 GLN B CA 1
ATOM 5693 C C . GLN B 1 395 ? 33.884 71.916 92.534 1.00 122.95 370 GLN B C 1
ATOM 5694 O O . GLN B 1 395 ? 33.520 70.820 92.989 1.00 124.97 370 GLN B O 1
ATOM 5700 N N . SER B 1 396 ? 33.004 72.861 92.179 1.00 124.51 371 SER B N 1
ATOM 5701 C CA . SER B 1 396 ? 31.541 72.674 92.370 1.00 124.33 371 SER B CA 1
ATOM 5702 C C . SER B 1 396 ? 30.690 72.952 91.127 1.00 124.33 371 SER B C 1
ATOM 5703 O O . SER B 1 396 ? 31.205 73.131 90.024 1.00 124.48 371 SER B O 1
ATOM 5706 N N . LEU B 1 401 ? 21.473 71.202 87.933 1.00 103.30 376 LEU B N 1
ATOM 5707 C CA . LEU B 1 401 ? 20.650 70.207 87.269 1.00 104.57 376 LEU B CA 1
ATOM 5708 C C . LEU B 1 401 ? 21.369 69.505 86.088 1.00 101.26 376 LEU B C 1
ATOM 5709 O O . LEU B 1 401 ? 21.556 70.098 85.022 1.00 102.84 376 LEU B O 1
ATOM 5714 N N . ASP B 1 402 ? 21.745 68.237 86.290 1.00 96.62 377 ASP B N 1
ATOM 5715 C CA . ASP B 1 402 ? 22.506 67.465 85.292 1.00 91.88 377 ASP B CA 1
ATOM 5716 C C . ASP B 1 402 ? 21.653 66.987 84.127 1.00 90.43 377 ASP B C 1
ATOM 5717 O O . ASP B 1 402 ? 20.449 66.724 84.276 1.00 92.53 377 ASP B O 1
ATOM 5722 N N . SER B 1 403 ? 22.309 66.857 82.975 1.00 86.37 378 SER B N 1
ATOM 5723 C CA . SER B 1 403 ? 21.740 66.210 81.798 1.00 84.73 378 SER B CA 1
ATOM 5724 C C . SER B 1 403 ? 22.758 65.215 81.258 1.00 82.14 378 SER B C 1
ATOM 5725 O O . SER B 1 403 ? 23.911 65.173 81.698 1.00 78.62 378 SER B O 1
ATOM 5728 N N . LEU B 1 404 ? 22.331 64.426 80.277 1.00 82.83 379 LEU B N 1
ATOM 5729 C CA . LEU B 1 404 ? 23.246 63.520 79.565 1.00 80.97 379 LEU B CA 1
ATOM 5730 C C . LEU B 1 404 ? 24.352 64.281 78.833 1.00 81.28 379 LEU B C 1
ATOM 5731 O O . LEU B 1 404 ? 25.518 63.866 78.859 1.00 78.41 379 LEU B O 1
ATOM 5736 N N . GLU B 1 405 ? 23.971 65.398 78.207 1.00 83.31 380 GLU B N 1
ATOM 5737 C CA . GLU B 1 405 ? 24.919 66.286 77.534 1.00 85.53 380 GLU B CA 1
ATOM 5738 C C . GLU B 1 405 ? 25.996 66.813 78.506 1.00 81.59 380 GLU B C 1
ATOM 5739 O O . GLU B 1 405 ? 27.190 66.692 78.222 1.00 78.98 380 GLU B O 1
ATOM 5745 N N . SER B 1 406 ? 25.578 67.357 79.655 1.00 79.67 381 SER B N 1
ATOM 5746 C CA . SER B 1 406 ? 26.533 67.928 80.625 1.00 78.41 381 SER B CA 1
ATOM 5747 C C . SER B 1 406 ? 27.463 66.865 81.242 1.00 74.78 381 SER B C 1
ATOM 5748 O O . SER B 1 406 ? 28.644 67.128 81.455 1.00 74.34 381 SER B O 1
ATOM 5751 N N . LEU B 1 407 ? 26.928 65.677 81.512 1.00 72.59 382 LEU B N 1
ATOM 5752 C CA . LEU B 1 407 ? 27.735 64.548 82.010 1.00 71.36 382 LEU B CA 1
ATOM 5753 C C . LEU B 1 407 ? 28.698 63.962 80.968 1.00 71.08 382 LEU B C 1
ATOM 5754 O O . LEU B 1 407 ? 29.822 63.582 81.306 1.00 69.21 382 LEU B O 1
ATOM 5759 N N . LEU B 1 408 ? 28.285 63.916 79.706 1.00 74.67 383 LEU B N 1
ATOM 5760 C CA . LEU B 1 408 ? 29.229 63.600 78.608 1.00 75.96 383 LEU B CA 1
ATOM 5761 C C . LEU B 1 408 ? 30.378 64.596 78.506 1.00 77.03 383 LEU B C 1
ATOM 5762 O O . LEU B 1 408 ? 31.526 64.205 78.273 1.00 76.40 383 LEU B O 1
ATOM 5767 N N . GLU B 1 409 ? 30.069 65.877 78.700 1.00 80.03 384 GLU B N 1
ATOM 5768 C CA . GLU B 1 409 ? 31.108 66.924 78.709 1.00 83.24 384 GLU B CA 1
ATOM 5769 C C . GLU B 1 409 ? 32.072 66.690 79.858 1.00 80.10 384 GLU B C 1
ATOM 5770 O O . GLU B 1 409 ? 33.281 66.822 79.705 1.00 78.95 384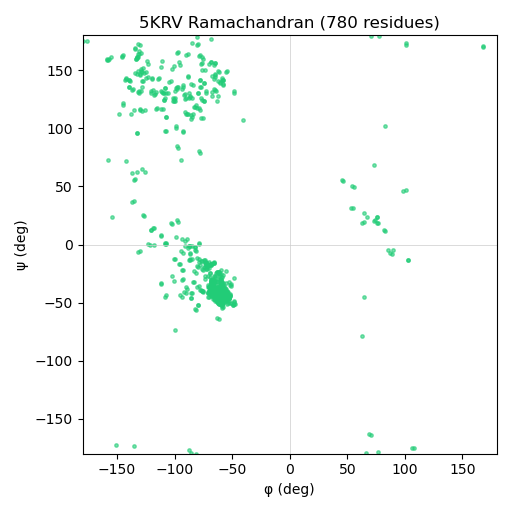 GLU B O 1
ATOM 5776 N N . LEU B 1 410 ? 31.521 66.338 81.011 1.00 78.39 385 LEU B N 1
ATOM 5777 C CA . LEU B 1 410 ? 32.340 66.017 82.176 1.00 78.34 385 LEU B CA 1
ATOM 5778 C C . LEU B 1 410 ? 33.207 64.769 81.948 1.00 75.05 385 LEU B C 1
ATOM 5779 O O . LEU B 1 410 ? 34.369 64.728 82.362 1.00 73.41 385 LEU B O 1
ATOM 5784 N N . ASP B 1 411 ? 32.638 63.777 81.270 1.00 73.84 386 ASP B N 1
ATOM 5785 C CA . ASP B 1 411 ? 33.378 62.572 80.879 1.00 73.87 386 ASP B CA 1
ATOM 5786 C C . ASP B 1 411 ? 34.610 62.951 80.041 1.00 76.16 386 ASP B C 1
ATOM 5787 O O . ASP B 1 411 ? 35.722 62.490 80.313 1.00 74.96 386 ASP B O 1
ATOM 5792 N N . ARG B 1 412 ? 34.397 63.821 79.057 1.00 80.81 387 ARG B N 1
ATOM 5793 C CA . ARG B 1 412 ? 35.468 64.325 78.187 1.00 84.81 387 ARG B CA 1
ATOM 5794 C C . ARG B 1 412 ? 36.544 65.118 78.954 1.00 84.46 387 ARG B C 1
ATOM 5795 O O . ARG B 1 412 ? 37.740 64.887 78.758 1.00 85.02 387 ARG B O 1
ATOM 5803 N N . MET B 1 413 ? 36.120 66.021 79.843 1.00 83.82 388 MET B N 1
ATOM 5804 C CA . MET B 1 413 ? 37.053 66.765 80.707 1.00 85.73 388 MET B CA 1
ATOM 5805 C C . MET B 1 413 ? 37.913 65.830 81.549 1.00 82.19 388 MET B C 1
ATOM 5806 O O . MET B 1 413 ? 39.111 66.049 81.676 1.00 81.92 388 MET B O 1
ATOM 5811 N N . ALA B 1 414 ? 37.293 64.791 82.122 1.00 76.99 389 ALA B N 1
ATOM 5812 C CA . ALA B 1 414 ? 38.000 63.813 82.959 1.00 73.03 389 ALA B CA 1
ATOM 5813 C C . ALA B 1 414 ? 39.028 63.017 82.157 1.00 72.49 389 ALA B C 1
ATOM 5814 O O . ALA B 1 414 ? 40.127 62.749 82.634 1.00 70.43 389 ALA B O 1
ATOM 5816 N N . ARG B 1 415 ? 38.652 62.605 80.952 1.00 73.51 390 ARG B N 1
ATOM 5817 C CA . ARG B 1 415 ? 39.602 61.946 80.027 1.00 75.57 390 ARG B CA 1
ATOM 5818 C C . ARG B 1 415 ? 40.835 62.807 79.755 1.00 76.86 390 ARG B C 1
ATOM 5819 O O . ARG B 1 415 ? 41.955 62.309 79.805 1.00 76.79 390 ARG B O 1
ATOM 5827 N N . THR B 1 416 ? 40.624 64.096 79.491 1.00 79.65 391 THR B N 1
ATOM 5828 C CA . THR B 1 416 ? 41.729 65.039 79.249 1.00 81.92 391 THR B CA 1
ATOM 5829 C C . THR B 1 416 ? 42.677 65.075 80.450 1.00 81.85 391 THR B C 1
ATOM 5830 O O . THR B 1 416 ? 43.891 64.986 80.285 1.00 81.48 391 THR B O 1
ATOM 5834 N N . LEU B 1 417 ? 42.109 65.176 81.653 1.00 81.09 392 LEU B N 1
ATOM 5835 C CA . LEU B 1 417 ? 42.908 65.153 82.882 1.00 81.74 392 LEU B CA 1
ATOM 5836 C C . LEU B 1 417 ? 43.645 63.841 83.080 1.00 79.99 392 LEU B C 1
ATOM 5837 O O . LEU B 1 417 ? 44.803 63.836 83.487 1.00 80.45 392 LEU B O 1
ATOM 5842 N N . ALA B 1 418 ? 42.956 62.729 82.814 1.00 76.57 393 ALA B N 1
ATOM 5843 C CA . ALA B 1 418 ? 43.567 61.409 82.926 1.00 74.70 393 ALA B CA 1
ATOM 5844 C C . ALA B 1 418 ? 44.760 61.263 81.977 1.00 76.66 393 ALA B C 1
ATOM 5845 O O . ALA B 1 418 ? 45.811 60.791 82.405 1.00 76.53 393 ALA B O 1
ATOM 5847 N N . ASP B 1 419 ? 44.599 61.703 80.720 1.00 78.52 394 ASP B N 1
ATOM 5848 C CA . ASP B 1 419 ? 45.707 61.755 79.712 1.00 82.04 394 ASP B CA 1
ATOM 5849 C C . ASP B 1 419 ? 46.941 62.481 80.244 1.00 83.05 394 ASP B C 1
ATOM 5850 O O . ASP B 1 419 ? 48.066 62.026 80.041 1.00 81.38 394 ASP B O 1
ATOM 5855 N N . GLU B 1 420 ? 46.704 63.599 80.931 1.00 85.45 395 GLU B N 1
ATOM 5856 C CA . GLU B 1 420 ? 47.774 64.386 81.552 1.00 91.47 395 GLU B CA 1
ATOM 5857 C C . GLU B 1 420 ? 48.455 63.661 82.718 1.00 89.86 395 GLU B C 1
ATOM 5858 O O . GLU B 1 420 ? 49.677 63.714 82.836 1.00 91.70 395 GLU B O 1
ATOM 5864 N N . VAL B 1 421 ? 47.679 62.959 83.549 1.00 87.35 396 VAL B N 1
ATOM 5865 C CA . VAL B 1 421 ? 48.253 62.191 84.667 1.00 86.68 396 VAL B CA 1
ATOM 5866 C C . VAL B 1 421 ? 49.034 60.967 84.152 1.00 87.99 396 VAL B C 1
ATOM 5867 O O . VAL B 1 421 ? 50.066 60.604 84.729 1.00 89.21 396 VAL B O 1
ATOM 5871 N N . VAL B 1 422 ? 48.542 60.340 83.079 1.00 87.40 397 VAL B N 1
ATOM 5872 C CA . VAL B 1 422 ? 49.270 59.250 82.388 1.00 88.23 397 VAL B CA 1
ATOM 5873 C C . VAL B 1 422 ? 50.681 59.676 81.935 1.00 93.21 397 VAL B C 1
ATOM 5874 O O . VAL B 1 422 ? 51.620 58.893 82.068 1.00 91.39 397 VAL B O 1
ATOM 5878 N N . ARG B 1 423 ? 50.821 60.898 81.417 1.00 100.34 398 ARG B N 1
ATOM 5879 C CA . ARG B 1 423 ? 52.149 61.458 81.059 1.00 108.96 398 ARG B CA 1
ATOM 5880 C C . ARG B 1 423 ? 53.080 61.679 82.270 1.00 113.14 398 ARG B C 1
ATOM 5881 O O . ARG B 1 423 ? 54.267 61.337 82.205 1.00 115.99 398 ARG B O 1
ATOM 5889 N N . GLU B 1 424 ? 52.541 62.253 83.352 1.00 114.99 399 GLU B N 1
ATOM 5890 C CA . GLU B 1 424 ? 53.258 62.379 84.641 1.00 118.86 399 GLU B CA 1
ATOM 5891 C C . GLU B 1 424 ? 53.829 61.024 85.087 1.00 117.62 399 GLU B C 1
ATOM 5892 O O . GLU B 1 424 ? 55.010 60.911 85.423 1.00 119.31 399 GLU B O 1
ATOM 5898 N N . ARG B 1 425 ? 52.971 60.005 85.083 1.00 115.53 400 ARG B N 1
ATOM 5899 C CA . ARG B 1 425 ? 53.371 58.639 85.464 1.00 114.99 400 ARG B CA 1
ATOM 5900 C C . ARG B 1 425 ? 54.342 57.963 84.490 1.00 116.47 400 ARG B C 1
ATOM 5901 O O . ARG B 1 425 ? 55.185 57.185 84.922 1.00 118.69 400 ARG B O 1
ATOM 5909 N N . ALA B 1 426 ? 54.201 58.233 83.194 1.00 116.29 401 ALA B N 1
ATOM 5910 C CA . ALA B 1 426 ? 55.199 57.812 82.196 1.00 118.15 401 ALA B CA 1
ATOM 5911 C C . ALA B 1 426 ? 56.413 58.735 82.248 1.00 121.64 401 ALA B C 1
ATOM 5912 O O . ALA B 1 426 ? 57.488 58.344 82.689 1.00 123.22 401 ALA B O 1
#

Nearest PDB structures (foldseek):
  5krv-assembly1_A  TM=1.003E+00  e=5.681E-75  Vibrio vulnificus CMCP6
  5krv-assembly1_B  TM=9.985E-01  e=2.008E-71  Vibrio vulnificus CMCP6
  5krr-assembly1_A  TM=9.976E-01  e=2.645E-69  Vibrio vulnificus CMCP6
  5krr-assembly1_B  TM=9.967E-01  e=4.264E-69  Vibrio vulnificus CMCP6
  1k5h-assembly2_B  TM=9.595E-01  e=7.240E-49  Escherichia coli K-12

Foldseek 3Di:
DAAEEEEAALQDQLNVLLVLQCVQPVVHYAYAEYEHADDLPSQLVVCLVRLHQEYEYQAQVSQVVNVVSCVPRRVNYHTYYHLVVLLDSLQDPRHAEYEQADEDLSSQPSQLSNLLSQHAYADNYLCCQLQPLVVSLVSNVVRNYHYAYLDQLLLFQLVQADPVQNRRWQPDDQVVRFFQAKEAEEQQAQCNPPDLVCQQVDALVSQCVPDDSLCSLCSQLVLVVLSVQLSNCRGRVDDLRHYFYKYKNLCQWRIWTAGNVGDIDTDGFDPGSQQSSQCSSQPPDGGDSVGDGDDPVPSPDIDIDHDDCSSRVSNVQSSVLSVVDNLLSLLLVLLLVLLSVCSNVVLATSVCSSVLSVVLSVVRSVDDPDDSVVSVVSSVVSNVSSVVVSVVRD/DAAEEEEAALQDQLNVLLVLQCVQPVVHYAYAEYEHAQPLVSQLVVCLVRLHQEYEYQAQVSQVVNCVSCVPSNVNYDTYYHLVVLLVSLQDPRHAEYEQADEDLSSQPSQLSNLLSQHAYADNYLCNQLQPLVVSLVSNVVRNYHYAYLDQLLLFQLVQADPVQVNPWQPDDRVVRFFQAKEAEAQLAQCNPPDLVCQQPDALVSQQCPDSLNSLCSNLVLVVLSVQLNNCRGRVDDPRHYHYKYKNLCQWRIWTAGNVRDIDTDGFDPRSLQSSQCSSAPPDGGDSVGDGDDPVPSPDIDIDDDDCSSRVSNVQSVVLSVVDNLLSLLLVLLLVLLSVCRNVVLAGSVCSSVLSVVLSVVRSVDDPDDSVNSVVSSVVSNVSSVVVSVVRD

B-factor: mean 67.06, std 17.55, range [38.78, 150.38]

Secondary structure (DSSP, 8-state):
-PEEEEEESTTSHHHHHHHHHHHH-TTTEEEEEEEESS-HHHHHHHHHHH--SEEEESSHHHHHHHHHHHHHH-TTPEEEESHHHHHHHHT-TT--EEEE---SGGGHHHHHHHHHTT-EEEE--SHHHHHHHHHHHHHHHHHT-EEEE-SHHHHHHHHHS-HHHHTTTTTS-TGGGTEEEEEEEE---TTTTS-GGGGGG--HHHHH----HHHHHHHHHTHHHHHHHHHHHHHHT--TTSEEEEE-TT--EEEEEEETTS-EEEEE--S-THHHHHHHHHTTS----S-PPP-TTS---B--BPPPTTT-HHHHHHHHHHHH-HHHHHHHHHHHHHHHHHHHTTSS-TTHHHHHHHHHHHHHHT-----HHHHHHHHHHHHHHHHHHHHHH-/-PEEEEEESTTSHHHHHHHHHHHH-TTTEEEEEEEESS-HHHHHHHHHHH--SEEEESSHHHHHHHHHHHHHHSTTPEEEESHHHHHHHHT-TT--EEEE---SGGGHHHHHHHHHTT-EEEE--SHHHHHHHHHHHHHHHHHT-EEEE-SHHHHHHHHHS-HHHHTTTTT--GGGGTEEEEEEEE---TTTTS-GGGGGG--HHHHH---HHHHHHHHHTHHHHHHHHHHHHHHT--TTSEEEEE-TT--EEEEEEETTS-EEEEE--S-THHHHHHHHHTTS----S-PPP-TTSS--B--B---TTT-HHHHHHHHHHHH-HHHHHHHHHHHHHHHHHHHTTSS-TTHHHHHHHHHHHHHHT-----HHHHHHHHHHHHHHHHHHHHHH-